Protein 4WK0 (pdb70)

Sequence (879 aa):
FNLDAEAPAVLSGPPGSFFGFSSVEFYRPGTDGVSVLVGAPKANTSQPGVLQGGAVYLCPWGAQCTPIEFDSKGSRLLESSLSSSEGEEPVEYKSLQWFGATVRAHGSSILACAPLYSWRTEKEPLSDPVGTCYLSTDNFTRILEYAPCRSDFFSWAAGQGYCQGGFSAEFTKTGRVVLGGPGSYFWQGQILSATQEQIAESYYPEYLINLVQGQLQTRQASSIYDDSYLGYSVAVGEFSGDDTEDFVAGVPKGNLTYGYVTILNGSDIRSLYNFSGEQMASYFGYAVAATDVNGDGLDDLLVGAPLLMDRTPDGRPQEVGRVYVYLQHPAGIEPTPTLTLTGHDEFGRFGSSLTPLGDLDQDGYNDVAIGAPFGGETQQGVVFVFPGGPGGLGSKPSQVLQPLWAASHTPDFFGSALRGGRDLDGNGYPDLIVGSFGVDKAVVYRGRPVVNRCLKANAKSCGECIQAGPNCGWCTNSTFLTSARCDDLEALKKKGCPPDDIENPRGSKDIKKNKNVTNLKPEDITQIQPQQLVLRLRSGEPQTFTLKFKRAEDYPIDLYYLMDLSYSMKDDLENVKSLGTDLMNEMRRITSDFRIGFGSFVEKTVMPYISTTPAKLRNPCTSEQNCTTPFSYKNVLSLTNKGEVFNELVGKQRISGNLDSPEGGFDAIMQVAVCGSLIGWRNVTRLLVFSTDAGFHFAGDGKLGGIVLPNDGQCHLENNMYTMSHYYDYPSIAHLVQKLSENNIQTIFAVTEEFQPVYKELKNLIPKSAVGTLSANSSNVIQLIIDAYNSLSSEVILENGKLSEGVTISYKSYCKNGVNGTGENGRKCSNISIGDEVQFEISITSNKCPKKDSDSFKIRPLGFTEEVEVILQYICECRGD

Nearest PDB structures (foldseek):
  4wk0-assembly1_A  TM=1.002E+00  e=1.412E-100  Homo sapiens
  4wk2-assembly1_A  TM=1.001E+00  e=8.520E-95  Homo sapiens
  4wk4-assembly1_A  TM=9.990E-01  e=2.901E-92  Homo sapiens
  3vi4-assembly1_A  TM=9.979E-01  e=4.096E-90  Homo sapiens
  3vi3-assembly2_C  TM=9.973E-01  e=6.156E-87  Homo sapiens

Foldseek 3Di:
DQWPQVDFDKDFDDFPQLWQLAKEWACLPQQQTWIKTWRQQDDDQAPPAHRLTFIWTQGPDPGTDTDCLDNYHADWQPCCPPVNDDIDGQWHSHSQRWRNYWYDANLKIKIWRLQIAGQPNPHGDGFSQIKIWMAPPNNPDIFIDRQLQAPFDDLQASSNQSWPLEWYADNQRKIWTKGQRGRQRLTKIKIDHPCQRVVPGDVVDPHDDRPPMAMDDDDDCLSHNQRWRLYWEWADFPPDDQIWIWTWRQCGDVNQTKIWIADNVRRHTDDIATHDDHNLRWRLYKYWAFQAQPPHIKIKTKRQQDWDADPVGHIFRWIKMFIWHADPVGTDRHGPDMATGDFGQQSWRNYKEWAQQQQPPNGTKMKIKRCQDDPRRQIKIFIWHGHNSGTDRHGPDMHDDPDDDDPWHQSWQNYKYHDDASPPPPGIKMWIGRSRRRMIIIIHRDHDD/DFQLVQQDQDQLSLQLTDLQWWAFDPVPQVGSVRIDGPVVCVVSPGPPVGTHHDAKDKAQDAFDDADVDDQVRGDFKDDAEMEIEAGAPDKDKDKMKGWQAQAWEEEEEEEEEQAPLQVLLLVQCLQVLVVLLVVCVVVHVHYWYFYKYAFAQQFPPFFDDDPVCQQAVDDPVQRAGGHAGMFRQTAIDSDSVVVNVRSVVDGGGHGDDFAGQCLVVLLQCLAVDVSNDDDQTQYEYEYEDAGHHDEFPVLVNRPAHAADPSHHQDDPRGRDCSNHHGRHHLVRSLVRCQVSLYAYEYAYADVCCVVVVVSQVSRPNYYYDHADSNNNCVSVSVVVSCVQSSFKWFKDKDDDFPQKDKWKWKQEPPRDIDGDNGSRMYGRHDRRDMIMMIMMMHGNGQRDQDKDWMWMDTRNHPRIHIYIYHYDSDD

Organism: Homo sapiens (NCBI:txid9606)

CATH classification: 2.130.10.130

Radius of gyration: 30.71 Å; Cα contacts (8 Å, |Δi|>4): 2614; chains: 3; bounding box: 64×81×94 Å

InterPro domains:
  IPR000413 Integrin alpha chain [PR01185] (269-281)
  IPR000413 Integrin alpha chain [PR01185] (288-299)
  IPR000413 Integrin alpha chain [PR01185] (319-339)
  IPR000413 Integrin alpha chain [PR01185] (391-415)
  IPR000413 Integrin alpha chain [PR01185] (456-477)
  IPR000413 Integrin alpha chain [PR01185] (483-502)
  IPR000413 Integrin alpha chain [PR01185] (599-612)
  IPR000413 Integrin alpha chain [PR01185] (1009-1028)
  IPR013517 FG-GAP repeat [PF01839] (326-368)
  IPR013517 FG-GAP repeat [PF01839] (392-428)
  IPR013519 Integrin alpha beta-propellor [PS51470] (43-108)
  IPR013519 Integrin alpha beta-propellor [PS51470] (128-188)
  IPR013519 Integrin alpha beta-propellor [PS51470] (192-245)
  IPR013519 Integrin alpha beta-propellor [PS51470] (312-377)
  IPR013519 Integrin alpha beta-propellor [PS51470] (378-437)
  IPR013519 Integrin alpha beta-propellor [PS51470] (441-504)
  IPR013519 Integrin alpha beta-propellor [SM00191] (56-115)
  IPR013519 Integrin alpha beta-propellor [SM00191] (268-318)
  IPR013519 Integrin alpha beta-propellor [SM00191] (322-384)
  IPR013519 Integrin alpha beta-propellor [SM00191] (388-444)

Solvent-accessible surface area: 34361 Å² total; per-residue (Å²): 118,11,7,27,34,127,66,25,32,72,14,75,20,52,128,48,3,33,0,0,32,6,2,5,8,3,64,51,44,78,152,34,17,4,0,0,0,0,0,0,58,1,102,44,104,14,91,85,11,105,57,0,3,7,0,22,35,3,77,61,71,130,149,33,78,85,21,112,12,29,47,137,10,33,68,73,7,114,66,4,96,94,97,57,162,47,113,68,54,0,0,78,6,40,92,10,16,14,0,12,8,0,44,18,63,40,34,8,0,0,0,0,1,3,15,2,5,7,20,10,73,167,110,82,18,10,1,0,2,1,4,0,25,0,0,16,97,68,62,111,115,54,0,16,3,5,5,1,13,17,96,139,45,97,0,43,7,6,0,2,0,1,2,0,21,13,4,22,12,7,107,109,1,38,0,0,0,0,0,0,0,0,23,14,1,11,6,0,0,0,0,0,33,37,142,42,2,26,125,32,64,138,69,142,118,18,27,33,102,22,130,52,32,33,65,21,220,99,42,64,53,140,112,25,25,12,2,24,0,6,11,14,9,22,1,39,5,46,77,72,109,60,29,0,0,0,0,0,0,0,10,1,95,80,19,56,0,54,0,7,0,8,29,2,63,54,21,174,77,65,62,82,1,68,10,90,27,4,2,0,0,0,0,36,10,13,5,14,12,16,0,23,45,76,64,48,35,0,0,0,0,0,0,1,8,2,19,40,122,17,142,12,12,58,38,34,2,0,0,44,0,6,1,2,34,15,60,133,97,10,11,93,82,96,50,81,42,61,8,35,6,167,49,78,58,1,28,7,0,14,10,19,5,42,0,19,20,3,21,92,76,56,59,44,2,0,0,0,0,2,5,21,0,14,171,80,100,18,1,4,0,33,1,7,42,6,11,108,71,8,13,24,76,166,54,37,25,72,1,83,17,128,54,84,49,62,181,40,40,2,12,0,0,32,10,15,47,9,30,134,34,3,63,64,56,45,31,13,0,0,0,0,0,0,5,17,31,13,53,0,2,1,4,98,2,132,93,38,199,79,207,0,54,164,42,90,0,170,50,20,19,74,0,0,70,30,22,45,74,1,0,19,1,63,54,82,90,34,208,138,22,44,59,0,0,32,43,109,20,0,118,159,103,55,5,65,103,153,23,19,75,48,29,88,15,37,96,68,73,126,117,84,153,115,15,48,172,158,138,34,127,87,16,19,6,1,15,9,35,36,0,18,0,93,1,0,9,25,37,71,25,50,3,62,0,62,5,28,31,18,146,60,27,13,0,0,0,0,0,0,0,0,1,1,59,55,0,98,67,2,15,103,54,1,93,52,6,0,35,59,0,25,69,64,4,155,181,48,8,100,53,19,42,0,0,0,0,0,0,0,1,0,57,31,37,1,0,2,19,43,17,96,56,75,70,161,33,18,14,67,103,144,50,120,3,31,68,11,22,5,0,70,5,21,18,43,12,27,87,108,0,95,51,0,32,99,51,1,38,133,24,121,16,0,1,15,13,1,22,10,3,2,1,0,1,0,0,0,2,0,1,32,6,34,101,81,0,18,25,62,87,6,11,27,2,0,0,2,0,1,26,7,10,8,1,0,0,5,0,0,46,0,14,12,6,25,27,30,10,50,2,98,46,40,22,108,142,81,61,12,50,49,4,95,95,27,6,0,0,3,7,7,20,0,2,63,29,2,20,102,33,20,4,9,0,0,0,0,0,21,117,129,40,6,66,17,1,109,54,0,84,103,38,4,27,17,10,8,37,15,60,3,34,83,57,3,79,59,4,39,105,13,1,21,77,7,24,76,65,9,26,27,65,3,38,2,58,5,30,139,11,31,134,25,11,73,20,60,6,63,1,77,20,72,128,61,93,92,10,91,56,105,84,0,24,77,1,63,94,2,48,101,36,33,85,5,71,0,60,0,18,0,19,2,84,106,41,10,111,139,96,64,23,60,12,82,0,25,1,9,3,33,74,36,58,0,46,0,35,2,60,23,11,4,106,77,132,12,56

Secondary structure (DSSP, 8-state):
--B-TTSPEEEE--TTTTTTSEEEEE-SSSTT-EEEEEETT---SSTT-SS--EEEEEES----EE--S------B-GGGSSSSSS--BSEE-TT--TTSEEEEETTEEEEEETT-EE--SSS---B---EEEEEETTTTEEEEE-TTSSSS-TTTTTTT--TTSEEEE-TT--EEEEETTHHHHTBEEEEE-HHHHHHT--TTS-S---TT-EEPPP--GGG-S--BTSSEEEE--SSSSS-EEEEEETTTTTTT-EEEEE-TTT--EEEEEE-SSTTS-TTSEEEEE-SSSSS--EEEEEETT-EEE-TTS-EEE--EEEEE-EETTEE-SS-SEEEE--STT--TTSEEEEEE-SS-SSS-EEEEEETT-STTSS-EEEEE---TTSS-SS-SEEE--SSPP-SS---TTSEEEEEE-SSSSSS-EEEEEEGGGTEEEEE-BPP--/-TTTTTT-SSHHHHHHS-TTEEE--SS----GGGEEEHHHHHTTT--TTT-B----EEEEEE-PPPP---GGG---EE--EEEEEEETT--EEEEEEEE--SS--EEEEEEEE-SGGGHHHHHHGGGHHHHHHHHHTTT-S-EEEEEEEE---SSTTTS--SHHHHH-SS-SSS-PPPP-SEEEEEEEES-HHHHHHHHTTPPP---SSSSB-HHHHHHHHHH-GGGTT--SSEEEEEEEESS-B--TTGGGGGT--BPP--S--EETTEE--TTTBPPPPHHHHHHHHHHTTEEEEEEE-GGGHHHHHHHHHHSSSEEEEE--TTSTTHHHHHHHHHHHHHT-EEEEE-PPPTTEEEEEEEE-GGG-EE-GGGGGEE----TT-EEEEEEEEEE-S---SS-EEEEEEETT-S--EEEEEEEE---/---

B-factor: mean 50.27, std 30.85, range [15.95, 206.19]

Structure (mmCIF, N/CA/C/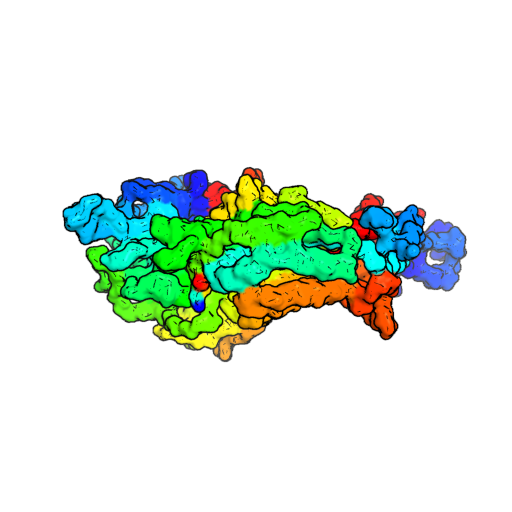O backbone):
data_4WK0
#
_entry.id   4WK0
#
_cell.length_a   61.060
_cell.length_b   117.070
_cell.length_c   167.090
_cell.angle_alpha   90.000
_cell.angle_beta   90.000
_cell.angle_gamma   90.000
#
_symmetry.space_group_name_H-M   'P 21 21 21'
#
loop_
_entity.id
_entity.type
_entity.pdbx_description
1 polymer 'Integrin alpha-5'
2 polymer 'Integrin beta-1'
3 polymer ARG-GLY-ASP
4 branched alpha-D-mannopyranose-(1-3)-alpha-D-mannopyranose-(1-6)-[alpha-D-mannopyranose-(1-3)]beta-D-mannopyranose-(1-4)-2-acetamido-2-deoxy-beta-D-glucopyranose-(1-4)-2-acetamido-2-deoxy-beta-D-glucopyranose
5 branched 2-acetamido-2-deoxy-beta-D-glucopyranose-(1-4)-2-acetamido-2-deoxy-beta-D-glucopyranose
6 non-polymer 'CALCIUM ION'
7 non-polymer 2-acetamido-2-deoxy-beta-D-glucopyranose
8 non-polymer 'MAGNESIUM ION'
9 water water
#
loop_
_atom_site.group_PDB
_atom_site.id
_atom_site.type_symbol
_atom_site.label_atom_id
_atom_site.label_alt_id
_atom_site.label_comp_id
_atom_site.label_asym_id
_atom_site.label_entity_id
_atom_site.label_seq_id
_atom_site.pdbx_PDB_ins_code
_atom_site.Cartn_x
_atom_site.Cartn_y
_atom_site.Cartn_z
_atom_site.occupancy
_atom_site.B_iso_or_equiv
_atom_site.auth_seq_id
_atom_site.auth_comp_id
_atom_site.auth_asym_id
_atom_site.auth_atom_id
_atom_site.pdbx_PDB_model_num
ATOM 1 N N . PHE A 1 1 ? 2.770 -30.275 -36.714 1.00 40.17 1 PHE A N 1
ATOM 2 C CA . PHE A 1 1 ? 1.946 -30.656 -37.894 1.00 34.20 1 PHE A CA 1
ATOM 3 C C . PHE A 1 1 ? 0.539 -31.091 -37.497 1.00 40.21 1 PHE A C 1
ATOM 4 O O . PHE A 1 1 ? -0.368 -31.104 -38.336 1.00 36.92 1 PHE A O 1
ATOM 23 N N . ASN A 1 2 ? 0.359 -31.441 -36.224 1.00 35.60 2 ASN A N 1
ATOM 24 C CA . ASN A 1 2 ? -0.919 -31.963 -35.755 1.00 31.77 2 ASN A CA 1
ATOM 25 C C . ASN A 1 2 ? -1.820 -30.938 -35.061 1.00 30.52 2 ASN A C 1
ATOM 26 O O . ASN A 1 2 ? -2.846 -31.310 -34.502 1.00 36.71 2 ASN A O 1
ATOM 37 N N . LEU A 1 3 ? -1.466 -29.657 -35.084 1.00 30.87 3 LEU A N 1
ATOM 38 C CA . LEU A 1 3 ? -2.415 -28.640 -34.601 1.00 27.53 3 LEU A CA 1
ATOM 39 C C . LEU A 1 3 ? -3.592 -28.590 -35.565 1.00 28.98 3 LEU A C 1
ATOM 40 O O . LEU A 1 3 ? -3.433 -28.800 -36.771 1.00 34.06 3 LEU A O 1
ATOM 56 N N . ASP A 1 4 ? -4.781 -28.336 -35.034 1.00 30.54 4 ASP A N 1
ATOM 57 C CA . ASP A 1 4 ? -5.984 -28.329 -35.857 1.00 40.85 4 ASP A CA 1
ATOM 58 C C . ASP A 1 4 ? -6.164 -26.940 -36.478 1.00 40.05 4 ASP A C 1
ATOM 59 O O . ASP A 1 4 ? -6.876 -26.089 -35.950 1.00 46.11 4 ASP A O 1
ATOM 68 N N . ALA A 1 5 ? -5.498 -26.731 -37.609 1.00 34.75 5 ALA A N 1
ATOM 69 C CA . ALA A 1 5 ? -5.501 -25.439 -38.297 1.00 40.52 5 ALA A CA 1
ATOM 70 C C . ALA A 1 5 ? -6.757 -25.213 -39.148 1.00 37.73 5 ALA A C 1
ATOM 71 O O . ALA A 1 5 ? -7.099 -24.078 -39.476 1.00 47.74 5 ALA A O 1
ATOM 78 N N . GLU A 1 6 ? -7.443 -26.288 -39.504 1.00 42.23 6 GLU A N 1
ATOM 79 C CA . GLU A 1 6 ? -8.680 -26.179 -40.283 1.00 54.99 6 GLU A CA 1
ATOM 80 C C . GLU A 1 6 ? -9.835 -25.494 -39.525 1.00 47.13 6 GLU A C 1
ATOM 81 O O . GLU A 1 6 ? -10.734 -24.928 -40.150 1.00 48.82 6 GLU A O 1
ATOM 93 N N . ALA A 1 7 ? -9.829 -25.549 -38.192 1.00 42.75 7 ALA A N 1
ATOM 94 C CA . ALA A 1 7 ? -10.926 -24.963 -37.414 1.00 40.92 7 ALA A CA 1
ATOM 95 C C . ALA A 1 7 ? -10.511 -24.539 -36.004 1.00 42.94 7 ALA A C 1
ATOM 96 O O . ALA A 1 7 ? -11.026 -25.049 -35.010 1.00 46.56 7 ALA A O 1
ATOM 103 N N . PRO A 1 8 ? -9.590 -23.584 -35.907 1.00 36.73 8 PRO A N 1
ATOM 104 C CA . PRO A 1 8 ? -9.215 -23.130 -34.567 1.00 30.90 8 PRO A CA 1
ATOM 105 C C . PRO A 1 8 ? -10.334 -22.335 -33.915 1.00 35.11 8 PRO A C 1
ATOM 106 O O . PRO A 1 8 ? -11.277 -21.938 -34.589 1.00 34.27 8 PRO A O 1
ATOM 117 N N . ALA A 1 9 ? -10.220 -22.093 -32.618 1.00 35.25 9 ALA A N 1
ATOM 118 C CA . ALA A 1 9 ? -11.205 -21.290 -31.906 1.00 39.20 9 ALA A CA 1
ATOM 119 C C . ALA A 1 9 ? -10.757 -19.833 -31.893 1.00 37.91 9 ALA A C 1
ATOM 120 O O . ALA A 1 9 ? -9.660 -19.525 -31.441 1.00 34.95 9 ALA A O 1
ATOM 127 N N . VAL A 1 10 ? -11.606 -18.944 -32.398 1.00 28.63 10 VAL A N 1
ATOM 128 C CA . VAL A 1 10 ? -11.284 -17.522 -32.435 1.00 38.57 10 VAL A CA 1
ATOM 129 C C . VAL A 1 10 ? -11.997 -16.751 -31.336 1.00 30.60 10 VAL A C 1
ATOM 130 O O . VAL A 1 10 ? -13.220 -16.717 -31.286 1.00 43.56 10 VAL A O 1
ATOM 143 N N . LEU A 1 11 ? -11.206 -16.134 -30.466 1.00 33.09 11 LEU A N 1
ATOM 144 C CA . LEU A 1 11 ? -11.711 -15.203 -29.463 1.00 33.67 11 LEU A CA 1
ATOM 145 C C . LEU A 1 11 ? -11.581 -13.775 -29.952 1.00 27.40 11 LEU A C 1
ATOM 146 O O . LEU A 1 11 ? -10.559 -13.407 -30.522 1.00 32.68 11 LEU A O 1
ATOM 162 N N . SER A 1 12 ? -12.593 -12.962 -29.689 1.00 30.42 12 SER A N 1
ATOM 163 C CA . SER A 1 12 ? -12.577 -11.563 -30.093 1.00 44.90 12 SER A CA 1
ATOM 164 C C . SER A 1 12 ? -12.862 -10.665 -28.901 1.00 44.62 12 SER A C 1
ATOM 165 O O . SER A 1 12 ? -13.629 -11.021 -28.011 1.00 43.05 12 SER A O 1
ATOM 173 N N . GLY A 1 13 ? -12.224 -9.503 -28.891 1.00 36.44 13 GLY A N 1
ATOM 174 C CA . GLY A 1 13 ? -12.393 -8.544 -27.818 1.00 33.73 13 GLY A CA 1
ATOM 175 C C . GLY A 1 13 ? -12.860 -7.227 -28.382 1.00 32.61 13 GLY A C 1
ATOM 176 O O . GLY A 1 13 ? -13.167 -7.138 -29.576 1.00 29.79 13 GLY A O 1
ATOM 180 N N . PRO A 1 14 ? -12.922 -6.197 -27.528 1.00 41.66 14 PRO A N 1
ATOM 181 C CA . PRO A 1 14 ? -13.448 -4.919 -28.017 1.00 40.33 14 PRO A CA 1
ATOM 182 C C . PRO A 1 14 ? -12.526 -4.284 -29.058 1.00 31.25 14 PRO A C 1
ATOM 183 O O . PRO A 1 14 ? -11.309 -4.370 -28.939 1.00 39.28 14 PRO A O 1
ATOM 194 N N . PRO A 1 15 ? -13.112 -3.657 -30.083 1.00 33.65 15 PRO A N 1
ATOM 195 C CA . PRO A 1 15 ? -12.337 -3.108 -31.199 1.00 39.06 15 PRO A CA 1
ATOM 196 C C . PRO A 1 15 ? -11.404 -1.989 -30.754 1.00 32.43 15 PRO A C 1
ATOM 197 O O . PRO A 1 15 ? -11.812 -1.099 -30.012 1.00 33.50 15 PRO A O 1
ATOM 208 N N . GLY A 1 16 ? -10.154 -2.055 -31.190 1.00 31.27 16 GLY A N 1
ATOM 209 C CA . GLY A 1 16 ? -9.180 -1.045 -30.841 1.00 34.54 16 GLY A CA 1
ATOM 210 C C . GLY A 1 16 ? -8.619 -1.223 -29.449 1.00 32.35 16 GLY A C 1
ATOM 211 O O . GLY A 1 16 ? -7.805 -0.416 -29.009 1.00 40.47 16 GLY A O 1
ATOM 215 N N . SER A 1 17 ? -9.043 -2.277 -28.756 1.00 33.67 17 SER A N 1
ATOM 216 C CA . SER A 1 17 ? -8.546 -2.557 -27.410 1.00 32.92 17 SER A CA 1
ATOM 217 C C . SER A 1 17 ? -7.172 -3.233 -27.427 1.00 30.10 17 SER A C 1
ATOM 218 O O . SER A 1 17 ? -6.535 -3.388 -26.385 1.00 30.21 17 SER A O 1
ATOM 226 N N . PHE A 1 18 ? -6.722 -3.627 -28.613 1.00 30.80 18 PHE A N 1
ATOM 227 C CA . PHE A 1 18 ? -5.534 -4.480 -28.775 1.00 24.08 18 PHE A CA 1
ATOM 228 C C . PHE A 1 18 ? -5.675 -5.815 -28.043 1.00 22.30 18 PHE A C 1
ATOM 229 O O . PHE A 1 18 ? -4.686 -6.397 -27.612 1.00 24.69 18 PHE A O 1
ATOM 246 N N . PHE A 1 19 ? -6.905 -6.306 -27.949 1.00 30.48 19 PHE A N 1
ATOM 247 C CA . PHE A 1 19 ? -7.198 -7.641 -27.421 1.00 27.34 19 PHE A CA 1
ATOM 248 C C . PHE A 1 19 ? -6.352 -8.673 -28.168 1.00 33.65 19 PHE A C 1
ATOM 249 O O . PHE A 1 19 ? -6.456 -8.795 -29.386 1.00 27.61 19 PHE A O 1
ATOM 266 N N . GLY A 1 20 ? -5.490 -9.384 -27.437 1.00 27.14 20 GLY A N 1
ATOM 267 C CA . GLY A 1 20 ? -4.583 -10.350 -28.029 1.00 25.24 20 GLY A CA 1
ATOM 268 C C . GLY A 1 20 ? -3.122 -9.967 -27.954 1.00 28.37 20 GLY A C 1
ATOM 269 O O . GLY A 1 20 ? -2.260 -10.746 -28.344 1.00 24.42 20 GLY A O 1
ATOM 273 N N . PHE A 1 21 ? -2.832 -8.774 -27.448 1.00 22.45 21 PHE A N 1
ATOM 274 C CA . PHE A 1 21 ? -1.449 -8.322 -27.324 1.00 20.96 21 PHE A CA 1
ATOM 275 C C . PHE A 1 21 ? -0.604 -9.269 -26.466 1.00 23.96 21 PHE A C 1
ATOM 276 O O . PHE A 1 21 ? 0.595 -9.395 -26.669 1.00 23.64 21 PHE A O 1
ATOM 293 N N . SER A 1 22 ? -1.250 -9.909 -25.499 1.00 22.68 22 SER A N 1
ATOM 294 C CA A SER A 1 22 ? -0.622 -10.915 -24.641 0.49 23.04 22 SER A CA 1
ATOM 295 C CA B SER A 1 22 ? -0.606 -10.942 -24.700 0.51 22.64 22 SER A CA 1
ATOM 296 C C . SER A 1 22 ? -1.626 -12.036 -24.423 1.00 21.61 22 SER A C 1
ATOM 297 O O . SER A 1 22 ? -2.823 -11.777 -24.328 1.00 26.12 22 SER A O 1
ATOM 312 N N . VAL A 1 23 ? -1.146 -13.269 -24.319 1.00 22.69 23 VAL A N 1
ATOM 313 C CA . VAL A 1 23 ? -2.032 -14.409 -24.149 1.00 19.62 23 VAL A CA 1
ATOM 314 C C . VAL A 1 23 ? -1.403 -15.413 -23.198 1.00 25.69 23 VAL A C 1
ATOM 315 O O . VAL A 1 23 ? -0.187 -15.551 -23.163 1.00 23.26 23 VAL A O 1
ATOM 328 N N . GLU A 1 24 ? -2.231 -16.125 -22.444 1.00 27.33 24 GLU A N 1
ATOM 329 C CA . GLU A 1 24 ? -1.722 -17.029 -21.426 1.00 30.81 24 GLU A CA 1
ATOM 330 C C . GLU A 1 24 ? -2.739 -18.119 -21.089 1.00 26.25 24 GLU A C 1
ATOM 331 O O . GLU A 1 24 ? -3.933 -17.971 -21.353 1.00 32.27 24 GLU A O 1
ATOM 343 N N . PHE A 1 25 ? -2.248 -19.226 -20.533 1.00 24.32 25 PHE A N 1
ATOM 344 C CA . PHE A 1 25 ? -3.104 -20.258 -19.954 1.00 23.98 25 PHE A CA 1
ATOM 345 C C . PHE A 1 25 ? -3.291 -20.044 -18.467 1.00 25.68 25 PHE A C 1
ATOM 346 O O . PHE A 1 25 ? -2.348 -19.700 -17.766 1.00 33.85 25 PHE A O 1
ATOM 363 N N . TYR A 1 26 ? -4.495 -20.323 -17.978 1.00 30.73 26 TYR A N 1
ATOM 364 C CA . TYR A 1 26 ? -4.794 -20.213 -16.560 1.00 29.38 26 TYR A CA 1
ATOM 365 C C . TYR A 1 26 ? -5.453 -21.494 -16.071 1.00 31.90 26 TYR A C 1
ATOM 366 O O . TYR A 1 26 ? -6.463 -21.919 -16.621 1.00 35.93 26 TYR A O 1
ATOM 384 N N . ARG A 1 27 ? -4.874 -22.115 -15.048 1.00 33.81 27 ARG A N 1
ATOM 385 C CA . ARG A 1 27 ? -5.491 -23.288 -14.431 1.00 38.58 27 ARG A CA 1
ATOM 386 C C . ARG A 1 27 ? -5.264 -23.309 -12.918 1.00 58.32 27 ARG A C 1
ATOM 387 O O . ARG A 1 27 ? -4.270 -23.872 -12.455 1.00 71.06 27 ARG A O 1
ATOM 397 N N . PRO A 1 28 ? -6.181 -22.695 -12.141 1.00 73.61 28 PRO A N 1
ATOM 398 C CA . PRO A 1 28 ? -6.083 -22.776 -10.674 1.00 79.50 28 PRO A CA 1
ATOM 399 C C . PRO A 1 28 ? -6.220 -24.217 -10.199 1.00 78.61 28 PRO A C 1
ATOM 400 O O . PRO A 1 28 ? -5.703 -24.582 -9.142 1.00 73.64 28 PRO A O 1
ATOM 411 N N . GLY A 1 29 ? -6.936 -25.012 -10.991 1.00 102.65 29 GLY A N 1
ATOM 412 C CA . GLY A 1 29 ? -6.936 -26.461 -10.882 1.00 120.47 29 GLY A CA 1
ATOM 413 C C . GLY A 1 29 ? -6.915 -27.058 -12.283 1.00 132.49 29 GLY A C 1
ATOM 414 O O . GLY A 1 29 ? -5.869 -27.109 -12.934 1.00 146.56 29 GLY A O 1
ATOM 418 N N . THR A 1 30 ? -8.079 -27.507 -12.746 1.00 125.14 30 THR A N 1
ATOM 419 C CA . THR A 1 30 ? -8.270 -27.915 -14.140 1.00 97.29 30 THR A CA 1
ATOM 420 C C . THR A 1 30 ? -9.685 -27.569 -14.601 1.00 76.84 30 THR A C 1
ATOM 421 O O . THR A 1 30 ? -9.894 -27.151 -15.739 1.00 67.10 30 THR A O 1
ATOM 432 N N . ASP A 1 31 ? -10.648 -27.740 -13.700 1.00 75.11 31 ASP A N 1
ATOM 433 C CA . ASP A 1 31 ? -12.053 -27.447 -13.980 1.00 85.80 31 ASP A CA 1
ATOM 434 C C . ASP A 1 31 ? -12.275 -25.981 -14.334 1.00 91.48 31 ASP A C 1
ATOM 435 O O . ASP A 1 31 ? -13.288 -25.626 -14.939 1.00 90.96 31 ASP A O 1
ATOM 444 N N . GLY A 1 32 ? -11.331 -25.135 -13.930 1.00 97.32 32 GLY A N 1
ATOM 445 C CA . GLY A 1 32 ? -11.355 -23.722 -14.263 1.00 90.86 32 GLY A CA 1
ATOM 446 C C . GLY A 1 32 ? -10.283 -23.362 -15.275 1.00 70.96 32 GLY A C 1
ATOM 447 O O . GLY A 1 32 ? -9.820 -22.214 -15.318 1.00 53.23 32 GLY A O 1
ATOM 451 N N . VAL A 1 33 ? -9.881 -24.338 -16.089 1.00 54.22 33 VAL A N 1
ATOM 452 C CA . VAL A 1 33 ? -8.912 -24.068 -17.154 1.00 60.90 33 VAL A CA 1
ATOM 453 C C . VAL A 1 33 ? -9.433 -22.977 -18.091 1.00 60.03 33 VAL A C 1
ATOM 454 O O . VAL A 1 33 ? -10.582 -23.013 -18.535 1.00 68.36 33 VAL A O 1
ATOM 467 N N . SER A 1 34 ? -8.579 -22.001 -18.382 1.00 44.77 34 SER A N 1
ATOM 468 C CA . SER A 1 34 ? -9.013 -20.824 -19.115 1.00 35.60 34 SER A CA 1
ATOM 469 C C . SER A 1 34 ? -7.892 -20.205 -19.908 1.00 33.47 34 SER A C 1
ATOM 470 O O . SER A 1 34 ? -6.713 -20.415 -19.624 1.00 34.38 34 SER A O 1
ATOM 478 N N . VAL A 1 35 ? -8.284 -19.436 -20.915 1.00 30.82 35 VAL A N 1
ATOM 479 C CA . VAL A 1 35 ? -7.377 -18.588 -21.648 1.00 28.34 35 VAL A CA 1
ATOM 480 C C . VAL A 1 35 ? -7.425 -17.171 -21.059 1.00 25.16 35 VAL A C 1
ATOM 481 O O . VAL A 1 35 ? -8.499 -16.661 -20.759 1.00 37.73 35 VAL A O 1
ATOM 494 N N . LEU A 1 36 ? -6.254 -16.562 -20.887 1.00 25.95 36 LEU A N 1
ATOM 495 C CA . LEU A 1 36 ? -6.145 -15.165 -20.472 1.00 25.78 36 LEU A CA 1
ATOM 496 C C . LEU A 1 36 ? -5.701 -14.338 -21.660 1.00 25.37 36 LEU A C 1
ATOM 497 O O . LEU A 1 36 ? -4.756 -14.714 -22.354 1.00 31.17 36 LEU A O 1
ATOM 513 N N . VAL A 1 37 ? -6.386 -13.225 -21.901 1.00 30.74 37 VAL A N 1
ATOM 514 C CA . VAL A 1 37 ? -6.035 -12.349 -23.009 1.00 27.56 37 VAL A CA 1
ATOM 515 C C . VAL A 1 37 ? -5.882 -10.906 -22.548 1.00 26.84 37 VAL A C 1
ATOM 516 O O . VAL A 1 37 ? -6.799 -10.313 -21.979 1.00 26.66 37 VAL A O 1
ATOM 529 N N . GLY A 1 38 ? -4.718 -10.344 -22.833 1.00 24.60 38 GLY A N 1
ATOM 530 C CA . GLY A 1 38 ? -4.440 -8.957 -22.522 1.00 27.06 38 GLY A CA 1
ATOM 531 C C . GLY A 1 38 ? -4.964 -8.035 -23.614 1.00 27.92 38 GLY A C 1
ATOM 532 O O . GLY A 1 38 ? -4.841 -8.320 -24.803 1.00 23.72 38 GLY A O 1
ATOM 536 N N . ALA A 1 39 ? -5.583 -6.941 -23.193 1.00 24.29 39 ALA A N 1
ATOM 537 C CA . ALA A 1 39 ? -6.116 -5.937 -24.097 1.00 25.40 39 ALA A CA 1
ATOM 538 C C . ALA A 1 39 ? -5.711 -4.571 -23.557 1.00 25.93 39 ALA A C 1
ATOM 539 O O . ALA A 1 39 ? -6.499 -3.892 -22.899 1.00 29.97 39 ALA A O 1
ATOM 546 N N . PRO A 1 40 ? -4.464 -4.173 -23.828 1.00 25.14 40 PRO A N 1
ATOM 547 C CA . PRO A 1 40 ? -3.848 -3.024 -23.156 1.00 28.28 40 PRO A CA 1
ATOM 548 C C . PRO A 1 40 ? -4.451 -1.674 -23.490 1.00 32.79 40 PRO A C 1
ATOM 549 O O . PRO A 1 40 ? -4.126 -0.720 -22.798 1.00 36.12 40 PRO A O 1
ATOM 560 N N . LYS A 1 41 ? -5.313 -1.586 -24.495 1.00 29.02 41 LYS A N 1
ATOM 561 C CA . LYS A 1 41 ? -5.947 -0.316 -24.825 1.00 31.17 41 LYS A CA 1
ATOM 562 C C . LYS A 1 41 ? -7.424 -0.341 -24.505 1.00 34.83 41 LYS A C 1
ATOM 563 O O . LYS A 1 41 ? -8.159 0.561 -24.895 1.00 39.19 41 LYS A O 1
ATOM 582 N N . ALA A 1 42 ? -7.856 -1.366 -23.777 1.00 30.10 42 ALA A N 1
ATOM 583 C CA . ALA A 1 42 ? -9.262 -1.515 -23.464 1.00 29.09 42 ALA A CA 1
ATOM 584 C C . ALA A 1 42 ? -9.699 -0.434 -22.496 1.00 33.07 42 ALA A C 1
ATOM 585 O O . ALA A 1 42 ? -8.950 -0.056 -21.601 1.00 31.35 42 ALA A O 1
ATOM 592 N N . ASN A 1 43 ? -10.907 0.068 -22.698 1.00 31.05 43 ASN A N 1
ATOM 593 C CA . ASN A 1 43 ? -11.562 0.907 -21.704 1.00 34.12 43 ASN A CA 1
ATOM 594 C C . ASN A 1 43 ? -12.087 0.082 -20.546 1.00 43.37 43 ASN A C 1
ATOM 595 O O . ASN A 1 43 ? -12.451 -1.081 -20.707 1.00 47.64 43 ASN A O 1
ATOM 605 N N . THR A 1 44 ? -12.135 0.713 -19.382 1.00 41.36 44 THR A N 1
ATOM 606 C CA . THR A 1 44 ? -12.537 0.056 -18.150 1.00 42.92 44 THR A CA 1
ATOM 607 C C . THR A 1 44 ? -13.508 0.946 -17.404 1.00 40.74 44 THR A C 1
ATOM 608 O O . THR A 1 44 ? -13.663 2.123 -17.728 1.00 48.90 44 THR A O 1
ATOM 619 N N . SER A 1 45 ? -14.148 0.385 -16.390 1.00 44.75 45 SER A N 1
ATOM 620 C CA . SER A 1 45 ? -15.086 1.145 -15.573 1.00 49.52 45 SER A CA 1
ATOM 621 C C . SER A 1 45 ? -14.376 1.952 -14.475 1.00 49.78 45 SER A C 1
ATOM 622 O O . SER A 1 45 ? -15.022 2.498 -13.574 1.00 46.42 45 SER A O 1
ATOM 630 N N . GLN A 1 46 ? -13.051 2.026 -14.544 1.00 46.35 46 GLN A N 1
ATOM 631 C CA . GLN A 1 46 ? -12.295 2.859 -13.615 1.00 41.92 46 GLN A CA 1
ATOM 632 C C . GLN A 1 46 ? -12.613 4.334 -13.850 1.00 47.57 46 GLN A C 1
ATOM 633 O O . GLN A 1 46 ? -12.475 4.829 -14.966 1.00 50.41 46 GLN A O 1
ATOM 647 N N . PRO A 1 47 ? -13.022 5.049 -12.795 1.00 42.92 47 PRO A N 1
ATOM 648 C CA . PRO A 1 47 ? -13.406 6.450 -12.981 1.00 45.58 47 PRO A CA 1
ATOM 649 C C . PRO A 1 47 ? -12.235 7.335 -13.394 1.00 45.67 47 PRO A C 1
ATOM 650 O O . PRO A 1 47 ? -11.182 7.317 -12.756 1.00 43.13 47 PRO A O 1
ATOM 661 N N . GLY A 1 48 ? -12.420 8.085 -14.476 1.00 49.29 48 GLY A N 1
ATOM 662 C CA . GLY A 1 48 ? -11.434 9.051 -14.921 1.00 41.76 48 GLY A CA 1
ATOM 663 C C . GLY A 1 48 ? -10.289 8.440 -15.702 1.00 42.22 48 GLY A C 1
ATOM 664 O O . GLY A 1 48 ? -9.389 9.155 -16.143 1.00 41.41 48 GLY A O 1
ATOM 668 N N . VAL A 1 49 ? -10.323 7.121 -15.875 1.00 39.67 49 VAL A N 1
ATOM 669 C CA . VAL A 1 49 ? -9.262 6.414 -16.581 1.00 39.74 49 VAL A CA 1
ATOM 670 C C . VAL A 1 49 ? -9.663 6.078 -18.005 1.00 40.75 49 VAL A C 1
ATOM 671 O O . VAL A 1 49 ? -10.566 5.280 -18.248 1.00 46.23 49 VAL A O 1
ATOM 684 N N . LEU A 1 50 ? -8.956 6.692 -18.941 1.00 36.60 50 LEU A N 1
ATOM 685 C CA . LEU A 1 50 ? -9.161 6.461 -20.355 1.00 41.98 50 LEU A CA 1
ATOM 686 C C . LEU A 1 50 ? -8.219 5.359 -20.846 1.00 36.89 50 LEU A C 1
ATOM 687 O O . LEU A 1 50 ? -6.998 5.491 -20.746 1.00 34.48 50 LEU A O 1
ATOM 703 N N . GLN A 1 51 ? -8.792 4.273 -21.361 1.00 35.66 51 GLN A N 1
ATOM 704 C CA . GLN A 1 51 ? -8.010 3.148 -21.886 1.00 29.74 51 GLN A CA 1
ATOM 705 C C . GLN A 1 51 ? -6.945 2.668 -20.902 1.00 28.43 51 GLN A C 1
ATOM 706 O O . GLN A 1 51 ? -5.753 2.660 -21.208 1.00 30.30 51 GLN A O 1
ATOM 720 N N . GLY A 1 52 ? -7.382 2.279 -19.709 1.00 28.85 52 GLY A N 1
ATOM 721 C CA . GLY A 1 52 ? -6.474 1.764 -18.696 1.00 31.18 52 GLY A CA 1
ATOM 722 C C . GLY A 1 52 ? -5.855 0.438 -19.099 1.00 27.56 52 GLY A C 1
ATOM 723 O O . GLY A 1 52 ? -4.738 0.107 -18.687 1.00 30.73 52 GLY A O 1
ATOM 727 N N . GLY A 1 53 ? -6.582 -0.310 -19.927 1.00 26.24 53 GLY A N 1
ATOM 728 C CA . GLY A 1 53 ? -6.168 -1.621 -20.371 1.00 25.94 53 GLY A CA 1
ATOM 729 C C . GLY A 1 53 ? -6.847 -2.658 -19.505 1.00 31.54 53 GLY A C 1
ATOM 730 O O . GLY A 1 53 ? -7.234 -2.370 -18.370 1.00 29.62 53 GLY A O 1
ATOM 734 N N . ALA A 1 54 ? -6.986 -3.870 -20.029 1.00 30.39 54 ALA A N 1
ATOM 735 C CA . ALA A 1 54 ? -7.642 -4.930 -19.287 1.00 31.94 54 ALA A CA 1
ATOM 736 C C . ALA A 1 54 ? -7.091 -6.298 -19.634 1.00 33.54 54 ALA A C 1
ATOM 737 O O . ALA A 1 54 ? -6.374 -6.473 -20.629 1.00 30.82 54 ALA A O 1
ATOM 744 N N . VAL A 1 55 ? -7.431 -7.257 -18.782 1.00 33.84 55 VAL A N 1
ATOM 745 C CA . VAL A 1 55 ? -7.118 -8.664 -19.006 1.00 26.09 55 VAL A CA 1
ATOM 746 C C . VAL A 1 55 ? -8.410 -9.452 -18.959 1.00 29.37 55 VAL A C 1
ATOM 747 O O . VAL A 1 55 ? -9.209 -9.307 -18.036 1.00 32.14 55 VAL A O 1
ATOM 760 N N . TYR A 1 56 ? -8.606 -10.282 -19.969 1.00 38.14 56 TYR A N 1
ATOM 761 C CA . TYR A 1 56 ? -9.835 -11.032 -20.104 1.00 32.60 56 TYR A CA 1
ATOM 762 C C . TYR A 1 56 ? -9.625 -12.473 -19.690 1.00 29.23 56 TYR A C 1
ATOM 763 O O . TYR A 1 56 ? -8.594 -13.076 -19.993 1.00 28.90 56 TYR A O 1
ATOM 781 N N . LEU A 1 57 ? -10.606 -13.002 -18.968 1.00 35.37 57 LEU A N 1
ATOM 782 C CA . LEU A 1 57 ? -10.618 -14.396 -18.563 1.00 32.75 57 LEU A CA 1
ATOM 783 C C . LEU A 1 57 ? -11.608 -15.141 -19.449 1.00 35.09 57 LEU A C 1
ATOM 784 O O . LEU A 1 57 ? -12.772 -14.765 -19.531 1.00 33.18 57 LEU A O 1
ATOM 800 N N . CYS A 1 58 ? -11.139 -16.194 -20.108 1.00 38.01 58 CYS A N 1
ATOM 801 C CA . CYS A 1 58 ? -11.944 -16.899 -21.101 1.00 37.29 58 CYS A CA 1
ATOM 802 C C . CYS A 1 58 ? -12.025 -18.388 -20.759 1.00 39.55 58 CYS A C 1
ATOM 803 O O . CYS A 1 58 ? -11.157 -19.158 -21.159 1.00 38.61 58 CYS A O 1
ATOM 810 N N . PRO A 1 59 ? -13.062 -18.798 -20.004 1.00 42.87 59 PRO A N 1
ATOM 811 C CA . PRO A 1 59 ? -13.152 -20.210 -19.617 1.00 47.04 59 PRO A CA 1
ATOM 812 C C . PRO A 1 59 ? -13.290 -21.146 -20.808 1.00 46.96 59 PRO A C 1
ATOM 813 O O . PRO A 1 59 ? -14.122 -20.926 -21.691 1.00 40.72 59 PRO A O 1
ATOM 824 N N . TRP A 1 60 ? -12.476 -22.193 -20.813 1.00 51.49 60 TRP A N 1
ATOM 825 C CA . TRP A 1 60 ? -12.491 -23.164 -21.889 1.00 53.44 60 TRP A CA 1
ATOM 826 C C . TRP A 1 60 ? -13.471 -24.296 -21.605 1.00 60.16 60 TRP A C 1
ATOM 827 O O . TRP A 1 60 ? -13.273 -25.065 -20.664 1.00 61.15 60 TRP A O 1
ATOM 848 N N . GLY A 1 61 ? -14.517 -24.408 -22.423 1.00 57.91 61 GLY A N 1
ATOM 849 C CA . GLY A 1 61 ? -15.564 -25.379 -22.163 1.00 64.20 61 GLY A CA 1
ATOM 850 C C . GLY A 1 61 ? -16.747 -25.356 -23.116 1.00 86.39 61 GLY A C 1
ATOM 851 O O . GLY A 1 61 ? -17.034 -26.366 -23.758 1.00 96.02 61 GLY A O 1
ATOM 855 N N . ALA A 1 62 ? -17.450 -24.226 -23.199 1.00 95.53 62 ALA A N 1
ATOM 856 C CA . ALA A 1 62 ? -18.628 -24.118 -24.066 1.00 91.79 62 ALA A CA 1
ATOM 857 C C . ALA A 1 62 ? -19.136 -22.678 -24.166 1.00 78.07 62 ALA A C 1
ATOM 858 O O . ALA A 1 62 ? -20.260 -22.432 -24.619 1.00 67.38 62 ALA A O 1
ATOM 865 N N . GLN A 1 66 ? -18.218 -15.746 -23.291 1.00 58.34 66 GLN A N 1
ATOM 866 C CA . GLN A 1 66 ? -16.954 -16.459 -23.439 1.00 59.45 66 GLN A CA 1
ATOM 867 C C . GLN A 1 66 ? -15.836 -15.750 -22.672 1.00 53.08 66 GLN A C 1
ATOM 868 O O . GLN A 1 66 ? -15.238 -16.355 -21.797 1.00 58.61 66 GLN A O 1
ATOM 882 N N . CYS A 1 67 ? -15.568 -14.479 -22.984 1.00 45.97 67 CYS A N 1
ATOM 883 C CA . CYS A 1 67 ? -14.495 -13.717 -22.322 1.00 45.91 67 CYS A CA 1
ATOM 884 C C . CYS A 1 67 ? -15.013 -12.561 -21.466 1.00 49.94 67 CYS A C 1
ATOM 885 O O . CYS A 1 67 ? -15.814 -11.751 -21.929 1.00 58.60 67 CYS A O 1
ATOM 892 N N . THR A 1 68 ? -14.529 -12.484 -20.227 1.00 42.27 68 THR A N 1
ATOM 893 C CA . THR A 1 68 ? -14.925 -11.433 -19.290 1.00 37.45 68 THR A CA 1
ATOM 894 C C . THR A 1 68 ? -13.700 -10.781 -18.639 1.00 32.06 68 THR A C 1
ATOM 895 O O . THR A 1 68 ? -12.735 -11.468 -18.290 1.00 39.05 68 THR A O 1
ATOM 906 N N . PRO A 1 69 ? -13.728 -9.448 -18.471 1.00 37.68 69 PRO A N 1
ATOM 907 C CA . PRO A 1 69 ? -12.554 -8.789 -17.893 1.00 35.71 69 PRO A CA 1
ATOM 908 C C . PRO A 1 69 ? -12.360 -9.143 -16.427 1.00 33.24 69 PRO A C 1
ATOM 909 O O . PRO A 1 69 ? -13.330 -9.350 -15.712 1.00 42.24 69 PRO A O 1
ATOM 920 N N . ILE A 1 70 ? -11.108 -9.233 -15.999 1.00 42.71 70 ILE A N 1
ATOM 921 C CA . ILE A 1 70 ? -10.794 -9.467 -14.598 1.00 35.98 70 ILE A CA 1
ATOM 922 C C . ILE A 1 70 ? -10.654 -8.126 -13.917 1.00 37.70 70 ILE A C 1
ATOM 923 O O . ILE A 1 70 ? -10.028 -7.225 -14.457 1.00 37.52 70 ILE A O 1
ATOM 939 N N . GLU A 1 71 ? -11.217 -7.985 -12.731 1.00 34.11 71 GLU A N 1
ATOM 940 C CA . GLU A 1 71 ? -11.102 -6.711 -12.042 1.00 37.05 71 GLU A CA 1
ATOM 941 C C . GLU A 1 71 ? -9.904 -6.746 -11.117 1.00 39.01 71 GLU A C 1
ATOM 942 O O . GLU A 1 71 ? -10.028 -7.064 -9.940 1.00 42.30 71 GLU A O 1
ATOM 954 N N . PHE A 1 72 ? -8.735 -6.428 -11.668 1.00 34.87 72 PHE A N 1
ATOM 955 C CA . PHE A 1 72 ? -7.525 -6.324 -10.872 1.00 31.76 72 PHE A CA 1
ATOM 956 C C . PHE A 1 72 ? -7.589 -5.054 -10.031 1.00 39.22 72 PHE A C 1
ATOM 957 O O . PHE A 1 72 ? -7.305 -5.071 -8.837 1.00 42.02 72 PHE A O 1
ATOM 974 N N . ASP A 1 73 ? -7.967 -3.959 -10.684 1.00 43.50 73 ASP A N 1
ATOM 975 C CA . ASP A 1 73 ? -8.010 -2.637 -10.071 1.00 37.53 73 ASP A CA 1
ATOM 976 C C . ASP A 1 73 ? -9.253 -1.889 -10.546 1.00 35.37 73 ASP A C 1
ATOM 977 O O . ASP A 1 73 ? -9.365 -1.518 -11.712 1.00 39.15 73 ASP A O 1
ATOM 986 N N . SER A 1 74 ? -10.179 -1.658 -9.630 1.00 38.30 74 SER A N 1
ATOM 987 C CA . SER A 1 74 ? -11.422 -0.980 -9.966 1.00 49.66 74 SER A CA 1
ATOM 988 C C . SER A 1 74 ? -11.315 0.532 -9.797 1.00 51.90 74 SER A C 1
ATOM 989 O O . SER A 1 74 ? -12.266 1.257 -10.093 1.00 52.09 74 SER A O 1
ATOM 997 N N . LYS A 1 75 ? -10.165 1.006 -9.324 1.00 43.30 75 LYS A N 1
ATOM 998 C CA . LYS A 1 75 ? -10.039 2.404 -8.918 1.00 45.89 75 LYS A CA 1
ATOM 999 C C . LYS A 1 75 ? -9.408 3.269 -10.002 1.00 43.23 75 LYS A C 1
ATOM 1000 O O . LYS A 1 75 ? -8.592 2.805 -10.803 1.00 36.52 75 LYS A O 1
ATOM 1019 N N . GLY A 1 76 ? -9.794 4.539 -10.006 1.00 39.98 76 GLY A N 1
ATOM 1020 C CA . GLY A 1 76 ? -9.156 5.536 -10.840 1.00 43.75 76 GLY A CA 1
ATOM 1021 C C . GLY A 1 76 ? -7.809 5.949 -10.279 1.00 44.62 76 GLY A C 1
ATOM 1022 O O . GLY A 1 76 ? -7.310 5.363 -9.318 1.00 39.50 76 GLY A O 1
ATOM 1026 N N . SER A 1 77 ? -7.211 6.966 -10.887 1.00 46.29 77 SER A N 1
ATOM 1027 C CA . SER A 1 77 ? -5.891 7.411 -10.476 1.00 44.41 77 SER A CA 1
ATOM 1028 C C . SER A 1 77 ? -5.975 8.072 -9.112 1.00 46.27 77 SER A C 1
ATOM 1029 O O . SER A 1 77 ? -6.818 8.943 -8.888 1.00 46.00 77 SER A O 1
ATOM 1037 N N . ARG A 1 78 ? -5.109 7.637 -8.202 1.00 39.71 78 ARG A N 1
ATOM 1038 C CA . ARG A 1 78 ? -5.061 8.188 -6.851 1.00 42.41 78 ARG A CA 1
ATOM 1039 C C . ARG A 1 78 ? -4.622 9.641 -6.857 1.00 42.03 78 ARG A C 1
ATOM 1040 O O . ARG A 1 78 ? -4.004 10.118 -7.806 1.00 47.29 78 ARG A O 1
ATOM 1061 N N . LEU A 1 79 ? -4.921 10.323 -5.765 1.00 44.36 79 LEU A N 1
ATOM 1062 C CA . LEU A 1 79 ? -4.677 11.750 -5.644 1.00 46.29 79 LEU A CA 1
ATOM 1063 C C . LEU A 1 79 ? -3.482 12.044 -4.754 1.00 51.31 79 LEU A C 1
ATOM 1064 O O . LEU A 1 79 ? -3.157 11.275 -3.850 1.00 49.55 79 LEU A O 1
ATOM 1080 N N . LEU A 1 80 ? -2.819 13.157 -5.037 1.00 47.21 80 LEU A N 1
ATOM 1081 C CA . LEU A 1 80 ? -1.704 13.606 -4.228 1.00 48.10 80 LEU A CA 1
ATOM 1082 C C . LEU A 1 80 ? -2.247 14.129 -2.909 1.00 50.95 80 LEU A C 1
ATOM 1083 O O . LEU A 1 80 ? -2.971 15.121 -2.899 1.00 52.92 80 LEU A O 1
ATOM 1099 N N . GLU A 1 81 ? -1.913 13.459 -1.809 1.00 65.21 81 GLU A N 1
ATOM 1100 C CA . GLU A 1 81 ? -2.523 13.771 -0.514 1.00 77.06 81 GLU A CA 1
ATOM 1101 C C . GLU A 1 81 ? -2.285 15.224 -0.101 1.00 70.46 81 GLU A C 1
ATOM 1102 O O . GLU A 1 81 ? -3.153 15.855 0.501 1.00 76.90 81 GLU A O 1
ATOM 1114 N N . SER A 1 82 ? -1.122 15.767 -0.440 1.00 66.18 82 SER A N 1
ATOM 1115 C CA . SER A 1 82 ? -0.805 17.141 -0.065 1.00 66.55 82 SER A CA 1
ATOM 1116 C C . SER A 1 82 ? -1.706 18.156 -0.777 1.00 65.93 82 SER A C 1
ATOM 1117 O O . SER A 1 82 ? -1.775 19.308 -0.364 1.00 62.50 82 SER A O 1
ATOM 1125 N N . SER A 1 83 ? -2.398 17.730 -1.833 1.00 64.11 83 SER A N 1
ATOM 1126 C CA . SER A 1 83 ? -3.232 18.639 -2.624 1.00 64.29 83 SER A CA 1
ATOM 1127 C C . SER A 1 83 ? -4.706 18.593 -2.236 1.00 69.38 83 SER A C 1
ATOM 1128 O O . SER A 1 83 ? -5.501 19.389 -2.733 1.00 67.15 83 SER A O 1
ATOM 1136 N N . LEU A 1 84 ? -5.066 17.659 -1.360 1.00 74.86 84 LEU A N 1
ATOM 1137 C CA . LEU A 1 84 ? -6.469 17.386 -1.050 1.00 86.33 84 LEU A CA 1
ATOM 1138 C C . LEU A 1 84 ? -7.209 18.621 -0.542 1.00 101.69 84 LEU A C 1
ATOM 1139 O O . LEU A 1 84 ? -8.411 18.772 -0.765 1.00 104.69 84 LEU A O 1
ATOM 1155 N N . SER A 1 85 ? -6.483 19.499 0.141 1.00 110.96 85 SER A N 1
ATOM 1156 C CA . SER A 1 85 ? -7.071 20.725 0.664 1.00 124.29 85 SER A CA 1
ATOM 1157 C C . SER A 1 85 ? -6.013 21.777 0.999 1.00 138.65 85 SER A C 1
ATOM 1158 O O . SER A 1 85 ? -6.329 22.967 1.061 1.00 149.30 85 SER A O 1
ATOM 1166 N N . SER A 1 86 ? -4.770 21.348 1.221 1.00 142.23 86 SER A N 1
ATOM 1167 C CA . SER A 1 86 ? -3.673 22.288 1.454 1.00 137.98 86 SER A CA 1
ATOM 1168 C C . SER A 1 86 ? -3.624 23.269 0.295 1.00 139.20 86 SER A C 1
ATOM 1169 O O . SER A 1 86 ? -3.511 24.482 0.484 1.00 138.08 86 SER A O 1
ATOM 1177 N N . SER A 1 87 ? -3.717 22.714 -0.909 1.00 136.58 87 SER A N 1
ATOM 1178 C CA . SER A 1 87 ? -3.757 23.499 -2.130 1.00 129.68 87 SER A CA 1
ATOM 1179 C C . SER A 1 87 ? -5.194 23.754 -2.548 1.00 126.28 87 SER A C 1
ATOM 1180 O O . SER A 1 87 ? -6.133 23.247 -1.930 1.00 113.67 87 SER A O 1
ATOM 1188 N N . GLU A 1 88 ? -5.351 24.554 -3.597 1.00 135.16 88 GLU A N 1
ATOM 1189 C CA . GLU A 1 88 ? -6.651 24.761 -4.214 1.00 126.73 88 GLU A CA 1
ATOM 1190 C C . GLU A 1 88 ? -6.734 23.927 -5.481 1.00 109.70 88 GLU A C 1
ATOM 1191 O O . GLU A 1 88 ? -6.417 24.387 -6.582 1.00 105.68 88 GLU A O 1
ATOM 1203 N N . GLY A 1 89 ? -7.138 22.678 -5.289 1.00 75.08 89 GLY A N 1
ATOM 1204 C CA . GLY A 1 89 ? -7.373 21.759 -6.373 1.00 70.33 89 GLY A CA 1
ATOM 1205 C C . GLY A 1 89 ? -6.660 20.451 -6.114 1.00 74.17 89 GLY A C 1
ATOM 1206 O O . GLY A 1 89 ? -5.430 20.415 -6.033 1.00 63.14 89 GLY A O 1
ATOM 1210 N N . GLU A 1 90 ? -7.437 19.383 -5.959 1.00 78.74 90 GLU A N 1
ATOM 1211 C CA . GLU A 1 90 ? -6.880 18.041 -5.945 1.00 78.39 90 GLU A CA 1
ATOM 1212 C C . GLU A 1 90 ? -6.089 17.864 -7.218 1.00 67.87 90 GLU A C 1
ATOM 1213 O O . GLU A 1 90 ? -6.416 18.467 -8.239 1.00 71.29 90 GLU A O 1
ATOM 1225 N N . GLU A 1 91 ? -5.042 17.055 -7.164 1.00 58.18 91 GLU A N 1
ATOM 1226 C CA . GLU A 1 91 ? -4.405 16.619 -8.389 1.00 59.00 91 GLU A CA 1
ATOM 1227 C C . GLU A 1 91 ? -3.941 15.181 -8.238 1.00 51.89 91 GLU A C 1
ATOM 1228 O O . GLU A 1 91 ? -3.660 14.722 -7.128 1.00 48.26 91 GLU A O 1
ATOM 1240 N N . PRO A 1 92 ? -3.891 14.454 -9.356 1.00 45.15 92 PRO A N 1
ATOM 1241 C CA . PRO A 1 92 ? -3.467 13.053 -9.299 1.00 42.92 92 PRO A CA 1
ATOM 1242 C C . PRO A 1 92 ? -1.994 12.911 -8.968 1.00 42.30 92 PRO A C 1
ATOM 1243 O O . PRO A 1 92 ? -1.185 13.771 -9.331 1.00 42.60 92 PRO A O 1
ATOM 1254 N N . VAL A 1 93 ? -1.664 11.827 -8.278 1.00 42.81 93 VAL A N 1
ATOM 1255 C CA . VAL A 1 93 ? -0.281 11.467 -7.997 1.00 40.09 93 VAL A CA 1
ATOM 1256 C C . VAL A 1 93 ? 0.201 10.441 -9.025 1.00 37.57 93 VAL A C 1
ATOM 1257 O O . VAL A 1 93 ? 1.395 10.177 -9.125 1.00 44.93 93 VAL A O 1
ATOM 1270 N N . GLU A 1 94 ? -0.735 9.861 -9.774 1.00 36.66 94 GLU A N 1
ATOM 1271 C CA . GLU A 1 94 ? -0.403 8.853 -10.788 1.00 34.46 94 GLU A CA 1
ATOM 1272 C C . GLU A 1 94 ? -1.294 8.971 -12.011 1.00 35.49 94 GLU A C 1
ATOM 1273 O O . GLU A 1 94 ? -2.300 9.685 -11.987 1.00 40.17 94 GLU A O 1
ATOM 1285 N N . TYR A 1 95 ? -0.929 8.244 -13.068 1.00 32.46 95 TYR A N 1
ATOM 1286 C CA . TYR A 1 95 ? -1.549 8.410 -14.384 1.00 33.91 95 TYR A CA 1
ATOM 1287 C C . TYR A 1 95 ? -1.864 7.048 -15.003 1.00 30.47 95 TYR A C 1
ATOM 1288 O O . TYR A 1 95 ? -1.076 6.489 -15.758 1.00 32.12 95 TYR A O 1
ATOM 1306 N N . LYS A 1 96 ? -3.030 6.515 -14.655 1.00 33.66 96 LYS A N 1
ATOM 1307 C CA . LYS A 1 96 ? -3.456 5.209 -15.140 1.00 32.30 96 LYS A CA 1
ATOM 1308 C C . LYS A 1 96 ? -3.975 5.248 -16.580 1.00 34.21 96 LYS A C 1
ATOM 1309 O O . LYS A 1 96 ? -3.972 4.226 -17.258 1.00 35.75 96 LYS A O 1
ATOM 1328 N N . SER A 1 97 ? -4.436 6.405 -17.046 1.00 35.88 97 SER A N 1
ATOM 1329 C CA . SER A 1 97 ? -4.855 6.526 -18.443 1.00 30.98 97 SER A CA 1
ATOM 1330 C C . SER A 1 97 ? -3.722 6.144 -19.404 1.00 33.91 97 SER A C 1
ATOM 1331 O O . SER A 1 97 ? -2.571 6.544 -19.228 1.00 31.13 97 SER A O 1
ATOM 1339 N N . LEU A 1 98 ? -4.056 5.339 -20.406 1.00 35.90 98 LEU A N 1
ATOM 1340 C CA . LEU A 1 98 ? -3.107 4.985 -21.459 1.00 27.25 98 LEU A CA 1
ATOM 1341 C C . LEU A 1 98 ? -1.919 4.196 -20.919 1.00 28.77 98 LEU A C 1
ATOM 1342 O O . LEU A 1 98 ? -0.841 4.198 -21.515 1.00 27.97 98 LEU A O 1
ATOM 1358 N N . GLN A 1 99 ? -2.119 3.506 -19.803 1.00 26.85 99 GLN A N 1
ATOM 1359 C CA . GLN A 1 99 ? -1.024 2.813 -19.128 1.00 24.58 99 GLN A CA 1
ATOM 1360 C C . GLN A 1 99 ? -0.686 1.426 -19.713 1.00 25.88 99 GLN A C 1
ATOM 1361 O O . GLN A 1 99 ? 0.280 0.788 -19.285 1.00 29.05 99 GLN A O 1
ATOM 1375 N N . TRP A 1 100 ? -1.507 0.942 -20.643 1.00 28.11 100 TRP A N 1
ATOM 1376 C CA . TRP A 1 100 ? -1.312 -0.381 -21.247 1.00 24.68 100 TRP A CA 1
ATOM 1377 C C . TRP A 1 100 ? -1.327 -1.550 -20.230 1.00 23.20 100 TRP A C 1
ATOM 1378 O O . TRP A 1 100 ? -0.523 -2.479 -20.314 1.00 26.45 100 TRP A O 1
ATOM 1399 N N . PHE A 1 101 ? -2.255 -1.515 -19.282 1.00 27.90 101 PHE A N 1
ATOM 1400 C CA . PHE A 1 101 ? -2.458 -2.661 -18.406 1.00 24.59 101 PHE A CA 1
ATOM 1401 C C . PHE A 1 101 ? -2.858 -3.877 -19.236 1.00 29.98 101 PHE A C 1
ATOM 1402 O O . PHE A 1 101 ? -3.820 -3.826 -20.003 1.00 27.86 101 PHE A O 1
ATOM 1419 N N . GLY A 1 102 ? -2.112 -4.965 -19.074 1.00 30.38 102 GLY A N 1
ATOM 1420 C CA . GLY A 1 102 ? -2.385 -6.194 -19.787 1.00 27.14 102 GLY A CA 1
ATOM 1421 C C . GLY A 1 102 ? -1.497 -6.328 -21.003 1.00 26.73 102 GLY A C 1
ATOM 1422 O O . GLY A 1 102 ? -1.709 -7.206 -21.842 1.00 28.48 102 GLY A O 1
ATOM 1426 N N . ALA A 1 103 ? -0.499 -5.458 -21.105 1.00 25.82 103 ALA A N 1
ATOM 1427 C CA . ALA A 1 103 ? 0.518 -5.591 -22.140 1.00 25.67 103 ALA A CA 1
ATOM 1428 C C . ALA A 1 103 ? 1.262 -6.902 -21.945 1.00 26.86 103 ALA A C 1
ATOM 1429 O O . ALA A 1 103 ? 1.811 -7.452 -22.894 1.00 24.85 103 ALA A O 1
ATOM 1436 N N . THR A 1 104 ? 1.287 -7.365 -20.697 1.00 24.09 104 THR A N 1
ATOM 1437 C CA . THR A 1 104 ? 1.896 -8.635 -20.304 1.00 26.66 104 THR A CA 1
ATOM 1438 C C . THR A 1 104 ? 0.942 -9.316 -19.353 1.00 22.11 104 THR A C 1
ATOM 1439 O O . THR A 1 104 ? 0.445 -8.688 -18.417 1.00 27.81 104 THR A O 1
ATOM 1450 N N . VAL A 1 105 ? 0.679 -10.589 -19.606 1.00 23.58 105 VAL A N 1
ATOM 1451 C CA . VAL A 1 105 ? -0.165 -11.407 -18.747 1.00 22.38 105 VAL A CA 1
ATOM 1452 C C . VAL A 1 105 ? 0.525 -12.743 -18.580 1.00 30.17 105 VAL A C 1
ATOM 1453 O O . VAL A 1 105 ? 0.834 -13.405 -19.565 1.00 28.21 105 VAL A O 1
ATOM 1466 N N . ARG A 1 106 ? 0.793 -13.125 -17.337 1.00 29.97 106 ARG A N 1
ATOM 1467 C CA . ARG A 1 106 ? 1.447 -14.396 -17.050 1.00 23.58 106 ARG A CA 1
ATOM 1468 C C . ARG A 1 106 ? 0.747 -15.025 -15.877 1.00 28.94 106 ARG A C 1
ATOM 1469 O O . ARG A 1 106 ? 0.174 -14.320 -15.049 1.00 25.34 106 ARG A O 1
ATOM 1490 N N . ALA A 1 107 ? 0.786 -16.348 -15.802 1.00 25.30 107 ALA A N 1
ATOM 1491 C CA . ALA A 1 107 ? 0.089 -17.055 -14.728 1.00 26.95 107 ALA A CA 1
ATOM 1492 C C . ALA A 1 107 ? 0.883 -18.240 -14.267 1.00 27.46 107 ALA A C 1
ATOM 1493 O O . ALA A 1 107 ? 1.615 -18.847 -15.030 1.00 27.01 107 ALA A O 1
ATOM 1500 N N . HIS A 1 108 ? 0.720 -18.558 -12.997 1.00 28.43 108 HIS A N 1
ATOM 1501 C CA . HIS A 1 108 ? 1.358 -19.708 -12.399 1.00 30.66 108 HIS A CA 1
ATOM 1502 C C . HIS A 1 108 ? 0.446 -20.200 -11.302 1.00 36.83 108 HIS A C 1
ATOM 1503 O O . HIS A 1 108 ? 0.159 -19.460 -10.367 1.00 30.33 108 HIS A O 1
ATOM 1517 N N . GLY A 1 109 ? -0.020 -21.439 -11.421 1.00 35.94 109 GLY A N 1
ATOM 1518 C CA . GLY A 1 109 ? -1.027 -21.962 -10.515 1.00 34.53 109 GLY A CA 1
ATOM 1519 C C . GLY A 1 109 ? -2.254 -21.071 -10.478 1.00 34.45 109 GLY A C 1
ATOM 1520 O O . GLY A 1 109 ? -2.804 -20.710 -11.518 1.00 34.46 109 GLY A O 1
ATOM 1524 N N . SER A 1 110 ? -2.658 -20.681 -9.276 1.00 34.84 110 SER A N 1
ATOM 1525 C CA . SER A 1 110 ? -3.817 -19.810 -9.101 1.00 32.64 110 SER A CA 1
ATOM 1526 C C . SER A 1 110 ? -3.402 -18.335 -8.955 1.00 29.78 110 SER A C 1
ATOM 1527 O O . SER A 1 110 ? -4.153 -17.512 -8.422 1.00 39.17 110 SER A O 1
ATOM 1535 N N . SER A 1 111 ? -2.209 -18.013 -9.444 1.00 29.25 111 SER A N 1
ATOM 1536 C CA . SER A 1 111 ? -1.742 -16.630 -9.515 1.00 27.30 111 SER A CA 1
ATOM 1537 C C . SER A 1 111 ? -1.670 -16.096 -10.938 1.00 32.41 111 SER A C 1
ATOM 1538 O O . SER A 1 111 ? -1.301 -16.815 -11.861 1.00 28.31 111 SER A O 1
ATOM 1546 N N . ILE A 1 112 ? -2.032 -14.827 -11.099 1.00 28.46 112 ILE A N 1
ATOM 1547 C CA . ILE A 1 112 ? -1.943 -14.141 -12.383 1.00 30.12 112 ILE A CA 1
ATOM 1548 C C . ILE A 1 112 ? -1.201 -12.843 -12.177 1.00 32.60 112 ILE A C 1
ATOM 1549 O O . ILE A 1 112 ? -1.568 -12.049 -11.313 1.00 30.13 112 ILE A O 1
ATOM 1565 N N . LEU A 1 113 ? -0.154 -12.648 -12.966 1.00 26.62 113 LEU A N 1
ATOM 1566 C CA . LEU A 1 113 ? 0.548 -11.382 -13.054 1.00 25.58 113 LEU A CA 1
ATOM 1567 C C . LEU A 1 113 ? 0.122 -10.640 -14.320 1.00 26.09 113 LEU A C 1
ATOM 1568 O O . LEU A 1 113 ? 0.152 -11.207 -15.412 1.00 25.55 113 LEU A O 1
ATOM 1584 N N . ALA A 1 114 ? -0.294 -9.386 -14.172 1.00 26.81 114 ALA A N 1
ATOM 1585 C CA . ALA A 1 114 ? -0.588 -8.532 -15.331 1.00 26.39 114 ALA A CA 1
ATOM 1586 C C . ALA A 1 114 ? 0.082 -7.168 -15.158 1.00 30.71 114 ALA A C 1
ATOM 1587 O O . ALA A 1 114 ? -0.005 -6.563 -14.090 1.00 27.33 114 ALA A O 1
ATOM 1594 N N . CYS A 1 115 ? 0.746 -6.683 -16.201 1.00 25.96 115 CYS A N 1
ATOM 1595 C CA . CYS A 1 115 ? 1.539 -5.459 -16.079 1.00 24.11 115 CYS A CA 1
ATOM 1596 C C . CYS A 1 115 ? 1.045 -4.318 -16.959 1.00 32.17 115 CYS A C 1
ATOM 1597 O O . CYS A 1 115 ? 0.426 -4.531 -18.007 1.00 26.22 115 CYS A O 1
ATOM 1604 N N . ALA A 1 116 ? 1.317 -3.107 -16.484 1.00 27.96 116 ALA A N 1
ATOM 1605 C CA . ALA A 1 116 ? 1.036 -1.867 -17.195 1.00 27.28 116 ALA A CA 1
ATOM 1606 C C . ALA A 1 116 ? 2.341 -1.085 -17.398 1.00 30.11 116 ALA A C 1
ATOM 1607 O O . ALA A 1 116 ? 2.700 -0.226 -16.598 1.00 27.75 116 ALA A O 1
ATOM 1614 N N . PRO A 1 117 ? 3.058 -1.376 -18.482 1.00 24.65 117 PRO A N 1
ATOM 1615 C CA . PRO A 1 117 ? 4.380 -0.778 -18.681 1.00 26.74 117 PRO A CA 1
ATOM 1616 C C . PRO A 1 117 ? 4.364 0.712 -19.030 1.00 22.27 117 PRO A C 1
ATOM 1617 O O . PRO A 1 117 ? 5.430 1.314 -19.012 1.00 30.26 117 PRO A O 1
ATOM 1628 N N . LEU A 1 118 ? 3.209 1.284 -19.354 1.00 24.94 118 LEU A N 1
ATOM 1629 C CA . LEU A 1 118 ? 3.124 2.721 -19.614 1.00 23.42 118 LEU A CA 1
ATOM 1630 C C . LEU A 1 118 ? 2.420 3.462 -18.479 1.00 29.19 118 LEU A C 1
ATOM 1631 O O . LEU A 1 118 ? 2.153 4.656 -18.575 1.00 27.10 118 LEU A O 1
ATOM 1647 N N . TYR A 1 119 ? 2.132 2.759 -17.386 1.00 24.49 119 TYR A N 1
ATOM 1648 C CA . TYR A 1 119 ? 1.772 3.440 -16.154 1.00 24.85 119 TYR A CA 1
ATOM 1649 C C . TYR A 1 119 ? 2.887 4.411 -15.748 1.00 27.21 119 TYR A C 1
ATOM 1650 O O . TYR A 1 119 ? 4.068 4.073 -15.795 1.00 26.08 119 TYR A O 1
ATOM 1668 N N . SER A 1 120 ? 2.503 5.622 -15.365 1.00 26.14 120 SER A N 1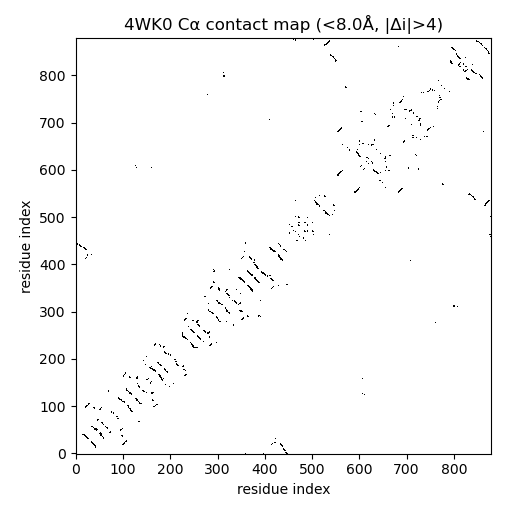
ATOM 1669 C CA . SER A 1 120 ? 3.456 6.615 -14.879 1.00 28.29 120 SER A CA 1
ATOM 1670 C C . SER A 1 120 ? 2.903 7.281 -13.636 1.00 30.41 120 SER A C 1
ATOM 1671 O O . SER A 1 120 ? 1.722 7.175 -13.346 1.00 32.37 120 SER A O 1
ATOM 1679 N N . TRP A 1 121 ? 3.763 7.977 -12.909 1.00 32.91 121 TRP A N 1
ATOM 1680 C CA . TRP A 1 121 ? 3.310 8.694 -11.743 1.00 35.58 121 TRP A CA 1
ATOM 1681 C C . TRP A 1 121 ? 4.119 9.956 -11.544 1.00 34.90 121 TRP A C 1
ATOM 1682 O O . TRP A 1 121 ? 5.127 10.187 -12.213 1.00 34.58 121 TRP A O 1
ATOM 1703 N N . ARG A 1 122 ? 3.641 10.771 -10.619 1.00 33.00 122 ARG A N 1
ATOM 1704 C CA . ARG A 1 122 ? 4.135 12.123 -10.425 1.00 35.50 122 ARG A CA 1
ATOM 1705 C C . ARG A 1 122 ? 5.296 12.182 -9.435 1.00 40.08 122 ARG A C 1
ATOM 1706 O O . ARG A 1 122 ? 6.112 13.106 -9.472 1.00 42.21 122 ARG A O 1
ATOM 1727 N N . THR A 1 123 ? 5.358 11.174 -8.569 1.00 35.81 123 THR A N 1
ATOM 1728 C CA . THR A 1 123 ? 6.031 11.250 -7.271 1.00 35.72 123 THR A CA 1
ATOM 1729 C C . THR A 1 123 ? 5.316 12.264 -6.398 1.00 37.97 123 THR A C 1
ATOM 1730 O O . THR A 1 123 ? 4.504 13.052 -6.881 1.00 38.82 123 THR A O 1
ATOM 1741 N N . GLU A 1 124 ? 5.618 12.225 -5.102 1.00 41.97 124 GLU A N 1
ATOM 1742 C CA . GLU A 1 124 ? 5.014 13.132 -4.140 1.00 42.98 124 GLU A CA 1
ATOM 1743 C C . GLU A 1 124 ? 5.946 14.281 -3.780 1.00 55.71 124 GLU A C 1
ATOM 1744 O O . GLU A 1 124 ? 5.690 15.015 -2.831 1.00 59.42 124 GLU A O 1
ATOM 1756 N N . LYS A 1 125 ? 7.016 14.439 -4.557 1.00 47.57 125 LYS A N 1
ATOM 1757 C CA . LYS A 1 125 ? 7.978 15.517 -4.351 1.00 52.36 125 LYS A CA 1
ATOM 1758 C C . LYS A 1 125 ? 7.877 16.499 -5.522 1.00 50.88 125 LYS A C 1
ATOM 1759 O O . LYS A 1 125 ? 6.825 17.100 -5.716 1.00 51.23 125 LYS A O 1
ATOM 1778 N N . GLU A 1 126 ? 8.934 16.673 -6.308 1.00 51.33 126 GLU A N 1
ATOM 1779 C CA . GLU A 1 126 ? 8.816 17.516 -7.499 1.00 58.93 126 GLU A CA 1
ATOM 1780 C C . GLU A 1 126 ? 7.893 16.800 -8.490 1.00 48.78 126 GLU A C 1
ATOM 1781 O O . GLU A 1 126 ? 7.916 15.581 -8.561 1.00 45.28 126 GLU A O 1
ATOM 1793 N N . PRO A 1 127 ? 7.059 17.545 -9.234 1.00 44.67 127 PRO A N 1
ATOM 1794 C CA . PRO A 1 127 ? 6.147 16.919 -10.201 1.00 38.77 127 PRO A CA 1
ATOM 1795 C C . PRO A 1 127 ? 6.865 16.320 -11.394 1.00 41.08 127 PRO A C 1
ATOM 1796 O O . PRO A 1 127 ? 7.466 17.051 -12.173 1.00 40.57 127 PRO A O 1
ATOM 1807 N N . LEU A 1 128 ? 6.795 15.003 -11.539 1.00 37.18 128 LEU A N 1
ATOM 1808 C CA . LEU A 1 128 ? 7.419 14.336 -12.669 1.00 33.27 128 LEU A CA 1
ATOM 1809 C C . LEU A 1 128 ? 6.362 13.661 -13.510 1.00 35.01 128 LEU A C 1
ATOM 1810 O O . LEU A 1 128 ? 5.175 13.741 -13.200 1.00 35.18 128 LEU A O 1
ATOM 1826 N N . SER 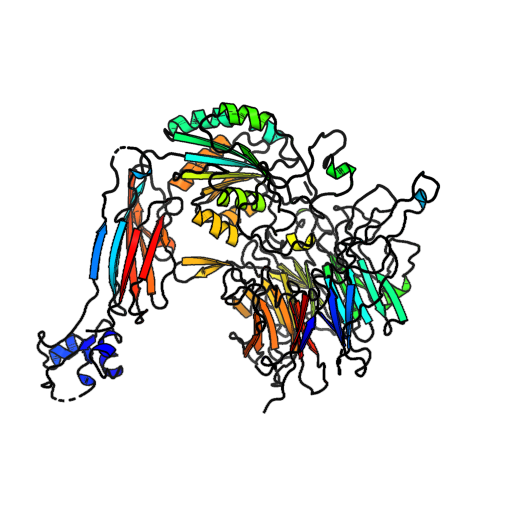A 1 129 ? 6.795 13.054 -14.611 1.00 35.40 129 SER A N 1
ATOM 1827 C CA . SER A 1 129 ? 5.934 12.200 -15.410 1.00 30.90 129 SER A CA 1
ATOM 1828 C C . SER A 1 129 ? 6.670 10.882 -15.619 1.00 37.16 129 SER A C 1
ATOM 1829 O O . SER A 1 129 ? 6.998 10.518 -16.746 1.00 38.05 129 SER A O 1
ATOM 1837 N N . ASP A 1 130 ? 6.907 10.172 -14.515 1.00 28.88 130 ASP A N 1
ATOM 1838 C CA . ASP A 1 130 ? 7.810 9.016 -14.480 1.00 29.73 130 ASP A CA 1
ATOM 1839 C C . ASP A 1 130 ? 7.123 7.704 -14.852 1.00 30.03 130 ASP A C 1
ATOM 1840 O O . ASP A 1 130 ? 6.374 7.154 -14.043 1.00 27.73 130 ASP A O 1
ATOM 1849 N N . PRO A 1 131 ? 7.397 7.170 -16.057 1.00 25.55 131 PRO A N 1
ATOM 1850 C CA . PRO A 1 131 ? 6.766 5.894 -16.400 1.00 25.43 131 PRO A CA 1
ATOM 1851 C C . PRO A 1 131 ? 7.481 4.702 -15.755 1.00 24.23 131 PRO A C 1
ATOM 1852 O O . PRO A 1 131 ? 8.207 3.952 -16.407 1.00 26.14 131 PRO A O 1
ATOM 1863 N N . VAL A 1 132 ? 7.248 4.535 -14.452 1.00 24.69 132 VAL A N 1
ATOM 1864 C CA . VAL A 1 132 ? 7.884 3.467 -13.684 1.00 30.03 132 VAL A CA 1
ATOM 1865 C C . VAL A 1 132 ? 7.312 2.092 -14.023 1.00 26.69 132 VAL A C 1
ATOM 1866 O O . VAL A 1 132 ? 7.952 1.066 -13.793 1.00 23.54 132 VAL A O 1
ATOM 1879 N N . GLY A 1 133 ? 6.102 2.077 -14.566 1.00 28.07 133 GLY A N 1
ATOM 1880 C CA . GLY A 1 133 ? 5.391 0.838 -14.805 1.00 25.93 133 GLY A CA 1
ATOM 1881 C C . GLY A 1 133 ? 4.863 0.265 -13.501 1.00 28.11 133 GLY A C 1
ATOM 1882 O O . GLY A 1 133 ? 5.391 0.555 -12.424 1.00 28.45 133 GLY A O 1
ATOM 1886 N N . THR A 1 134 ? 3.808 -0.533 -13.591 1.00 26.40 134 THR A N 1
ATOM 1887 C CA . THR A 1 134 ? 3.355 -1.314 -12.440 1.00 31.62 134 THR A CA 1
ATOM 1888 C C . THR A 1 134 ? 2.690 -2.613 -12.879 1.00 31.71 134 THR A C 1
ATOM 1889 O O . THR A 1 134 ? 2.286 -2.755 -14.037 1.00 27.68 134 THR A O 1
ATOM 1900 N N . CYS A 1 135 ? 2.593 -3.553 -11.941 1.00 29.18 135 CYS A N 1
ATOM 1901 C CA . CYS A 1 135 ? 1.925 -4.835 -12.153 1.00 33.88 135 CYS A CA 1
ATOM 1902 C C . CYS A 1 135 ? 0.890 -5.069 -11.077 1.00 35.15 135 CYS A C 1
ATOM 1903 O O . CYS A 1 135 ? 1.004 -4.544 -9.963 1.00 30.93 135 CYS A O 1
ATOM 1910 N N . TYR A 1 136 ? -0.120 -5.859 -11.415 1.00 27.84 136 TYR A N 1
ATOM 1911 C CA . TYR A 1 136 ? -1.045 -6.372 -10.419 1.00 27.13 136 TYR A CA 1
ATOM 1912 C C . TYR A 1 136 ? -0.923 -7.888 -10.378 1.00 31.32 136 TYR A C 1
ATOM 1913 O O . TYR A 1 136 ? -0.749 -8.556 -11.406 1.00 25.97 136 TYR A O 1
ATOM 1931 N N . LEU A 1 137 ? -0.967 -8.422 -9.168 1.00 34.21 137 LEU A N 1
ATOM 1932 C CA . LEU A 1 137 ? -0.799 -9.846 -8.957 1.00 30.68 137 LEU A CA 1
ATOM 1933 C C . LEU A 1 137 ? -2.020 -10.379 -8.255 1.00 35.18 137 LEU A C 1
ATOM 1934 O O . LEU A 1 137 ? -2.298 -10.032 -7.109 1.00 34.68 137 LEU A O 1
ATOM 1950 N N . SER A 1 138 ? -2.773 -11.206 -8.963 1.00 31.73 138 SER A N 1
ATOM 1951 C CA . SER A 1 138 ? -3.877 -11.931 -8.356 1.00 31.18 138 SER A CA 1
ATOM 1952 C C . SER A 1 138 ? -3.308 -13.176 -7.716 1.00 32.95 138 SER A C 1
ATOM 1953 O O . SER A 1 138 ? -2.485 -13.848 -8.328 1.00 36.23 138 SER A O 1
ATOM 1961 N N . THR A 1 139 ? -3.713 -13.478 -6.486 1.00 36.11 139 THR A N 1
ATOM 1962 C CA . THR A 1 139 ? -3.290 -14.728 -5.861 1.00 33.46 139 THR A CA 1
ATOM 1963 C C . THR A 1 139 ? -4.466 -15.487 -5.266 1.00 35.34 139 THR A C 1
ATOM 1964 O O . THR A 1 139 ? -5.498 -14.907 -4.939 1.00 39.55 139 THR A O 1
ATOM 1975 N N . ASP A 1 140 ? -4.284 -16.800 -5.156 1.00 36.91 140 ASP A N 1
ATOM 1976 C CA . ASP A 1 140 ? -5.298 -17.707 -4.637 1.00 45.99 140 ASP A CA 1
ATOM 1977 C C . ASP A 1 140 ? -6.627 -17.555 -5.376 1.00 46.30 140 ASP A C 1
ATOM 1978 O O . ASP A 1 140 ? -7.684 -17.457 -4.769 1.00 43.55 140 ASP A O 1
ATOM 1987 N N . ASN A 1 141 ? -6.543 -17.549 -6.704 1.00 50.84 141 ASN A N 1
ATOM 1988 C CA . ASN A 1 141 ? -7.714 -17.483 -7.570 1.00 42.13 141 ASN A CA 1
ATOM 1989 C C . ASN A 1 141 ? -8.594 -16.283 -7.260 1.00 38.15 141 ASN A C 1
ATOM 1990 O O . ASN A 1 141 ? -9.776 -16.435 -6.962 1.00 40.75 141 ASN A O 1
ATOM 2000 N N . PHE A 1 142 ? -7.992 -15.096 -7.321 1.00 41.00 142 PHE A N 1
ATOM 2001 C CA . PHE A 1 142 ? -8.704 -13.822 -7.209 1.00 43.20 142 PHE A CA 1
ATOM 2002 C C . PHE A 1 142 ? -9.204 -13.474 -5.811 1.00 48.11 142 PHE A C 1
ATOM 2003 O O . PHE A 1 142 ? -10.085 -12.628 -5.673 1.00 58.94 142 PHE A O 1
ATOM 2020 N N . THR A 1 143 ? -8.652 -14.092 -4.774 1.00 46.51 143 THR A N 1
ATOM 2021 C CA . THR A 1 143 ? -9.103 -13.769 -3.424 1.00 46.21 143 THR A CA 1
ATOM 2022 C C . THR A 1 143 ? -8.247 -12.678 -2.801 1.00 44.32 143 THR A C 1
ATOM 2023 O O . THR A 1 143 ? -8.657 -12.061 -1.827 1.00 56.10 143 THR A O 1
ATOM 2034 N N . ARG A 1 144 ? -7.068 -12.437 -3.362 1.00 50.91 144 ARG A N 1
ATOM 2035 C CA . ARG A 1 144 ? -6.242 -11.314 -2.936 1.00 40.54 144 ARG A CA 1
ATOM 2036 C C . ARG A 1 144 ? -5.535 -10.714 -4.138 1.00 37.05 144 ARG A C 1
ATOM 2037 O O . ARG A 1 144 ? -4.956 -11.434 -4.948 1.00 40.76 144 ARG A O 1
ATOM 2058 N N . ILE A 1 145 ? -5.583 -9.394 -4.247 1.00 39.25 145 ILE A N 1
ATOM 2059 C CA . ILE A 1 145 ? -4.903 -8.699 -5.330 1.00 40.79 145 ILE A CA 1
ATOM 2060 C C . ILE A 1 145 ? -3.900 -7.681 -4.785 1.00 41.51 145 ILE A C 1
ATOM 2061 O O . ILE A 1 145 ? -4.229 -6.816 -3.972 1.00 45.00 145 ILE A O 1
ATOM 2077 N N . LEU A 1 146 ? -2.667 -7.830 -5.250 1.00 42.91 146 LEU A N 1
ATOM 2078 C CA . LEU A 1 146 ? -1.550 -6.976 -4.884 1.00 37.26 146 LEU A CA 1
ATOM 2079 C C . LEU A 1 146 ? -1.110 -6.115 -6.056 1.00 31.27 146 LEU A C 1
ATOM 2080 O O . LEU A 1 146 ? -1.114 -6.577 -7.201 1.00 30.57 146 LEU A O 1
ATOM 2096 N N . GLU A 1 147 ? -0.716 -4.874 -5.769 1.00 37.39 147 GLU A N 1
ATOM 2097 C CA . GLU A 1 147 ? 0.074 -4.094 -6.714 1.00 32.81 147 GLU A CA 1
ATOM 2098 C C . GLU A 1 147 ? 1.551 -4.350 -6.407 1.00 32.03 147 GLU A C 1
ATOM 2099 O O . GLU A 1 147 ? 1.952 -4.446 -5.245 1.00 40.22 147 GLU A O 1
ATOM 2111 N N . TYR A 1 148 ? 2.340 -4.517 -7.457 1.00 29.92 148 TYR A N 1
ATOM 2112 C CA . TYR A 1 148 ? 3.783 -4.637 -7.334 1.00 32.61 148 TYR A CA 1
ATOM 2113 C C . TYR A 1 148 ? 4.422 -3.762 -8.396 1.00 38.91 148 TYR A C 1
ATOM 2114 O O . TYR A 1 148 ? 4.305 -4.038 -9.591 1.00 38.81 148 TYR A O 1
ATOM 2132 N N . ALA A 1 149 ? 5.085 -2.703 -7.941 1.00 30.78 149 ALA A N 1
ATOM 2133 C CA . ALA A 1 149 ? 5.735 -1.732 -8.812 1.00 32.42 149 ALA A CA 1
ATOM 2134 C C . ALA A 1 149 ? 7.143 -1.486 -8.285 1.00 32.16 149 ALA A C 1
ATOM 2135 O O . ALA A 1 149 ? 7.394 -0.479 -7.624 1.00 30.15 149 ALA A O 1
ATOM 2142 N N . PRO A 1 150 ? 8.064 -2.420 -8.546 1.00 28.02 150 PRO A N 1
ATOM 2143 C CA . PRO A 1 150 ? 9.371 -2.298 -7.896 1.00 32.04 150 PRO A CA 1
ATOM 2144 C C . PRO A 1 150 ? 10.189 -1.104 -8.399 1.00 32.99 150 PRO A C 1
ATOM 2145 O O . PRO A 1 150 ? 11.142 -0.696 -7.736 1.00 33.91 150 PRO A O 1
ATOM 2156 N N . CYS A 1 151 ? 9.814 -0.535 -9.538 1.00 30.00 151 CYS A N 1
ATOM 2157 C CA . CYS A 1 151 ? 10.502 0.658 -10.026 1.00 29.07 151 CYS A CA 1
ATOM 2158 C C . CYS A 1 151 ? 9.855 1.955 -9.542 1.00 35.52 151 CYS A C 1
ATOM 2159 O O . CYS A 1 151 ? 10.349 3.042 -9.835 1.00 35.44 151 CYS A O 1
ATOM 2166 N N . ARG A 1 152 ? 8.752 1.841 -8.809 1.00 28.69 152 ARG A N 1
ATOM 2167 C CA . ARG A 1 152 ? 8.178 3.004 -8.154 1.00 31.81 152 ARG A CA 1
ATOM 2168 C C . ARG A 1 152 ? 8.918 3.127 -6.834 1.00 31.64 152 ARG A C 1
ATOM 2169 O O . ARG A 1 152 ? 8.454 2.667 -5.791 1.00 34.11 152 ARG A O 1
ATOM 2190 N N . SER A 1 153 ? 10.093 3.745 -6.914 1.00 32.51 153 SER A N 1
ATOM 2191 C CA . SER A 1 153 ? 11.067 3.749 -5.830 1.00 38.86 153 SER A CA 1
ATOM 2192 C C . SER A 1 153 ? 11.444 5.155 -5.391 1.00 38.40 153 SER A C 1
ATOM 2193 O O . SER A 1 153 ? 10.928 6.152 -5.910 1.00 36.24 153 SER A O 1
ATOM 2201 N N . ASP A 1 154 ? 12.390 5.212 -4.461 1.00 33.38 154 ASP A N 1
ATOM 2202 C CA . ASP A 1 154 ? 12.984 6.462 -4.008 1.00 34.89 154 ASP A CA 1
ATOM 2203 C C . ASP A 1 154 ? 13.827 7.162 -5.071 1.00 36.44 154 ASP A C 1
ATOM 2204 O O . ASP A 1 154 ? 14.091 8.352 -4.956 1.00 38.86 154 ASP A O 1
ATOM 2213 N N . PHE A 1 155 ? 14.258 6.419 -6.089 1.00 35.97 155 PHE A N 1
ATOM 2214 C CA A PHE A 1 155 ? 15.170 6.954 -7.092 0.49 39.32 155 PHE A CA 1
ATOM 2215 C CA B PHE A 1 155 ? 15.185 6.934 -7.100 0.51 39.76 155 PHE A CA 1
ATOM 2216 C C . PHE A 1 155 ? 14.391 7.297 -8.350 1.00 40.95 155 PHE A C 1
ATOM 2217 O O . PHE A 1 155 ? 14.057 6.434 -9.156 1.00 36.80 155 PHE A O 1
ATOM 2250 N N . SER A 1 156 ? 14.092 8.577 -8.497 1.00 37.31 156 SER A N 1
ATOM 2251 C CA . SER A 1 156 ? 13.157 9.033 -9.512 1.00 30.61 156 SER A CA 1
ATOM 2252 C C . SER A 1 156 ? 13.832 9.447 -10.816 1.00 33.30 156 SER A C 1
ATOM 2253 O O . SER A 1 156 ? 15.060 9.493 -10.916 1.00 34.44 156 SER A O 1
ATOM 2261 N N . TRP A 1 157 ? 13.004 9.706 -11.823 1.00 32.92 157 TRP A N 1
ATOM 2262 C CA . TRP A 1 157 ? 13.453 10.281 -13.086 1.00 29.73 157 TRP A CA 1
ATOM 2263 C C . TRP A 1 157 ? 14.318 9.299 -13.907 1.00 30.17 157 TRP A C 1
ATOM 2264 O O . TRP A 1 157 ? 14.605 8.195 -13.458 1.00 29.81 157 TRP A O 1
ATOM 2285 N N . ALA A 1 158 ? 14.707 9.701 -15.119 1.00 31.27 158 ALA A N 1
ATOM 2286 C CA . ALA A 1 158 ? 15.447 8.816 -16.028 1.00 29.66 158 ALA A CA 1
ATOM 2287 C C . ALA A 1 158 ? 16.761 8.321 -15.415 1.00 28.05 158 ALA A C 1
ATOM 2288 O O . ALA A 1 158 ? 17.175 7.187 -15.641 1.00 32.40 158 ALA A O 1
ATOM 2295 N N . ALA A 1 159 ? 17.398 9.173 -14.619 1.00 34.15 159 ALA A N 1
ATOM 2296 C CA . ALA A 1 159 ? 18.664 8.836 -13.979 1.00 32.78 159 ALA A CA 1
ATOM 2297 C C . ALA A 1 159 ? 18.504 7.686 -12.993 1.00 33.14 159 ALA A C 1
ATOM 2298 O O . ALA A 1 159 ? 19.447 6.936 -12.738 1.00 35.54 159 ALA A O 1
ATOM 2305 N N . GLY A 1 160 ? 17.309 7.580 -12.424 1.00 37.77 160 GLY A N 1
ATOM 2306 C CA . GLY A 1 160 ? 17.001 6.550 -11.458 1.00 33.12 160 GLY A CA 1
ATOM 2307 C C . GLY A 1 160 ? 16.172 5.488 -12.127 1.00 33.39 160 GLY A C 1
ATOM 2308 O O . GLY A 1 160 ? 16.523 5.004 -13.212 1.00 31.71 160 GLY A O 1
ATOM 2312 N N . GLN A 1 161 ? 15.059 5.138 -11.490 1.00 28.40 161 GLN A N 1
ATOM 2313 C CA . GLN A 1 161 ? 14.145 4.138 -12.032 1.00 27.19 161 GLN A CA 1
ATOM 2314 C C . GLN A 1 161 ? 12.841 4.766 -12.526 1.00 29.21 161 GLN A C 1
ATOM 2315 O O . GLN A 1 161 ? 11.852 4.071 -12.754 1.00 28.76 161 GLN A O 1
ATOM 2329 N N . GLY A 1 162 ? 12.844 6.081 -12.699 1.00 29.69 162 GLY A N 1
ATOM 2330 C CA . GLY A 1 162 ? 11.633 6.786 -13.073 1.00 29.88 162 GLY A CA 1
ATOM 2331 C C . GLY A 1 162 ? 11.055 6.335 -14.407 1.00 24.53 162 GLY A C 1
ATOM 2332 O O . GLY A 1 162 ? 9.839 6.367 -14.596 1.00 30.25 162 GLY A O 1
ATOM 2336 N N . TYR A 1 163 ? 11.924 5.918 -15.328 1.00 24.03 163 TYR A N 1
ATOM 2337 C CA . TYR A 1 163 ? 11.503 5.544 -16.674 1.00 25.75 163 TYR A CA 1
ATOM 2338 C C . TYR A 1 163 ? 11.664 4.045 -16.909 1.00 28.07 163 TYR A C 1
ATOM 2339 O O . TYR A 1 163 ? 11.668 3.568 -18.038 1.00 23.89 163 TYR A O 1
ATOM 2357 N N . CYS A 1 164 ? 11.739 3.307 -15.813 1.00 23.65 164 CYS A N 1
ATOM 2358 C CA . CYS A 1 164 ? 11.957 1.861 -15.838 1.00 26.32 164 CYS A CA 1
ATOM 2359 C C . CYS A 1 164 ? 10.960 1.069 -16.697 1.00 21.13 164 CYS A C 1
ATOM 2360 O O . CYS A 1 164 ? 11.352 0.141 -17.407 1.00 24.69 164 CYS A O 1
ATOM 2367 N N . GLN A 1 165 ? 9.685 1.440 -16.643 1.00 33.09 165 GLN A N 1
ATOM 2368 C CA . GLN A 1 165 ? 8.628 0.703 -17.335 1.00 20.48 165 GLN A CA 1
ATOM 2369 C C . GLN A 1 165 ? 8.652 -0.771 -16.926 1.00 31.40 165 GLN A C 1
ATOM 2370 O O . GLN A 1 165 ? 8.605 -1.681 -17.764 1.00 25.47 165 GLN A O 1
ATOM 2384 N N . GLY A 1 166 ? 8.726 -0.986 -15.618 1.00 24.11 166 GLY A N 1
ATOM 2385 C CA . GLY A 1 166 ? 8.768 -2.320 -15.046 1.00 27.30 166 GLY A CA 1
ATOM 2386 C C . GLY A 1 166 ? 7.540 -3.105 -15.445 1.00 26.26 166 GLY A C 1
ATOM 2387 O O . GLY A 1 166 ? 6.412 -2.621 -15.329 1.00 28.73 166 GLY A O 1
ATOM 2391 N N . GLY A 1 167 ? 7.763 -4.315 -15.944 1.00 30.26 167 GLY A N 1
ATOM 2392 C CA . GLY A 1 167 ? 6.680 -5.143 -16.446 1.00 26.12 167 GLY A CA 1
ATOM 2393 C C . GLY A 1 167 ? 6.517 -5.054 -17.962 1.00 28.72 167 GLY A C 1
ATOM 2394 O O . GLY A 1 167 ? 5.617 -5.687 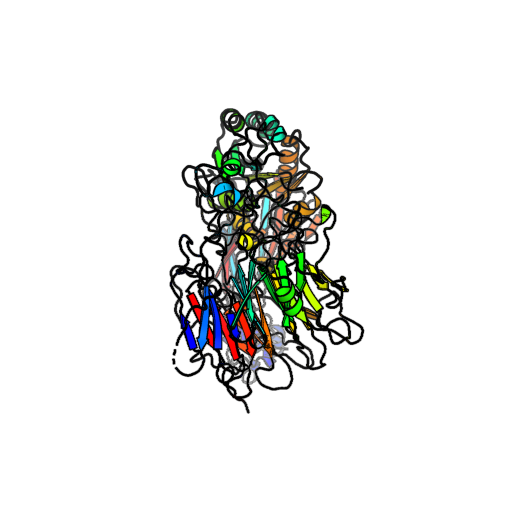-18.531 1.00 27.76 167 GLY A O 1
ATOM 2398 N N . PHE A 1 168 ? 7.376 -4.266 -18.610 1.00 24.37 168 PHE A N 1
ATOM 2399 C CA . PHE A 1 168 ? 7.477 -4.255 -20.076 1.00 18.16 168 PHE A CA 1
ATOM 2400 C C . PHE A 1 168 ? 7.573 -5.694 -20.592 1.00 17.86 168 PHE A C 1
ATOM 2401 O O . PHE A 1 168 ? 6.986 -6.050 -21.622 1.00 21.94 168 PHE A O 1
ATOM 2418 N N . SER A 1 169 ? 8.322 -6.508 -19.857 1.00 24.57 169 SER A N 1
ATOM 2419 C CA . SER A 1 169 ? 8.344 -7.941 -20.047 1.00 28.55 169 SER A CA 1
ATOM 2420 C C . SER A 1 169 ? 8.256 -8.563 -18.660 1.00 22.58 169 SER A C 1
ATOM 2421 O O . SER A 1 169 ? 8.564 -7.917 -17.668 1.00 23.27 169 SER A O 1
ATOM 2429 N N . ALA A 1 170 ? 7.790 -9.802 -18.586 1.00 23.11 170 ALA A N 1
ATOM 2430 C CA . ALA A 1 170 ? 7.633 -10.452 -17.295 1.00 25.11 170 ALA A CA 1
ATOM 2431 C C . ALA A 1 170 ? 7.466 -11.938 -17.491 1.00 19.50 170 ALA A C 1
ATOM 2432 O O . ALA A 1 170 ? 7.111 -12.399 -18.578 1.00 22.35 170 ALA A O 1
ATOM 2439 N N . GLU A 1 171 ? 7.723 -12.675 -16.426 1.00 23.51 171 GLU A N 1
ATOM 2440 C CA . GLU A 1 171 ? 7.646 -14.128 -16.447 1.00 24.41 171 GLU A CA 1
ATOM 2441 C C . GLU A 1 171 ? 7.602 -14.658 -15.009 1.00 23.47 171 GLU A C 1
ATOM 2442 O O . GLU A 1 171 ? 8.128 -14.014 -14.090 1.00 25.77 171 GLU A O 1
ATOM 2454 N N . PHE A 1 172 ? 6.937 -15.795 -14.824 1.00 28.39 172 PHE A N 1
ATOM 2455 C CA . PHE A 1 172 ? 7.029 -16.573 -13.586 1.00 29.99 172 PHE A CA 1
ATOM 2456 C C . PHE A 1 172 ? 8.109 -17.640 -13.693 1.00 26.73 172 PHE A C 1
ATOM 2457 O O . PHE A 1 172 ? 8.285 -18.233 -14.755 1.00 30.60 172 PHE A O 1
ATOM 2474 N N . THR A 1 173 ? 8.803 -17.921 -12.597 1.00 26.11 173 THR A N 1
ATOM 2475 C CA . THR A 1 173 ? 9.593 -19.143 -12.528 1.00 32.14 173 THR A CA 1
ATOM 2476 C C . THR A 1 173 ? 8.659 -20.282 -12.167 1.00 32.49 173 THR A C 1
ATOM 2477 O O . THR A 1 173 ? 7.484 -20.064 -11.871 1.00 33.44 173 THR A O 1
ATOM 2488 N N . LYS A 1 174 ? 9.194 -21.496 -12.164 1.00 29.90 174 LYS A N 1
ATOM 2489 C CA . LYS A 1 174 ? 8.392 -22.672 -11.882 1.00 41.26 174 LYS A CA 1
ATOM 2490 C C . LYS A 1 174 ? 7.907 -22.704 -10.430 1.00 37.21 174 LYS A C 1
ATOM 2491 O O . LYS A 1 174 ? 6.970 -23.437 -10.106 1.00 35.32 174 LYS A O 1
ATOM 2510 N N . THR A 1 175 ? 8.522 -21.904 -9.557 1.00 32.53 175 THR A N 1
ATOM 2511 C CA . THR A 1 175 ? 8.052 -21.806 -8.168 1.00 34.42 175 THR A CA 1
ATOM 2512 C C . THR A 1 175 ? 7.160 -20.582 -7.948 1.00 35.14 175 THR A C 1
ATOM 2513 O O . THR A 1 175 ? 6.796 -20.276 -6.820 1.00 41.36 175 THR A O 1
ATOM 2524 N N . GLY A 1 176 ? 6.815 -19.881 -9.025 1.00 33.66 176 GLY A N 1
ATOM 2525 C CA . GLY A 1 176 ? 5.915 -18.749 -8.936 1.00 34.35 176 GLY A CA 1
ATOM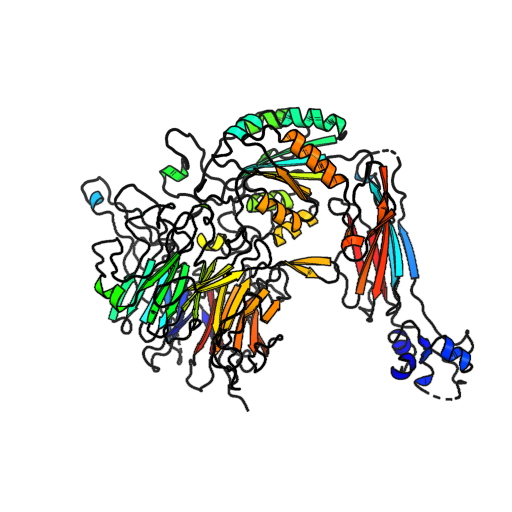 2526 C C . GLY A 1 176 ? 6.618 -17.442 -8.604 1.00 41.45 176 GLY A C 1
ATOM 2527 O O . GLY A 1 176 ? 5.968 -16.437 -8.339 1.00 34.71 176 GLY A O 1
ATOM 2531 N N . ARG A 1 177 ? 7.946 -17.448 -8.613 1.00 33.80 177 ARG A N 1
ATOM 2532 C CA . ARG A 1 177 ? 8.699 -16.217 -8.447 1.00 27.99 177 ARG A CA 1
ATOM 2533 C C . ARG A 1 177 ? 8.464 -15.289 -9.643 1.00 27.95 177 ARG A C 1
ATOM 2534 O O . ARG A 1 177 ? 8.449 -15.730 -10.791 1.00 28.30 177 ARG A O 1
ATOM 2555 N N . VAL A 1 178 ? 8.253 -14.011 -9.340 1.00 27.19 178 VAL A N 1
ATOM 2556 C CA . VAL A 1 178 ? 8.008 -12.975 -10.327 1.00 24.60 178 VAL A CA 1
ATOM 2557 C C . VAL A 1 178 ? 9.332 -12.441 -10.853 1.00 28.86 178 VAL A C 1
ATOM 2558 O O . VAL A 1 178 ? 10.224 -12.108 -10.075 1.00 25.89 178 VAL A O 1
ATOM 2571 N N . VAL A 1 179 ? 9.458 -12.388 -12.178 1.00 29.03 179 VAL A N 1
ATOM 2572 C CA . VAL A 1 179 ? 10.618 -11.791 -12.830 1.00 28.90 179 VAL A CA 1
ATOM 2573 C C . VAL A 1 179 ? 10.123 -10.709 -13.785 1.00 37.30 179 VAL A C 1
ATOM 2574 O O . VAL A 1 179 ? 9.274 -10.969 -14.637 1.00 25.86 179 VAL A O 1
ATOM 2587 N N . LEU A 1 180 ? 10.649 -9.499 -13.627 1.00 27.52 180 LEU A N 1
ATOM 2588 C CA . LEU A 1 180 ? 10.213 -8.357 -14.427 1.00 32.72 180 LEU A CA 1
ATOM 2589 C C . LEU A 1 180 ? 11.382 -7.743 -15.166 1.00 22.79 180 LEU A C 1
ATOM 2590 O O . LEU A 1 180 ? 12.486 -7.654 -14.637 1.00 26.22 180 LEU A O 1
ATOM 2606 N N . GLY A 1 181 ? 11.117 -7.346 -16.407 1.00 25.64 181 GLY A N 1
ATOM 2607 C CA . GLY A 1 181 ? 12.038 -6.539 -17.170 1.00 18.72 181 GLY A CA 1
ATOM 2608 C C . GLY A 1 181 ? 11.564 -5.100 -17.207 1.00 24.30 181 GLY A C 1
ATOM 2609 O O . GLY A 1 181 ? 10.378 -4.818 -17.411 1.00 24.17 181 GLY A O 1
ATOM 2613 N N . GLY A 1 182 ? 12.501 -4.190 -16.982 1.00 26.83 182 GLY A N 1
ATOM 2614 C CA . GLY A 1 182 ? 12.236 -2.773 -17.084 1.00 27.53 182 GLY A CA 1
ATOM 2615 C C . GLY A 1 182 ? 13.331 -2.142 -17.916 1.00 22.82 182 GLY A C 1
ATOM 2616 O O . GLY A 1 182 ? 14.429 -1.892 -17.422 1.00 21.99 182 GLY A O 1
ATOM 2620 N N . PRO A 1 183 ? 13.051 -1.897 -19.195 1.00 18.50 183 PRO A N 1
ATOM 2621 C CA . PRO A 1 183 ? 14.128 -1.436 -20.067 1.00 20.47 183 PRO A CA 1
ATOM 2622 C C . PRO A 1 183 ? 14.613 0.002 -19.868 1.00 25.43 183 PRO A C 1
ATOM 2623 O O . PRO A 1 183 ? 15.650 0.326 -20.437 1.00 26.42 183 PRO A O 1
ATOM 2634 N N . GLY A 1 184 ? 13.936 0.825 -19.070 1.00 24.32 184 GLY A N 1
ATOM 2635 C CA . GLY A 1 184 ? 14.298 2.227 -18.985 1.00 25.67 184 GLY A CA 1
ATOM 2636 C C . GLY A 1 184 ? 15.138 2.679 -17.809 1.00 23.19 184 GLY A C 1
ATOM 2637 O O . GLY A 1 184 ? 15.507 3.852 -17.741 1.00 26.26 184 GLY A O 1
ATOM 2641 N N . SER A 1 185 ? 15.466 1.772 -16.894 1.00 27.67 185 SER A N 1
ATOM 2642 C CA . SER A 1 185 ? 16.200 2.163 -15.695 1.00 25.08 185 SER A CA 1
ATOM 2643 C C . SER A 1 185 ? 17.593 2.679 -16.032 1.00 27.94 185 SER A C 1
ATOM 2644 O O . SER A 1 185 ? 18.276 2.134 -16.903 1.00 25.88 185 SER A O 1
ATOM 2652 N N . TYR A 1 186 ? 17.988 3.732 -15.321 1.00 23.91 186 TYR A N 1
ATOM 2653 C CA . TYR A 1 186 ? 19.328 4.322 -15.389 1.00 25.00 186 TYR A CA 1
ATOM 2654 C C . TYR A 1 186 ? 19.679 4.753 -16.810 1.00 30.13 186 TYR A C 1
ATOM 2655 O O . TYR A 1 186 ? 20.627 4.244 -17.423 1.00 28.02 186 TYR A O 1
ATOM 2673 N N . PHE A 1 187 ? 18.913 5.718 -17.310 1.00 26.78 187 PHE A N 1
ATOM 2674 C CA . PHE A 1 187 ? 19.038 6.179 -18.694 1.00 26.90 187 PHE A CA 1
ATOM 2675 C C . PHE A 1 187 ? 19.051 4.998 -19.661 1.00 29.27 187 PHE A C 1
ATOM 2676 O O . PHE A 1 187 ? 19.966 4.829 -20.474 1.00 26.99 187 PHE A O 1
ATOM 2693 N N . TRP A 1 188 ? 18.001 4.194 -19.535 1.00 23.74 188 TRP A N 1
ATOM 2694 C CA . TRP A 1 188 ? 17.703 3.067 -20.423 1.00 24.31 188 TRP A CA 1
ATOM 2695 C C . TRP A 1 188 ? 18.809 2.019 -20.511 1.00 29.02 188 TRP A C 1
ATOM 2696 O O . TRP A 1 188 ? 18.906 1.290 -21.500 1.00 28.59 188 TRP A O 1
ATOM 2717 N N . GLN A 1 189 ? 19.619 1.921 -19.459 1.00 23.80 189 GLN A N 1
ATOM 2718 C CA . GLN A 1 189 ? 20.434 0.734 -19.252 1.00 21.59 189 GLN A CA 1
ATOM 2719 C C . GLN A 1 189 ? 19.526 -0.480 -19.191 1.00 30.71 189 GLN A C 1
ATOM 2720 O O . GLN A 1 189 ? 19.851 -1.539 -19.726 1.00 30.45 189 GLN A O 1
ATOM 2734 N N . GLY A 1 190 ? 18.377 -0.306 -18.546 1.00 22.50 190 GLY A N 1
ATOM 2735 C CA . GLY A 1 190 ? 17.425 -1.382 -18.356 1.00 25.56 190 GLY A CA 1
ATOM 2736 C C . GLY A 1 190 ? 17.736 -2.198 -17.115 1.00 30.41 190 GLY A C 1
ATOM 2737 O O . GLY A 1 190 ? 18.844 -2.131 -16.597 1.00 24.26 190 GLY A O 1
ATOM 2741 N N . GLN A 1 191 ? 16.767 -2.988 -16.659 1.00 25.44 191 GLN A N 1
ATOM 2742 C CA . GLN A 1 191 ? 16.866 -3.660 -15.364 1.00 31.76 191 GLN A CA 1
ATOM 2743 C C . GLN A 1 191 ? 16.054 -4.947 -15.329 1.00 24.92 191 GLN A C 1
ATOM 2744 O O . GLN A 1 191 ? 15.032 -5.066 -15.998 1.00 24.70 191 GLN A O 1
ATOM 2758 N N . ILE A 1 192 ? 16.519 -5.902 -14.536 1.00 23.35 192 ILE A N 1
ATOM 2759 C CA . ILE A 1 192 ? 15.732 -7.069 -14.191 1.00 24.32 192 ILE A CA 1
ATOM 2760 C C . ILE A 1 192 ? 15.489 -7.024 -12.686 1.00 23.74 192 ILE A C 1
ATOM 2761 O O . ILE A 1 192 ? 16.426 -6.823 -11.934 1.00 24.68 192 ILE A O 1
ATOM 2777 N N . LEU A 1 193 ? 14.236 -7.192 -12.280 1.00 25.89 193 LEU A N 1
ATOM 2778 C CA . LEU A 1 193 ? 13.850 -7.175 -10.874 1.00 26.59 193 LEU A CA 1
ATOM 2779 C C . LEU A 1 193 ? 13.019 -8.407 -10.606 1.00 33.87 193 LEU A C 1
ATOM 2780 O O . LEU A 1 193 ? 12.246 -8.859 -11.464 1.00 30.18 193 LEU A O 1
ATOM 2796 N N . SER A 1 194 ? 13.175 -8.960 -9.415 1.00 29.15 194 SER A N 1
ATOM 2797 C CA . SER A 1 194 ? 12.505 -10.200 -9.107 1.00 22.03 194 SER A CA 1
ATOM 2798 C C . SER A 1 194 ? 12.234 -10.347 -7.612 1.00 24.82 194 SER A C 1
ATOM 2799 O O . SER A 1 194 ? 13.062 -9.998 -6.779 1.00 28.40 194 SER A O 1
ATOM 2807 N N . ALA A 1 195 ? 11.056 -10.872 -7.303 1.00 28.44 195 ALA A N 1
ATOM 2808 C CA . ALA A 1 195 ? 10.686 -11.177 -5.940 1.00 24.49 195 ALA A CA 1
ATOM 2809 C C . ALA A 1 195 ? 9.723 -12.336 -5.944 1.00 32.24 195 ALA A C 1
ATOM 2810 O O . ALA A 1 195 ? 8.993 -12.543 -6.917 1.00 30.81 195 ALA A O 1
ATOM 2817 N N . THR A 1 196 ? 9.732 -13.099 -4.857 1.00 30.45 196 THR A N 1
ATOM 2818 C CA . THR A 1 196 ? 8.728 -14.125 -4.649 1.00 26.49 196 THR A CA 1
ATOM 2819 C C . THR A 1 196 ? 7.407 -13.466 -4.308 1.00 35.07 196 THR A C 1
ATOM 2820 O O . THR A 1 196 ? 7.365 -12.306 -3.885 1.00 31.74 196 THR A O 1
ATOM 2831 N N . GLN A 1 197 ? 6.326 -14.214 -4.491 1.00 27.50 197 GLN A N 1
ATOM 2832 C CA . GLN A 1 197 ? 4.992 -13.717 -4.180 1.00 33.30 197 GLN A CA 1
ATOM 2833 C C . GLN A 1 197 ? 4.838 -13.449 -2.687 1.00 35.27 197 GLN A C 1
ATOM 2834 O O . GLN A 1 197 ? 4.175 -12.498 -2.272 1.00 35.74 197 GLN A O 1
ATOM 2848 N N . GLU A 1 198 ? 5.454 -14.297 -1.880 1.00 35.47 198 GLU A N 1
ATOM 2849 C CA . GLU A 1 198 ? 5.435 -14.108 -0.437 1.00 36.38 198 GLU A CA 1
ATOM 2850 C C . GLU A 1 198 ? 6.096 -12.778 -0.071 1.00 38.03 198 GLU A C 1
ATOM 2851 O O . GLU A 1 198 ? 5.550 -11.996 0.707 1.00 33.25 198 GLU A O 1
ATOM 2863 N N . GLN A 1 199 ? 7.269 -12.529 -0.649 1.00 33.55 199 GLN A N 1
ATOM 2864 C CA . GLN A 1 199 ? 7.992 -11.282 -0.441 1.00 35.09 199 GLN A CA 1
ATOM 2865 C C . GLN A 1 199 ? 7.175 -10.066 -0.857 1.00 41.58 199 GLN A C 1
ATOM 2866 O O . GLN A 1 199 ? 7.207 -9.033 -0.200 1.00 34.98 199 GLN A O 1
ATOM 2880 N N . ILE A 1 200 ? 6.450 -10.184 -1.960 1.00 35.50 200 ILE A N 1
ATOM 2881 C CA . ILE A 1 200 ? 5.596 -9.092 -2.420 1.00 29.68 200 ILE A CA 1
ATOM 2882 C C . ILE A 1 200 ? 4.439 -8.855 -1.453 1.00 31.41 200 ILE A C 1
ATOM 2883 O O . ILE A 1 200 ? 4.179 -7.719 -1.055 1.00 36.33 200 ILE A O 1
ATOM 2899 N N . ALA A 1 201 ? 3.752 -9.927 -1.065 1.00 32.10 201 ALA A N 1
ATOM 2900 C CA . ALA A 1 201 ? 2.600 -9.813 -0.175 1.00 34.29 201 ALA A CA 1
ATOM 2901 C C . ALA A 1 201 ? 3.013 -9.343 1.227 1.00 35.41 201 ALA A C 1
ATOM 2902 O O . ALA A 1 201 ? 2.221 -8.754 1.962 1.00 36.99 201 ALA A O 1
ATOM 2909 N N . GLU A 1 202 ? 4.257 -9.627 1.585 1.00 35.10 202 GLU A N 1
ATOM 2910 C CA . GLU A 1 202 ? 4.747 -9.386 2.934 1.00 40.91 202 GLU A CA 1
ATOM 2911 C C . GLU A 1 202 ? 4.885 -7.891 3.221 1.00 38.04 202 GLU A C 1
ATOM 2912 O O . GLU A 1 202 ? 4.692 -7.461 4.353 1.00 39.15 202 GLU A O 1
ATOM 2924 N N . SER A 1 203 ? 5.177 -7.095 2.195 1.00 35.99 203 SER A N 1
ATOM 2925 C CA . SER A 1 203 ? 5.309 -5.647 2.374 1.00 47.15 203 SER A CA 1
ATOM 2926 C C . SER A 1 203 ? 4.291 -4.852 1.562 1.00 51.25 203 SER A C 1
ATOM 2927 O O . SER A 1 203 ? 4.457 -3.649 1.355 1.00 50.68 203 SER A O 1
ATOM 2935 N N . TYR A 1 204 ? 3.239 -5.512 1.097 1.00 44.23 204 TYR A N 1
ATOM 2936 C CA . TYR A 1 204 ? 2.207 -4.803 0.360 1.00 38.15 204 TYR A CA 1
ATOM 2937 C C . TYR A 1 204 ? 1.410 -3.913 1.304 1.00 38.56 204 TYR A C 1
ATOM 2938 O O . TYR A 1 204 ? 0.748 -4.388 2.226 1.00 43.58 204 TYR A O 1
ATOM 2956 N N . TYR A 1 205 ? 1.504 -2.609 1.074 1.00 50.03 205 TYR A N 1
ATOM 2957 C CA . TYR A 1 205 ? 0.835 -1.626 1.916 1.00 42.27 205 TYR A CA 1
ATOM 2958 C C . TYR A 1 205 ? 0.515 -0.418 1.050 1.00 45.91 205 TYR A C 1
ATOM 2959 O O . TYR A 1 205 ? 1.339 0.483 0.909 1.00 47.26 205 TYR A O 1
ATOM 2977 N N . PRO A 1 206 ? -0.678 -0.409 0.438 1.00 49.29 206 PRO A N 1
ATOM 2978 C CA . PRO A 1 206 ? -1.004 0.582 -0.595 1.00 53.16 206 PRO A CA 1
ATOM 2979 C C . PRO A 1 206 ? -0.953 2.032 -0.115 1.00 55.97 206 PRO A C 1
ATOM 2980 O O . PRO A 1 206 ? -0.789 2.924 -0.944 1.00 60.25 206 PRO A O 1
ATOM 2991 N N . GLU A 1 207 ? -1.082 2.265 1.186 1.00 47.69 207 GLU A N 1
ATOM 2992 C CA . GLU A 1 207 ? -1.020 3.626 1.714 1.00 49.57 207 GLU A CA 1
ATOM 2993 C C . GLU A 1 207 ? 0.311 4.288 1.385 1.00 47.57 207 GLU A C 1
ATOM 2994 O O . GLU A 1 207 ? 0.385 5.510 1.263 1.00 56.40 207 GLU A O 1
ATOM 3006 N N . TYR A 1 208 ? 1.358 3.482 1.241 1.00 47.41 208 TYR A N 1
ATOM 3007 C CA . TYR A 1 208 ? 2.666 4.000 0.865 1.00 44.23 208 TYR A CA 1
ATOM 3008 C C . TYR A 1 208 ? 2.972 3.584 -0.572 1.00 47.16 208 TYR A C 1
ATOM 3009 O O . TYR A 1 208 ? 3.030 2.395 -0.902 1.00 43.16 208 TYR A O 1
ATOM 3027 N N . LEU A 1 209 ? 3.151 4.577 -1.432 1.00 42.19 209 LEU A N 1
ATOM 3028 C CA . LEU A 1 209 ? 3.290 4.319 -2.861 1.00 38.56 209 LEU A CA 1
ATOM 3029 C C . LEU A 1 209 ? 4.629 3.703 -3.242 1.00 36.54 209 LEU A C 1
ATOM 3030 O O . LEU A 1 209 ? 4.725 2.983 -4.231 1.00 34.70 209 LEU A O 1
ATOM 3046 N N . ILE A 1 210 ? 5.663 3.952 -2.452 1.00 39.62 210 ILE A N 1
ATOM 3047 C CA . ILE A 1 210 ? 6.994 3.491 -2.822 1.00 36.65 210 ILE A CA 1
ATOM 3048 C C . ILE A 1 210 ? 7.203 2.012 -2.453 1.00 38.83 210 ILE A C 1
ATOM 3049 O O . ILE A 1 210 ? 6.806 1.552 -1.384 1.00 40.18 210 ILE A O 1
ATOM 3065 N N . ASN A 1 211 ? 7.826 1.278 -3.366 1.00 35.96 211 ASN A N 1
ATOM 3066 C CA . ASN A 1 211 ? 8.105 -0.136 -3.173 1.00 37.53 211 ASN A CA 1
ATOM 3067 C C . ASN A 1 211 ? 9.028 -0.396 -1.999 1.00 39.78 211 ASN A C 1
ATOM 3068 O O . ASN A 1 211 ? 10.119 0.178 -1.935 1.00 36.02 211 ASN A O 1
ATOM 3079 N N . LEU A 1 212 ? 8.608 -1.285 -1.101 1.00 39.37 212 LEU A N 1
ATOM 3080 C CA . LEU A 1 212 ? 9.391 -1.611 0.088 1.00 34.27 212 LEU A CA 1
ATOM 3081 C C . LEU A 1 212 ? 9.623 -3.116 0.250 1.00 33.59 212 LEU A C 1
ATOM 3082 O O . LEU A 1 212 ? 9.902 -3.592 1.357 1.00 37.57 212 LEU A O 1
ATOM 3098 N N . VAL A 1 213 ? 9.506 -3.864 -0.842 1.00 40.66 213 VAL A N 1
ATOM 3099 C CA . VAL A 1 213 ? 9.698 -5.312 -0.793 1.00 34.11 213 VAL A CA 1
ATOM 3100 C C . VAL A 1 213 ? 11.100 -5.664 -0.317 1.00 31.62 213 VAL A C 1
ATOM 3101 O O . VAL A 1 213 ? 12.092 -5.175 -0.852 1.00 43.36 213 VAL A O 1
ATOM 3114 N N . GLN A 1 214 ? 11.170 -6.516 0.700 1.00 35.53 214 GLN A N 1
ATOM 3115 C CA . GLN A 1 214 ? 12.444 -6.965 1.234 1.00 33.38 214 GLN A CA 1
ATOM 3116 C C . GLN A 1 214 ? 12.852 -8.301 0.609 1.00 43.76 214 GLN A C 1
ATOM 3117 O O . GLN A 1 214 ? 12.023 -9.188 0.418 1.00 44.35 214 GLN A O 1
ATOM 3131 N N . GLY A 1 215 ? 14.132 -8.430 0.282 1.00 33.69 215 GLY A N 1
ATOM 3132 C CA . GLY A 1 215 ? 14.657 -9.655 -0.298 1.00 33.79 215 GLY A CA 1
ATOM 3133 C C . GLY A 1 215 ? 14.632 -9.654 -1.819 1.00 32.50 215 GLY A C 1
ATOM 3134 O O . GLY A 1 215 ? 14.997 -10.635 -2.459 1.00 36.31 215 GLY A O 1
ATOM 3138 N N . GLN A 1 216 ? 14.195 -8.540 -2.392 1.00 30.56 216 GLN A N 1
ATOM 3139 C CA . GLN A 1 216 ? 14.094 -8.384 -3.832 1.00 28.88 216 GLN A CA 1
ATOM 3140 C C . GLN A 1 216 ? 15.450 -8.474 -4.542 1.00 31.15 216 GLN A C 1
ATOM 3141 O O . GLN A 1 216 ? 16.452 -7.932 -4.076 1.00 31.15 216 GLN A O 1
ATOM 3155 N N . LEU A 1 217 ? 15.462 -9.175 -5.670 1.00 31.33 217 LEU A N 1
ATOM 3156 C CA . LEU A 1 217 ? 16.636 -9.253 -6.534 1.00 26.39 217 LEU A CA 1
ATOM 3157 C C . LEU A 1 217 ? 16.520 -8.249 -7.658 1.00 26.86 217 LEU A C 1
ATOM 3158 O O . LEU A 1 217 ? 15.474 -8.136 -8.290 1.00 30.62 217 LEU A O 1
ATOM 3174 N N . GLN A 1 218 ? 17.593 -7.526 -7.917 1.00 28.28 218 GLN A N 1
ATOM 3175 C CA . GLN A 1 218 ? 17.603 -6.639 -9.060 1.00 32.47 218 GLN A CA 1
ATOM 3176 C C . GLN A 1 218 ? 19.006 -6.419 -9.561 1.00 33.40 218 GLN A C 1
ATOM 3177 O O . GLN A 1 218 ? 19.957 -6.469 -8.797 1.00 28.76 218 GLN A O 1
ATOM 3191 N N . THR A 1 219 ? 19.125 -6.183 -10.862 1.00 27.13 219 THR A N 1
ATOM 3192 C CA . THR A 1 219 ? 20.410 -5.855 -11.449 1.00 27.46 219 THR A CA 1
ATOM 3193 C C . THR A 1 219 ? 20.810 -4.437 -11.027 1.00 31.82 219 THR A C 1
ATOM 3194 O O . THR A 1 219 ? 19.957 -3.616 -10.706 1.00 31.74 219 THR A O 1
ATOM 3205 N N . ARG A 1 220 ? 22.113 -4.176 -11.024 1.00 33.92 220 ARG A N 1
ATOM 3206 C CA . ARG A 1 220 ? 22.657 -2.910 -10.551 1.00 35.10 220 ARG A CA 1
ATOM 3207 C C . ARG A 1 220 ? 22.894 -1.884 -11.655 1.00 34.65 220 ARG A C 1
ATOM 3208 O O . ARG A 1 220 ? 23.117 -2.230 -12.813 1.00 34.81 220 ARG A O 1
ATOM 3229 N N . GLN A 1 221 ? 22.868 -0.616 -11.264 1.00 34.01 221 GLN A N 1
ATOM 3230 C CA . GLN A 1 221 ? 23.251 0.480 -12.136 1.00 33.57 221 GLN A CA 1
ATOM 3231 C C . GLN A 1 221 ? 24.703 0.306 -12.553 1.00 37.30 221 GLN A C 1
ATOM 3232 O O . GLN A 1 221 ? 25.551 -0.058 -11.742 1.00 31.08 221 GLN A O 1
ATOM 3246 N N . ALA A 1 222 ? 24.976 0.560 -13.828 1.00 34.12 222 ALA A N 1
ATOM 3247 C CA . ALA A 1 222 ? 26.316 0.455 -14.381 1.00 29.77 222 ALA A CA 1
ATOM 3248 C C . ALA A 1 222 ? 26.754 1.840 -14.831 1.00 31.90 222 ALA A C 1
ATOM 3249 O O . ALA A 1 222 ? 25.998 2.791 -14.714 1.00 31.92 222 ALA A O 1
ATOM 3256 N N . SER A 1 223 ? 27.966 1.960 -15.349 1.00 37.40 223 SER A N 1
ATOM 3257 C CA . SER A 1 223 ? 28.425 3.251 -15.833 1.00 37.92 223 SER A CA 1
ATOM 3258 C C . SER A 1 223 ? 27.660 3.668 -17.091 1.00 34.78 223 SER A C 1
ATOM 3259 O O . SER A 1 223 ? 26.979 2.861 -17.731 1.00 30.53 223 SER A O 1
ATOM 3267 N N . SER A 1 224 ? 27.781 4.942 -17.431 1.00 34.00 224 SER A N 1
ATOM 3268 C CA . SER A 1 224 ? 26.964 5.540 -18.470 1.00 32.87 224 SER A CA 1
ATOM 3269 C C . SER A 1 224 ? 27.286 4.986 -19.869 1.00 35.11 224 SER A C 1
ATOM 3270 O O . SER A 1 224 ? 26.511 5.160 -20.806 1.00 35.66 224 SER A O 1
ATOM 3278 N N . ILE A 1 225 ? 28.415 4.299 -20.009 1.00 34.99 225 ILE A N 1
ATOM 3279 C CA . ILE A 1 225 ? 28.723 3.653 -21.277 1.00 38.07 225 ILE A CA 1
ATOM 3280 C C . ILE A 1 225 ? 27.693 2.572 -21.604 1.00 31.47 225 ILE A C 1
ATOM 3281 O O . ILE A 1 225 ? 27.605 2.131 -22.745 1.00 33.97 225 ILE A O 1
ATOM 3297 N N . TYR A 1 226 ? 26.920 2.143 -20.606 1.00 32.69 226 TYR A N 1
ATOM 3298 C CA . TYR A 1 226 ? 25.922 1.096 -20.805 1.00 23.42 226 TYR A CA 1
ATOM 3299 C C . TYR A 1 226 ? 24.510 1.636 -21.025 1.00 25.70 226 TYR A C 1
ATOM 3300 O O . TYR A 1 226 ? 23.570 0.857 -21.222 1.00 26.11 226 TYR A O 1
ATOM 3318 N N . ASP A 1 227 ? 24.372 2.959 -21.016 1.00 28.05 227 ASP A N 1
ATOM 3319 C CA . ASP A 1 227 ? 23.099 3.614 -21.275 1.00 30.81 227 ASP A CA 1
ATOM 3320 C C . ASP A 1 227 ? 22.492 3.149 -22.597 1.00 31.67 227 ASP A C 1
ATOM 3321 O O . ASP A 1 227 ? 23.217 2.735 -23.500 1.00 31.82 227 ASP A O 1
ATOM 3330 N N . ASP A 1 228 ? 21.165 3.226 -22.689 1.00 29.07 228 ASP A N 1
ATOM 3331 C CA . ASP A 1 228 ? 20.405 2.929 -23.914 1.00 28.99 228 ASP A CA 1
ATOM 3332 C C . ASP A 1 228 ? 20.633 1.517 -24.452 1.00 31.10 228 ASP A C 1
ATOM 3333 O O . ASP A 1 228 ? 20.749 1.325 -25.663 1.00 29.52 228 ASP A O 1
ATOM 3342 N N . SER A 1 229 ? 20.676 0.540 -23.546 1.00 26.16 229 SER A N 1
ATOM 3343 C CA . SER A 1 229 ? 20.819 -0.875 -23.896 1.00 21.48 229 SER A CA 1
ATOM 3344 C C . SER A 1 229 ? 19.501 -1.651 -23.899 1.00 23.52 229 SER A C 1
ATOM 3345 O O . SER A 1 229 ? 19.366 -2.629 -24.623 1.00 23.76 229 SER A O 1
ATOM 3353 N N . TYR A 1 230 ? 18.552 -1.203 -23.081 1.00 25.05 230 TYR A N 1
ATOM 3354 C CA . TYR A 1 230 ? 17.230 -1.821 -22.928 1.00 24.33 230 TYR A CA 1
ATOM 3355 C C . TYR A 1 230 ? 17.276 -3.250 -22.362 1.00 22.29 230 TYR A C 1
ATOM 3356 O O . TYR A 1 230 ? 16.504 -4.117 -22.782 1.00 20.39 230 TYR A O 1
ATOM 3374 N N . LEU A 1 231 ? 18.159 -3.509 -21.407 1.00 24.88 231 LEU A N 1
ATOM 3375 C CA . LEU A 1 231 ? 18.085 -4.788 -20.701 1.00 26.69 231 LEU A CA 1
ATOM 3376 C C . LEU A 1 231 ? 16.675 -4.945 -20.163 1.00 21.86 231 LEU A C 1
ATOM 3377 O O . LEU A 1 231 ? 16.134 -4.012 -19.562 1.00 25.49 231 LEU A O 1
ATOM 3393 N N . GLY A 1 232 ? 16.086 -6.120 -20.379 1.00 26.27 232 GLY A N 1
ATOM 3394 C CA . GLY A 1 232 ? 14.731 -6.400 -19.933 1.00 22.52 232 GLY A CA 1
ATOM 3395 C C . GLY A 1 232 ? 13.665 -6.108 -20.972 1.00 16.99 232 GLY A C 1
ATOM 3396 O O . GLY A 1 232 ? 12.465 -6.123 -20.667 1.00 26.51 232 GLY A O 1
ATOM 3400 N N . TYR A 1 233 ? 14.091 -5.828 -22.200 1.00 17.29 233 TYR A N 1
ATOM 3401 C CA . TYR A 1 233 ? 13.157 -5.664 -23.303 1.00 23.41 233 TYR A CA 1
ATOM 3402 C C . TYR A 1 233 ? 12.326 -6.928 -23.413 1.00 23.97 233 TYR A C 1
ATOM 3403 O O . TYR A 1 233 ? 11.136 -6.885 -23.685 1.00 19.62 233 TYR A O 1
ATOM 3421 N N . SER A 1 234 ? 12.982 -8.062 -23.199 1.00 27.21 234 SER A N 1
ATOM 3422 C CA . SER A 1 234 ? 12.300 -9.349 -23.143 1.00 18.53 234 SER A CA 1
ATOM 3423 C C . SER A 1 234 ? 12.914 -10.146 -22.025 1.00 26.47 234 SER A C 1
ATOM 3424 O O . SER A 1 234 ? 14.070 -9.916 -21.647 1.00 23.67 234 SER A O 1
ATOM 3432 N N . VAL A 1 235 ? 12.149 -11.104 -21.523 1.00 21.38 235 VAL A N 1
ATOM 3433 C CA . VAL A 1 235 ? 12.639 -11.975 -20.476 1.00 19.74 235 VAL A CA 1
ATOM 3434 C C . VAL A 1 235 ? 12.044 -13.382 -20.621 1.00 19.08 235 VAL A C 1
ATOM 3435 O O . VAL A 1 235 ? 10.920 -13.541 -21.088 1.00 23.84 235 VAL A O 1
ATOM 3448 N N . ALA A 1 236 ? 12.815 -14.396 -20.236 1.00 24.09 236 ALA A N 1
ATOM 3449 C CA . ALA A 1 236 ? 12.304 -15.755 -20.115 1.00 27.39 236 ALA A CA 1
ATOM 3450 C C . ALA A 1 236 ? 13.053 -16.407 -18.977 1.00 21.96 236 ALA A C 1
ATOM 3451 O O . ALA A 1 236 ? 13.977 -15.808 -18.429 1.00 27.18 236 ALA A O 1
ATOM 3458 N N . VAL A 1 237 ? 12.668 -17.629 -18.628 1.00 25.20 237 VAL A N 1
ATOM 3459 C CA . VAL A 1 237 ? 13.370 -18.358 -17.586 1.00 23.93 237 VAL A CA 1
ATOM 3460 C C . VAL A 1 237 ? 13.687 -19.777 -18.047 1.00 28.97 237 VAL A C 1
ATOM 3461 O O . VAL A 1 237 ? 12.956 -20.358 -18.846 1.00 28.27 237 VAL A O 1
ATOM 3474 N N . GLY A 1 238 ? 14.784 -20.318 -17.532 1.00 29.34 238 GLY A N 1
ATOM 3475 C CA . GLY A 1 238 ? 15.158 -21.698 -17.769 1.00 26.74 238 GLY A CA 1
ATOM 3476 C C . GLY A 1 238 ? 16.337 -22.054 -16.890 1.00 36.37 238 GLY A C 1
ATOM 3477 O O . GLY A 1 238 ? 16.953 -21.168 -16.305 1.00 30.14 238 GLY A O 1
ATOM 3481 N N . GLU A 1 239 ? 16.658 -23.341 -16.797 1.00 23.97 239 GLU A N 1
ATOM 3482 C CA . GLU A 1 239 ? 17.793 -23.771 -15.986 1.00 29.89 239 GLU A CA 1
ATOM 3483 C C . GLU A 1 239 ? 19.059 -23.873 -16.815 1.00 25.57 239 GLU A C 1
ATOM 3484 O O . GLU A 1 239 ? 19.158 -24.704 -17.728 1.00 27.05 239 GLU A O 1
ATOM 3496 N N . PHE A 1 240 ? 20.019 -23.015 -16.479 1.00 31.59 240 PHE A N 1
ATOM 3497 C CA . PHE A 1 240 ? 21.288 -22.916 -17.189 1.00 26.95 240 PHE A CA 1
ATOM 3498 C C . PHE A 1 240 ? 22.495 -22.935 -16.258 1.00 35.32 240 PHE A C 1
ATOM 3499 O O . PHE A 1 240 ? 23.619 -22.725 -16.715 1.00 33.28 240 PHE A O 1
ATOM 3516 N N . SER A 1 241 ? 22.280 -23.172 -14.963 1.00 35.18 241 SER A N 1
ATOM 3517 C CA . SER A 1 241 ? 23.375 -23.046 -13.993 1.00 38.39 241 SER A CA 1
ATOM 3518 C C . SER A 1 241 ? 23.690 -24.335 -13.231 1.00 42.33 241 SER A C 1
ATOM 3519 O O . SER A 1 241 ? 24.611 -24.366 -12.414 1.00 40.11 241 SER A O 1
ATOM 3526 N N . GLY A 1 242 ? 22.946 -25.400 -13.505 1.00 39.09 242 GLY A N 1
ATOM 3527 C CA . GLY A 1 242 ? 23.274 -26.698 -12.945 1.00 41.56 242 GLY A CA 1
ATOM 3528 C C . GLY A 1 242 ? 22.604 -27.026 -11.622 1.00 48.41 242 GLY A C 1
ATOM 3529 O O . GLY A 1 242 ? 22.974 -28.010 -10.979 1.00 47.93 242 GLY A O 1
ATOM 3533 N N . ASP A 1 243 ? 21.627 -26.219 -11.211 1.00 42.48 243 ASP A N 1
ATOM 3534 C CA . ASP A 1 243 ? 20.882 -26.491 -9.979 1.00 45.30 243 ASP A CA 1
ATOM 3535 C C . ASP A 1 243 ? 19.385 -26.559 -10.286 1.00 39.24 243 ASP A C 1
ATOM 3536 O O . ASP A 1 243 ? 19.008 -26.802 -11.432 1.00 43.47 243 ASP A O 1
ATOM 3545 N N . ASP A 1 244 ? 18.544 -26.331 -9.278 1.00 38.21 244 ASP A N 1
ATOM 3546 C CA . ASP A 1 244 ? 17.095 -26.451 -9.433 1.00 47.89 244 ASP A CA 1
ATOM 3547 C C . ASP A 1 244 ? 16.386 -25.103 -9.284 1.00 36.21 244 ASP A C 1
ATOM 3548 O O . ASP A 1 244 ? 15.179 -25.052 -9.047 1.00 42.37 244 ASP A O 1
ATOM 3557 N N . THR A 1 245 ? 17.132 -24.016 -9.454 1.00 42.77 245 THR A N 1
ATOM 3558 C CA . THR A 1 245 ? 16.567 -22.674 -9.366 1.00 35.17 245 THR A CA 1
ATOM 3559 C C . THR A 1 245 ? 16.670 -21.984 -10.725 1.00 30.58 245 THR A C 1
ATOM 3560 O O . THR A 1 245 ? 17.761 -21.650 -11.174 1.00 31.37 245 THR A O 1
ATOM 3571 N N . GLU A 1 246 ? 15.531 -21.779 -11.379 1.00 26.22 246 GLU A N 1
ATOM 3572 C CA . GLU A 1 246 ? 15.535 -21.317 -12.763 1.00 32.52 246 GLU A CA 1
ATOM 3573 C C . GLU A 1 246 ? 16.196 -19.959 -12.871 1.00 33.98 246 GLU A C 1
ATOM 3574 O O . GLU A 1 246 ? 16.083 -19.116 -11.987 1.00 32.52 246 GLU A O 1
ATOM 3586 N N . ASP A 1 247 ? 16.873 -19.769 -13.987 1.00 26.47 247 ASP A N 1
ATOM 3587 C CA . ASP A 1 247 ? 17.687 -18.605 -14.214 1.00 29.76 247 ASP A CA 1
ATOM 3588 C C . ASP A 1 247 ? 16.953 -17.662 -15.132 1.00 29.38 247 ASP A C 1
ATOM 3589 O O . ASP A 1 247 ? 15.944 -18.041 -15.724 1.00 26.59 247 ASP A O 1
ATOM 3598 N N . PHE A 1 248 ? 17.445 -16.430 -15.216 1.00 32.33 248 PHE A N 1
ATOM 3599 C CA . PHE A 1 248 ? 16.738 -15.364 -15.905 1.00 28.00 248 PHE A CA 1
ATOM 3600 C C . PHE A 1 248 ? 17.410 -15.110 -17.258 1.00 23.63 248 PHE A C 1
ATOM 3601 O O . PHE A 1 248 ? 18.610 -14.866 -17.329 1.00 30.13 248 PHE A O 1
ATOM 3618 N N . VAL A 1 249 ? 16.637 -15.196 -18.328 1.00 30.58 249 VAL A N 1
ATOM 3619 C CA . VAL A 1 249 ? 17.149 -14.891 -19.653 1.00 22.25 249 VAL A CA 1
ATOM 3620 C C . VAL A 1 249 ? 16.597 -13.529 -20.000 1.00 25.61 249 VAL A C 1
ATOM 3621 O O . VAL A 1 249 ? 15.391 -13.334 -19.944 1.00 27.44 249 VAL A O 1
ATOM 3634 N N . ALA A 1 250 ? 17.471 -12.569 -20.295 1.00 24.51 250 ALA A N 1
ATOM 3635 C CA . ALA A 1 250 ? 17.004 -11.229 -20.623 1.00 23.36 250 ALA A CA 1
ATOM 3636 C C . ALA A 1 250 ? 17.588 -10.747 -21.935 1.00 19.99 250 ALA A C 1
ATOM 3637 O O . ALA A 1 250 ? 18.782 -10.870 -22.178 1.00 24.18 250 ALA A O 1
ATOM 3644 N N . GLY A 1 251 ? 16.725 -10.173 -22.761 1.00 24.04 251 GLY A N 1
ATOM 3645 C CA . GLY A 1 251 ? 17.157 -9.487 -23.963 1.00 23.89 251 GLY A CA 1
ATOM 3646 C C . GLY A 1 251 ? 17.751 -8.139 -23.607 1.00 20.94 251 GLY A C 1
ATOM 3647 O O . GLY A 1 251 ? 17.235 -7.441 -22.738 1.00 21.97 251 GLY A O 1
ATOM 3651 N N . VAL A 1 252 ? 18.859 -7.805 -24.259 1.00 20.56 252 VAL A N 1
ATOM 3652 C CA . VAL A 1 252 ? 19.484 -6.493 -24.156 1.00 21.30 252 VAL A CA 1
ATOM 3653 C C . VAL A 1 252 ? 19.689 -5.981 -25.581 1.00 21.28 252 VAL A C 1
ATOM 3654 O O . VAL A 1 252 ? 20.807 -5.842 -26.034 1.00 20.97 252 VAL A O 1
ATOM 3667 N N . PRO A 1 253 ? 18.597 -5.694 -26.284 1.00 24.06 253 PRO A N 1
ATOM 3668 C CA . PRO A 1 253 ? 18.692 -5.559 -27.744 1.00 24.81 253 PRO A CA 1
ATOM 3669 C C . PRO A 1 253 ? 19.475 -4.365 -28.283 1.00 28.35 253 PRO A C 1
ATOM 3670 O O . PRO A 1 253 ? 19.833 -4.414 -29.454 1.00 23.62 253 PRO A O 1
ATOM 3681 N N . LYS A 1 254 ? 19.730 -3.325 -27.491 1.00 23.37 254 LYS A N 1
ATOM 3682 C CA . LYS A 1 254 ? 20.480 -2.180 -28.003 1.00 24.12 254 LYS A CA 1
ATOM 3683 C C . LYS A 1 254 ? 21.881 -2.166 -27.419 1.00 23.69 254 LYS A C 1
ATOM 3684 O O . LYS A 1 254 ? 22.699 -1.303 -27.748 1.00 24.37 254 LYS A O 1
ATOM 3703 N N . GLY A 1 255 ? 22.204 -3.178 -26.636 1.00 23.17 255 GLY A N 1
ATOM 3704 C CA . GLY A 1 255 ? 23.507 -3.259 -26.018 1.00 27.92 255 GLY A CA 1
ATOM 3705 C C . GLY A 1 255 ? 24.612 -3.472 -27.034 1.00 30.13 255 GLY A C 1
ATOM 3706 O O . GLY A 1 255 ? 24.362 -3.897 -28.155 1.00 30.79 255 GLY A O 1
ATOM 3710 N N . ASN A 1 256 ? 25.836 -3.139 -26.639 1.00 33.90 256 ASN A N 1
ATOM 3711 C CA . ASN A 1 256 ? 27.013 -3.363 -27.472 1.00 31.59 256 ASN A CA 1
ATOM 3712 C C . ASN A 1 256 ? 26.966 -2.739 -28.868 1.00 34.44 256 ASN A C 1
ATOM 3713 O O . ASN A 1 256 ? 27.110 -3.430 -29.868 1.00 31.15 256 ASN A O 1
ATOM 3723 N N . LEU A 1 257 ? 26.725 -1.434 -28.924 1.00 34.33 257 LEU A N 1
ATOM 3724 C CA . LEU A 1 257 ? 26.734 -0.703 -30.188 1.00 42.34 257 LEU A CA 1
ATOM 3725 C C . LEU A 1 257 ? 25.516 -1.030 -31.033 1.00 45.54 257 LEU A C 1
ATOM 3726 O O . LEU A 1 257 ? 25.532 -0.867 -32.248 1.00 39.96 257 LEU A O 1
ATOM 3742 N N . THR A 1 258 ? 24.477 -1.516 -30.372 1.00 32.28 258 THR A N 1
ATOM 3743 C CA . THR A 1 258 ? 23.212 -1.827 -31.014 1.00 26.18 258 THR A CA 1
ATOM 3744 C C . THR A 1 258 ? 23.288 -3.147 -31.767 1.00 24.87 258 THR A C 1
ATOM 3745 O O . THR A 1 258 ? 22.380 -3.499 -32.497 1.00 27.43 258 THR A O 1
ATOM 3756 N N . TYR A 1 259 ? 24.378 -3.879 -31.577 1.00 25.47 259 TYR A N 1
ATOM 3757 C CA . TYR A 1 259 ? 24.447 -5.259 -32.032 1.00 26.65 259 TYR A CA 1
ATOM 3758 C C . TYR A 1 259 ? 23.497 -6.109 -31.208 1.00 26.81 259 TYR A C 1
ATOM 3759 O O . TYR A 1 259 ? 22.989 -7.118 -31.666 1.00 26.34 259 TYR A O 1
ATOM 3777 N N . GLY A 1 260 ? 23.312 -5.702 -29.963 1.00 25.65 260 GLY A N 1
ATOM 3778 C CA . GLY A 1 260 ? 22.410 -6.388 -29.061 1.00 22.47 260 GLY A CA 1
ATOM 3779 C C . GLY A 1 260 ? 23.093 -7.575 -28.413 1.00 21.14 260 GLY A C 1
ATOM 3780 O O . GLY A 1 260 ? 24.034 -8.151 -28.968 1.00 25.49 260 GLY A O 1
ATOM 3784 N N . TYR A 1 261 ? 22.634 -7.937 -27.224 1.00 29.27 261 TYR A N 1
ATOM 3785 C CA . TYR A 1 261 ? 23.013 -9.219 -26.665 1.00 21.94 261 TYR A CA 1
ATOM 3786 C C . TYR A 1 261 ? 21.925 -9.748 -25.763 1.00 24.04 261 TYR A C 1
ATOM 3787 O O . TYR A 1 261 ? 20.933 -9.068 -25.480 1.00 22.08 261 TYR A O 1
ATOM 3805 N N . VAL A 1 262 ? 22.083 -11.009 -25.384 1.00 21.73 262 VAL A N 1
ATOM 3806 C CA . VAL A 1 262 ? 21.149 -11.660 -24.476 1.00 19.52 262 VAL A CA 1
ATOM 3807 C C . VAL A 1 262 ? 21.997 -12.172 -23.331 1.00 29.37 262 VAL A C 1
ATOM 3808 O O . VAL A 1 262 ? 23.087 -12.698 -23.550 1.00 22.98 262 VAL A O 1
ATOM 3821 N N . THR A 1 263 ? 21.504 -11.997 -22.113 1.00 25.69 263 THR A N 1
ATOM 3822 C CA . THR A 1 263 ? 22.253 -12.404 -20.939 1.00 23.13 263 THR A CA 1
ATOM 3823 C C . THR A 1 263 ? 21.435 -13.413 -20.149 1.00 23.40 263 THR A C 1
ATOM 3824 O O . THR A 1 263 ? 20.207 -13.370 -20.156 1.00 22.50 263 THR A O 1
ATOM 3835 N N . ILE A 1 264 ? 22.125 -14.326 -19.480 1.00 27.66 264 ILE A N 1
ATOM 3836 C CA . ILE A 1 264 ? 21.469 -15.261 -18.581 1.00 24.61 264 ILE A CA 1
ATOM 3837 C C . ILE A 1 264 ? 21.995 -14.980 -17.192 1.00 22.72 264 ILE A C 1
ATOM 3838 O O . ILE A 1 264 ? 23.207 -14.971 -16.980 1.00 24.28 264 ILE A O 1
ATOM 3854 N N . LEU A 1 265 ? 21.068 -14.735 -16.267 1.00 28.24 265 LEU A N 1
ATOM 3855 C CA . LEU A 1 265 ? 21.394 -14.371 -14.896 1.00 30.90 265 LEU A CA 1
ATOM 3856 C C . LEU A 1 265 ? 21.082 -15.496 -13.931 1.00 27.39 265 LEU A C 1
ATOM 3857 O O . LEU A 1 265 ? 20.038 -16.135 -14.013 1.00 25.83 265 LEU A O 1
ATOM 3873 N N . ASN A 1 266 ? 21.999 -15.718 -13.003 1.00 27.45 266 ASN A N 1
ATOM 3874 C CA . ASN A 1 266 ? 21.818 -16.735 -11.980 1.00 32.03 266 ASN A CA 1
ATOM 3875 C C . ASN A 1 266 ? 20.536 -16.452 -11.196 1.00 34.35 266 ASN A C 1
ATOM 3876 O O . ASN A 1 266 ? 20.393 -15.401 -10.576 1.00 31.20 266 ASN A O 1
ATOM 3886 N N . GLY A 1 267 ? 19.592 -17.384 -11.249 1.00 29.77 267 GLY A N 1
ATOM 3887 C CA . GLY A 1 267 ? 18.307 -17.200 -10.604 1.00 27.70 267 GLY A CA 1
ATOM 3888 C C . GLY A 1 267 ? 18.361 -17.109 -9.084 1.00 33.39 267 GLY A C 1
ATOM 3889 O O . GLY A 1 267 ? 17.372 -16.741 -8.447 1.00 34.71 267 GLY A O 1
ATOM 3893 N N . SER A 1 268 ? 19.500 -17.456 -8.498 1.00 32.02 268 SER A N 1
ATOM 3894 C CA . SER A 1 268 ? 19.664 -17.352 -7.049 1.00 36.59 268 SER A CA 1
ATOM 3895 C C . SER A 1 268 ? 20.086 -15.955 -6.594 1.00 42.80 268 SER A C 1
ATOM 3896 O O . SER A 1 268 ? 19.593 -15.469 -5.581 1.00 44.12 268 SER A O 1
ATOM 3904 N N . ASP A 1 269 ? 20.996 -15.314 -7.328 1.00 41.47 269 ASP A N 1
ATOM 3905 C CA . ASP A 1 269 ? 21.580 -14.043 -6.879 1.00 39.73 269 ASP A CA 1
ATOM 3906 C C . ASP A 1 269 ? 21.679 -13.012 -8.002 1.00 42.93 269 ASP A C 1
ATOM 3907 O O . ASP A 1 269 ? 22.340 -11.988 -7.851 1.00 40.25 269 ASP A O 1
ATOM 3916 N N . ILE A 1 270 ? 21.038 -13.326 -9.124 1.00 35.78 270 ILE A N 1
ATOM 3917 C CA . ILE A 1 270 ? 20.932 -12.465 -10.312 1.00 39.92 270 ILE A CA 1
ATOM 3918 C C . ILE A 1 270 ? 22.295 -12.060 -10.902 1.00 39.25 270 ILE A C 1
ATOM 3919 O O . ILE A 1 270 ? 22.372 -11.169 -11.747 1.00 37.35 270 ILE A O 1
ATOM 3935 N N . ARG A 1 271 ? 23.352 -12.776 -10.522 1.00 37.38 271 ARG A N 1
ATOM 3936 C CA . ARG A 1 271 ? 24.674 -12.556 -11.110 1.00 35.23 271 ARG A CA 1
ATOM 3937 C C . ARG A 1 271 ? 24.738 -13.063 -12.554 1.00 33.00 271 ARG A C 1
ATOM 3938 O O . ARG A 1 271 ? 24.133 -14.079 -12.896 1.00 30.41 271 ARG A O 1
ATOM 3959 N N . SER A 1 272 ? 25.480 -12.351 -13.393 1.00 32.74 272 SER A N 1
ATOM 3960 C CA . SER A 1 272 ? 25.574 -12.671 -14.817 1.00 31.24 272 SER A CA 1
ATOM 3961 C C . SER A 1 272 ? 26.336 -13.978 -15.059 1.00 30.43 272 SER A C 1
ATOM 3962 O O . SER A 1 272 ? 27.444 -14.161 -14.554 1.00 36.13 272 SER A O 1
ATOM 3970 N N . LEU A 1 273 ? 25.738 -14.882 -15.834 1.00 29.64 273 LEU A N 1
ATOM 3971 C CA . LEU A 1 273 ? 26.337 -16.189 -16.108 1.00 29.82 273 LEU A CA 1
ATOM 3972 C C . LEU A 1 273 ? 26.823 -16.328 -17.558 1.00 30.88 273 LEU A C 1
ATOM 3973 O O . LEU A 1 273 ? 27.941 -16.788 -17.815 1.00 30.06 273 LEU A O 1
ATOM 3989 N N . TYR A 1 274 ? 25.972 -15.938 -18.498 1.00 25.73 274 TYR A N 1
ATOM 3990 C CA . TYR A 1 274 ? 26.283 -16.062 -19.917 1.00 25.01 274 TYR A CA 1
ATOM 3991 C C . TYR A 1 274 ? 25.819 -14.832 -20.679 1.00 21.89 274 TYR A C 1
ATOM 3992 O O . TYR A 1 274 ? 24.830 -14.209 -20.315 1.00 33.13 274 TYR A O 1
ATOM 4010 N N . ASN A 1 275 ? 26.569 -14.474 -21.713 1.00 22.59 275 ASN A N 1
ATOM 4011 C CA . ASN A 1 275 ? 26.112 -13.528 -22.724 1.00 20.62 275 ASN A CA 1
ATOM 4012 C C . ASN A 1 275 ? 26.181 -14.132 -24.111 1.00 24.62 275 ASN A C 1
ATOM 4013 O O . ASN A 1 275 ? 27.062 -14.938 -24.391 1.00 27.35 275 ASN A O 1
ATOM 4023 N N . PHE A 1 276 ? 25.261 -13.703 -24.973 1.00 24.40 276 PHE A N 1
ATOM 4024 C CA . PHE A 1 276 ? 25.204 -14.125 -26.375 1.00 25.91 276 PHE A CA 1
ATOM 4025 C C . PHE A 1 276 ? 25.005 -12.877 -27.230 1.00 19.72 276 PHE A C 1
ATOM 4026 O O . PHE A 1 276 ? 24.075 -12.114 -26.992 1.00 28.64 276 PHE A O 1
ATOM 4043 N N . SER A 1 277 ? 25.859 -12.687 -28.226 1.00 22.91 277 SER A N 1
ATOM 4044 C CA . SER A 1 277 ? 25.872 -11.446 -29.002 1.00 34.01 277 SER A CA 1
ATOM 4045 C C . SER A 1 277 ? 25.124 -11.537 -30.315 1.00 32.76 277 SER A C 1
ATOM 4046 O O . SER A 1 277 ? 25.195 -12.547 -31.011 1.00 26.45 277 SER A O 1
ATOM 4054 N N . GLY A 1 278 ? 24.444 -10.453 -30.673 1.00 25.92 278 GLY A N 1
ATOM 4055 C CA . GLY A 1 278 ? 23.788 -10.364 -31.961 1.00 22.83 278 GLY A CA 1
ATOM 4056 C C . GLY A 1 278 ? 24.823 -10.243 -33.069 1.00 25.13 278 GLY A C 1
ATOM 4057 O O . GLY A 1 278 ? 26.009 -10.021 -32.805 1.00 28.21 278 GLY A O 1
ATOM 4061 N N . GLU A 1 279 ? 24.388 -10.383 -34.312 1.00 23.32 279 GLU A N 1
ATOM 4062 C CA . GLU A 1 279 ? 25.349 -10.464 -35.411 1.00 25.46 279 GLU A CA 1
ATOM 4063 C C . GLU A 1 279 ? 25.302 -9.250 -36.331 1.00 26.35 279 GLU A C 1
ATOM 4064 O O . GLU A 1 279 ? 26.216 -9.035 -37.121 1.00 27.73 279 GLU A O 1
ATOM 4076 N N . GLN A 1 280 ? 24.257 -8.444 -36.216 1.00 27.55 280 GLN A N 1
ATOM 4077 C CA . GLN A 1 280 ? 24.113 -7.286 -37.093 1.00 23.05 280 GLN A CA 1
ATOM 4078 C C . GLN A 1 280 ? 23.585 -6.088 -36.332 1.00 20.57 280 GLN A C 1
ATOM 4079 O O . GLN A 1 280 ? 22.641 -6.215 -35.581 1.00 24.92 280 GLN A O 1
ATOM 4093 N N . MET A 1 281 ? 24.176 -4.919 -36.568 1.00 23.28 281 MET A N 1
ATOM 4094 C CA . MET A 1 281 ? 23.718 -3.700 -35.922 1.00 21.00 281 MET A CA 1
ATOM 4095 C C . MET A 1 281 ? 22.233 -3.456 -36.185 1.00 25.22 281 MET A C 1
ATOM 4096 O O . MET A 1 281 ? 21.734 -3.589 -37.309 1.00 21.28 281 MET A O 1
ATOM 4110 N N . ALA A 1 282 ? 21.538 -3.144 -35.099 1.00 17.66 282 ALA A N 1
ATOM 4111 C CA . ALA A 1 282 ? 20.140 -2.753 -35.100 1.00 24.94 282 ALA A CA 1
ATOM 4112 C C . ALA A 1 282 ? 19.214 -3.865 -35.613 1.00 24.35 282 ALA A C 1
ATOM 4113 O O . ALA A 1 282 ? 18.108 -3.595 -36.083 1.00 24.34 282 ALA A O 1
ATOM 4120 N N . SER A 1 283 ? 19.642 -5.117 -35.482 1.00 23.86 283 SER A N 1
ATOM 4121 C CA . SER A 1 283 ? 18.786 -6.231 -35.883 1.00 27.53 283 SER A CA 1
ATOM 4122 C C . SER A 1 283 ? 17.753 -6.581 -34.796 1.00 23.43 283 SER A C 1
ATOM 4123 O O . SER A 1 283 ? 16.876 -7.409 -35.002 1.00 20.69 283 SER A O 1
ATOM 4131 N N . TYR A 1 284 ? 17.862 -5.899 -33.660 1.00 22.67 284 TYR A N 1
ATOM 4132 C CA . TYR A 1 284 ? 17.065 -6.156 -32.447 1.00 15.95 284 TYR A CA 1
ATOM 4133 C C . TYR A 1 284 ? 17.159 -7.613 -31.925 1.00 16.06 284 TYR A C 1
ATOM 4134 O O . TYR A 1 284 ? 16.166 -8.217 -31.515 1.00 23.44 284 TYR A O 1
ATOM 4152 N N . PHE A 1 285 ? 18.386 -8.124 -31.902 1.00 19.32 285 PHE A N 1
ATOM 4153 C CA . PHE A 1 285 ? 18.726 -9.386 -31.233 1.00 20.31 285 PHE A CA 1
ATOM 4154 C C . PHE A 1 285 ? 18.399 -9.257 -29.751 1.00 22.51 285 PHE A C 1
ATOM 4155 O O . PHE A 1 285 ? 19.025 -8.477 -29.049 1.00 24.67 285 PHE A O 1
ATOM 4172 N N . GLY A 1 286 ? 17.418 -10.015 -29.288 1.00 27.52 286 GLY A N 1
ATOM 4173 C CA . GLY A 1 286 ? 16.960 -9.939 -27.911 1.00 28.65 286 GLY A CA 1
ATOM 4174 C C . GLY A 1 286 ? 15.561 -9.370 -27.837 1.00 20.50 286 GLY A C 1
ATOM 4175 O O . GLY A 1 286 ? 15.030 -9.165 -26.744 1.00 23.14 286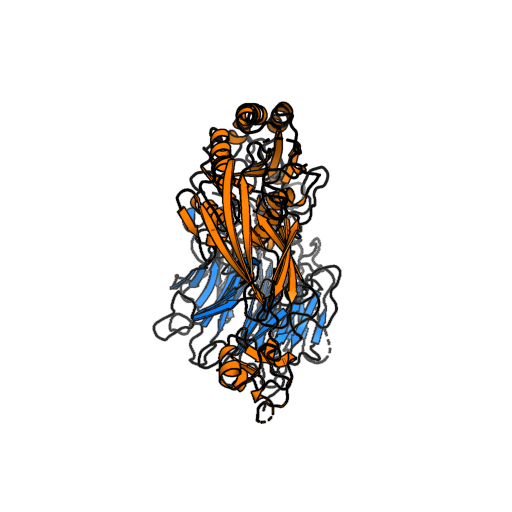 GLY A O 1
ATOM 4179 N N . TYR A 1 287 ? 14.972 -9.087 -29.001 1.00 17.48 287 TYR A N 1
ATOM 4180 C CA . TYR A 1 287 ? 13.577 -8.651 -29.078 1.00 19.52 287 TYR A CA 1
ATOM 4181 C C . TYR A 1 287 ? 12.672 -9.664 -28.395 1.00 19.48 287 TYR A C 1
ATOM 4182 O O . TYR A 1 287 ? 11.708 -9.301 -27.735 1.00 23.30 287 TYR A O 1
ATOM 4200 N N . ALA A 1 288 ? 12.984 -10.938 -28.594 1.00 27.01 288 ALA A N 1
ATOM 4201 C CA . ALA A 1 288 ? 12.236 -12.038 -28.002 1.00 21.32 288 ALA A CA 1
ATOM 4202 C C . ALA A 1 288 ? 13.238 -13.069 -27.546 1.00 24.29 288 ALA A C 1
ATOM 4203 O O . ALA A 1 288 ? 14.269 -13.252 -28.184 1.00 21.97 288 ALA A O 1
ATOM 4210 N N . VAL A 1 289 ? 12.947 -13.718 -26.425 1.00 21.37 289 VAL A N 1
ATOM 4211 C CA . VAL A 1 289 ? 13.777 -14.811 -25.940 1.00 18.62 289 VAL A CA 1
ATOM 4212 C C . VAL A 1 289 ? 12.900 -15.944 -25.415 1.00 16.02 289 VAL A C 1
ATOM 4213 O O . VAL A 1 289 ? 11.796 -15.717 -24.964 1.00 22.71 289 VAL A O 1
ATOM 4226 N N . ALA A 1 290 ? 13.436 -17.161 -25.464 1.00 22.54 290 ALA A N 1
ATOM 4227 C CA . ALA A 1 290 ? 12.762 -18.333 -24.922 1.00 23.56 290 ALA A CA 1
ATOM 4228 C C . ALA A 1 290 ? 13.783 -19.391 -24.477 1.00 24.49 290 ALA A C 1
ATOM 4229 O O . ALA A 1 290 ? 14.934 -19.392 -24.899 1.00 27.18 290 ALA A O 1
ATOM 4236 N N . ALA A 1 291 ? 13.338 -20.295 -23.620 1.00 23.29 291 ALA A N 1
ATOM 4237 C CA . ALA A 1 291 ? 14.180 -21.375 -23.158 1.00 23.49 291 ALA A CA 1
ATOM 4238 C C . ALA A 1 291 ? 13.351 -22.641 -23.057 1.00 21.03 291 ALA A C 1
ATOM 4239 O O . ALA A 1 291 ? 12.282 -22.639 -22.468 1.00 29.44 291 ALA A O 1
ATOM 4246 N N . THR A 1 292 ? 13.846 -23.710 -23.663 1.00 26.61 292 THR A N 1
ATOM 4247 C CA . THR A 1 292 ? 13.177 -25.001 -23.636 1.00 22.43 292 THR A CA 1
ATOM 4248 C C . THR A 1 292 ? 14.141 -26.035 -24.208 1.00 25.33 292 THR A C 1
ATOM 4249 O O . THR A 1 292 ? 14.988 -25.694 -25.028 1.00 24.57 292 THR A O 1
ATOM 4260 N N . ASP A 1 293 ? 14.013 -27.284 -23.769 1.00 30.90 293 ASP A N 1
ATOM 4261 C CA . ASP A 1 293 ? 14.840 -28.381 -24.260 1.00 27.62 293 ASP A CA 1
ATOM 4262 C C . ASP A 1 293 ? 14.331 -28.895 -25.608 1.00 27.93 293 ASP A C 1
ATOM 4263 O O . ASP A 1 293 ? 13.297 -29.555 -25.671 1.00 31.90 293 ASP A O 1
ATOM 4272 N N . VAL A 1 294 ? 15.073 -28.619 -26.672 1.00 31.04 294 VAL A N 1
ATOM 4273 C CA . VAL A 1 294 ? 14.623 -28.951 -28.019 1.00 37.25 294 VAL A CA 1
ATOM 4274 C C . VAL A 1 294 ? 15.224 -30.243 -28.566 1.00 33.03 294 VAL A C 1
ATOM 4275 O O . VAL A 1 294 ? 14.886 -30.632 -29.683 1.00 32.46 294 VAL A O 1
ATOM 4288 N N . ASN A 1 295 ? 16.080 -30.921 -27.798 1.00 26.63 295 ASN A N 1
ATOM 4289 C CA . ASN A 1 295 ? 16.687 -32.176 -28.268 1.00 27.62 295 ASN A CA 1
ATOM 4290 C C . ASN A 1 295 ? 16.655 -33.311 -27.250 1.00 33.28 295 ASN A C 1
ATOM 4291 O O . ASN A 1 295 ? 17.454 -34.244 -27.321 1.00 32.85 295 ASN A O 1
ATOM 4302 N N . GLY A 1 296 ? 15.699 -33.240 -26.331 1.00 31.20 296 GLY A N 1
ATOM 4303 C CA . GLY A 1 296 ? 15.441 -34.317 -25.403 1.00 30.59 296 GLY A CA 1
ATOM 4304 C C . GLY A 1 296 ? 16.575 -34.767 -24.502 1.00 33.63 296 GLY A C 1
ATOM 4305 O O . GLY A 1 296 ? 16.562 -35.905 -24.074 1.00 32.82 296 GLY A O 1
ATOM 4309 N N . ASP A 1 297 ? 17.548 -33.916 -24.194 1.00 36.05 297 ASP A N 1
ATOM 4310 C CA . ASP A 1 297 ? 18.616 -34.337 -23.273 1.00 35.39 297 ASP A CA 1
ATOM 4311 C C . ASP A 1 297 ? 18.440 -33.744 -21.876 1.00 36.07 297 ASP A C 1
ATOM 4312 O O . ASP A 1 297 ? 19.288 -33.932 -21.015 1.00 32.61 297 ASP A O 1
ATOM 4321 N N . GLY A 1 298 ? 17.344 -33.027 -21.660 1.00 34.63 298 GLY A N 1
ATOM 4322 C CA . GLY A 1 298 ? 17.035 -32.476 -20.350 1.00 33.06 298 GLY A CA 1
ATOM 4323 C C . GLY A 1 298 ? 17.743 -31.181 -19.996 1.00 38.56 298 GLY A C 1
ATOM 4324 O O . GLY A 1 298 ? 17.604 -30.685 -18.881 1.00 37.81 298 GLY A O 1
ATOM 4328 N N . LEU A 1 299 ? 18.503 -30.629 -20.935 1.00 25.53 299 LEU A N 1
ATOM 4329 C CA . LEU A 1 299 ? 19.159 -29.350 -20.735 1.00 28.34 299 LEU A CA 1
ATOM 4330 C C . LEU A 1 299 ? 18.448 -28.313 -21.566 1.00 26.95 299 LEU A C 1
ATOM 4331 O O . LEU A 1 299 ? 18.395 -28.431 -22.791 1.00 25.28 299 LEU A O 1
ATOM 4347 N N . ASP A 1 300 ? 17.887 -27.313 -20.891 1.00 27.80 300 ASP A N 1
ATOM 4348 C CA . ASP A 1 300 ? 17.201 -26.211 -21.561 1.00 24.33 300 ASP A CA 1
ATOM 4349 C C . ASP A 1 300 ? 18.099 -25.544 -22.572 1.00 26.13 300 ASP A C 1
ATOM 4350 O O . ASP A 1 300 ? 19.277 -25.332 -22.313 1.00 23.79 300 ASP A O 1
ATOM 4359 N N . ASP A 1 301 ? 17.531 -25.209 -23.723 1.00 24.99 301 ASP A N 1
ATOM 4360 C CA . ASP A 1 301 ? 18.290 -24.555 -24.774 1.00 24.78 301 ASP A CA 1
ATOM 4361 C C . ASP A 1 301 ? 17.752 -23.146 -24.968 1.00 21.78 301 ASP A C 1
ATOM 4362 O O . ASP A 1 301 ? 16.606 -22.868 -24.627 1.00 30.78 301 ASP A O 1
ATOM 4371 N N . LEU A 1 302 ? 18.601 -22.263 -25.482 1.00 22.59 302 LEU A N 1
ATOM 4372 C CA . LEU A 1 302 ? 18.263 -20.858 -25.660 1.00 22.89 302 LEU A CA 1
ATOM 4373 C C . LEU A 1 302 ? 17.834 -20.578 -27.091 1.00 21.45 302 LEU A C 1
ATOM 4374 O O . LEU A 1 302 ? 18.476 -21.017 -28.040 1.00 26.30 302 LEU A O 1
ATOM 4390 N N . LEU A 1 303 ? 16.746 -19.841 -27.225 1.00 23.25 303 LEU A N 1
ATOM 4391 C CA . LEU A 1 303 ? 16.329 -19.296 -28.504 1.00 25.35 303 LEU A CA 1
ATOM 4392 C C . LEU A 1 303 ? 16.240 -17.768 -28.394 1.00 23.56 303 LEU A C 1
ATOM 4393 O O . LEU A 1 303 ? 15.699 -17.245 -27.421 1.00 23.41 303 LEU A O 1
ATOM 4409 N N . VAL A 1 304 ? 16.782 -17.070 -29.390 1.00 20.72 304 VAL A N 1
ATOM 4410 C CA . VAL A 1 304 ? 16.756 -15.613 -29.436 1.00 19.33 304 VAL A CA 1
ATOM 4411 C C . VAL A 1 304 ? 16.226 -15.127 -30.784 1.00 22.10 304 VAL A C 1
ATOM 4412 O O . VAL A 1 304 ? 16.622 -15.644 -31.823 1.00 20.55 304 VAL A O 1
ATOM 4425 N N . GLY A 1 305 ? 15.323 -14.144 -30.745 1.00 18.53 305 GLY A N 1
ATOM 4426 C CA . GLY A 1 305 ? 14.814 -13.497 -31.945 1.00 20.37 305 GLY A CA 1
ATOM 4427 C C . GLY A 1 305 ? 15.516 -12.182 -32.261 1.00 27.30 305 GLY A C 1
ATOM 4428 O O . GLY A 1 305 ? 15.792 -11.385 -31.360 1.00 22.22 305 GLY A O 1
ATOM 4432 N N . ALA A 1 306 ? 15.791 -11.969 -33.552 1.00 21.20 306 ALA A N 1
ATOM 4433 C CA . ALA A 1 306 ? 16.298 -10.709 -34.090 1.00 16.54 306 ALA A CA 1
ATOM 4434 C C . ALA A 1 306 ? 15.475 -10.369 -35.342 1.00 18.38 306 ALA A C 1
ATOM 4435 O O . ALA A 1 306 ? 15.884 -10.670 -36.467 1.00 23.20 306 ALA A O 1
ATOM 4442 N N . PRO A 1 307 ? 14.285 -9.785 -35.145 1.00 22.62 307 PRO A N 1
ATOM 4443 C CA . PRO A 1 307 ? 13.332 -9.668 -36.256 1.00 20.67 307 PRO A CA 1
ATOM 4444 C C . PRO A 1 307 ? 13.680 -8.632 -37.321 1.00 22.17 307 PRO A C 1
ATOM 4445 O O . PRO A 1 307 ? 13.006 -8.619 -38.347 1.00 22.62 307 PRO A O 1
ATOM 4456 N N . LEU A 1 308 ? 14.701 -7.809 -37.110 1.00 20.12 308 LEU A N 1
ATOM 4457 C CA . LEU A 1 308 ? 15.057 -6.786 -38.106 1.00 22.29 308 LEU A CA 1
ATOM 4458 C C . LEU A 1 308 ? 16.297 -7.188 -38.908 1.00 22.81 308 LEU A C 1
ATOM 4459 O O . LEU A 1 308 ? 16.776 -6.425 -39.749 1.00 22.52 308 LEU A O 1
ATOM 4475 N N . LEU A 1 309 ? 16.808 -8.386 -38.633 1.00 19.19 309 LEU A N 1
ATOM 4476 C CA . LEU A 1 309 ? 17.953 -8.942 -39.354 1.00 27.37 309 LEU A CA 1
ATOM 4477 C C . LEU A 1 309 ? 17.764 -8.810 -40.848 1.00 29.96 309 LEU A C 1
ATOM 4478 O O . LEU A 1 309 ? 16.806 -9.319 -41.420 1.00 24.20 309 LEU A O 1
ATOM 4494 N N . MET A 1 310 ? 18.706 -8.110 -41.461 1.00 22.89 310 MET A N 1
ATOM 4495 C CA . MET A 1 310 ? 18.720 -7.873 -42.898 1.00 24.89 310 MET A CA 1
ATOM 4496 C C . MET A 1 310 ? 19.705 -8.822 -43.569 1.00 28.07 310 MET A C 1
ATOM 4497 O O . MET A 1 310 ? 20.885 -8.796 -43.241 1.00 32.39 310 MET A O 1
ATOM 4511 N N . ASP A 1 311 ? 19.256 -9.661 -44.501 1.00 27.85 311 ASP A N 1
ATOM 4512 C CA . ASP A 1 311 ? 20.226 -10.430 -45.293 1.00 29.21 311 ASP A CA 1
ATOM 4513 C C . ASP A 1 311 ? 20.052 -10.113 -46.772 1.00 32.09 311 ASP A C 1
ATOM 4514 O O . ASP A 1 311 ? 19.288 -9.213 -47.140 1.00 36.96 311 ASP A O 1
ATOM 4523 N N . ARG A 1 312 ? 20.803 -10.816 -47.607 1.00 31.33 312 ARG A N 1
ATOM 4524 C CA . ARG A 1 312 ? 20.845 -10.496 -49.033 1.00 38.21 312 ARG A CA 1
ATOM 4525 C C . ARG A 1 312 ? 20.412 -11.684 -49.855 1.00 36.29 312 ARG A C 1
ATOM 4526 O O . ARG A 1 312 ? 20.793 -12.806 -49.570 1.00 39.08 312 ARG A O 1
ATOM 4547 N N . THR A 1 313 ? 19.598 -11.420 -50.871 1.00 36.91 313 THR A N 1
ATOM 4548 C CA . THR A 1 313 ? 19.169 -12.456 -51.798 1.00 28.29 313 THR A CA 1
ATOM 4549 C C . THR A 1 313 ? 20.344 -12.828 -52.678 1.00 30.73 313 THR A C 1
ATOM 4550 O O . THR A 1 313 ? 21.279 -12.043 -52.811 1.00 37.35 313 THR A O 1
ATOM 4561 N N . PRO A 1 314 ? 20.306 -14.025 -53.289 1.00 45.52 314 PRO A N 1
ATOM 4562 C CA . PRO A 1 314 ? 21.401 -14.425 -54.174 1.00 43.33 314 PRO A CA 1
ATOM 4563 C C . PRO A 1 314 ? 21.608 -13.455 -55.332 1.00 37.92 314 PRO A C 1
ATOM 4564 O O . PRO A 1 314 ? 22.736 -13.344 -55.797 1.00 40.99 314 PRO A O 1
ATOM 4575 N N . ASP A 1 315 ? 20.561 -12.765 -55.777 1.00 37.66 315 ASP A N 1
ATOM 4576 C CA . ASP A 1 315 ? 20.725 -11.764 -56.838 1.00 37.33 315 ASP A CA 1
ATOM 4577 C C . ASP A 1 315 ? 21.010 -10.368 -56.270 1.00 36.68 315 ASP A C 1
ATOM 4578 O O . ASP A 1 315 ? 20.898 -9.373 -56.983 1.00 40.65 315 ASP A O 1
ATOM 4587 N N . GLY A 1 316 ? 21.369 -10.300 -54.989 1.00 36.51 316 GLY A N 1
ATOM 4588 C CA . GLY A 1 316 ? 22.054 -9.137 -54.457 1.00 35.96 316 GLY A CA 1
ATOM 4589 C C . GLY A 1 316 ? 21.202 -8.099 -53.757 1.00 37.13 316 GLY A C 1
ATOM 4590 O O . GLY A 1 316 ? 21.682 -7.020 -53.440 1.00 45.32 316 GLY A O 1
ATOM 4594 N N . ARG A 1 317 ? 19.942 -8.415 -53.503 1.00 37.22 317 ARG A N 1
ATOM 4595 C CA . ARG A 1 317 ? 19.020 -7.431 -52.956 1.00 30.35 317 ARG A CA 1
ATOM 4596 C C . ARG A 1 317 ? 18.955 -7.554 -51.422 1.00 29.78 317 ARG A C 1
ATOM 4597 O O . ARG A 1 317 ? 18.720 -8.641 -50.897 1.00 28.99 317 ARG A O 1
ATOM 4618 N N . PRO A 1 318 ? 19.163 -6.445 -50.698 1.00 33.30 318 PRO A N 1
ATOM 4619 C CA . PRO A 1 318 ? 18.978 -6.553 -49.246 1.00 24.07 318 PRO A CA 1
ATOM 4620 C C . PRO A 1 318 ? 17.508 -6.691 -48.891 1.00 29.27 318 PRO A C 1
ATOM 4621 O O . PRO A 1 318 ? 16.659 -6.161 -49.609 1.00 30.03 318 PRO A O 1
ATOM 4632 N N . GLN A 1 319 ? 17.209 -7.403 -47.812 1.00 24.33 319 GLN A N 1
ATOM 4633 C CA . GLN A 1 319 ? 15.845 -7.513 -47.349 1.00 33.49 319 GLN A CA 1
ATOM 4634 C C . GLN A 1 319 ? 15.794 -7.772 -45.858 1.00 25.92 319 GLN A C 1
ATOM 4635 O O . GLN A 1 319 ? 16.513 -8.621 -45.323 1.00 25.83 319 GLN A O 1
ATOM 4649 N N . GLU A 1 320 ? 14.930 -7.018 -45.201 1.00 24.72 320 GLU A N 1
ATOM 4650 C CA . GLU A 1 320 ? 14.592 -7.257 -43.813 1.00 21.97 320 GLU A CA 1
ATOM 4651 C C . GLU A 1 320 ? 13.790 -8.545 -43.739 1.00 21.15 320 GLU A C 1
ATOM 4652 O O . GLU A 1 320 ? 12.763 -8.661 -44.405 1.00 27.04 320 GLU A O 1
ATOM 4664 N N . VAL A 1 321 ? 14.246 -9.515 -42.956 1.00 20.74 321 VAL A N 1
ATOM 4665 C CA . VAL A 1 321 ? 13.512 -10.778 -42.846 1.00 20.25 321 VAL A CA 1
ATOM 4666 C C . VAL A 1 321 ? 13.427 -11.314 -41.424 1.00 25.83 321 VAL A C 1
ATOM 4667 O O . VAL A 1 321 ? 12.455 -11.975 -41.089 1.00 25.65 321 VAL A O 1
ATOM 4680 N N . GLY A 1 322 ? 14.410 -11.002 -40.584 1.00 20.00 322 GLY A N 1
ATOM 4681 C CA . GLY A 1 322 ? 14.418 -11.501 -39.213 1.00 24.50 322 GLY A CA 1
ATOM 4682 C C . GLY A 1 322 ? 15.108 -12.858 -39.149 1.00 27.54 322 GLY A C 1
ATOM 4683 O O . GLY A 1 322 ? 15.138 -13.592 -40.134 1.00 24.26 322 GLY A O 1
ATOM 4687 N N . ARG A 1 323 ? 15.660 -13.183 -37.983 1.00 19.92 323 ARG A N 1
ATOM 4688 C CA . ARG A 1 323 ? 16.418 -14.412 -37.779 1.00 17.32 323 ARG A CA 1
ATOM 4689 C C . ARG A 1 323 ? 16.232 -14.855 -36.338 1.00 27.40 323 ARG A C 1
ATOM 4690 O O . ARG A 1 323 ? 16.132 -14.016 -35.440 1.00 21.20 323 ARG A O 1
ATOM 4711 N N . VAL A 1 324 ? 16.169 -16.169 -36.137 1.00 23.99 324 VAL A N 1
ATOM 4712 C CA . VAL A 1 324 ? 16.165 -16.759 -34.805 1.00 23.83 324 VAL A CA 1
ATOM 4713 C C . VAL A 1 324 ? 17.442 -17.579 -34.633 1.00 22.97 324 VAL A C 1
ATOM 4714 O O . VAL A 1 324 ? 17.921 -18.227 -35.571 1.00 25.88 324 VAL A O 1
ATOM 4727 N N . TYR A 1 325 ? 17.994 -17.514 -33.429 1.00 20.66 325 TYR A N 1
ATOM 4728 C CA . TYR A 1 325 ? 19.232 -18.181 -33.100 1.00 19.75 325 TYR A CA 1
ATOM 4729 C C . TYR A 1 325 ? 18.977 -19.201 -31.999 1.00 25.13 325 TYR A C 1
ATOM 4730 O O . TYR A 1 325 ? 18.307 -18.897 -31.032 1.00 23.10 325 TYR A O 1
ATOM 4748 N N . VAL A 1 326 ? 19.520 -20.400 -32.160 1.00 23.58 326 VAL A N 1
ATOM 4749 C CA . VAL A 1 326 ? 19.342 -21.465 -31.182 1.00 25.21 326 VAL A CA 1
ATOM 4750 C C . VAL A 1 326 ? 20.687 -21.921 -30.621 1.00 23.32 326 VAL A C 1
ATOM 4751 O O . VAL A 1 326 ? 21.600 -22.277 -31.372 1.00 24.00 326 VAL A O 1
ATOM 4764 N N . TYR A 1 327 ? 20.782 -21.948 -29.296 1.00 28.16 327 TYR A N 1
ATOM 4765 C CA . TYR A 1 327 ? 22.003 -22.344 -28.611 1.00 27.24 327 TYR A CA 1
ATOM 4766 C C . TYR A 1 327 ? 21.695 -23.567 -27.756 1.00 31.38 327 TYR A C 1
ATOM 4767 O O . TYR A 1 327 ? 20.878 -23.487 -26.848 1.00 26.53 327 TYR A O 1
ATOM 4785 N N . LEU A 1 328 ? 22.323 -24.698 -28.066 1.00 24.91 328 LEU A N 1
ATOM 4786 C CA . LEU A 1 328 ? 22.086 -25.926 -27.315 1.00 25.14 328 LEU A CA 1
ATOM 4787 C C . LEU A 1 328 ? 22.961 -25.984 -26.078 1.00 22.96 328 LEU A C 1
ATOM 4788 O O . LEU A 1 328 ? 24.171 -25.877 -26.179 1.00 23.63 328 LEU A O 1
ATOM 4804 N N . GLN A 1 329 ? 22.345 -26.182 -24.916 1.00 29.18 329 GLN A N 1
ATOM 4805 C CA . GLN A 1 329 ? 23.099 -26.361 -23.681 1.00 24.67 329 GLN A CA 1
ATOM 4806 C C . GLN A 1 329 ? 23.786 -27.717 -23.687 1.00 23.64 329 GLN A C 1
ATOM 4807 O O . GLN A 1 329 ? 23.318 -28.658 -24.319 1.00 30.13 329 GLN A O 1
ATOM 4821 N N . HIS A 1 330 ? 24.919 -27.803 -23.011 1.00 23.34 330 HIS A N 1
ATOM 4822 C CA . HIS A 1 330 ? 25.585 -29.080 -22.821 1.00 28.80 330 HIS A CA 1
ATOM 4823 C C . HIS A 1 330 ? 25.992 -29.195 -21.355 1.00 28.95 330 HIS A C 1
ATOM 4824 O O . HIS A 1 330 ? 25.853 -28.231 -20.606 1.00 29.88 330 HIS A O 1
ATOM 4838 N N . PRO A 1 331 ? 26.441 -30.382 -20.922 1.00 31.77 331 PRO A N 1
ATOM 4839 C CA . PRO A 1 331 ? 26.676 -30.535 -19.481 1.00 28.98 331 PRO A CA 1
ATOM 4840 C C . PRO A 1 331 ? 27.731 -29.589 -18.889 1.00 40.98 331 PRO A C 1
ATOM 4841 O O . PRO A 1 331 ? 27.645 -29.321 -17.697 1.00 43.05 331 PRO A O 1
ATOM 4852 N N . ALA A 1 332 ? 28.670 -29.081 -19.682 1.00 34.06 332 ALA A N 1
ATOM 4853 C CA . ALA A 1 332 ? 29.678 -28.150 -19.167 1.00 35.64 332 ALA A CA 1
ATOM 4854 C C . ALA A 1 332 ? 29.345 -26.677 -19.424 1.00 35.02 332 ALA A C 1
ATOM 4855 O O . ALA A 1 332 ? 30.164 -25.805 -19.149 1.00 39.77 332 ALA A O 1
ATOM 4862 N N . GLY A 1 333 ? 28.162 -26.391 -19.956 1.00 36.66 333 GLY A N 1
ATOM 4863 C CA . GLY A 1 333 ? 27.751 -25.011 -20.153 1.00 31.79 333 GLY A CA 1
ATOM 4864 C C . GLY A 1 333 ? 27.003 -24.790 -21.448 1.00 30.06 333 GLY A C 1
ATOM 4865 O O . GLY A 1 333 ? 26.157 -25.592 -21.850 1.00 29.28 333 GLY A O 1
ATOM 4869 N N . ILE A 1 334 ? 27.292 -23.674 -22.091 1.00 23.56 334 ILE A N 1
ATOM 4870 C CA . ILE A 1 334 ? 26.613 -23.339 -23.329 1.00 22.37 334 ILE A CA 1
ATOM 4871 C C . ILE A 1 334 ? 27.450 -22.346 -24.113 1.00 39.76 334 ILE A C 1
ATOM 4872 O O . ILE A 1 334 ? 27.992 -21.387 -23.559 1.00 38.21 334 ILE A O 1
ATOM 4888 N N . GLU A 1 335 ? 27.582 -22.615 -25.409 1.00 37.09 335 GLU A N 1
ATOM 4889 C CA . GLU A 1 335 ? 28.508 -21.881 -26.265 1.00 37.51 335 GLU A CA 1
ATOM 4890 C C . GLU A 1 335 ? 27.910 -20.567 -26.756 1.00 29.59 335 GLU A C 1
ATOM 4891 O O . GLU A 1 335 ? 26.698 -20.457 -26.916 1.00 33.57 335 GLU A O 1
ATOM 4903 N N . PRO A 1 336 ? 28.762 -19.557 -26.978 1.00 36.44 336 PRO A N 1
ATOM 4904 C CA . PRO A 1 336 ? 28.311 -18.211 -27.366 1.00 39.30 336 PRO A CA 1
ATOM 4905 C C . PRO A 1 336 ? 27.852 -18.085 -28.817 1.00 42.02 336 PRO A C 1
ATOM 4906 O O . PRO A 1 336 ? 27.186 -17.105 -29.161 1.00 39.49 336 PRO A O 1
ATOM 4917 N N . THR A 1 337 ? 28.208 -19.055 -29.650 1.00 37.99 337 THR A N 1
ATOM 4918 C CA . THR A 1 337 ? 27.845 -19.008 -31.058 1.00 37.12 337 THR A CA 1
ATOM 4919 C C . THR A 1 337 ? 26.686 -19.976 -31.282 1.00 34.08 337 THR A C 1
ATOM 4920 O O . THR A 1 337 ? 26.632 -21.038 -30.672 1.00 32.96 337 THR A O 1
ATOM 4931 N N . PRO A 1 338 ? 25.733 -19.598 -32.135 1.00 29.03 338 PRO A N 1
ATOM 4932 C CA . PRO A 1 338 ? 24.527 -20.423 -32.222 1.00 28.38 338 PRO A CA 1
ATOM 4933 C C . PRO A 1 338 ? 24.799 -21.784 -32.814 1.00 25.37 338 PRO A C 1
ATOM 4934 O O . PRO A 1 338 ? 25.679 -21.918 -33.667 1.00 30.30 338 PRO A O 1
ATOM 4945 N N . THR A 1 339 ? 24.046 -22.774 -32.350 1.00 30.69 339 THR A N 1
ATOM 4946 C CA . THR A 1 339 ? 24.053 -24.111 -32.923 1.00 29.75 339 THR A CA 1
ATOM 4947 C C . THR A 1 339 ? 23.354 -24.078 -34.269 1.00 28.75 339 THR A C 1
ATOM 4948 O O . THR A 1 339 ? 23.746 -24.751 -35.219 1.00 36.07 339 THR A O 1
ATOM 4959 N N . LEU A 1 340 ? 22.308 -23.270 -34.332 1.00 31.33 340 LEU A N 1
ATOM 4960 C CA . LEU A 1 340 ? 21.442 -23.205 -35.491 1.00 32.17 340 LEU A CA 1
ATOM 4961 C C . LEU A 1 340 ? 20.853 -21.807 -35.619 1.00 31.61 340 LEU A C 1
ATOM 4962 O O . LEU A 1 340 ? 20.562 -21.134 -34.625 1.00 27.64 340 LEU A O 1
ATOM 4978 N N . THR A 1 341 ? 20.679 -21.373 -36.855 1.00 22.66 341 THR A N 1
ATOM 4979 C CA . THR A 1 341 ? 19.933 -20.166 -37.118 1.00 20.72 341 THR A CA 1
ATOM 4980 C C . THR A 1 341 ? 18.782 -20.518 -38.045 1.00 27.78 341 THR A C 1
ATOM 4981 O O . THR A 1 341 ? 18.880 -21.441 -38.857 1.00 33.67 341 THR A O 1
ATOM 4992 N N . LEU A 1 342 ? 17.695 -19.779 -37.895 1.00 21.47 342 LEU A N 1
ATOM 4993 C CA . LEU A 1 342 ? 16.521 -19.887 -38.746 1.00 24.86 342 LEU A CA 1
ATOM 4994 C C . LEU A 1 342 ? 16.248 -18.490 -39.259 1.00 26.55 342 LEU A C 1
ATOM 4995 O O . LEU A 1 342 ? 16.235 -17.546 -38.478 1.00 23.33 342 LEU A O 1
ATOM 5011 N N . THR A 1 343 ? 16.041 -18.361 -40.564 1.00 27.50 343 THR A N 1
ATOM 5012 C CA . THR A 1 343 ? 15.891 -17.055 -41.186 1.00 24.75 343 THR A CA 1
ATOM 5013 C C . THR A 1 343 ? 14.523 -16.953 -41.866 1.00 30.79 343 THR A C 1
ATOM 5014 O O . THR A 1 343 ? 14.060 -17.884 -42.516 1.00 28.07 343 THR A O 1
ATOM 5025 N N . GLY A 1 344 ? 13.873 -15.815 -41.701 1.00 23.68 344 GLY A N 1
ATOM 5026 C CA . GLY A 1 344 ? 12.589 -15.591 -42.328 1.00 20.10 344 GLY A CA 1
ATOM 5027 C C . GLY A 1 344 ? 12.750 -15.448 -43.834 1.00 26.94 344 GLY A C 1
ATOM 5028 O O . GLY A 1 344 ? 13.831 -15.114 -44.313 1.00 25.79 344 GLY A O 1
ATOM 5032 N N . HIS A 1 345 ? 11.665 -15.687 -44.567 1.00 29.01 345 HIS A N 1
ATOM 5033 C CA . HIS A 1 345 ? 11.651 -15.558 -46.023 1.00 35.13 345 HIS A CA 1
ATOM 5034 C C . HIS A 1 345 ? 10.776 -14.426 -46.546 1.00 39.30 345 HIS A C 1
ATOM 5035 O O . HIS A 1 345 ? 10.782 -14.165 -47.742 1.00 39.25 345 HIS A O 1
ATOM 5049 N N . ASP A 1 346 ? 10.016 -13.769 -45.669 1.00 26.59 346 ASP A N 1
ATOM 5050 C CA . ASP A 1 346 ? 9.089 -12.707 -46.088 1.00 27.21 346 ASP A CA 1
ATOM 5051 C C . ASP A 1 346 ? 9.719 -11.359 -45.813 1.00 30.88 346 ASP A C 1
ATOM 5052 O O . ASP A 1 346 ? 10.090 -11.068 -44.678 1.00 27.30 346 ASP A O 1
ATOM 5061 N N . GLU A 1 347 ? 9.832 -10.519 -46.831 1.00 25.70 347 GLU A N 1
ATOM 5062 C CA . GLU A 1 347 ? 10.449 -9.219 -46.613 1.00 28.28 347 GLU A CA 1
ATOM 5063 C C . GLU A 1 347 ? 9.593 -8.432 -45.621 1.00 27.09 347 GLU A C 1
ATOM 5064 O O . GLU A 1 347 ? 8.380 -8.419 -45.739 1.00 23.89 347 GLU A O 1
ATOM 5076 N N . PHE A 1 348 ? 10.242 -7.808 -44.639 1.00 23.74 348 PHE A N 1
ATOM 5077 C CA . PHE A 1 348 ? 9.574 -7.062 -43.563 1.00 21.27 348 PHE A CA 1
ATOM 5078 C C . PHE A 1 348 ? 8.648 -7.928 -42.685 1.00 27.33 348 PHE A C 1
ATOM 5079 O O . PHE A 1 348 ? 7.801 -7.404 -41.949 1.00 24.48 348 PHE A O 1
ATOM 5096 N N . GLY A 1 349 ? 8.836 -9.242 -42.734 1.00 24.64 349 GLY A N 1
ATOM 5097 C CA . GLY A 1 349 ? 7.957 -10.153 -42.023 1.00 20.54 349 GLY A CA 1
ATOM 5098 C C . GLY A 1 349 ? 8.138 -10.181 -40.512 1.00 18.74 349 GLY A C 1
ATOM 5099 O O . GLY A 1 349 ? 7.235 -10.603 -39.784 1.00 22.61 349 GLY A O 1
ATOM 5103 N N . ARG A 1 350 ? 9.314 -9.768 -40.053 1.00 22.16 350 ARG A N 1
ATOM 5104 C CA . ARG A 1 350 ? 9.655 -9.704 -38.618 1.00 28.66 350 ARG A CA 1
ATOM 5105 C C . ARG A 1 350 ? 9.614 -11.085 -37.941 1.00 29.29 350 ARG A C 1
ATOM 5106 O O . ARG A 1 350 ? 9.187 -11.241 -36.780 1.00 22.63 350 ARG A O 1
ATOM 5127 N N . PHE A 1 351 ? 10.085 -12.076 -38.690 1.00 23.34 351 PHE A N 1
ATOM 5128 C CA . PHE A 1 351 ? 10.375 -13.410 -38.182 1.00 23.63 351 PHE A CA 1
ATOM 5129 C C . PHE A 1 351 ? 11.218 -13.342 -36.910 1.00 21.03 351 PHE A C 1
ATOM 5130 O O . PHE A 1 351 ? 12.278 -12.708 -36.892 1.00 24.31 351 PHE A O 1
ATOM 5147 N N . GLY A 1 352 ? 10.755 -14.003 -35.851 1.00 22.61 352 GLY A N 1
ATOM 5148 C CA . GLY A 1 352 ? 11.460 -13.982 -34.582 1.00 25.06 352 GLY A CA 1
ATOM 5149 C C . GLY A 1 352 ? 10.967 -12.912 -33.620 1.00 31.81 352 GLY A C 1
ATOM 5150 O O . GLY A 1 352 ? 11.594 -12.653 -32.591 1.00 27.26 352 GLY A O 1
ATOM 5154 N N . SER A 1 353 ? 9.841 -12.294 -33.952 1.00 23.13 353 SER A N 1
ATOM 5155 C CA . SER A 1 353 ? 9.250 -11.264 -33.104 1.00 27.00 353 SER A CA 1
ATOM 5156 C C . SER A 1 353 ? 8.688 -11.874 -31.822 1.00 22.49 353 SER A C 1
ATOM 5157 O O . SER A 1 353 ? 8.580 -11.218 -30.796 1.00 24.51 353 SER A O 1
ATOM 5165 N N . SER A 1 354 ? 8.335 -13.142 -31.909 1.00 24.16 354 SER A N 1
ATOM 5166 C CA . SER A 1 354 ? 7.759 -13.856 -30.784 1.00 31.60 354 SER A CA 1
ATOM 5167 C C . SER A 1 354 ? 8.198 -15.306 -30.858 1.00 27.88 354 SER A C 1
ATOM 5168 O O . SER A 1 354 ? 8.368 -15.864 -31.945 1.00 24.77 354 SER A O 1
ATOM 5176 N N . LEU A 1 355 ? 8.397 -15.891 -29.685 1.00 22.96 355 LEU A N 1
ATOM 5177 C CA . LEU A 1 355 ? 8.885 -17.256 -29.542 1.00 27.09 355 LEU A CA 1
ATOM 5178 C C . LEU A 1 355 ? 8.114 -17.896 -28.431 1.00 32.36 355 LEU A C 1
ATOM 5179 O O . LEU A 1 355 ? 7.873 -17.238 -27.424 1.00 26.04 355 LEU A O 1
ATOM 5195 N N . THR A 1 356 ? 7.730 -19.158 -28.584 1.00 28.21 356 THR A N 1
ATOM 5196 C CA . THR A 1 356 ? 7.216 -19.892 -27.433 1.00 25.49 356 THR A CA 1
ATOM 5197 C C . THR A 1 356 ? 7.561 -21.380 -27.513 1.00 21.61 356 THR A C 1
ATOM 5198 O O . THR A 1 356 ? 7.524 -21.980 -28.582 1.00 23.57 356 THR A O 1
ATOM 5209 N N . PRO A 1 357 ? 7.918 -21.975 -26.368 1.00 26.31 357 PRO A N 1
ATOM 5210 C CA . PRO A 1 357 ? 7.944 -23.435 -26.278 1.00 29.54 357 PRO A CA 1
ATOM 5211 C C . PRO A 1 357 ? 6.551 -23.987 -26.498 1.00 25.40 357 PRO A C 1
ATOM 5212 O O . PRO A 1 357 ? 5.607 -23.379 -26.007 1.00 28.79 357 PRO A O 1
ATOM 5223 N N . LEU A 1 358 ? 6.433 -25.102 -27.210 1.00 27.75 358 LEU A N 1
ATOM 5224 C CA . LEU A 1 358 ? 5.142 -25.729 -27.465 1.00 21.59 358 LEU A CA 1
ATOM 5225 C C . LEU A 1 358 ? 4.948 -26.958 -26.582 1.00 27.10 358 LEU A C 1
ATOM 5226 O O . LEU A 1 358 ? 3.896 -27.593 -26.591 1.00 27.62 358 LEU A O 1
ATOM 5242 N N . GLY A 1 359 ? 5.964 -27.280 -25.799 1.00 26.22 359 GLY A N 1
ATOM 5243 C CA . GLY A 1 359 ? 6.035 -28.597 -25.204 1.00 27.31 359 GLY A CA 1
ATOM 5244 C C . GLY A 1 359 ? 6.220 -29.558 -26.366 1.00 25.65 359 GLY A C 1
ATOM 5245 O O . GLY A 1 359 ? 6.713 -29.169 -27.422 1.00 27.27 359 GLY A O 1
ATOM 5249 N N . ASP A 1 360 ? 5.799 -30.799 -26.186 1.00 31.15 360 ASP A N 1
ATOM 5250 C CA . ASP A 1 360 ? 5.944 -31.811 -27.228 1.00 33.06 360 ASP A CA 1
ATOM 5251 C C . ASP A 1 360 ? 4.595 -31.991 -27.950 1.00 24.31 360 ASP A C 1
ATOM 5252 O O . ASP A 1 360 ? 3.709 -32.730 -27.524 1.00 26.15 360 ASP A O 1
ATOM 5261 N N . LEU A 1 361 ? 4.465 -31.271 -29.053 1.00 28.14 361 LEU A N 1
ATOM 5262 C CA . LEU A 1 361 ? 3.220 -31.176 -29.798 1.00 26.24 361 LEU A CA 1
ATOM 5263 C C . LEU A 1 361 ? 2.747 -32.538 -30.320 1.00 30.21 361 LEU A C 1
ATOM 5264 O O . LEU A 1 361 ? 1.562 -32.877 -30.216 1.00 31.48 361 LEU A O 1
ATOM 5280 N N . ASP A 1 362 ? 3.676 -33.326 -30.860 1.00 26.87 362 ASP A N 1
ATOM 5281 C CA . ASP A 1 362 ? 3.335 -34.612 -31.470 1.00 29.33 362 ASP A CA 1
ATOM 5282 C C . ASP A 1 362 ? 3.718 -35.782 -30.578 1.00 30.74 362 ASP A C 1
ATOM 5283 O O . ASP A 1 362 ? 3.592 -36.942 -30.978 1.00 34.79 362 ASP A O 1
ATOM 5292 N N . GLN A 1 363 ? 4.185 -35.473 -29.372 1.00 32.79 363 GLN A N 1
ATOM 5293 C CA . GLN A 1 363 ? 4.495 -36.491 -28.377 1.00 37.20 363 GLN A CA 1
ATOM 5294 C C . GLN A 1 363 ? 5.480 -37.513 -28.918 1.00 37.05 363 GLN A C 1
ATOM 5295 O O . GLN A 1 363 ? 5.291 -38.711 -28.721 1.00 37.34 363 GLN A O 1
ATOM 5309 N N . ASP A 1 364 ? 6.530 -37.041 -29.588 1.00 37.45 364 ASP A N 1
ATOM 5310 C CA . ASP A 1 364 ? 7.537 -37.928 -30.158 1.00 37.95 364 ASP A CA 1
ATOM 5311 C C . ASP A 1 364 ? 8.805 -37.959 -29.299 1.00 41.86 364 ASP A C 1
ATOM 5312 O O . ASP A 1 364 ? 9.785 -38.599 -29.661 1.00 44.76 364 ASP A O 1
ATOM 5321 N N . GLY A 1 365 ? 8.779 -37.262 -28.166 1.00 36.16 365 GLY A N 1
ATOM 5322 C CA . GLY A 1 365 ? 9.889 -37.274 -27.229 1.00 35.88 365 GLY A CA 1
ATOM 5323 C C . GLY A 1 365 ? 10.758 -36.028 -27.290 1.00 32.19 365 GLY A C 1
ATOM 5324 O O . GLY A 1 365 ? 11.696 -35.886 -26.506 1.00 33.89 365 GLY A O 1
ATOM 5328 N N . TYR A 1 366 ? 10.462 -35.129 -28.221 1.00 26.42 366 TYR A N 1
ATOM 5329 C CA . TYR A 1 366 ? 11.229 -33.881 -28.353 1.00 27.45 366 TYR A CA 1
ATOM 5330 C C . TYR A 1 366 ? 10.336 -32.655 -28.367 1.00 26.67 366 TYR A C 1
ATOM 5331 O O . TYR A 1 366 ? 9.380 -32.587 -29.122 1.00 35.06 366 TYR A O 1
ATOM 5349 N N . ASN A 1 367 ? 10.662 -31.670 -27.537 1.00 30.94 367 ASN A N 1
ATOM 5350 C CA . ASN A 1 367 ? 9.850 -30.465 -27.486 1.00 29.20 367 ASN A CA 1
ATOM 5351 C C . ASN A 1 367 ? 10.025 -29.612 -28.732 1.00 23.13 367 ASN A C 1
ATOM 5352 O O . ASN A 1 367 ? 11.087 -29.582 -29.348 1.00 27.94 367 ASN A O 1
ATOM 5363 N N . ASP A 1 368 ? 8.962 -28.903 -29.070 1.00 24.13 368 ASP A N 1
ATOM 5364 C CA . ASP A 1 368 ? 8.902 -28.106 -30.282 1.00 19.15 368 ASP A CA 1
ATOM 5365 C C . ASP A 1 368 ? 8.708 -26.626 -29.933 1.00 24.41 368 ASP A C 1
ATOM 5366 O O . ASP A 1 368 ? 8.522 -26.267 -28.772 1.00 26.85 368 ASP A O 1
ATOM 5375 N N . VAL A 1 369 ? 8.749 -25.780 -30.957 1.00 25.18 369 VAL A N 1
ATOM 5376 C CA . VAL A 1 369 ? 8.807 -24.341 -30.761 1.00 28.08 369 VAL A CA 1
ATOM 5377 C C . VAL A 1 369 ? 7.955 -23.665 -31.826 1.00 22.52 369 VAL A C 1
ATOM 5378 O O . VAL A 1 369 ? 7.856 -24.147 -32.960 1.00 29.63 369 VAL A O 1
ATOM 5391 N N . ALA A 1 370 ? 7.316 -22.570 -31.441 1.00 24.52 370 ALA A N 1
ATOM 5392 C CA . ALA A 1 370 ? 6.635 -21.708 -32.403 1.00 23.92 370 ALA A CA 1
ATOM 5393 C C . ALA A 1 370 ? 7.378 -20.396 -32.496 1.00 30.84 370 ALA A C 1
ATOM 5394 O O . ALA A 1 370 ? 7.886 -19.868 -31.503 1.00 20.58 370 ALA A O 1
ATOM 5401 N N . ILE A 1 371 ? 7.445 -19.889 -33.715 1.00 27.62 371 ILE A N 1
ATOM 5402 C CA . ILE A 1 371 ? 8.071 -18.614 -33.999 1.00 25.02 371 ILE A CA 1
ATOM 5403 C C . ILE A 1 371 ? 7.101 -17.768 -34.802 1.00 22.35 371 ILE A C 1
ATOM 5404 O O . ILE A 1 371 ? 6.593 -18.217 -35.826 1.00 24.92 371 ILE A O 1
ATOM 5420 N N . GLY A 1 372 ? 6.837 -16.555 -34.329 1.00 25.00 372 GLY A N 1
ATOM 5421 C CA . GLY A 1 372 ? 5.948 -15.648 -35.025 1.00 25.82 372 GLY A CA 1
ATOM 5422 C C . GLY A 1 372 ? 6.680 -14.732 -35.989 1.00 28.78 372 GLY A C 1
ATOM 5423 O O . GLY A 1 372 ? 7.806 -14.298 -35.731 1.00 24.50 372 GLY A O 1
ATOM 5427 N N . ALA A 1 373 ? 6.021 -14.460 -37.110 1.00 21.54 373 ALA A N 1
ATOM 5428 C CA . ALA A 1 373 ? 6.445 -13.446 -38.076 1.00 18.86 373 ALA A CA 1
ATOM 5429 C C . ALA A 1 373 ? 5.203 -12.594 -38.359 1.00 25.17 373 ALA A C 1
ATOM 5430 O O . ALA A 1 373 ? 4.480 -12.864 -39.303 1.00 22.76 373 ALA A O 1
ATOM 5437 N N . PRO A 1 374 ? 4.936 -11.592 -37.505 1.00 21.27 374 PRO A N 1
ATOM 5438 C CA . PRO A 1 374 ? 3.683 -10.826 -37.462 1.00 24.61 374 PRO A CA 1
ATOM 5439 C C . PRO A 1 374 ? 3.313 -10.097 -38.746 1.00 22.85 374 PRO A C 1
ATOM 5440 O O . PRO A 1 374 ? 2.162 -9.680 -38.879 1.00 24.12 374 PRO A O 1
ATOM 5451 N N . PHE A 1 375 ? 4.259 -9.922 -39.663 1.00 22.71 375 PHE A N 1
ATOM 5452 C CA . PHE A 1 375 ? 3.937 -9.283 -40.938 1.00 22.16 375 PHE A CA 1
ATOM 5453 C C . PHE A 1 375 ? 4.257 -10.181 -42.108 1.00 24.48 375 PHE A C 1
ATOM 5454 O O . PHE A 1 375 ? 4.325 -9.720 -43.239 1.00 23.43 375 PHE A O 1
ATOM 5471 N N . GLY A 1 376 ? 4.433 -11.472 -41.836 1.00 20.63 376 GLY A N 1
ATOM 5472 C CA . GLY A 1 376 ? 4.669 -12.432 -42.898 1.00 25.16 376 GLY A CA 1
ATOM 5473 C C . GLY A 1 376 ? 3.379 -12.804 -43.609 1.00 22.40 376 GLY A C 1
ATOM 5474 O O . GLY A 1 376 ? 2.295 -12.335 -43.257 1.00 24.29 376 GLY A O 1
ATOM 5478 N N . GLY A 1 377 ? 3.494 -13.666 -44.615 1.00 28.42 377 GLY A N 1
ATOM 5479 C CA . GLY A 1 377 ? 2.331 -14.117 -45.359 1.00 30.33 377 GLY A CA 1
ATOM 5480 C C . GLY A 1 377 ? 2.130 -13.245 -46.576 1.00 36.70 377 GLY A C 1
ATOM 5481 O O . GLY A 1 377 ? 2.726 -12.176 -46.677 1.00 33.20 377 GLY A O 1
ATOM 5485 N N . GLU A 1 378 ? 1.281 -13.695 -47.496 1.00 33.20 378 GLU A N 1
ATOM 5486 C CA . GLU A 1 378 ? 1.152 -13.052 -48.802 1.00 33.77 378 GLU A CA 1
ATOM 5487 C C . GLU A 1 378 ? 0.419 -11.720 -48.742 1.00 31.90 378 GLU A C 1
ATOM 5488 O O . GLU A 1 378 ? 0.558 -10.883 -49.634 1.00 35.46 378 GLU A O 1
ATOM 5500 N N . THR A 1 379 ? -0.361 -11.532 -47.689 1.00 35.07 379 THR A N 1
ATOM 5501 C CA . THR A 1 379 ? -1.080 -10.285 -47.468 1.00 33.88 379 THR A CA 1
ATOM 5502 C C . THR A 1 379 ? -0.590 -9.577 -46.190 1.00 33.16 379 THR A C 1
ATOM 5503 O O . THR A 1 379 ? -1.278 -8.709 -45.646 1.00 32.87 379 THR A O 1
ATOM 5514 N N . GLN A 1 380 ? 0.598 -9.963 -45.732 1.00 30.00 380 GLN A N 1
ATOM 5515 C CA . GLN A 1 380 ? 1.251 -9.362 -44.563 1.00 30.53 380 GLN A CA 1
ATOM 5516 C C . GLN A 1 380 ? 0.406 -9.375 -43.297 1.00 32.00 380 GLN A C 1
ATOM 5517 O O . GLN A 1 380 ? 0.548 -8.487 -42.458 1.00 31.16 380 GLN A O 1
ATOM 5531 N N . GLN A 1 381 ? -0.456 -10.379 -43.143 1.00 31.80 381 GLN A N 1
ATOM 5532 C CA . GLN A 1 381 ? -1.290 -10.484 -41.943 1.00 30.93 381 GLN A CA 1
ATOM 5533 C C . GLN A 1 381 ? -0.569 -11.133 -40.772 1.00 30.73 381 GLN A C 1
ATOM 5534 O O . GLN A 1 381 ? -1.029 -11.037 -39.645 1.00 28.67 381 GLN A O 1
ATOM 5548 N N . GLY A 1 382 ? 0.537 -11.813 -41.045 1.00 26.54 382 GLY A N 1
ATOM 5549 C CA . GLY A 1 382 ? 1.278 -12.515 -40.013 1.00 23.20 382 GLY A CA 1
ATOM 5550 C C . GLY A 1 382 ? 1.193 -14.019 -40.195 1.00 25.51 382 GLY A C 1
ATOM 5551 O O . GLY A 1 382 ? 0.246 -14.535 -40.796 1.00 29.44 382 GLY A O 1
ATOM 5555 N N . VAL A 1 383 ? 2.204 -14.706 -39.674 1.00 27.62 383 VAL A N 1
ATOM 5556 C CA . VAL A 1 383 ? 2.361 -16.148 -39.824 1.00 28.43 383 VAL A CA 1
ATOM 5557 C C . VAL A 1 383 ? 3.015 -16.716 -38.570 1.00 31.16 383 VAL A C 1
ATOM 5558 O O . VAL A 1 383 ? 3.870 -16.066 -37.953 1.00 23.34 383 VAL A O 1
ATOM 5571 N N . VAL A 1 384 ? 2.615 -17.922 -38.186 1.00 26.38 384 VAL A N 1
ATOM 5572 C CA . VAL A 1 384 ? 3.306 -18.617 -37.112 1.00 26.32 384 VAL A CA 1
ATOM 5573 C C . VAL A 1 384 ? 3.876 -19.922 -37.627 1.00 21.19 384 VAL A C 1
ATOM 5574 O O . VAL A 1 384 ? 3.189 -20.699 -38.291 1.00 24.02 384 VAL A O 1
ATOM 5587 N N . PHE A 1 385 ? 5.152 -20.137 -37.338 1.00 27.31 385 PHE A N 1
ATOM 5588 C CA . PHE A 1 385 ? 5.854 -21.336 -37.771 1.00 17.50 385 PHE A CA 1
ATOM 5589 C C . PHE A 1 385 ? 6.074 -22.268 -36.609 1.00 28.14 385 PHE A C 1
ATOM 5590 O O . PHE A 1 385 ? 6.555 -21.835 -35.576 1.00 23.58 385 PHE A O 1
ATOM 5607 N N . VAL A 1 386 ? 5.708 -23.537 -36.779 1.00 26.24 386 VAL A N 1
ATOM 5608 C CA . VAL A 1 386 ? 6.062 -24.582 -35.817 1.00 24.04 386 VAL A CA 1
ATOM 5609 C C . VAL A 1 386 ? 7.315 -25.297 -36.282 1.00 22.79 386 VAL A C 1
ATOM 5610 O O . VAL A 1 386 ? 7.370 -25.788 -37.414 1.00 26.23 386 VAL A O 1
ATOM 5623 N N . PHE A 1 387 ? 8.314 -25.361 -35.411 1.00 21.93 387 PHE A N 1
ATOM 5624 C CA . PHE A 1 387 ? 9.549 -26.072 -35.721 1.00 22.65 387 PHE A CA 1
ATOM 5625 C C . PHE A 1 387 ? 9.703 -27.274 -34.792 1.00 23.45 387 PHE A C 1
ATOM 5626 O O . PHE A 1 387 ? 9.622 -27.126 -33.583 1.00 25.68 387 PHE A O 1
ATOM 5643 N N . PRO A 1 388 ? 9.940 -28.466 -35.361 1.00 24.04 388 PRO A N 1
ATOM 5644 C CA . PRO A 1 388 ? 10.025 -29.691 -34.557 1.00 22.56 388 PRO A CA 1
ATOM 5645 C C . PRO A 1 388 ? 11.361 -29.865 -33.842 1.00 34.03 388 PRO A C 1
ATOM 5646 O O . PRO A 1 388 ? 12.413 -29.688 -34.453 1.00 27.86 388 PRO A O 1
ATOM 5657 N N . GLY A 1 389 ? 11.318 -30.216 -32.562 1.00 27.20 389 GLY A N 1
ATOM 5658 C CA . GLY A 1 389 ? 12.522 -30.648 -31.883 1.00 28.92 389 GLY A CA 1
ATOM 5659 C C . GLY A 1 389 ? 12.937 -32.017 -32.378 1.00 32.74 389 GLY A C 1
ATOM 5660 O O . GLY A 1 389 ? 12.131 -32.747 -32.965 1.00 25.48 389 GLY A O 1
ATOM 5664 N N . GLY A 1 390 ? 14.196 -32.373 -32.143 1.00 31.17 390 GLY A N 1
ATOM 5665 C CA . GLY A 1 390 ? 14.695 -33.686 -32.504 1.00 32.51 390 GLY A CA 1
ATOM 5666 C C . GLY A 1 390 ? 16.040 -33.948 -31.855 1.00 36.69 390 GLY A C 1
ATOM 5667 O O . GLY A 1 390 ? 16.589 -33.080 -31.187 1.00 31.48 390 GLY A O 1
ATOM 5671 N N . PRO A 1 391 ? 16.592 -35.146 -32.066 1.00 36.79 391 PRO A N 1
ATOM 5672 C CA . PRO A 1 391 ? 17.821 -35.555 -31.381 1.00 47.00 391 PRO A CA 1
ATOM 5673 C C . PRO A 1 391 ? 19.009 -34.681 -31.761 1.00 41.09 391 PRO A C 1
ATOM 5674 O O . PRO A 1 391 ? 19.950 -34.547 -30.977 1.00 46.21 391 PRO A O 1
ATOM 5685 N N . GLY A 1 392 ? 18.945 -34.086 -32.948 1.00 36.44 392 GLY A N 1
ATOM 5686 C CA . GLY A 1 392 ? 19.993 -33.209 -33.435 1.00 37.53 392 GLY A CA 1
ATOM 5687 C C . GLY A 1 392 ? 19.690 -31.748 -33.179 1.00 38.45 392 GLY A C 1
ATOM 5688 O O . GLY A 1 392 ? 20.434 -30.862 -33.604 1.00 50.08 392 GLY A O 1
ATOM 5692 N N . GLY A 1 393 ? 18.590 -31.492 -32.485 1.00 34.77 393 GLY A N 1
ATOM 5693 C CA . GLY A 1 393 ? 18.173 -30.139 -32.203 1.00 31.64 393 GLY A CA 1
ATOM 5694 C C . GLY A 1 393 ? 16.900 -29.786 -32.927 1.00 40.54 393 GLY A C 1
ATOM 5695 O O . GLY A 1 393 ? 16.135 -30.650 -33.365 1.00 38.12 393 GLY A O 1
ATOM 5699 N N . LEU A 1 394 ? 16.667 -28.489 -33.032 1.00 32.72 394 LEU A N 1
ATOM 5700 C CA . LEU A 1 394 ? 15.502 -27.977 -33.712 1.00 37.21 394 LEU A CA 1
ATOM 5701 C C . LEU A 1 394 ? 15.654 -28.211 -35.207 1.00 36.10 394 LEU A C 1
ATOM 5702 O O . LEU A 1 394 ? 16.739 -28.036 -35.768 1.00 31.03 394 LEU A O 1
ATOM 5718 N N . GLY A 1 395 ? 14.566 -28.617 -35.846 1.00 34.31 395 GLY A N 1
ATOM 5719 C CA . GLY A 1 395 ? 14.577 -28.845 -37.280 1.00 30.16 395 GLY A CA 1
ATOM 5720 C C . GLY A 1 395 ? 14.627 -27.508 -37.996 1.00 28.55 395 GLY A C 1
ATOM 5721 O O . GLY A 1 395 ? 14.166 -26.495 -37.474 1.00 33.65 395 GLY A O 1
ATOM 5725 N N . SER A 1 396 ? 15.189 -27.512 -39.196 1.00 31.18 396 SER A N 1
ATOM 5726 C CA . SER A 1 396 ? 15.396 -26.287 -39.951 1.00 34.57 396 SER A CA 1
ATOM 5727 C C . SER A 1 396 ? 14.216 -25.948 -40.848 1.00 39.48 396 SER A C 1
ATOM 5728 O O . SER A 1 396 ? 14.196 -24.892 -41.471 1.00 38.25 396 SER A O 1
ATOM 5736 N N . LYS A 1 397 ? 13.254 -26.858 -40.938 1.00 38.91 397 LYS A N 1
ATOM 5737 C CA . LYS A 1 397 ? 12.049 -26.618 -41.721 1.00 32.04 397 LYS A CA 1
ATOM 5738 C C . LYS A 1 397 ? 10.831 -26.752 -40.827 1.00 25.20 397 LYS A C 1
ATOM 5739 O O . LYS A 1 397 ? 10.762 -27.664 -40.006 1.00 36.71 397 LYS A O 1
ATOM 5758 N N . PRO A 1 398 ? 9.859 -25.847 -40.980 1.00 29.06 398 PRO A N 1
ATOM 5759 C CA . PRO A 1 398 ? 8.701 -25.940 -40.092 1.00 26.86 398 PRO A CA 1
ATOM 5760 C C . PRO A 1 398 ? 7.896 -27.212 -40.352 1.00 30.70 398 PRO A C 1
ATOM 5761 O O . PRO A 1 398 ? 7.811 -27.635 -41.500 1.00 30.87 398 PRO A O 1
ATOM 5772 N N . SER A 1 399 ? 7.309 -27.790 -39.309 1.00 30.07 399 SER A N 1
ATOM 5773 C CA . SER A 1 399 ? 6.426 -28.934 -39.460 1.00 34.70 399 SER A CA 1
ATOM 5774 C C . SER A 1 399 ? 4.999 -28.465 -39.663 1.00 31.76 399 SER A C 1
ATOM 5775 O O . SER A 1 399 ? 4.133 -29.252 -40.010 1.00 32.44 399 SER A O 1
ATOM 5783 N N . GLN A 1 400 ? 4.763 -27.177 -39.429 1.00 26.15 400 GLN A N 1
ATOM 5784 C CA . GLN A 1 400 ? 3.454 -26.576 -39.628 1.00 33.26 400 GLN A CA 1
ATOM 5785 C C . GLN A 1 400 ? 3.572 -25.066 -39.757 1.00 29.70 400 GLN A C 1
ATOM 5786 O O . GLN A 1 400 ? 4.448 -24.430 -39.151 1.00 28.01 400 GLN A O 1
ATOM 5800 N N . VAL A 1 401 ? 2.653 -24.501 -40.526 1.00 26.23 401 VAL A N 1
ATOM 5801 C CA . VAL A 1 401 ? 2.615 -23.068 -40.774 1.00 25.15 401 VAL A CA 1
ATOM 5802 C C . VAL A 1 401 ? 1.195 -22.599 -40.547 1.00 29.78 401 VAL A C 1
ATOM 5803 O O . VAL A 1 401 ? 0.296 -23.027 -41.257 1.00 29.68 401 VAL A O 1
ATOM 5816 N N . LEU A 1 402 ? 0.994 -21.746 -39.545 1.00 28.77 402 LEU A N 1
ATOM 5817 C CA . LEU A 1 402 ? -0.340 -21.226 -39.226 1.00 22.84 402 LEU A CA 1
ATOM 5818 C C . LEU A 1 402 ? -0.523 -19.801 -39.730 1.00 23.53 402 LEU A C 1
ATOM 5819 O O . LEU A 1 402 ? 0.358 -18.946 -39.567 1.00 28.45 402 LEU A O 1
ATOM 5835 N N . GLN A 1 403 ? -1.682 -19.557 -40.332 1.00 32.06 403 GLN A N 1
ATOM 5836 C CA . GLN A 1 403 ? -2.034 -18.240 -40.830 1.00 30.69 403 GLN A CA 1
ATOM 5837 C C . GLN A 1 403 ? -3.466 -17.926 -40.471 1.00 24.71 403 GLN A C 1
ATOM 5838 O O . GLN A 1 403 ? -4.256 -18.833 -40.273 1.00 27.41 403 GLN A O 1
ATOM 5852 N N . PRO A 1 404 ? -3.814 -16.635 -40.391 1.00 32.05 404 PRO A N 1
ATOM 5853 C CA . PRO A 1 404 ? -5.223 -16.322 -40.129 1.00 36.31 404 PRO A CA 1
ATOM 5854 C C . PRO A 1 404 ? -6.129 -16.835 -41.237 1.00 32.86 404 PRO A C 1
ATOM 5855 O O . PRO A 1 404 ? -5.729 -16.848 -42.401 1.00 35.18 404 PRO A O 1
ATOM 5866 N N . LEU A 1 405 ? -7.338 -17.256 -40.882 1.00 30.96 405 LEU A N 1
ATOM 5867 C CA . LEU A 1 405 ? -8.279 -17.724 -41.881 1.00 38.97 405 LEU A CA 1
ATOM 5868 C C . LEU A 1 405 ? -9.196 -16.598 -42.341 1.00 47.42 405 LEU A C 1
ATOM 5869 O O . LEU A 1 405 ? -9.978 -16.778 -43.271 1.00 47.56 405 LEU A O 1
ATOM 5885 N N . TRP A 1 406 ? -9.100 -15.441 -41.691 1.00 30.77 406 TRP A N 1
ATOM 5886 C CA . TRP A 1 406 ? -9.921 -14.293 -42.066 1.00 39.98 406 TRP A CA 1
ATOM 5887 C C . TRP A 1 406 ? -9.124 -13.460 -43.052 1.00 32.18 406 TRP A C 1
ATOM 5888 O O . TRP A 1 406 ? -7.906 -13.582 -43.131 1.00 30.71 406 TRP A O 1
ATOM 5909 N N . ALA A 1 407 ? -9.806 -12.622 -43.814 1.00 30.89 407 ALA A N 1
ATOM 5910 C CA . ALA A 1 407 ? -9.130 -11.826 -44.828 1.00 33.76 407 ALA A CA 1
ATOM 5911 C C . ALA A 1 407 ? -8.389 -10.654 -44.213 1.00 39.47 407 ALA A C 1
ATOM 5912 O O . ALA A 1 407 ? -8.645 -10.274 -43.076 1.00 43.51 407 ALA A O 1
ATOM 5919 N N . ALA A 1 408 ? -7.466 -10.091 -44.981 1.00 39.16 408 ALA A N 1
ATOM 5920 C CA . ALA A 1 408 ? -6.759 -8.890 -44.578 1.00 42.24 408 ALA A CA 1
ATOM 5921 C C . ALA A 1 408 ? -7.750 -7.727 -44.557 1.00 46.16 408 ALA A C 1
ATOM 5922 O O . ALA A 1 408 ? -8.774 -7.777 -45.231 1.00 42.76 408 ALA A O 1
ATOM 5929 N N . SER A 1 409 ? -7.449 -6.692 -43.779 1.00 36.39 409 SER A N 1
ATOM 5930 C CA . SER A 1 409 ? -8.329 -5.534 -43.667 1.00 44.84 409 SER A CA 1
ATOM 5931 C C . SER A 1 409 ? -7.522 -4.242 -43.782 1.00 41.92 409 SER A C 1
ATOM 5932 O O . SER A 1 409 ? -6.366 -4.264 -44.189 1.00 38.23 409 SER A O 1
ATOM 5940 N N . HIS A 1 410 ? -8.145 -3.120 -43.442 1.00 52.16 410 HIS A N 1
ATOM 5941 C CA . HIS A 1 410 ? -7.529 -1.803 -43.606 1.00 56.27 410 HIS A CA 1
ATOM 5942 C C . HIS A 1 410 ? -6.241 -1.645 -42.803 1.00 53.98 410 HIS A C 1
ATOM 5943 O O . HIS A 1 410 ? -5.413 -0.791 -43.113 1.00 57.32 410 HIS A O 1
ATOM 5957 N N . THR A 1 411 ? -6.100 -2.451 -41.758 1.00 43.62 411 THR A N 1
ATOM 5958 C CA . THR A 1 411 ? -4.994 -2.311 -40.824 1.00 38.52 411 THR A CA 1
ATOM 5959 C C . THR A 1 411 ? -4.344 -3.660 -40.506 1.00 35.95 411 THR A C 1
ATOM 5960 O O . THR A 1 411 ? -4.983 -4.701 -40.602 1.00 42.61 411 THR A O 1
ATOM 5971 N N . PRO A 1 412 ? -3.009 -3.613 -40.124 1.00 32.36 412 PRO A N 1
ATOM 5972 C CA . PRO A 1 412 ? -2.376 -4.935 -39.937 1.00 32.70 412 PRO A CA 1
ATOM 5973 C C . PRO A 1 412 ? -2.938 -5.787 -38.799 1.00 29.71 412 PRO A C 1
ATOM 5974 O O . PRO A 1 412 ? -3.249 -5.282 -37.729 1.00 28.19 412 PRO A O 1
ATOM 5985 N N . ASP A 1 413 ? -3.067 -7.082 -39.066 1.00 28.58 413 ASP A N 1
ATOM 5986 C CA . ASP A 1 413 ? -3.528 -8.068 -38.092 1.00 31.15 413 ASP A CA 1
ATOM 5987 C C . ASP A 1 413 ? -2.568 -8.292 -36.921 1.00 27.32 413 ASP A C 1
ATOM 5988 O O . ASP A 1 413 ? -2.999 -8.520 -35.802 1.00 26.49 413 ASP A O 1
ATOM 5997 N N . PHE A 1 414 ? -1.272 -8.279 -37.208 1.00 29.94 414 PHE A N 1
ATOM 5998 C CA . PHE A 1 414 ? -0.247 -8.612 -36.227 1.00 23.91 414 PHE A CA 1
ATOM 5999 C C . PHE A 1 414 ? -0.401 -10.053 -35.747 1.00 23.14 414 PHE A C 1
ATOM 6000 O O . PHE A 1 414 ? -0.056 -10.372 -34.621 1.00 22.51 414 PHE A O 1
ATOM 6017 N N . PHE A 1 415 ? -0.896 -10.930 -36.610 1.00 23.87 415 PHE A N 1
ATOM 6018 C CA . PHE A 1 415 ? -1.081 -12.319 -36.217 1.00 26.56 415 PHE A CA 1
ATOM 6019 C C . PHE A 1 415 ? 0.287 -12.908 -35.904 1.00 24.33 415 PHE A C 1
ATOM 6020 O O . PHE A 1 415 ? 1.192 -12.865 -36.725 1.00 22.50 415 PHE A O 1
ATOM 6037 N N . GLY A 1 416 ? 0.420 -13.493 -34.722 1.00 20.83 416 GLY A N 1
ATOM 6038 C CA . GLY A 1 416 ? 1.648 -14.162 -34.347 1.00 22.53 416 GLY A CA 1
ATOM 6039 C C . GLY A 1 416 ? 2.547 -13.285 -33.505 1.00 26.47 416 GLY A C 1
ATOM 6040 O O . GLY A 1 416 ? 3.632 -13.701 -33.119 1.00 30.07 416 GLY A O 1
ATOM 6044 N N . SER A 1 417 ? 2.100 -12.069 -33.202 1.00 26.29 417 SER A N 1
ATOM 6045 C CA . SER A 1 417 ? 2.901 -11.176 -32.385 1.00 23.47 417 SER A CA 1
ATOM 6046 C C . SER A 1 417 ? 2.872 -11.582 -30.921 1.00 27.05 417 SER A C 1
ATOM 6047 O O . SER A 1 417 ? 3.684 -11.111 -30.133 1.00 27.26 417 SER A O 1
ATOM 6055 N N . ALA A 1 418 ? 1.919 -12.425 -30.545 1.00 26.45 418 ALA A N 1
ATOM 6056 C CA . ALA A 1 418 ? 1.914 -12.999 -29.202 1.00 24.44 418 ALA A CA 1
ATOM 6057 C C . ALA A 1 418 ? 1.631 -14.474 -29.292 1.00 31.80 418 ALA A C 1
ATOM 6058 O O . ALA A 1 418 ? 0.758 -14.887 -30.047 1.00 23.24 418 ALA A O 1
ATOM 6065 N N . LEU A 1 419 ? 2.383 -15.260 -28.521 1.00 22.19 419 LEU A N 1
ATOM 6066 C CA . LEU A 1 419 ? 2.283 -16.710 -28.550 1.00 28.84 419 LEU A CA 1
ATOM 6067 C C . LEU A 1 419 ? 2.347 -17.266 -27.151 1.00 24.58 419 LEU A C 1
ATOM 6068 O O . LEU A 1 419 ? 3.049 -16.738 -26.311 1.00 23.63 419 LEU A O 1
ATOM 6084 N N . ARG A 1 420 ? 1.630 -18.352 -26.915 1.00 23.31 420 ARG A N 1
ATOM 6085 C CA . ARG A 1 420 ? 1.786 -19.112 -25.685 1.00 25.30 420 ARG A CA 1
ATOM 6086 C C . ARG A 1 420 ? 1.399 -20.554 -25.930 1.00 20.49 420 ARG A C 1
ATOM 6087 O O . ARG A 1 420 ? 0.253 -20.857 -26.274 1.00 23.28 420 ARG A O 1
ATOM 6108 N N . GLY A 1 421 ? 2.362 -21.439 -25.745 1.00 24.45 421 GLY A N 1
ATOM 6109 C CA . GLY A 1 421 ? 2.129 -22.859 -25.925 1.00 25.61 421 GLY A CA 1
ATOM 6110 C C . GLY A 1 421 ? 2.584 -23.595 -24.693 1.00 25.49 421 GLY A C 1
ATOM 6111 O O . GLY A 1 421 ? 2.947 -22.972 -23.697 1.00 26.36 421 GLY A O 1
ATOM 6115 N N . GLY A 1 422 ? 2.536 -24.921 -24.751 1.00 26.98 422 GLY A N 1
ATOM 6116 C CA . GLY A 1 422 ? 3.185 -25.753 -23.754 1.00 32.65 422 GLY A CA 1
ATOM 6117 C C . GLY A 1 422 ? 2.249 -26.268 -22.683 1.00 32.17 422 GLY A C 1
ATOM 6118 O O . GLY A 1 422 ? 2.683 -26.939 -21.748 1.00 39.41 422 GLY A O 1
ATOM 6122 N N . ARG A 1 423 ? 0.969 -25.947 -22.817 1.00 28.20 423 ARG A N 1
ATOM 6123 C CA . ARG A 1 423 ? -0.034 -26.398 -21.873 1.00 30.78 423 ARG A CA 1
ATOM 6124 C C . ARG A 1 423 ? -1.178 -27.035 -22.614 1.00 32.40 423 ARG A C 1
ATOM 6125 O O . ARG A 1 423 ? -1.462 -26.688 -23.767 1.00 31.78 423 ARG A O 1
ATOM 6146 N N . ASP A 1 424 ? -1.846 -27.945 -21.915 1.00 30.14 424 ASP A N 1
ATOM 6147 C CA . ASP A 1 424 ? -2.935 -28.734 -22.453 1.00 34.95 424 ASP A CA 1
ATOM 6148 C C . ASP A 1 424 ? -4.257 -28.164 -21.952 1.00 36.23 424 ASP A C 1
ATOM 6149 O O . ASP A 1 424 ? -4.607 -28.291 -20.784 1.00 39.99 424 ASP A O 1
ATOM 6158 N N . LEU A 1 425 ? -4.988 -27.548 -22.869 1.00 39.58 425 LEU A N 1
ATOM 6159 C CA . LEU A 1 425 ? -6.201 -26.802 -22.559 1.00 36.32 425 LEU A CA 1
ATOM 6160 C C . LEU A 1 425 ? -7.427 -27.688 -22.356 1.00 42.08 425 LEU A C 1
ATOM 6161 O O . LEU A 1 425 ? -8.352 -27.334 -21.623 1.00 40.44 425 LEU A O 1
ATOM 6177 N N . ASP A 1 426 ? -7.431 -28.838 -23.020 1.00 38.58 426 ASP A N 1
ATOM 6178 C CA . ASP A 1 426 ? -8.620 -29.681 -23.096 1.00 40.90 426 ASP A CA 1
ATOM 6179 C C . ASP A 1 426 ? -8.379 -31.084 -22.533 1.00 34.39 426 ASP A C 1
ATOM 6180 O O . ASP A 1 426 ? -9.247 -31.949 -22.620 1.00 46.20 426 ASP A O 1
ATOM 6189 N N . GLY A 1 427 ? -7.197 -31.305 -21.961 1.00 41.15 427 GLY A N 1
ATOM 6190 C CA . GLY A 1 427 ? -6.907 -32.531 -21.238 1.00 37.90 427 GLY A CA 1
ATOM 6191 C C . GLY A 1 427 ? -6.770 -33.805 -22.062 1.00 44.91 427 GLY A C 1
ATOM 6192 O O . GLY A 1 427 ? -6.941 -34.900 -21.530 1.00 43.64 427 GLY A O 1
ATOM 6196 N N . ASN A 1 428 ? -6.453 -33.681 -23.346 1.00 38.08 428 ASN A N 1
ATOM 6197 C CA . ASN A 1 428 ? -6.273 -34.861 -24.188 1.00 38.48 428 ASN A CA 1
ATOM 6198 C C . ASN A 1 428 ? -4.814 -35.317 -24.225 1.00 41.30 428 ASN A C 1
ATOM 6199 O O . ASN A 1 428 ? -4.467 -36.237 -24.958 1.00 40.98 428 ASN A O 1
ATOM 6210 N N . GLY A 1 429 ? -3.960 -34.662 -23.443 1.00 38.61 429 GLY A N 1
ATOM 6211 C CA . GLY A 1 429 ? -2.569 -35.066 -23.346 1.00 32.78 429 GLY A CA 1
ATOM 6212 C C . GLY A 1 429 ? -1.662 -34.461 -24.403 1.00 36.51 429 GLY A C 1
ATOM 6213 O O . GLY A 1 429 ? -0.460 -34.714 -24.404 1.00 46.19 429 GLY A O 1
ATOM 6217 N N . TYR A 1 430 ? -2.230 -33.656 -25.294 1.00 30.62 430 TYR A N 1
ATOM 6218 C CA . TYR A 1 430 ? -1.461 -32.989 -26.330 1.00 28.63 430 TYR A CA 1
ATOM 6219 C C . TYR A 1 430 ? -1.500 -31.489 -26.065 1.00 31.23 430 TYR A C 1
ATOM 6220 O O . TYR A 1 430 ? -2.576 -30.930 -25.855 1.00 29.27 430 TYR A O 1
ATOM 6238 N N . PRO A 1 431 ? -0.326 -30.839 -26.045 1.00 30.28 431 PRO A N 1
ATOM 6239 C CA . PRO A 1 431 ? -0.298 -29.413 -25.695 1.00 28.46 431 PRO A CA 1
ATOM 6240 C C . PRO A 1 431 ? -0.859 -28.552 -26.799 1.00 29.28 431 PRO A C 1
ATOM 6241 O O . PRO A 1 431 ? -0.796 -28.916 -27.972 1.00 29.21 431 PRO A O 1
ATOM 6252 N N . ASP A 1 432 ? -1.374 -27.397 -26.409 1.00 23.54 432 ASP A N 1
ATOM 6253 C CA . ASP A 1 432 ? -2.121 -26.540 -27.305 1.00 25.03 432 ASP A CA 1
ATOM 6254 C C . ASP A 1 432 ? -1.434 -25.192 -27.434 1.00 26.63 432 ASP A C 1
ATOM 6255 O O . ASP A 1 432 ? -0.487 -24.909 -26.715 1.00 27.93 432 ASP A O 1
ATOM 6264 N N . LEU A 1 433 ? -1.893 -24.374 -28.369 1.00 25.54 433 LEU A N 1
ATOM 6265 C CA . LEU A 1 433 ? -1.210 -23.121 -28.679 1.00 24.23 433 LEU A CA 1
ATOM 6266 C C . LEU A 1 433 ? -2.186 -21.969 -28.768 1.00 23.81 433 LEU A C 1
ATOM 6267 O O . LEU A 1 433 ? -3.221 -22.079 -29.423 1.00 28.70 433 LEU A O 1
ATOM 6283 N N . ILE A 1 434 ? -1.851 -20.875 -28.097 1.00 24.61 434 ILE A N 1
ATOM 6284 C CA . ILE A 1 434 ? -2.591 -19.627 -28.226 1.00 21.35 434 ILE A CA 1
ATOM 6285 C C . ILE A 1 434 ? -1.799 -18.633 -29.066 1.00 19.41 434 ILE A C 1
ATOM 6286 O O . ILE A 1 434 ? -0.640 -18.362 -28.783 1.00 25.03 434 ILE A O 1
ATOM 6302 N N . VAL A 1 435 ? -2.449 -18.093 -30.089 1.00 23.52 435 VAL A N 1
ATOM 6303 C CA . VAL A 1 435 ? -1.869 -17.054 -30.931 1.00 20.95 435 VAL A CA 1
ATOM 6304 C C . VAL A 1 435 ? -2.695 -15.776 -30.855 1.00 24.38 435 VAL A C 1
ATOM 6305 O O . VAL A 1 435 ? -3.892 -15.788 -31.134 1.00 23.77 435 VAL A O 1
ATOM 6318 N N . GLY A 1 436 ? -2.049 -14.674 -30.507 1.00 22.69 436 GLY A N 1
ATOM 6319 C CA . GLY A 1 436 ? -2.722 -13.388 -30.508 1.00 26.07 436 GLY A CA 1
ATOM 6320 C C . GLY A 1 436 ? -2.629 -12.737 -31.876 1.00 28.64 436 GLY A C 1
ATOM 6321 O O . GLY A 1 436 ? -1.647 -12.921 -32.599 1.00 25.36 436 GLY A O 1
ATOM 6325 N N . SER A 1 437 ? -3.659 -11.977 -32.232 1.00 23.32 437 SER A N 1
ATOM 6326 C CA . SER A 1 437 ? -3.636 -11.154 -33.431 1.00 18.81 437 SER A CA 1
ATOM 6327 C C . SER A 1 437 ? -4.252 -9.800 -33.084 1.00 21.44 437 SER A C 1
ATOM 6328 O O . SER A 1 437 ? -5.366 -9.490 -33.503 1.00 27.70 437 SER A O 1
ATOM 6336 N N . PHE A 1 438 ? -3.517 -9.003 -32.302 1.00 25.69 438 PHE A N 1
ATOM 6337 C CA . PHE A 1 438 ? -4.104 -7.860 -31.606 1.00 23.43 438 PHE A CA 1
ATOM 6338 C C . PHE A 1 438 ? -4.530 -6.724 -32.533 1.00 22.18 438 PHE A C 1
ATOM 6339 O O . PHE A 1 438 ? -5.372 -5.912 -32.167 1.00 24.03 438 PHE A O 1
ATOM 6356 N N . GLY A 1 439 ? -3.954 -6.661 -33.724 1.00 24.62 439 GLY A N 1
ATOM 6357 C CA . GLY A 1 439 ? -4.315 -5.626 -34.666 1.00 28.35 439 GLY A CA 1
ATOM 6358 C C . GLY A 1 439 ? -5.762 -5.725 -35.095 1.00 30.83 439 GLY A C 1
ATOM 6359 O O . GLY A 1 439 ? -6.353 -4.740 -35.535 1.00 27.96 439 GLY A O 1
ATOM 6363 N N . VAL A 1 440 ? -6.336 -6.919 -34.984 1.00 25.86 440 VAL A N 1
ATOM 6364 C CA . VAL A 1 440 ? -7.763 -7.095 -35.248 1.00 30.92 440 VAL A CA 1
ATOM 6365 C C . VAL A 1 440 ? -8.511 -7.574 -34.007 1.00 36.32 440 VAL A C 1
ATOM 6366 O O . VAL A 1 440 ? -9.657 -8.021 -34.095 1.00 30.48 440 VAL A O 1
ATOM 6379 N N . ASP A 1 441 ? -7.866 -7.455 -32.849 1.00 34.66 441 ASP A N 1
ATOM 6380 C CA . ASP A 1 441 ? -8.515 -7.724 -31.567 1.00 30.41 441 ASP A CA 1
ATOM 6381 C C . ASP A 1 441 ? -9.042 -9.150 -31.472 1.00 30.60 441 ASP A C 1
ATOM 6382 O O . ASP A 1 441 ? -10.176 -9.383 -31.048 1.00 35.45 441 ASP A O 1
ATOM 6391 N N . LYS A 1 442 ? -8.204 -10.097 -31.875 1.00 29.04 442 LYS A N 1
ATOM 6392 C CA . LYS A 1 442 ? -8.558 -11.506 -31.799 1.00 38.31 442 LYS A CA 1
ATOM 6393 C C . LYS A 1 442 ? -7.452 -12.282 -31.145 1.00 26.44 442 LYS A C 1
ATOM 6394 O O . LYS A 1 442 ? -6.303 -11.855 -31.160 1.00 26.70 442 LYS A O 1
ATOM 6413 N N . ALA A 1 443 ? -7.808 -13.413 -30.550 1.00 29.72 443 ALA A N 1
ATOM 6414 C CA . ALA A 1 443 ? -6.822 -14.435 -30.205 1.00 28.28 443 ALA A CA 1
ATOM 6415 C C . ALA A 1 443 ? -7.360 -15.752 -30.723 1.00 30.28 443 ALA A C 1
ATOM 6416 O O . ALA A 1 443 ? -8.569 -15.956 -30.758 1.00 29.99 443 ALA A O 1
ATOM 6423 N N . VAL A 1 444 ? -6.456 -16.620 -31.149 1.00 24.52 444 VAL A N 1
ATOM 6424 C CA . VAL A 1 444 ? -6.812 -17.886 -31.769 1.00 24.79 444 VAL A CA 1
ATOM 6425 C C . VAL A 1 444 ? -6.224 -19.049 -30.964 1.00 24.09 444 VAL A C 1
ATOM 6426 O O . VAL A 1 444 ? -5.035 -19.072 -30.637 1.00 22.34 444 VAL A O 1
ATOM 6439 N N . VAL A 1 445 ? -7.068 -20.011 -30.635 1.00 23.92 445 VAL A N 1
ATOM 6440 C CA . VAL A 1 445 ? -6.612 -21.179 -29.903 1.00 28.69 445 VAL A CA 1
ATOM 6441 C C . VAL A 1 445 ? -6.555 -22.396 -30.821 1.00 21.21 445 VAL A C 1
ATOM 6442 O O . VAL A 1 445 ? -7.564 -22.806 -31.403 1.00 28.73 445 VAL A O 1
ATOM 6455 N N . TYR A 1 446 ? -5.358 -22.959 -30.923 1.00 27.28 446 TYR A N 1
ATOM 6456 C CA . TYR A 1 446 ? -5.119 -24.170 -31.691 1.00 32.63 446 TYR A CA 1
ATOM 6457 C C . TYR A 1 446 ? -4.955 -25.349 -30.754 1.00 26.90 446 TYR A C 1
ATOM 6458 O O . TYR A 1 446 ? -4.251 -25.261 -29.754 1.00 32.92 446 TYR A O 1
ATOM 6476 N N . ARG A 1 447 ? -5.612 -26.449 -31.087 1.00 30.03 447 ARG A N 1
ATOM 6477 C CA . ARG A 1 447 ? -5.554 -27.645 -30.267 1.00 24.40 447 ARG A CA 1
ATOM 6478 C C . ARG A 1 447 ? -4.808 -28.748 -31.003 1.00 29.62 447 ARG A C 1
ATOM 6479 O O . ARG A 1 447 ? -4.984 -28.952 -32.207 1.00 29.88 447 ARG A O 1
ATOM 6500 N N . GLY A 1 448 ? -3.957 -29.444 -30.267 1.00 30.29 448 GLY A N 1
ATOM 6501 C CA . GLY A 1 448 ? -3.234 -30.569 -30.811 1.00 31.89 448 GLY A CA 1
ATOM 6502 C C . GLY A 1 448 ? -4.162 -31.740 -31.018 1.00 28.95 448 GLY A C 1
ATOM 6503 O O . GLY A 1 448 ? -4.871 -32.131 -30.095 1.00 33.82 448 GLY A O 1
ATOM 6507 N N . ARG A 1 449 ? -4.168 -32.294 -32.226 1.00 33.22 449 ARG A N 1
ATOM 6508 C CA . ARG A 1 449 ? -4.898 -33.535 -32.482 1.00 29.32 449 ARG A CA 1
ATOM 6509 C C . ARG A 1 449 ? -4.015 -34.742 -32.159 1.00 32.72 449 ARG A C 1
ATOM 6510 O O . ARG A 1 449 ? -2.818 -34.727 -32.433 1.00 29.85 449 ARG A O 1
ATOM 6531 N N . PRO A 1 450 ? -4.596 -35.806 -31.630 1.00 32.76 450 PRO A N 1
ATOM 6532 C CA . PRO A 1 450 ? -3.793 -36.984 -31.297 1.00 30.24 450 PRO A CA 1
ATOM 6533 C C . PRO A 1 450 ? -3.212 -37.626 -32.552 1.00 32.34 450 PRO A C 1
ATOM 6534 O O . PRO A 1 450 ? -3.752 -37.456 -33.637 1.00 31.22 450 PRO A O 1
ATOM 6545 N N . VAL A 1 451 ? -2.091 -38.319 -32.396 1.00 33.08 451 VAL A N 1
ATOM 6546 C CA . VAL A 1 451 ? -1.377 -38.902 -33.522 1.00 37.14 451 VAL A CA 1
ATOM 6547 C C . VAL A 1 451 ? -1.097 -40.391 -33.347 1.00 43.50 451 VAL A C 1
ATOM 6548 O O . VAL A 1 451 ? -1.167 -40.924 -32.246 1.00 38.91 451 VAL A O 1
ATOM 6561 N N . VAL A 1 452 ? -0.820 -41.032 -34.480 1.00 43.45 452 VAL A N 1
ATOM 6562 C CA . VAL A 1 452 ? -0.494 -42.458 -34.611 1.00 42.32 452 VAL A CA 1
ATOM 6563 C C . VAL A 1 452 ? -1.669 -43.360 -34.274 1.00 60.57 452 VAL A C 1
ATOM 6564 O O . VAL A 1 452 ? -2.280 -43.924 -35.179 1.00 47.84 452 VAL A O 1
ATOM 6577 N N . ASN B 2 5 ? 27.576 -38.999 -69.484 1.00 143.35 5 ASN B N 1
ATOM 6578 C CA . ASN B 2 5 ? 27.071 -37.633 -69.464 1.00 136.39 5 ASN B CA 1
ATOM 6579 C C . ASN B 2 5 ? 25.595 -37.587 -69.091 1.00 128.27 5 ASN B C 1
ATOM 6580 O O . ASN B 2 5 ? 24.973 -38.622 -68.859 1.00 123.66 5 ASN B O 1
ATOM 6590 N N . ARG B 2 6 ? 25.040 -36.380 -69.057 1.00 123.58 6 ARG B N 1
ATOM 6591 C CA . ARG B 2 6 ? 23.684 -36.164 -68.569 1.00 118.91 6 ARG B CA 1
ATOM 6592 C C . ARG B 2 6 ? 22.699 -35.839 -69.698 1.00 112.00 6 ARG B C 1
ATOM 6593 O O . ARG B 2 6 ? 21.520 -35.578 -69.449 1.00 104.56 6 ARG B O 1
ATOM 6614 N N . CYS B 2 7 ? 23.184 -35.869 -70.936 1.00 105.38 7 CYS B N 1
ATOM 6615 C CA . CYS B 2 7 ? 22.320 -35.728 -72.106 1.00 93.40 7 CYS B CA 1
ATOM 6616 C C . CYS B 2 7 ? 21.540 -37.017 -72.327 1.00 97.78 7 CYS B C 1
ATOM 6617 O O . CYS B 2 7 ? 20.334 -36.998 -72.590 1.00 89.07 7 CYS B O 1
ATOM 6624 N N . LEU B 2 8 ? 22.250 -38.136 -72.226 1.00 107.01 8 LEU B N 1
ATOM 6625 C CA . LEU B 2 8 ? 21.648 -39.452 -72.367 1.00 109.30 8 LEU B CA 1
ATOM 6626 C C . LEU B 2 8 ? 20.923 -39.846 -71.085 1.00 106.23 8 LEU B C 1
ATOM 6627 O O . LEU B 2 8 ? 19.842 -40.431 -71.126 1.00 102.31 8 LEU B O 1
ATOM 6643 N N . LYS B 2 9 ? 21.520 -39.511 -69.946 1.00 114.35 9 LYS B N 1
ATOM 6644 C CA . LYS B 2 9 ? 20.949 -39.863 -68.651 1.00 126.27 9 LYS B CA 1
ATOM 6645 C C . LYS B 2 9 ? 19.714 -39.021 -68.323 1.00 124.50 9 LYS B C 1
ATOM 6646 O O . LYS B 2 9 ? 19.069 -39.229 -67.297 1.00 139.00 9 LYS B O 1
ATOM 6665 N N . ALA B 2 10 ? 19.389 -38.074 -69.198 1.00 100.91 10 ALA B N 1
ATOM 6666 C CA . ALA B 2 10 ? 18.153 -37.305 -69.074 1.00 90.71 10 ALA B CA 1
ATOM 6667 C C . ALA B 2 10 ? 16.946 -38.108 -69.569 1.00 99.26 10 ALA B C 1
ATOM 6668 O O . ALA B 2 10 ? 15.820 -37.906 -69.107 1.00 93.34 10 ALA B O 1
ATOM 6675 N N . ASN B 2 11 ? 17.194 -39.023 -70.504 1.00 115.02 11 ASN B N 1
ATOM 6676 C CA . ASN B 2 11 ? 16.129 -39.729 -71.210 1.00 119.03 11 ASN B CA 1
ATOM 6677 C C . ASN B 2 11 ? 15.175 -38.739 -71.857 1.00 117.26 11 ASN B C 1
ATOM 6678 O O . ASN B 2 11 ? 13.968 -38.769 -71.614 1.00 116.56 11 ASN B O 1
ATOM 6689 N N . ALA B 2 12 ? 15.731 -37.853 -72.676 1.00 108.62 12 ALA B N 1
ATOM 6690 C CA . ALA B 2 12 ? 14.933 -36.864 -73.382 1.00 106.47 12 ALA B CA 1
ATOM 6691 C C . ALA B 2 12 ? 13.991 -37.560 -74.357 1.00 117.30 12 ALA B C 1
ATOM 6692 O O . ALA B 2 12 ? 14.430 -38.261 -75.269 1.00 122.54 12 ALA B O 1
ATOM 6699 N N . LYS B 2 13 ? 12.693 -37.368 -74.146 1.00 125.48 13 LYS B N 1
ATOM 6700 C CA . LYS B 2 13 ? 11.672 -37.998 -74.973 1.00 127.85 13 LYS B CA 1
ATOM 6701 C C . LYS B 2 13 ? 11.345 -37.143 -76.195 1.00 125.34 13 LYS B C 1
ATOM 6702 O O . LYS B 2 13 ? 10.739 -37.622 -77.153 1.00 134.50 13 LYS B O 1
ATOM 6721 N N . SER B 2 14 ? 11.754 -35.877 -76.153 1.00 110.34 14 SER B N 1
ATOM 6722 C CA . SER B 2 14 ? 11.545 -34.951 -77.262 1.00 107.66 14 SER B CA 1
ATOM 6723 C C . SER B 2 14 ? 12.749 -34.035 -77.406 1.00 111.10 14 SER B C 1
ATOM 6724 O O . SER B 2 14 ? 13.628 -34.013 -76.543 1.00 111.42 14 SER B O 1
ATOM 6732 N N . CYS B 2 15 ? 12.790 -33.277 -78.496 1.00 110.46 15 CYS B N 1
ATOM 6733 C CA . CYS B 2 15 ? 13.815 -32.257 -78.658 1.00 107.35 15 CYS B CA 1
ATOM 6734 C C . CYS B 2 15 ? 13.698 -31.252 -77.523 1.00 105.44 15 CYS B C 1
ATOM 6735 O O . CYS B 2 15 ? 14.704 -30.792 -76.991 1.00 108.66 15 CYS B O 1
ATOM 6742 N N . GLY B 2 16 ? 12.462 -30.931 -77.151 1.00 92.81 16 GLY B N 1
ATOM 6743 C CA . GLY B 2 16 ? 12.199 -29.998 -76.070 1.00 83.54 16 GLY B CA 1
ATOM 6744 C C . GLY B 2 16 ? 12.974 -30.324 -74.805 1.00 81.65 16 GLY B C 1
ATOM 6745 O O . GLY B 2 16 ? 13.813 -29.535 -74.370 1.00 70.16 16 GLY B O 1
ATOM 6749 N N . GLU B 2 17 ? 12.701 -31.490 -74.223 1.00 96.40 17 GLU B N 1
ATOM 6750 C CA . GLU B 2 17 ? 13.372 -31.916 -72.997 1.00 87.09 17 GLU B CA 1
ATOM 6751 C C . GLU B 2 17 ? 14.888 -31.859 -73.149 1.00 78.21 17 GLU B C 1
ATOM 6752 O O . GLU B 2 17 ? 15.593 -31.462 -72.222 1.00 78.69 17 GLU B O 1
ATOM 6764 N N . CYS B 2 18 ? 15.376 -32.251 -74.325 1.00 74.88 18 CYS B N 1
ATOM 6765 C CA . CYS B 2 18 ? 16.809 -32.302 -74.609 1.00 75.26 18 CYS B CA 1
ATOM 6766 C C . CYS B 2 18 ? 17.482 -30.945 -74.429 1.00 77.89 18 CYS B C 1
ATOM 6767 O O . CYS B 2 18 ? 18.640 -30.871 -74.012 1.00 72.49 18 CYS B O 1
ATOM 6774 N N . ILE B 2 19 ? 16.753 -29.880 -74.752 1.00 99.49 19 ILE B N 1
ATOM 6775 C CA . ILE B 2 19 ? 17.257 -28.518 -74.598 1.00 103.44 19 ILE B CA 1
ATOM 6776 C C . ILE B 2 19 ? 17.415 -28.159 -73.132 1.00 101.47 19 ILE B C 1
ATOM 6777 O O . ILE B 2 19 ? 18.459 -27.663 -72.709 1.00 110.39 19 ILE B O 1
ATOM 6793 N N . GLN B 2 20 ? 16.362 -28.407 -72.362 1.00 90.11 20 GLN B N 1
ATOM 6794 C CA . GLN B 2 20 ? 16.328 -28.004 -70.965 1.00 91.17 20 GLN B CA 1
ATOM 6795 C C . GLN B 2 20 ? 17.317 -28.812 -70.136 1.00 91.91 20 GLN B C 1
ATOM 6796 O O . GLN B 2 20 ? 17.687 -28.408 -69.034 1.00 101.33 20 GLN B O 1
ATOM 6810 N N . ALA B 2 21 ? 17.752 -29.945 -70.677 1.00 84.91 21 ALA B N 1
ATOM 6811 C CA . ALA B 2 21 ? 18.701 -30.810 -69.989 1.00 90.88 21 ALA B CA 1
ATOM 6812 C C . ALA B 2 21 ? 20.090 -30.680 -70.596 1.00 86.85 21 ALA B C 1
ATOM 6813 O O . ALA B 2 21 ? 20.437 -31.417 -71.513 1.00 93.51 21 ALA B O 1
ATOM 6820 N N . GLY B 2 22 ? 20.870 -29.731 -70.088 1.00 81.49 22 GLY B N 1
ATOM 6821 C CA . GLY B 2 22 ? 22.262 -29.582 -70.478 1.00 89.80 22 GLY B CA 1
ATOM 6822 C C . GLY B 2 22 ? 22.489 -28.559 -71.584 1.00 97.60 22 GLY B C 1
ATOM 6823 O O . GLY B 2 22 ? 21.832 -28.626 -72.620 1.00 111.36 22 GLY B O 1
ATOM 6827 N N . PRO B 2 23 ? 23.422 -27.607 -71.379 1.00 83.20 23 PRO B N 1
ATOM 6828 C CA . PRO B 2 23 ? 23.765 -26.675 -72.460 1.00 72.75 23 PRO B CA 1
ATOM 6829 C C . PRO B 2 23 ? 24.633 -27.328 -73.526 1.00 79.74 23 PRO B C 1
ATOM 6830 O O . PRO B 2 23 ? 24.797 -26.778 -74.615 1.00 79.00 23 PRO B O 1
ATOM 6841 N N . ASN B 2 24 ? 25.187 -28.491 -73.194 1.00 86.76 24 ASN B N 1
ATOM 6842 C CA . ASN B 2 24 ? 26.118 -29.196 -74.067 1.00 94.59 24 ASN B CA 1
ATOM 6843 C C . ASN B 2 24 ? 25.425 -30.264 -74.911 1.00 94.17 24 ASN B C 1
ATOM 6844 O O . ASN B 2 24 ? 26.072 -30.991 -75.667 1.00 95.75 24 ASN B O 1
ATOM 6855 N N . CYS B 2 25 ? 24.105 -30.352 -74.774 1.00 88.31 25 CYS B N 1
ATOM 6856 C CA . CYS B 2 25 ? 23.323 -31.371 -75.459 1.00 82.68 25 CYS B CA 1
ATOM 6857 C C . CYS B 2 25 ? 22.846 -30.918 -76.832 1.00 86.10 25 CYS B C 1
ATOM 6858 O O . CYS B 2 25 ? 22.641 -29.729 -77.069 1.00 86.71 25 CYS B O 1
ATOM 6865 N N . GLY B 2 26 ? 22.683 -31.883 -77.732 1.00 84.37 26 GLY B N 1
ATOM 6866 C CA . GLY B 2 26 ? 22.092 -31.646 -79.037 1.00 89.74 26 GLY B CA 1
ATOM 6867 C C . GLY B 2 26 ? 21.088 -32.745 -79.337 1.00 91.75 26 GLY B C 1
ATOM 6868 O O . GLY B 2 26 ? 21.113 -33.795 -78.694 1.00 87.69 26 GLY B O 1
ATOM 6872 N N . TRP B 2 27 ? 20.201 -32.508 -80.301 1.00 95.73 27 TRP B N 1
ATOM 6873 C CA . TRP B 2 27 ? 19.146 -33.468 -80.617 1.00 102.09 27 TRP B CA 1
ATOM 6874 C C . TRP B 2 27 ? 19.143 -33.882 -82.088 1.00 106.17 27 TRP B C 1
ATOM 6875 O O . TRP B 2 27 ? 19.167 -33.042 -82.990 1.00 98.78 27 TRP B O 1
ATOM 6896 N N . CYS B 2 28 ? 19.110 -35.194 -82.305 1.00 115.21 28 CYS B N 1
ATOM 6897 C CA . CYS B 2 28 ? 18.993 -35.776 -83.636 1.00 116.82 28 CYS B CA 1
ATOM 6898 C C . CYS B 2 28 ? 17.521 -36.065 -83.934 1.00 119.70 28 CYS B C 1
ATOM 6899 O O . CYS B 2 28 ? 16.754 -36.387 -83.027 1.00 112.05 28 CYS B O 1
ATOM 6906 N N . THR B 2 29 ? 17.131 -35.945 -85.200 1.00 132.24 29 THR B N 1
ATOM 6907 C CA . THR B 2 29 ? 15.739 -36.146 -85.608 1.00 132.71 29 THR B CA 1
ATOM 6908 C C . THR B 2 29 ? 15.611 -37.059 -86.829 1.00 136.52 29 THR B C 1
ATOM 6909 O O . THR B 2 29 ? 14.501 -37.353 -87.275 1.00 137.87 29 THR B O 1
ATOM 6920 N N . ASN B 2 30 ? 16.743 -37.514 -87.357 1.00 150.92 30 ASN B N 1
ATOM 6921 C CA . ASN B 2 30 ? 16.773 -38.220 -88.639 1.00 168.79 30 ASN B CA 1
ATOM 6922 C C . ASN B 2 30 ? 16.065 -39.575 -88.637 1.00 180.48 30 ASN B C 1
ATOM 6923 O O . ASN B 2 30 ? 15.494 -39.975 -89.653 1.00 191.85 30 ASN B O 1
ATOM 6934 N N . SER B 2 31 ? 16.120 -40.278 -87.509 1.00 171.82 31 SER B N 1
ATOM 6935 C CA . SER B 2 31 ? 15.636 -41.659 -87.414 1.00 167.97 31 SER B CA 1
ATOM 6936 C C . SER B 2 31 ? 16.532 -42.613 -88.205 1.00 168.32 31 SER B C 1
ATOM 6937 O O . SER B 2 31 ? 16.141 -43.741 -88.507 1.00 171.18 31 SER B O 1
ATOM 6945 N N . THR B 2 32 ? 17.732 -42.144 -88.539 1.00 167.74 32 THR B N 1
ATOM 6946 C CA . THR B 2 32 ? 18.764 -42.980 -89.142 1.00 169.33 32 THR B CA 1
ATOM 6947 C C . THR B 2 32 ? 19.867 -43.219 -88.114 1.00 170.77 32 THR B C 1
ATOM 6948 O O . THR B 2 32 ? 21.008 -43.519 -88.465 1.00 181.22 32 THR B O 1
ATOM 6959 N N . PHE B 2 33 ? 19.503 -43.091 -86.841 1.00 141.58 33 PHE B N 1
ATOM 6960 C CA . PHE B 2 33 ? 20.452 -43.157 -85.737 1.00 133.26 33 PHE B CA 1
ATOM 6961 C C . PHE B 2 33 ? 20.449 -44.555 -85.112 1.00 137.01 33 PHE B C 1
ATOM 6962 O O . PHE B 2 33 ? 20.330 -44.703 -83.895 1.00 134.24 33 PHE B O 1
ATOM 6979 N N . LEU B 2 34 ? 20.585 -45.571 -85.969 1.00 143.99 34 LEU B N 1
ATOM 6980 C CA . LEU B 2 34 ? 20.550 -46.985 -85.574 1.00 149.23 34 LEU B CA 1
ATOM 6981 C C . LEU B 2 34 ? 19.232 -47.354 -84.906 1.00 148.62 34 LEU B C 1
ATOM 6982 O O . LEU B 2 34 ? 18.970 -48.529 -84.645 1.00 153.77 34 LEU B O 1
ATOM 6998 N N . THR B 2 40 ? 15.165 -43.632 -79.967 1.00 121.39 40 THR B N 1
ATOM 6999 C CA . THR B 2 40 ? 14.647 -43.471 -78.616 1.00 118.86 40 THR B CA 1
ATOM 7000 C C . THR B 2 40 ? 15.228 -42.208 -77.984 1.00 114.48 40 THR B C 1
ATOM 7001 O O . THR B 2 40 ? 15.391 -41.193 -78.664 1.00 109.21 40 THR B O 1
ATOM 7011 N N . SER B 2 41 ? 15.532 -42.263 -76.690 1.00 114.83 41 SER B N 1
ATOM 7012 C CA . SER B 2 41 ? 16.077 -41.114 -75.977 1.00 107.40 41 SER B CA 1
ATOM 7013 C C . SER B 2 41 ? 17.555 -40.890 -76.294 1.00 110.51 41 SER B C 1
ATOM 7014 O O . SER B 2 41 ? 18.149 -39.905 -75.854 1.00 99.74 41 SER B O 1
ATOM 7022 N N . ALA B 2 42 ? 18.141 -41.803 -77.064 1.00 123.15 42 ALA B N 1
ATOM 7023 C CA . ALA B 2 42 ? 19.561 -41.742 -77.395 1.00 125.00 42 ALA B CA 1
ATOM 7024 C C . ALA B 2 42 ? 19.868 -40.657 -78.424 1.00 118.18 42 ALA B C 1
ATOM 7025 O O . ALA B 2 42 ? 21.031 -40.414 -78.746 1.00 117.31 42 ALA B O 1
ATOM 7032 N N . ARG B 2 43 ? 18.827 -40.014 -78.944 1.00 104.37 43 ARG B N 1
ATOM 7033 C CA . ARG B 2 43 ? 19.009 -38.920 -79.891 1.00 102.38 43 ARG B CA 1
ATOM 7034 C C . ARG B 2 43 ? 19.508 -37.671 -79.166 1.00 98.44 43 ARG B C 1
ATOM 7035 O O . ARG B 2 43 ? 19.988 -36.724 -79.795 1.00 96.09 43 ARG B O 1
ATOM 7056 N N . CYS B 2 44 ? 19.384 -37.675 -77.841 1.00 99.57 44 CYS B N 1
ATOM 7057 C CA . CYS B 2 44 ? 19.893 -36.588 -77.016 1.00 96.89 44 CYS B CA 1
ATOM 7058 C C . CYS B 2 44 ? 21.269 -36.936 -76.454 1.00 102.68 44 CYS B C 1
ATOM 7059 O O . CYS B 2 44 ? 21.381 -37.662 -75.465 1.00 102.99 44 CYS B O 1
ATOM 7066 N N . ASP B 2 45 ? 22.309 -36.409 -77.093 1.00 104.24 45 ASP B N 1
ATOM 7067 C CA . ASP B 2 45 ? 23.684 -36.676 -76.689 1.00 107.81 45 ASP B CA 1
ATOM 7068 C C . ASP B 2 45 ? 24.510 -35.401 -76.824 1.00 101.19 45 ASP B C 1
ATOM 7069 O O . ASP B 2 45 ? 24.016 -34.390 -77.322 1.00 101.60 45 ASP B O 1
ATOM 7078 N N . ASP B 2 46 ? 25.763 -35.449 -76.379 1.00 105.20 46 ASP B N 1
ATOM 7079 C CA . ASP B 2 46 ? 26.670 -34.311 -76.515 1.00 111.86 46 ASP B CA 1
ATOM 7080 C C . ASP B 2 46 ? 26.841 -33.909 -77.975 1.00 114.90 46 ASP B C 1
ATOM 7081 O O . ASP B 2 46 ? 26.716 -34.736 -78.877 1.00 114.98 46 ASP B O 1
ATOM 7090 N N . LEU B 2 47 ? 27.139 -32.634 -78.199 1.00 129.49 47 LEU B N 1
ATOM 7091 C CA . LEU B 2 47 ? 27.335 -32.119 -79.550 1.00 141.09 47 LEU B CA 1
ATOM 7092 C C . LEU B 2 47 ? 28.461 -32.861 -80.268 1.00 152.02 47 LEU B C 1
ATOM 7093 O O . LEU B 2 47 ? 28.488 -32.922 -81.499 1.00 159.98 47 LEU B O 1
ATOM 7109 N N . GLU B 2 48 ? 29.385 -33.425 -79.495 1.00 143.76 48 GLU B N 1
ATOM 7110 C CA . GLU B 2 48 ? 30.465 -34.230 -80.054 1.00 142.72 48 GLU B CA 1
ATOM 7111 C C . GLU B 2 48 ? 30.073 -35.700 -80.091 1.00 142.37 48 GLU B C 1
ATOM 7112 O O . GLU B 2 48 ? 30.346 -36.398 -81.066 1.00 146.67 48 GLU B O 1
ATOM 7124 N N . ALA B 2 49 ? 29.427 -36.162 -79.024 1.00 140.18 49 ALA B N 1
ATOM 7125 C CA . ALA B 2 49 ? 29.018 -37.559 -78.923 1.00 138.96 49 ALA B CA 1
ATOM 7126 C C . ALA B 2 49 ? 27.992 -37.916 -79.993 1.00 137.67 49 ALA B C 1
ATOM 7127 O O . ALA B 2 49 ? 27.775 -39.091 -80.279 1.00 142.85 49 ALA B O 1
ATOM 7134 N N . LEU B 2 50 ? 27.360 -36.902 -80.579 1.00 122.10 50 LEU B N 1
ATOM 7135 C CA . LEU B 2 50 ? 26.419 -37.123 -81.672 1.00 119.48 50 LEU B CA 1
ATOM 7136 C C . LEU B 2 50 ? 27.146 -37.238 -83.007 1.00 124.84 50 LEU B C 1
ATOM 7137 O O . LEU B 2 50 ? 26.837 -38.116 -83.814 1.00 123.99 50 LEU B O 1
ATOM 7153 N N . LYS B 2 51 ? 28.109 -36.350 -83.236 1.00 129.11 51 LYS B N 1
ATOM 7154 C CA . LYS B 2 51 ? 28.900 -36.383 -84.461 1.00 133.36 51 LYS B CA 1
ATOM 7155 C C . LYS B 2 51 ? 29.744 -37.652 -84.524 1.00 139.95 51 LYS B C 1
ATOM 7156 O O . LYS B 2 51 ? 29.976 -38.203 -85.600 1.00 142.94 51 LYS B O 1
ATOM 7175 N N . LYS B 2 52 ? 30.197 -38.113 -83.362 1.00 141.30 52 LYS B N 1
ATOM 7176 C CA . LYS B 2 52 ? 30.976 -39.344 -83.278 1.00 147.56 52 LYS B CA 1
ATOM 7177 C C . LYS B 2 52 ? 30.094 -40.575 -83.492 1.00 154.97 52 LYS B C 1
ATOM 7178 O O . LYS B 2 52 ? 30.602 -41.679 -83.693 1.00 164.77 52 LYS B O 1
ATOM 7197 N N . LYS B 2 53 ? 28.778 -40.378 -83.453 1.00 148.29 53 LYS B N 1
ATOM 7198 C CA . LYS B 2 53 ? 27.821 -41.469 -83.629 1.00 145.32 53 LYS B CA 1
ATOM 7199 C C . LYS B 2 53 ? 27.038 -41.337 -84.943 1.00 151.17 53 LYS B C 1
ATOM 7200 O O . LYS B 2 53 ? 26.030 -42.016 -85.149 1.00 151.91 53 LYS B O 1
ATOM 7219 N N . GLY B 2 54 ? 27.512 -40.463 -85.829 1.00 138.48 54 GLY B N 1
ATOM 7220 C CA . GLY B 2 54 ? 26.982 -40.372 -87.180 1.00 139.11 54 GLY B CA 1
ATOM 7221 C C . GLY B 2 54 ? 25.697 -39.578 -87.323 1.00 136.59 54 GLY B C 1
ATOM 7222 O O . GLY B 2 54 ? 24.726 -40.071 -87.900 1.00 139.38 54 GLY B O 1
ATOM 7226 N N . CYS B 2 55 ? 25.694 -38.349 -86.814 1.00 125.13 55 CYS B N 1
ATOM 7227 C CA . CYS B 2 55 ? 24.531 -37.471 -86.910 1.00 120.79 55 CYS B CA 1
ATOM 7228 C C . CYS B 2 55 ? 24.893 -36.217 -87.708 1.00 121.67 55 CYS B C 1
ATOM 7229 O O . CYS B 2 55 ? 25.672 -35.389 -87.231 1.00 115.63 55 CYS B O 1
ATOM 7236 N N . PRO B 2 56 ? 24.342 -36.076 -88.931 1.00 124.91 56 PRO B N 1
ATOM 7237 C CA . PRO B 2 56 ? 24.664 -34.898 -89.749 1.00 122.65 56 PRO B CA 1
ATOM 7238 C C . PRO B 2 56 ? 24.422 -33.583 -89.005 1.00 129.83 56 PRO B C 1
ATOM 7239 O O . PRO B 2 56 ? 23.373 -33.442 -88.376 1.00 131.18 56 PRO B O 1
ATOM 7250 N N . PRO B 2 57 ? 25.379 -32.641 -89.060 1.00 138.66 57 PRO B N 1
ATOM 7251 C CA . PRO B 2 57 ? 25.176 -31.328 -88.434 1.00 137.73 57 PRO B CA 1
ATOM 7252 C C . PRO B 2 57 ? 23.899 -30.615 -88.899 1.00 141.13 57 PRO B C 1
ATOM 7253 O O . PRO B 2 57 ? 23.416 -29.727 -88.198 1.00 144.60 57 PRO B O 1
ATOM 7264 N N . ASP B 2 58 ? 23.363 -31.004 -90.055 1.00 132.89 58 ASP B N 1
ATOM 7265 C CA . ASP B 2 58 ? 22.089 -30.468 -90.537 1.00 125.10 58 ASP B CA 1
ATOM 7266 C C . ASP B 2 58 ? 20.899 -31.129 -89.839 1.00 118.62 58 ASP B C 1
ATOM 7267 O O . ASP B 2 58 ? 19.743 -30.813 -90.133 1.00 115.68 58 ASP B O 1
ATOM 7276 N N . ASP B 2 59 ? 21.189 -32.044 -88.919 1.00 120.35 59 ASP B N 1
ATOM 7277 C CA . ASP B 2 59 ? 20.156 -32.807 -88.228 1.00 131.02 59 ASP B CA 1
ATOM 7278 C C . ASP B 2 59 ? 20.263 -32.616 -86.720 1.00 131.32 59 ASP B C 1
ATOM 7279 O O . ASP B 2 59 ? 19.276 -32.758 -85.997 1.00 135.48 59 ASP B O 1
ATOM 7288 N N . ILE B 2 60 ? 21.467 -32.298 -86.251 1.00 123.09 60 ILE B N 1
ATOM 7289 C CA . ILE B 2 60 ? 21.691 -32.026 -84.836 1.00 119.35 60 ILE B CA 1
ATOM 7290 C C . ILE B 2 60 ? 21.085 -30.669 -84.480 1.00 108.40 60 ILE B C 1
ATOM 7291 O O . ILE B 2 60 ? 21.709 -29.632 -84.700 1.00 108.79 60 ILE B O 1
ATOM 7307 N N . GLU B 2 61 ? 19.868 -30.672 -83.944 1.00 99.66 61 GLU B N 1
ATOM 7308 C CA . GLU B 2 61 ? 19.219 -29.424 -83.550 1.00 100.30 61 GLU B CA 1
ATOM 7309 C C . GLU B 2 61 ? 19.782 -28.918 -82.223 1.00 98.64 61 GLU B C 1
ATOM 7310 O O . GLU B 2 61 ? 19.671 -29.588 -81.194 1.00 92.10 61 GLU B O 1
ATOM 7322 N N . ASN B 2 62 ? 20.380 -27.727 -82.268 1.00 98.04 62 ASN B N 1
ATOM 7323 C CA . ASN B 2 62 ? 21.065 -27.139 -81.120 1.00 92.45 62 ASN B CA 1
ATOM 7324 C C . ASN B 2 62 ? 20.820 -25.627 -81.025 1.00 88.14 62 ASN B C 1
ATOM 7325 O O . ASN B 2 62 ? 21.636 -24.831 -81.497 1.00 79.67 62 ASN B O 1
ATOM 7336 N N . PRO B 2 63 ? 19.685 -25.228 -80.420 1.00 80.31 63 PRO B N 1
ATOM 7337 C CA . PRO B 2 63 ? 19.377 -23.811 -80.193 1.00 71.16 63 PRO B CA 1
ATOM 7338 C C . PRO B 2 63 ? 20.362 -23.183 -79.223 1.00 72.32 63 PRO B C 1
ATOM 7339 O O . PRO B 2 63 ? 20.684 -23.788 -78.201 1.00 75.39 63 PRO B O 1
ATOM 7350 N N . ARG B 2 64 ? 20.825 -21.982 -79.533 1.00 77.31 64 ARG B N 1
ATOM 7351 C CA . ARG B 2 64 ? 21.795 -21.307 -78.687 1.00 76.20 64 ARG B CA 1
ATOM 7352 C C . ARG B 2 64 ? 21.296 -19.936 -78.264 1.00 64.96 64 ARG B C 1
ATOM 7353 O O . ARG B 2 64 ? 20.508 -19.308 -78.969 1.00 60.95 64 ARG B O 1
ATOM 7374 N N . GLY B 2 65 ? 21.741 -19.493 -77.092 1.00 61.01 65 GLY B N 1
ATOM 7375 C CA . GLY B 2 65 ? 21.368 -18.194 -76.572 1.00 59.42 65 GLY B CA 1
ATOM 7376 C C . GLY B 2 65 ? 22.023 -17.074 -77.356 1.00 58.46 65 GLY B C 1
ATOM 7377 O O . GLY B 2 65 ? 22.953 -17.308 -78.131 1.00 56.15 65 GLY B O 1
ATOM 7381 N N . SER B 2 66 ? 21.542 -15.851 -77.150 1.00 49.88 66 SER B N 1
ATOM 7382 C CA . SER B 2 66 ? 22.049 -14.710 -77.896 1.00 49.98 66 SER B CA 1
ATOM 7383 C C . SER B 2 66 ? 21.905 -13.409 -77.132 1.00 55.28 66 SER B C 1
ATOM 7384 O O . SER B 2 66 ? 21.227 -13.338 -76.105 1.00 52.15 66 SER B O 1
ATOM 7392 N N . LYS B 2 67 ? 22.569 -12.385 -77.657 1.00 50.46 67 LYS B N 1
ATOM 7393 C CA . LYS B 2 67 ? 22.559 -11.042 -77.098 1.00 42.95 67 LYS B CA 1
ATOM 7394 C C . LYS B 2 67 ? 22.282 -10.070 -78.244 1.00 52.75 67 LYS B C 1
ATOM 7395 O O . LYS B 2 67 ? 22.933 -10.129 -79.287 1.00 53.99 67 LYS B O 1
ATOM 7414 N N . ASP B 2 68 ? 21.291 -9.205 -78.067 1.00 47.95 68 ASP B N 1
ATOM 7415 C CA . ASP B 2 68 ? 21.006 -8.166 -79.047 1.00 48.47 68 ASP B CA 1
ATOM 7416 C C . ASP B 2 68 ? 20.867 -6.824 -78.349 1.00 46.15 68 ASP B C 1
ATOM 7417 O O . ASP B 2 68 ? 19.918 -6.594 -77.598 1.00 45.50 68 ASP B O 1
ATOM 7426 N N . ILE B 2 69 ? 21.834 -5.948 -78.587 1.00 43.42 69 ILE B N 1
ATOM 7427 C CA . ILE B 2 69 ? 21.790 -4.594 -78.039 1.00 40.28 69 ILE B CA 1
ATOM 7428 C C . ILE B 2 69 ? 20.700 -3.816 -78.767 1.00 41.89 69 ILE B C 1
ATOM 7429 O O . ILE B 2 69 ? 20.591 -3.902 -79.991 1.00 43.72 69 ILE B O 1
ATOM 7445 N N . LYS B 2 70 ? 19.904 -3.055 -78.021 1.00 45.55 70 LYS B N 1
ATOM 7446 C CA . LYS B 2 70 ? 18.721 -2.402 -78.579 1.00 46.36 70 LYS B CA 1
ATOM 7447 C C . LYS B 2 70 ? 18.781 -0.879 -78.463 1.00 45.50 70 LYS B C 1
ATOM 7448 O O . LYS B 2 70 ? 18.273 -0.171 -79.326 1.00 44.61 70 LYS B O 1
ATOM 7467 N N . LYS B 2 71 ? 19.380 -0.388 -77.384 1.00 45.02 71 LYS B N 1
ATOM 7468 C CA . LYS B 2 71 ? 19.639 1.043 -77.197 1.00 41.63 71 LYS B CA 1
ATOM 7469 C C . LYS B 2 71 ? 21.075 1.200 -76.735 1.00 46.32 71 LYS B C 1
ATOM 7470 O O . LYS B 2 71 ? 21.500 0.524 -75.792 1.00 36.84 71 LYS B O 1
ATOM 7489 N N . ASN B 2 72 ? 21.820 2.101 -77.364 1.00 38.90 72 ASN B N 1
ATOM 7490 C CA . ASN B 2 72 ? 23.250 2.173 -77.104 1.00 40.35 72 ASN B CA 1
ATOM 7491 C C . ASN B 2 72 ? 23.849 3.546 -77.375 1.00 41.27 72 ASN B C 1
ATOM 7492 O O . ASN B 2 72 ? 24.756 3.683 -78.200 1.00 40.77 72 ASN B O 1
ATOM 7503 N N . LYS B 2 73 ? 23.328 4.561 -76.686 1.00 40.42 73 LYS B N 1
ATOM 7504 C CA . LYS B 2 73 ? 23.926 5.895 -76.707 1.00 41.11 73 LYS B CA 1
ATOM 7505 C C . LYS B 2 73 ? 25.288 5.862 -76.036 1.00 38.52 73 LYS B C 1
ATOM 7506 O O . LYS B 2 73 ? 25.436 5.324 -74.936 1.00 36.15 73 LYS B O 1
ATOM 7525 N N . ASN B 2 74 ? 26.276 6.450 -76.697 1.00 41.25 74 ASN B N 1
ATOM 7526 C CA . ASN B 2 74 ? 27.626 6.510 -76.160 1.00 39.35 74 ASN B CA 1
ATOM 7527 C C . ASN B 2 74 ? 27.678 7.403 -74.929 1.00 45.16 74 ASN B C 1
ATOM 7528 O O . ASN B 2 74 ? 26.852 8.300 -74.767 1.00 38.07 74 ASN B O 1
ATOM 7539 N N . VAL B 2 75 ? 28.626 7.132 -74.043 1.00 48.66 75 VAL B N 1
ATOM 7540 C CA . VAL B 2 75 ? 28.827 7.985 -72.877 1.00 46.03 75 VAL B CA 1
ATOM 7541 C C . VAL B 2 75 ? 29.324 9.359 -73.341 1.00 38.26 75 VAL B C 1
ATOM 7542 O O . VAL B 2 75 ? 30.027 9.474 -74.333 1.00 39.74 75 VAL B O 1
ATOM 7555 N N . THR B 2 76 ? 28.930 10.397 -72.614 1.00 47.46 76 THR B N 1
ATOM 7556 C CA . THR B 2 76 ? 29.127 11.775 -73.048 1.00 44.01 76 THR B CA 1
ATOM 7557 C C . THR B 2 76 ? 30.586 12.209 -73.028 1.00 59.36 76 THR B C 1
ATOM 7558 O O . THR B 2 76 ? 31.361 11.756 -72.187 1.00 56.34 76 THR B O 1
ATOM 7569 N N . ASN B 2 77 ? 30.944 13.088 -73.966 1.00 80.41 77 ASN B N 1
ATOM 7570 C CA . ASN B 2 77 ? 32.164 13.894 -73.870 1.00 89.35 77 ASN B CA 1
ATOM 7571 C C . ASN B 2 77 ? 32.129 15.081 -74.831 1.00 92.77 77 ASN B C 1
ATOM 7572 O O . ASN B 2 77 ? 32.584 16.178 -74.498 1.00 96.60 77 ASN B O 1
ATOM 7583 N N . LEU B 2 86 ? 24.594 20.987 -71.190 1.00 75.30 86 LEU B N 1
ATOM 7584 C CA . LEU B 2 86 ? 23.726 19.812 -71.243 1.00 76.89 86 LEU B CA 1
ATOM 7585 C C . LEU B 2 86 ? 22.880 19.650 -69.983 1.00 73.27 86 LEU B C 1
ATOM 7586 O O . LEU B 2 86 ? 23.391 19.695 -68.865 1.00 63.77 86 LEU B O 1
ATOM 7601 N N . LYS B 2 87 ? 21.583 19.445 -70.179 1.00 70.31 87 LYS B N 1
ATOM 7602 C CA . LYS B 2 87 ? 20.689 19.098 -69.086 1.00 67.42 87 LYS B CA 1
ATOM 7603 C C . LYS B 2 87 ? 21.068 17.703 -68.586 1.00 63.20 87 LYS B C 1
ATOM 7604 O O . LYS B 2 87 ? 21.591 16.899 -69.358 1.00 55.68 87 LYS B O 1
ATOM 7623 N N . PRO B 2 88 ? 20.808 17.405 -67.302 1.00 63.06 88 PRO B N 1
ATOM 7624 C CA . PRO B 2 88 ? 21.216 16.099 -66.765 1.00 62.91 88 PRO B CA 1
ATOM 7625 C C . PRO B 2 88 ? 20.672 14.908 -67.557 1.00 53.49 88 PRO B C 1
ATOM 7626 O O . PRO B 2 88 ? 21.383 13.928 -67.764 1.00 50.35 88 PRO B O 1
ATOM 7637 N N . GLU B 2 89 ? 19.426 14.993 -68.002 1.00 60.46 89 GLU B N 1
ATOM 7638 C CA . GLU B 2 89 ? 18.807 13.877 -68.704 1.00 60.85 89 GLU B CA 1
ATOM 7639 C C . GLU B 2 89 ? 19.417 13.690 -70.102 1.00 61.89 89 GLU B C 1
ATOM 7640 O O . GLU B 2 89 ? 19.270 12.631 -70.713 1.00 57.64 89 GLU B O 1
ATOM 7652 N N . ASP B 2 90 ? 20.104 14.718 -70.594 1.00 59.06 90 ASP B N 1
ATOM 7653 C CA . ASP B 2 90 ? 20.799 14.647 -71.883 1.00 57.78 90 ASP B CA 1
ATOM 7654 C C . ASP B 2 90 ? 22.242 14.172 -71.716 1.00 53.93 90 ASP B C 1
ATOM 7655 O O . ASP B 2 90 ? 23.015 14.149 -72.677 1.00 51.92 90 ASP B O 1
ATOM 7664 N N . ILE B 2 91 ? 22.601 13.813 -70.488 1.00 46.31 91 ILE B N 1
ATOM 7665 C CA . ILE B 2 91 ? 23.932 13.311 -70.181 1.00 46.56 91 ILE B CA 1
ATOM 7666 C C . ILE B 2 91 ? 23.866 11.794 -70.030 1.00 42.38 91 ILE B C 1
ATOM 7667 O O . ILE B 2 91 ? 22.982 11.278 -69.353 1.00 51.68 91 ILE B O 1
ATOM 7683 N N . THR B 2 92 ? 24.793 11.086 -70.670 1.00 38.32 92 THR B N 1
ATOM 7684 C CA . THR B 2 92 ? 24.831 9.621 -70.605 1.00 33.19 92 THR B CA 1
ATOM 7685 C C . THR B 2 92 ? 26.080 9.139 -69.858 1.00 36.54 92 THR B C 1
ATOM 7686 O O . THR B 2 92 ? 27.201 9.444 -70.246 1.00 35.23 92 THR B O 1
ATOM 7697 N N . GLN B 2 93 ? 25.867 8.382 -68.784 1.00 31.32 93 GLN B N 1
ATOM 7698 C CA . GLN B 2 93 ? 26.962 7.855 -67.972 1.00 36.72 93 GLN B CA 1
ATOM 7699 C C . GLN B 2 93 ? 27.018 6.336 -67.985 1.00 35.86 93 GLN B C 1
ATOM 7700 O O . GLN B 2 93 ? 28.008 5.748 -67.564 1.00 38.94 93 GLN B O 1
ATOM 7714 N N . ILE B 2 94 ? 25.949 5.703 -68.455 1.00 30.23 94 ILE B N 1
ATOM 7715 C CA . ILE B 2 94 ? 25.951 4.261 -68.593 1.00 32.50 94 ILE B CA 1
ATOM 7716 C C . ILE B 2 94 ? 25.449 3.823 -69.973 1.00 29.50 94 ILE B C 1
ATOM 7717 O O . ILE B 2 94 ? 24.468 4.358 -70.501 1.00 34.13 94 ILE B O 1
ATOM 7733 N N . GLN B 2 95 ? 26.144 2.852 -70.553 1.00 29.25 95 GLN B N 1
ATOM 7734 C CA . GLN B 2 95 ? 25.711 2.250 -71.814 1.00 30.74 95 GLN B CA 1
ATOM 7735 C C . GLN B 2 95 ? 26.069 0.758 -71.842 1.00 39.63 95 GLN B C 1
ATOM 7736 O O . GLN B 2 95 ? 27.057 0.348 -71.220 1.00 35.88 95 GLN B O 1
ATOM 7750 N N . PRO B 2 96 ? 25.278 -0.057 -72.565 1.00 35.49 96 PRO B N 1
ATOM 7751 C CA . PRO B 2 96 ? 24.087 0.349 -73.316 1.00 38.85 96 PRO B CA 1
ATOM 7752 C C . PRO B 2 96 ? 22.936 0.641 -72.372 1.00 38.28 96 PRO B C 1
ATOM 7753 O O . PRO B 2 96 ? 23.133 0.548 -71.164 1.00 35.07 96 PRO B O 1
ATOM 7764 N N . GLN B 2 97 ? 21.765 0.974 -72.905 1.00 34.31 97 GLN B N 1
ATOM 7765 C CA . GLN B 2 97 ? 20.619 1.303 -72.068 1.00 33.04 97 GLN B CA 1
ATOM 7766 C C . GLN B 2 97 ? 19.513 0.263 -72.179 1.00 35.37 97 GLN B C 1
ATOM 7767 O O . GLN B 2 97 ? 18.626 0.188 -71.326 1.00 37.02 97 GLN B O 1
ATOM 7781 N N . GLN B 2 98 ? 19.575 -0.557 -73.219 1.00 36.17 98 GLN B N 1
ATOM 7782 C CA . GLN B 2 98 ? 18.608 -1.623 -73.381 1.00 35.46 98 GLN B CA 1
ATOM 7783 C C . GLN B 2 98 ? 19.176 -2.729 -74.252 1.00 42.67 98 GLN B C 1
ATOM 7784 O O . GLN B 2 98 ? 19.730 -2.466 -75.319 1.00 41.86 98 GLN B O 1
ATOM 7798 N N . LEU B 2 99 ? 19.042 -3.968 -73.792 1.00 35.28 99 LEU B N 1
ATOM 7799 C CA . LEU B 2 99 ? 19.427 -5.120 -74.597 1.00 36.63 99 LEU B CA 1
ATOM 7800 C C . LEU B 2 99 ? 18.532 -6.294 -74.309 1.00 42.32 99 LEU B C 1
ATOM 7801 O O . LEU B 2 99 ? 17.788 -6.290 -73.328 1.00 40.88 99 LEU B O 1
ATOM 7817 N N . VAL B 2 100 ? 18.626 -7.293 -75.183 1.00 43.81 100 VAL B N 1
ATOM 7818 C CA . VAL B 2 100 ? 17.851 -8.515 -75.086 1.00 42.93 100 VAL B CA 1
ATOM 7819 C C . VAL B 2 100 ? 18.794 -9.708 -75.005 1.00 45.35 100 VAL B C 1
ATOM 7820 O O . VAL B 2 100 ? 19.714 -9.837 -75.814 1.00 46.16 100 VAL B O 1
ATOM 7833 N N . LEU B 2 101 ? 18.568 -10.565 -74.017 1.00 40.67 101 LEU B N 1
ATOM 7834 C CA . LEU B 2 101 ? 19.318 -11.807 -73.886 1.00 41.64 101 LEU B CA 1
ATOM 7835 C C . LEU B 2 101 ? 18.387 -12.996 -74.051 1.00 45.34 101 LEU B C 1
ATOM 7836 O O . LEU B 2 101 ? 17.399 -13.123 -73.327 1.00 45.08 101 LEU B O 1
ATOM 7852 N N . ARG B 2 102 ? 18.700 -13.853 -75.018 1.00 45.33 102 ARG B N 1
ATOM 7853 C CA . ARG B 2 102 ? 18.007 -15.117 -75.193 1.00 48.07 102 ARG B CA 1
ATOM 7854 C C . ARG B 2 102 ? 18.851 -16.170 -74.501 1.00 49.88 102 ARG B C 1
ATOM 7855 O O . ARG B 2 102 ? 20.048 -16.281 -74.762 1.00 56.87 102 ARG B O 1
ATOM 7876 N N . LEU B 2 103 ? 18.230 -16.932 -73.614 1.00 53.79 103 LEU B N 1
ATOM 7877 C CA . LEU B 2 103 ? 18.975 -17.792 -72.706 1.00 56.78 103 LEU B CA 1
ATOM 7878 C C . LEU B 2 103 ? 18.691 -19.266 -72.938 1.00 56.04 103 LEU B C 1
ATOM 7879 O O . LEU B 2 103 ? 17.559 -19.734 -72.790 1.00 54.26 103 LEU B O 1
ATOM 7895 N N . ARG B 2 104 ? 19.737 -19.982 -73.329 1.00 53.85 104 ARG B N 1
ATOM 7896 C CA . ARG B 2 104 ? 19.727 -21.435 -73.336 1.00 57.07 104 ARG B CA 1
ATOM 7897 C C . ARG B 2 104 ? 19.984 -21.880 -71.908 1.00 56.50 104 ARG B C 1
ATOM 7898 O O . ARG B 2 104 ? 20.860 -21.330 -71.242 1.00 54.93 104 ARG B O 1
ATOM 7919 N N . SER B 2 105 ? 19.216 -22.858 -71.437 1.00 69.96 105 SER B N 1
ATOM 7920 C CA . SER B 2 105 ? 19.358 -23.358 -70.073 1.00 68.78 105 SER B CA 1
ATOM 7921 C C . SER B 2 105 ? 20.808 -23.699 -69.748 1.00 61.50 105 SER B C 1
ATOM 7922 O O . SER B 2 105 ? 21.429 -24.509 -70.430 1.00 70.86 105 SER B O 1
ATOM 7930 N N . GLY B 2 106 ? 21.343 -23.065 -68.712 1.00 58.72 106 GLY B N 1
ATOM 7931 C CA . GLY B 2 106 ? 22.685 -23.358 -68.245 1.00 62.54 106 GLY B CA 1
ATOM 7932 C C . GLY B 2 106 ? 23.808 -22.713 -69.040 1.00 63.57 106 GLY B C 1
ATOM 7933 O O . GLY B 2 106 ? 24.977 -22.899 -68.712 1.00 71.76 106 GLY B O 1
ATOM 7937 N N . GLU B 2 107 ? 23.466 -21.961 -70.081 1.00 56.40 107 GLU B N 1
ATOM 7938 C CA . GLU B 2 107 ? 24.468 -21.267 -70.889 1.00 58.05 107 GLU B CA 1
ATOM 7939 C C . GLU B 2 107 ? 24.407 -19.770 -70.602 1.00 60.28 107 GLU B C 1
ATOM 7940 O O . GLU B 2 107 ? 23.424 -19.120 -70.960 1.00 50.05 107 GLU B O 1
ATOM 7952 N N . PRO B 2 108 ? 25.453 -19.215 -69.958 1.00 56.51 108 PRO B N 1
ATOM 7953 C CA . PRO B 2 108 ? 25.413 -17.779 -69.668 1.00 48.39 108 PRO B CA 1
ATOM 7954 C C . PRO B 2 108 ? 25.458 -16.925 -70.918 1.00 52.46 108 PRO B C 1
ATOM 7955 O O . PRO B 2 108 ? 26.056 -17.326 -71.914 1.00 54.67 108 PRO B O 1
ATOM 7966 N N . GLN B 2 109 ? 24.809 -15.770 -70.864 1.00 46.13 109 GLN B N 1
ATOM 7967 C CA . GLN B 2 109 ? 25.035 -14.721 -71.845 1.00 47.10 109 GLN B CA 1
ATOM 7968 C C . GLN B 2 109 ? 25.644 -13.544 -71.103 1.00 46.87 109 GLN B C 1
ATOM 7969 O O . GLN B 2 109 ? 25.109 -13.100 -70.083 1.00 43.64 109 GLN B O 1
ATOM 7983 N N . THR B 2 110 ? 26.777 -13.065 -71.611 1.00 47.25 110 THR B N 1
ATOM 7984 C CA . THR B 2 110 ? 27.511 -11.975 -70.993 1.00 41.85 110 THR B CA 1
ATOM 7985 C C . THR B 2 110 ? 27.511 -10.726 -71.865 1.00 52.59 110 THR B C 1
ATOM 7986 O O . THR B 2 110 ? 27.612 -10.806 -73.092 1.00 43.12 110 THR B O 1
ATOM 7997 N N . PHE B 2 111 ? 27.393 -9.568 -71.225 1.00 39.74 111 PHE B N 1
ATOM 7998 C CA . PHE B 2 111 ? 27.482 -8.304 -71.932 1.00 44.97 111 PHE B CA 1
ATOM 7999 C C . PHE B 2 111 ? 28.268 -7.319 -71.099 1.00 43.60 111 PHE B C 1
ATOM 8000 O O . PHE B 2 111 ? 28.452 -7.514 -69.902 1.00 38.67 111 PHE B O 1
ATOM 8017 N N . THR B 2 112 ? 28.728 -6.262 -71.752 1.00 44.72 112 THR B N 1
ATOM 8018 C CA . THR B 2 112 ? 29.569 -5.275 -71.115 1.00 42.60 112 THR B CA 1
ATOM 8019 C C . THR B 2 112 ? 28.797 -3.996 -70.847 1.00 41.56 112 THR B C 1
ATOM 8020 O O . THR B 2 112 ? 28.125 -3.467 -71.733 1.00 35.71 112 THR B O 1
ATOM 8031 N N . LEU B 2 113 ? 28.895 -3.525 -69.608 1.00 36.71 113 LEU B N 1
ATOM 8032 C CA . LEU B 2 113 ? 28.414 -2.207 -69.210 1.00 32.06 113 LEU B CA 1
ATOM 8033 C C . LEU B 2 113 ? 29.580 -1.251 -69.062 1.00 41.09 113 LEU B C 1
ATOM 8034 O O . LEU B 2 113 ? 30.536 -1.538 -68.356 1.00 39.29 113 LEU B O 1
ATOM 8050 N N . LYS B 2 114 ? 29.490 -0.117 -69.738 1.00 33.99 114 LYS B N 1
ATOM 8051 C CA . LYS B 2 114 ? 30.459 0.952 -69.582 1.00 43.46 114 LYS B CA 1
ATOM 8052 C C . LYS B 2 114 ? 29.861 2.011 -68.668 1.00 37.28 114 LYS B C 1
ATOM 8053 O O . LYS B 2 114 ? 28.710 2.404 -68.848 1.00 38.33 114 LYS B O 1
ATOM 8072 N N . PHE B 2 115 ? 30.630 2.439 -67.672 1.00 37.14 115 PHE B N 1
ATOM 8073 C CA . PHE B 2 115 ? 30.246 3.579 -66.846 1.00 33.35 115 PHE B CA 1
ATOM 8074 C C . PHE B 2 115 ? 31.287 4.692 -66.949 1.00 40.28 115 PHE B C 1
ATOM 8075 O O . PHE B 2 115 ? 32.489 4.460 -66.793 1.00 38.06 115 PHE B O 1
ATOM 8092 N N . LYS B 2 116 ? 30.816 5.905 -67.205 1.00 34.08 116 LYS B N 1
ATOM 8093 C CA . LYS B 2 116 ? 31.713 7.048 -67.314 1.00 33.44 116 LYS B CA 1
ATOM 8094 C C . LYS B 2 116 ? 31.233 8.170 -66.426 1.00 39.13 116 LYS B C 1
ATOM 8095 O O . LYS B 2 116 ? 30.094 8.617 -66.544 1.00 34.17 116 LYS B O 1
ATOM 8114 N N . ARG B 2 117 ? 32.103 8.627 -65.532 1.00 35.54 117 ARG B N 1
ATOM 8115 C CA . ARG B 2 117 ? 31.725 9.659 -64.587 1.00 35.70 117 ARG B CA 1
ATOM 8116 C C . ARG B 2 117 ? 31.617 10.999 -65.308 1.00 30.54 117 ARG B C 1
ATOM 8117 O O . ARG B 2 117 ? 32.585 11.471 -65.908 1.00 38.82 117 ARG B O 1
ATOM 8138 N N . ALA B 2 118 ? 30.433 11.601 -65.237 1.00 31.05 118 ALA B N 1
ATOM 8139 C CA . ALA B 2 118 ? 30.171 12.881 -65.898 1.00 43.70 118 ALA B CA 1
ATOM 8140 C C . ALA B 2 118 ? 31.069 13.976 -65.350 1.00 45.29 118 ALA B C 1
ATOM 8141 O O . ALA B 2 118 ? 31.399 13.996 -64.170 1.00 44.60 118 ALA B O 1
ATOM 8148 N N . GLU B 2 119 ? 31.440 14.898 -66.224 1.00 42.32 119 GLU B N 1
ATOM 8149 C CA . GLU B 2 119 ? 32.360 15.967 -65.889 1.00 56.42 119 GLU B CA 1
ATOM 8150 C C . GLU B 2 119 ? 31.735 16.898 -64.868 1.00 61.51 119 GLU B C 1
ATOM 8151 O O . GLU B 2 119 ? 32.373 17.335 -63.906 1.00 66.93 119 GLU B O 1
ATOM 8163 N N . ASP B 2 120 ? 30.467 17.194 -65.099 1.00 47.61 120 ASP B N 1
ATOM 8164 C CA . ASP B 2 120 ? 29.774 18.222 -64.345 1.00 56.41 120 ASP B CA 1
ATOM 8165 C C . ASP B 2 120 ? 28.330 17.790 -64.259 1.00 54.13 120 ASP B C 1
ATOM 8166 O O . ASP B 2 120 ? 27.688 17.528 -65.277 1.00 61.58 120 ASP B O 1
ATOM 8175 N N . TYR B 2 121 ? 27.842 17.676 -63.034 1.00 37.89 121 TYR B N 1
ATOM 8176 C CA . TYR B 2 121 ? 26.526 17.124 -62.765 1.00 31.84 121 TYR B CA 1
ATOM 8177 C C . TYR B 2 121 ? 25.924 17.902 -61.604 1.00 34.03 121 TYR B C 1
ATOM 8178 O O . TYR B 2 121 ? 26.627 18.189 -60.638 1.00 28.85 121 TYR B O 1
ATOM 8196 N N . PRO B 2 122 ? 24.633 18.259 -61.693 1.00 31.21 122 PRO B N 1
ATOM 8197 C CA . PRO B 2 122 ? 24.074 19.083 -60.619 1.00 30.81 122 PRO B CA 1
ATOM 8198 C C . PRO B 2 122 ? 24.004 18.355 -59.281 1.00 29.70 122 PRO B C 1
ATOM 8199 O O . PRO B 2 122 ? 23.984 17.119 -59.232 1.00 27.15 122 PRO B O 1
ATOM 8210 N N . ILE B 2 123 ? 23.958 19.140 -58.209 1.00 28.49 123 ILE B N 1
ATOM 8211 C CA . ILE B 2 123 ? 23.872 18.613 -56.851 1.00 31.32 123 ILE B CA 1
ATOM 8212 C C . ILE B 2 123 ? 22.733 19.265 -56.075 1.00 31.29 123 ILE B C 1
ATOM 8213 O O . ILE B 2 123 ? 22.640 20.498 -56.001 1.00 31.09 123 ILE B O 1
ATOM 8229 N N . ASP B 2 124 ? 21.863 18.421 -55.528 1.00 28.22 124 ASP B N 1
ATOM 8230 C CA . ASP B 2 124 ? 20.883 18.820 -54.530 1.00 27.82 124 ASP B CA 1
ATOM 8231 C C . ASP B 2 124 ? 21.380 18.320 -53.194 1.00 29.91 124 ASP B C 1
ATOM 8232 O O . ASP B 2 124 ? 21.614 17.122 -53.044 1.00 27.26 124 ASP B O 1
ATOM 8241 N N . LEU B 2 125 ? 21.549 19.220 -52.230 1.00 29.10 125 LEU B N 1
ATOM 8242 C CA . LEU B 2 125 ? 22.019 18.822 -50.903 1.00 22.88 125 LEU B CA 1
ATOM 8243 C C . LEU B 2 125 ? 21.040 19.258 -49.833 1.00 29.09 125 LEU B C 1
ATOM 8244 O O . LEU B 2 125 ? 20.779 20.444 -49.655 1.00 25.51 125 LEU B O 1
ATOM 8260 N N . TYR B 2 126 ? 20.519 18.284 -49.102 1.00 24.38 126 TYR B N 1
ATOM 8261 C CA . TYR B 2 126 ? 19.582 18.566 -48.027 1.00 28.79 126 TYR B CA 1
ATOM 8262 C C . TYR B 2 126 ? 20.285 18.373 -46.701 1.00 26.07 126 TYR B C 1
ATOM 8263 O O . TYR B 2 126 ? 20.825 17.310 -46.425 1.00 23.70 126 TYR B O 1
ATOM 8281 N N . TYR B 2 127 ? 20.291 19.423 -45.890 1.00 26.14 127 TYR B N 1
ATOM 8282 C CA . TYR B 2 127 ? 21.022 19.415 -44.635 1.00 26.37 127 TYR B CA 1
ATOM 8283 C C . TYR B 2 127 ? 20.027 19.106 -43.533 1.00 25.15 127 TYR B C 1
ATOM 8284 O O . TYR B 2 127 ? 19.171 19.931 -43.226 1.00 25.11 127 TYR B O 1
ATOM 8302 N N . LEU B 2 128 ? 20.113 17.896 -42.976 1.00 23.71 128 LEU B N 1
ATOM 8303 C CA . LEU B 2 128 ? 19.149 17.431 -41.978 1.00 22.49 128 LEU B CA 1
ATOM 8304 C C . LEU B 2 128 ? 19.832 17.394 -40.623 1.00 20.92 128 LEU B C 1
ATOM 8305 O O . LEU B 2 128 ? 20.736 16.589 -40.388 1.00 23.80 128 LEU B O 1
ATOM 8321 N N . MET B 2 129 ? 19.401 18.299 -39.750 1.00 26.99 129 MET B N 1
ATOM 8322 C CA . MET B 2 129 ? 20.153 18.634 -38.549 1.00 26.64 129 MET B CA 1
ATOM 8323 C C . MET B 2 129 ? 19.411 18.312 -37.259 1.00 22.40 129 MET B C 1
ATOM 8324 O O . MET B 2 129 ? 18.238 18.627 -37.078 1.00 23.65 129 MET B O 1
ATOM 8338 N N . ASP B 2 130 ? 20.140 17.671 -36.366 1.00 23.49 130 ASP B N 1
ATOM 8339 C CA . ASP B 2 130 ? 19.706 17.419 -35.006 1.00 23.72 130 ASP B CA 1
ATOM 8340 C C . ASP B 2 130 ? 19.606 18.774 -34.296 1.00 35.05 130 ASP B C 1
ATOM 8341 O O . ASP B 2 130 ? 20.592 19.484 -34.251 1.00 24.94 130 ASP B O 1
ATOM 8350 N N . LEU B 2 131 ? 18.434 19.153 -33.788 1.00 27.68 131 LEU B N 1
ATOM 8351 C CA . LEU B 2 131 ? 18.310 20.415 -33.039 1.00 36.70 131 LEU B CA 1
ATOM 8352 C C . LEU B 2 131 ? 17.980 20.203 -31.558 1.00 31.90 131 LEU B C 1
ATOM 8353 O O . LEU B 2 131 ? 17.340 21.053 -30.928 1.00 35.11 131 LEU B O 1
ATOM 8369 N N . SER B 2 132 ? 18.416 19.077 -31.003 1.00 28.25 132 SER B N 1
ATOM 8370 C CA . SER B 2 132 ? 18.372 18.885 -29.554 1.00 30.25 132 SER B CA 1
ATOM 8371 C C . SER B 2 132 ? 19.429 19.782 -28.907 1.00 34.40 132 SER B C 1
ATOM 8372 O O . SER B 2 132 ? 20.238 20.387 -29.604 1.00 31.98 132 SER B O 1
ATOM 8379 N N . TYR B 2 133 ? 19.440 19.874 -27.582 1.00 33.59 133 TYR B N 1
ATOM 8380 C CA . TYR B 2 133 ? 20.112 21.006 -26.954 1.00 36.67 133 TYR B CA 1
ATOM 8381 C C . TYR B 2 133 ? 21.631 21.023 -27.127 1.00 35.28 133 TYR B C 1
ATOM 8382 O O . TYR B 2 133 ? 22.227 22.098 -27.227 1.00 43.94 133 TYR B O 1
ATOM 8400 N N . SER B 2 134 ? 22.270 19.861 -27.172 1.00 53.80 134 SER B N 1
ATOM 8401 C CA . SER B 2 134 ? 23.726 19.840 -27.346 1.00 46.30 134 SER B CA 1
ATOM 8402 C C . SER B 2 134 ? 24.148 20.400 -28.709 1.00 49.98 134 SER B C 1
ATOM 8403 O O . SER B 2 134 ? 25.329 20.681 -28.932 1.00 49.56 134 SER B O 1
ATOM 8411 N N . MET B 2 135 ? 23.187 20.568 -29.614 1.00 35.63 135 MET B N 1
ATOM 8412 C CA . MET B 2 135 ? 23.482 21.100 -30.940 1.00 38.26 135 MET B CA 1
ATOM 8413 C C . MET B 2 135 ? 23.294 22.624 -31.017 1.00 34.00 135 MET B C 1
ATOM 8414 O O . MET B 2 135 ? 23.326 23.206 -32.104 1.00 40.34 135 MET B O 1
ATOM 8428 N N . LYS B 2 136 ? 23.105 23.267 -29.866 1.00 43.89 136 LYS B N 1
ATOM 8429 C CA . LYS B 2 136 ? 22.860 24.711 -29.826 1.00 39.60 136 LYS B CA 1
ATOM 8430 C C . LYS B 2 136 ? 24.017 25.507 -30.435 1.00 45.21 136 LYS B C 1
ATOM 8431 O O . LYS B 2 136 ? 23.816 26.407 -31.262 1.00 42.99 136 LYS B O 1
ATOM 8450 N N . ASP B 2 137 ? 25.234 25.168 -30.035 1.00 39.80 137 ASP B N 1
ATOM 8451 C CA . ASP B 2 137 ? 26.413 25.853 -30.565 1.00 40.08 137 ASP B CA 1
ATOM 8452 C C . ASP B 2 137 ? 26.633 25.554 -32.047 1.00 39.92 137 ASP B C 1
ATOM 8453 O O . ASP B 2 137 ? 27.123 26.409 -32.787 1.00 43.50 137 ASP B O 1
ATOM 8462 N N . ASP B 2 138 ? 26.266 24.347 -32.479 1.00 34.55 138 ASP B N 1
ATOM 8463 C CA . ASP B 2 138 ? 26.338 23.994 -33.891 1.00 35.27 138 ASP B CA 1
ATOM 8464 C C . ASP B 2 138 ? 25.431 24.909 -34.689 1.00 38.64 138 ASP B C 1
ATOM 8465 O O . ASP B 2 138 ? 25.839 25.477 -35.704 1.00 37.25 138 ASP B O 1
ATOM 8474 N N . LEU B 2 139 ? 24.195 25.032 -34.215 1.00 33.69 139 LEU B N 1
ATOM 8475 C CA . LEU B 2 139 ? 23.178 25.851 -34.865 1.00 46.56 139 LEU B CA 1
ATOM 8476 C C . LEU B 2 139 ? 23.687 27.279 -35.078 1.00 50.94 139 LEU B C 1
ATOM 8477 O O . LEU B 2 139 ? 23.330 27.939 -36.054 1.00 47.34 139 LEU B O 1
ATOM 8493 N N . GLU B 2 140 ? 24.546 27.744 -34.179 1.00 53.49 140 GLU B N 1
ATOM 8494 C CA . GLU B 2 140 ? 25.140 29.071 -34.328 1.00 62.09 140 GLU B CA 1
ATOM 8495 C C . GLU B 2 140 ? 26.117 29.141 -35.509 1.00 58.44 140 GLU B C 1
ATOM 8496 O O . GLU B 2 140 ? 26.281 30.199 -36.117 1.00 60.17 140 GLU B O 1
ATOM 8508 N N . ASN B 2 141 ? 26.762 28.024 -35.835 1.00 54.09 141 ASN B N 1
ATOM 8509 C CA . ASN B 2 141 ? 27.733 27.987 -36.937 1.00 51.72 141 ASN B CA 1
ATOM 8510 C C . ASN B 2 141 ? 27.103 27.771 -38.304 1.00 53.02 141 ASN B C 1
ATOM 8511 O O . ASN B 2 141 ? 27.537 28.337 -39.310 1.00 69.39 141 ASN B O 1
ATOM 8522 N N . VAL B 2 142 ? 26.078 26.934 -38.331 1.00 47.78 142 VAL B N 1
ATOM 8523 C CA . VAL B 2 142 ? 25.397 26.570 -39.560 1.00 40.55 142 VAL B CA 1
ATOM 8524 C C . VAL B 2 142 ? 24.617 27.772 -40.125 1.00 45.03 142 VAL B C 1
ATOM 8525 O O . VAL B 2 142 ? 24.084 27.707 -41.228 1.00 49.47 142 VAL B O 1
ATOM 8538 N N . LYS B 2 143 ? 24.610 28.880 -39.385 1.00 59.74 143 LYS B N 1
ATOM 8539 C CA . LYS B 2 143 ? 23.904 30.104 -39.783 1.00 65.98 143 LYS B CA 1
ATOM 8540 C C . LYS B 2 143 ? 24.399 30.728 -41.092 1.00 57.03 143 LYS B C 1
ATOM 8541 O O . LYS B 2 143 ? 23.666 31.460 -41.761 1.00 52.47 143 LYS B O 1
ATOM 8560 N N . SER B 2 144 ? 25.649 30.466 -41.438 1.00 49.28 144 SER B N 1
ATOM 8561 C CA . SER B 2 144 ? 26.227 31.015 -42.656 1.00 47.59 144 SER B CA 1
ATOM 8562 C C . SER B 2 144 ? 26.548 29.905 -43.628 1.00 39.17 144 SER B C 1
ATOM 8563 O O . SER B 2 144 ? 27.181 30.132 -44.659 1.00 41.24 144 SER B O 1
ATOM 8571 N N . LEU B 2 145 ? 26.100 28.697 -43.302 1.00 36.11 145 LEU B N 1
ATOM 8572 C CA . LEU B 2 145 ? 26.479 27.532 -44.074 1.00 36.25 145 LEU B CA 1
ATOM 8573 C C . LEU B 2 145 ? 25.925 27.582 -45.485 1.00 34.98 145 LEU B C 1
ATOM 8574 O O . LEU B 2 145 ? 26.521 27.032 -46.405 1.00 34.81 145 LEU B O 1
ATOM 8590 N N . GLY B 2 146 ? 24.772 28.221 -45.644 1.00 40.91 146 GLY B N 1
ATOM 8591 C CA . GLY B 2 146 ? 24.092 28.265 -46.925 1.00 41.41 146 GLY B CA 1
ATOM 8592 C C . GLY B 2 146 ? 24.927 28.979 -47.968 1.00 43.62 146 GLY B C 1
ATOM 8593 O O . GLY B 2 146 ? 25.181 28.442 -49.046 1.00 42.19 146 GLY B O 1
ATOM 8597 N N . THR B 2 147 ? 25.373 30.186 -47.642 1.00 36.67 147 THR B N 1
ATOM 8598 C CA . THR B 2 147 ? 26.188 30.954 -48.566 1.00 32.63 147 THR B CA 1
ATOM 8599 C C . THR B 2 147 ? 27.611 30.428 -48.670 1.00 40.36 147 THR B C 1
ATOM 8600 O O . THR B 2 147 ? 28.200 30.462 -49.746 1.00 34.57 147 THR B O 1
ATOM 8611 N N . ASP B 2 148 ? 28.177 29.951 -47.569 1.00 39.75 148 ASP B N 1
ATOM 8612 C CA . ASP B 2 148 ? 29.555 29.478 -47.613 1.00 38.98 148 ASP B CA 1
ATOM 8613 C C . ASP B 2 148 ? 29.635 28.226 -48.468 1.00 34.44 148 ASP B C 1
ATOM 8614 O O . ASP B 2 148 ? 30.545 28.064 -49.283 1.00 33.84 148 ASP B O 1
ATOM 8623 N N . LEU B 2 149 ? 28.688 27.324 -48.265 1.00 30.67 149 LEU B N 1
ATOM 8624 C CA . LEU B 2 149 ? 28.652 26.088 -49.024 1.00 32.55 149 LEU B CA 1
ATOM 8625 C C . LEU B 2 149 ? 28.424 26.374 -50.501 1.00 28.98 149 LEU B C 1
ATOM 8626 O O . LEU B 2 149 ? 29.023 25.741 -51.356 1.00 31.03 149 LEU B O 1
ATOM 8642 N N . MET B 2 150 ? 27.563 27.339 -50.794 1.00 30.56 150 MET B N 1
ATOM 8643 C CA . MET B 2 150 ? 27.290 27.706 -52.173 1.00 39.85 150 MET B CA 1
ATOM 8644 C C . MET B 2 150 ? 28.562 28.203 -52.837 1.00 48.71 150 MET B C 1
ATOM 8645 O O . MET B 2 150 ? 28.850 27.858 -53.975 1.00 37.75 150 MET B O 1
ATOM 8659 N N . ASN B 2 151 ? 29.327 29.010 -52.117 1.00 38.46 151 ASN B N 1
ATOM 8660 C CA . ASN B 2 151 ? 30.568 29.537 -52.671 1.00 39.80 151 ASN B CA 1
ATOM 8661 C C . ASN B 2 151 ? 31.559 28.423 -52.982 1.00 36.77 151 ASN B C 1
ATOM 8662 O O . ASN B 2 151 ? 32.180 28.415 -54.036 1.00 36.34 151 ASN B O 1
ATOM 8673 N N . GLU B 2 152 ? 31.680 27.466 -52.072 1.00 30.52 152 GLU B N 1
ATOM 8674 C CA . GLU B 2 152 ? 32.544 26.311 -52.289 1.00 32.23 152 GLU B CA 1
ATOM 8675 C C . GLU B 2 152 ? 32.085 25.463 -53.472 1.00 28.45 152 GLU B C 1
ATOM 8676 O O . GLU B 2 152 ? 32.892 24.984 -54.266 1.00 35.70 152 GLU B O 1
ATOM 8688 N N . MET B 2 153 ? 30.778 25.280 -53.578 1.00 27.84 153 MET B N 1
ATOM 8689 C CA . MET B 2 153 ? 30.216 24.404 -54.586 1.00 30.20 153 MET B CA 1
ATOM 8690 C C . MET B 2 153 ? 30.371 24.952 -56.014 1.00 34.78 153 MET B C 1
ATOM 8691 O O . MET B 2 153 ? 30.232 24.209 -56.997 1.00 32.62 153 MET B O 1
ATOM 8705 N N . ARG B 2 154 ? 30.642 26.245 -56.140 1.00 29.06 154 ARG B N 1
ATOM 8706 C CA . ARG B 2 154 ? 30.845 26.822 -57.466 1.00 30.31 154 ARG B CA 1
ATOM 8707 C C . ARG B 2 154 ? 32.010 26.153 -58.167 1.00 30.94 154 ARG B C 1
ATOM 8708 O O . ARG B 2 154 ? 32.103 26.176 -59.393 1.00 40.61 154 ARG B O 1
ATOM 8729 N N . ARG B 2 155 ? 32.911 25.576 -57.384 1.00 36.83 155 ARG B N 1
ATOM 8730 C CA . ARG B 2 155 ? 34.107 24.966 -57.937 1.00 34.45 155 ARG B CA 1
ATOM 8731 C C . ARG B 2 155 ? 33.943 23.455 -58.011 1.00 35.71 155 ARG B C 1
ATOM 8732 O O . ARG B 2 155 ? 34.891 22.738 -58.315 1.00 43.71 155 ARG B O 1
ATOM 8753 N N . ILE B 2 156 ? 32.726 22.988 -57.745 1.00 29.29 156 ILE B N 1
ATOM 8754 C CA . ILE B 2 156 ? 32.402 21.569 -57.765 1.00 29.72 156 ILE B CA 1
ATOM 8755 C C . ILE B 2 156 ? 31.320 21.267 -58.790 1.00 36.59 156 ILE B C 1
ATOM 8756 O O . ILE B 2 156 ? 31.337 20.221 -59.436 1.00 39.91 156 ILE B O 1
ATOM 8772 N N . THR B 2 157 ? 30.369 22.180 -58.934 1.00 25.47 157 THR B N 1
ATOM 8773 C CA . THR B 2 157 ? 29.284 21.982 -59.882 1.00 33.53 157 THR B CA 1
ATOM 8774 C C . THR B 2 157 ? 28.735 23.324 -60.320 1.00 38.77 157 THR B C 1
ATOM 8775 O O . THR B 2 157 ? 28.817 24.303 -59.583 1.00 30.97 157 THR B O 1
ATOM 8786 N N . SER B 2 158 ? 28.159 23.355 -61.517 1.00 38.53 158 SER B N 1
ATOM 8787 C CA . SER B 2 158 ? 27.555 24.570 -62.045 1.00 39.88 158 SER B CA 1
ATOM 8788 C C . SER B 2 158 ? 26.111 24.739 -61.593 1.00 32.82 158 SER B C 1
ATOM 8789 O O . SER B 2 158 ? 25.487 25.762 -61.869 1.00 34.12 158 SER B O 1
ATOM 8797 N N . ASP B 2 159 ? 25.577 23.744 -60.891 1.00 29.64 159 ASP B N 1
ATOM 8798 C CA . ASP B 2 159 ? 24.169 23.762 -60.526 1.00 31.36 159 ASP B CA 1
ATOM 8799 C C . ASP B 2 159 ? 23.956 23.113 -59.162 1.00 34.93 159 ASP B C 1
ATOM 8800 O O . ASP B 2 159 ? 23.809 21.897 -59.064 1.00 33.53 159 ASP B O 1
ATOM 8809 N N . PHE B 2 160 ? 23.940 23.947 -58.124 1.00 32.83 160 PHE B N 1
ATOM 8810 C CA . PHE B 2 160 ? 23.838 23.495 -56.731 1.00 28.35 160 PHE B CA 1
ATOM 8811 C C . PHE B 2 160 ? 22.584 24.068 -56.066 1.00 25.25 160 PHE B C 1
ATOM 8812 O O . PHE B 2 160 ? 22.226 25.241 -56.259 1.00 28.80 160 PHE B O 1
ATOM 8829 N N . ARG B 2 161 ? 21.892 23.217 -55.322 1.00 24.27 161 ARG B N 1
ATOM 8830 C CA . ARG B 2 161 ? 20.753 23.641 -54.529 1.00 31.31 161 ARG B CA 1
ATOM 8831 C C . ARG B 2 161 ? 20.887 23.064 -53.142 1.00 33.19 161 ARG B C 1
ATOM 8832 O O . ARG B 2 161 ? 21.399 21.954 -52.971 1.00 26.52 161 ARG B O 1
ATOM 8853 N N . ILE B 2 162 ? 20.392 23.809 -52.163 1.00 25.04 162 ILE B N 1
ATOM 8854 C CA . ILE B 2 162 ? 20.493 23.399 -50.773 1.00 23.22 162 ILE B CA 1
ATOM 8855 C C . ILE B 2 162 ? 19.130 23.483 -50.095 1.00 27.75 162 ILE B C 1
ATOM 8856 O O . ILE B 2 162 ? 18.284 24.280 -50.480 1.00 27.21 162 ILE B O 1
ATOM 8872 N N . GLY B 2 163 ? 18.898 22.604 -49.130 1.00 28.13 163 GLY B N 1
ATOM 8873 C CA . GLY B 2 163 ? 17.689 22.655 -48.327 1.00 33.70 163 GLY B CA 1
ATOM 8874 C C . GLY B 2 163 ? 18.024 22.362 -46.880 1.00 29.63 163 GLY B C 1
ATOM 8875 O O . GLY B 2 163 ? 19.138 21.970 -46.565 1.00 24.42 163 GLY B O 1
ATOM 8879 N N . PHE B 2 164 ? 17.063 22.566 -45.995 1.00 27.64 164 PHE B N 1
ATOM 8880 C CA . PHE B 2 164 ? 17.310 22.374 -44.573 1.00 23.61 164 PHE B CA 1
ATOM 8881 C C . PHE B 2 164 ? 16.120 21.758 -43.885 1.00 21.21 164 PHE B C 1
ATOM 8882 O O . PHE B 2 164 ? 14.971 22.163 -44.104 1.00 28.06 164 PHE B O 1
ATOM 8899 N N . GLY B 2 165 ? 16.416 20.796 -43.029 1.00 23.36 165 GLY B N 1
ATOM 8900 C CA . GLY B 2 165 ? 15.423 20.225 -42.152 1.00 24.20 165 GLY B CA 1
ATOM 8901 C C . GLY B 2 165 ? 16.014 20.011 -40.777 1.00 25.45 165 GLY B C 1
ATOM 8902 O O . GLY B 2 165 ? 17.236 19.874 -40.616 1.00 24.99 165 GLY B O 1
ATOM 8906 N N . SER B 2 166 ? 15.136 19.981 -39.783 1.00 29.05 166 SER B N 1
ATOM 8907 C CA . SER B 2 166 ? 15.541 19.793 -38.410 1.00 20.34 166 SER B CA 1
ATOM 8908 C C . SER B 2 166 ? 14.774 18.622 -37.802 1.00 20.54 166 SER B C 1
ATOM 8909 O O . SER B 2 166 ? 13.659 18.326 -38.217 1.00 28.52 166 SER B O 1
ATOM 8917 N N . PHE B 2 167 ? 15.393 17.957 -36.832 1.00 23.23 167 PHE B N 1
ATOM 8918 C CA . PHE B 2 167 ? 14.723 16.907 -36.084 1.00 30.08 167 PHE B CA 1
ATOM 8919 C C . PHE B 2 167 ? 15.148 16.891 -34.621 1.00 22.11 167 PHE B C 1
ATOM 8920 O O . PHE B 2 167 ? 16.222 17.369 -34.248 1.00 29.43 167 PHE B O 1
ATOM 8937 N N . VAL B 2 168 ? 14.291 16.309 -33.795 1.00 27.03 168 VAL B N 1
ATOM 8938 C CA . VAL B 2 168 ? 14.678 16.009 -32.432 1.00 24.69 168 VAL B CA 1
ATOM 8939 C C . VAL B 2 168 ? 14.269 14.590 -32.071 1.00 24.93 168 VAL B C 1
ATOM 8940 O O . VAL B 2 168 ? 15.101 13.696 -32.066 1.00 25.14 168 VAL B O 1
ATOM 8953 N N . GLU B 2 169 ? 12.988 14.397 -31.775 1.00 30.20 169 GLU B N 1
ATOM 8954 C CA . GLU B 2 169 ? 12.525 13.144 -31.200 1.00 24.52 169 GLU B CA 1
ATOM 8955 C C . GLU B 2 169 ? 11.032 12.931 -31.438 1.00 25.87 169 GLU B C 1
ATOM 8956 O O . GLU B 2 169 ? 10.299 13.877 -31.721 1.00 26.18 169 GLU B O 1
ATOM 8968 N N . LYS B 2 170 ? 10.590 11.680 -31.332 1.00 25.35 170 LYS B N 1
ATOM 8969 C CA . LYS B 2 170 ? 9.166 11.379 -31.220 1.00 20.44 170 LYS B CA 1
ATOM 8970 C C . LYS B 2 170 ? 8.558 12.175 -30.066 1.00 22.65 170 LYS B C 1
ATOM 8971 O O . LYS B 2 170 ? 9.118 12.194 -28.985 1.00 25.87 170 LYS B O 1
ATOM 8990 N N . THR B 2 171 ? 7.409 12.798 -30.278 1.00 23.64 171 THR B N 1
ATOM 8991 C CA . THR B 2 171 ? 6.838 13.685 -29.266 1.00 25.82 171 THR B CA 1
ATOM 8992 C C . THR B 2 171 ? 5.888 12.957 -28.309 1.00 28.74 171 THR B C 1
ATOM 8993 O O . THR B 2 171 ? 4.762 13.384 -28.086 1.00 28.26 171 THR B O 1
ATOM 9004 N N . VAL B 2 172 ? 6.372 11.871 -27.718 1.00 29.36 172 VAL B N 1
ATOM 9005 C CA . VAL B 2 172 ? 5.568 11.082 -26.790 1.00 29.28 172 VAL B CA 1
ATOM 9006 C C . VAL B 2 172 ? 6.420 10.506 -25.681 1.00 27.29 172 VAL B C 1
ATOM 9007 O O . VAL B 2 172 ? 7.633 10.372 -25.827 1.00 25.89 172 VAL B O 1
ATOM 9020 N N . MET B 2 173 ? 5.775 10.154 -24.574 1.00 25.27 173 MET B N 1
ATOM 9021 C CA . MET B 2 173 ? 6.418 9.377 -23.537 1.00 25.84 173 MET B CA 1
ATOM 9022 C C . MET B 2 173 ? 6.898 8.053 -24.139 1.00 35.02 173 MET B C 1
ATOM 9023 O O . MET B 2 173 ? 6.194 7.478 -24.967 1.00 30.94 173 MET B O 1
ATOM 9037 N N . PRO B 2 174 ? 8.071 7.547 -23.714 1.00 26.08 174 PRO B N 1
ATOM 9038 C CA . PRO B 2 174 ? 9.014 8.024 -22.694 1.00 28.49 174 PRO B CA 1
ATOM 9039 C C . PRO B 2 174 ? 10.207 8.833 -23.226 1.00 25.98 174 PRO B C 1
ATOM 9040 O O . PRO B 2 174 ? 11.100 9.173 -22.448 1.00 34.70 174 PRO B O 1
ATOM 9051 N N . TYR B 2 175 ? 10.213 9.142 -24.522 1.00 24.71 175 TYR B N 1
ATOM 9052 C CA . TYR B 2 175 ? 11.359 9.770 -25.157 1.00 24.26 175 TYR B CA 1
ATOM 9053 C C . TYR B 2 175 ? 11.470 11.232 -24.754 1.00 29.20 175 TYR B C 1
ATOM 9054 O O . TYR B 2 175 ? 12.562 11.788 -24.712 1.00 31.97 175 TYR B O 1
ATOM 9072 N N . ILE B 2 176 ? 10.327 11.844 -24.481 1.00 29.26 176 ILE B N 1
ATOM 9073 C CA . ILE B 2 176 ? 10.280 13.212 -23.970 1.00 26.31 176 ILE B CA 1
ATOM 9074 C C . ILE B 2 176 ? 9.597 13.231 -22.616 1.00 33.45 176 ILE B C 1
ATOM 9075 O O . ILE B 2 176 ? 8.759 12.375 -22.314 1.00 34.66 176 ILE B O 1
ATOM 9091 N N . SER B 2 177 ? 9.948 14.217 -21.806 1.00 29.10 177 SER B N 1
ATOM 9092 C CA . SER B 2 177 ? 9.192 14.479 -20.594 1.00 31.14 177 SER B CA 1
ATOM 9093 C C . SER B 2 177 ? 7.854 15.073 -20.991 1.00 36.77 177 SER B C 1
ATOM 9094 O O . SER B 2 177 ? 7.789 15.918 -21.888 1.00 38.18 177 SER B O 1
ATOM 9102 N N . THR B 2 178 ? 6.795 14.640 -20.318 1.00 39.67 178 THR B N 1
ATOM 9103 C CA . THR B 2 178 ? 5.442 15.078 -20.644 1.00 37.86 178 THR B CA 1
ATOM 9104 C C . THR B 2 178 ? 4.724 15.844 -19.530 1.00 42.83 178 THR B C 1
ATOM 9105 O O . THR B 2 178 ? 3.497 15.929 -19.531 1.00 48.64 178 THR B O 1
ATOM 9116 N N . THR B 2 179 ? 5.469 16.409 -18.586 1.00 39.04 179 THR B N 1
ATOM 9117 C CA . THR B 2 179 ? 4.879 17.400 -17.685 1.00 41.32 179 THR B CA 1
ATOM 9118 C C . THR B 2 179 ? 4.523 18.646 -18.508 1.00 50.49 179 THR B C 1
ATOM 9119 O O . THR B 2 179 ? 5.225 18.975 -19.459 1.00 40.45 179 THR B O 1
ATOM 9130 N N . PRO B 2 180 ? 3.438 19.347 -18.151 1.00 52.40 180 PRO B N 1
ATOM 9131 C CA . PRO B 2 180 ? 3.055 20.530 -18.935 1.00 44.54 180 PRO B CA 1
ATOM 9132 C C . PRO B 2 180 ? 4.216 21.491 -19.159 1.00 44.03 180 PRO B C 1
ATOM 9133 O O . PRO B 2 180 ? 4.374 22.032 -20.250 1.00 44.97 180 PRO B O 1
ATOM 9144 N N . ALA B 2 181 ? 5.030 21.668 -18.124 1.00 57.01 181 ALA B N 1
ATOM 9145 C CA . ALA B 2 181 ? 6.160 22.586 -18.161 1.00 48.62 181 ALA B CA 1
ATOM 9146 C C . ALA B 2 181 ? 7.219 22.146 -19.164 1.00 41.49 181 ALA B C 1
ATOM 9147 O O . ALA B 2 181 ? 7.722 22.950 -19.946 1.00 49.33 181 ALA B O 1
ATOM 9154 N N . LYS B 2 182 ? 7.553 20.863 -19.143 1.00 40.50 182 LYS B N 1
ATOM 9155 C CA . LYS B 2 182 ? 8.604 20.337 -20.006 1.00 38.72 182 LYS B CA 1
ATOM 9156 C C . LYS B 2 182 ? 8.172 20.236 -21.465 1.00 43.09 182 LYS B C 1
ATOM 9157 O O . LYS B 2 182 ? 9.008 20.245 -22.375 1.00 37.18 182 LYS B O 1
ATOM 9176 N N . LEU B 2 183 ? 6.869 20.135 -21.687 1.00 42.98 183 LEU B N 1
ATOM 9177 C CA . LEU B 2 183 ? 6.341 20.167 -23.042 1.00 38.27 183 LEU B CA 1
ATOM 9178 C C . LEU B 2 183 ? 6.502 21.557 -23.637 1.00 43.05 183 LEU B C 1
ATOM 9179 O O . LEU B 2 183 ? 6.722 21.693 -24.834 1.00 47.95 183 LEU B O 1
ATOM 9195 N N . ARG B 2 184 ? 6.396 22.579 -22.793 1.00 44.71 184 ARG B N 1
ATOM 9196 C CA . ARG B 2 184 ? 6.587 23.961 -23.218 1.00 43.51 184 ARG B CA 1
ATOM 9197 C C . ARG B 2 184 ? 8.061 24.254 -23.417 1.00 51.71 184 ARG B C 1
ATOM 9198 O O . ARG B 2 184 ? 8.460 24.880 -24.403 1.00 51.63 184 ARG B O 1
ATOM 9219 N N . ASN B 2 185 ? 8.857 23.804 -22.454 1.00 52.96 185 ASN B N 1
ATOM 9220 C CA . ASN B 2 185 ? 10.299 23.994 -22.473 1.00 42.35 185 ASN B CA 1
ATOM 9221 C C . ASN B 2 185 ? 10.999 22.738 -21.963 1.00 41.93 185 ASN B C 1
ATOM 9222 O O . ASN B 2 185 ? 11.100 22.544 -20.750 1.00 45.03 185 ASN B O 1
ATOM 9233 N N . PRO B 2 186 ? 11.489 21.887 -22.881 1.00 35.62 186 PRO B N 1
ATOM 9234 C CA . PRO B 2 186 ? 12.091 20.609 -22.488 1.00 37.77 186 PRO B CA 1
ATOM 9235 C C . PRO B 2 186 ? 13.444 20.758 -21.796 1.00 43.00 186 PRO B C 1
ATOM 9236 O O . PRO B 2 186 ? 13.994 19.777 -21.305 1.00 47.82 186 PRO B O 1
ATOM 9247 N N . CYS B 2 187 ? 13.971 21.975 -21.761 1.00 45.52 187 CYS B N 1
ATOM 9248 C CA . CYS B 2 187 ? 15.299 22.225 -21.215 1.00 48.26 187 CYS B CA 1
ATOM 9249 C C . CYS B 2 187 ? 15.164 22.902 -19.851 1.00 56.05 187 CYS B C 1
ATOM 9250 O O . CYS B 2 187 ? 14.078 22.891 -19.266 1.00 51.28 187 CYS B O 1
ATOM 9257 N N . THR B 2 188 ? 16.247 23.480 -19.334 1.00 72.36 188 THR B N 1
ATOM 9258 C CA . THR B 2 188 ? 16.183 24.150 -18.030 1.00 78.63 188 THR B CA 1
ATOM 9259 C C . THR B 2 188 ? 15.419 25.460 -18.153 1.00 83.32 188 THR B C 1
ATOM 9260 O O . THR B 2 188 ? 15.104 25.900 -19.255 1.00 74.54 188 THR B O 1
ATOM 9271 N N . SER B 2 189 ? 15.123 26.082 -17.017 1.00 95.49 189 SER B N 1
ATOM 9272 C CA . SER B 2 189 ? 14.343 27.315 -17.006 1.00 91.58 189 SER B CA 1
ATOM 9273 C C . SER B 2 189 ? 15.030 28.411 -17.823 1.00 90.44 189 SER B C 1
ATOM 9274 O O . SER B 2 189 ? 14.417 29.008 -18.715 1.00 78.75 189 SER B O 1
ATOM 9282 N N . GLU B 2 190 ? 16.304 28.655 -17.531 1.00 98.76 190 GLU B N 1
ATOM 9283 C CA . GLU B 2 190 ? 17.073 29.676 -18.246 1.00 98.75 190 GLU B CA 1
ATOM 9284 C C . GLU B 2 190 ? 17.156 29.386 -19.746 1.00 87.67 190 GLU B C 1
ATOM 9285 O O . GLU B 2 190 ? 16.967 30.283 -20.566 1.00 85.72 190 GLU B O 1
ATOM 9297 N N . GLN B 2 191 ? 17.438 28.140 -20.107 1.00 71.10 191 GLN B N 1
ATOM 9298 C CA . GLN B 2 191 ? 17.440 27.756 -21.512 1.00 64.89 191 GLN B CA 1
ATOM 9299 C C . GLN B 2 191 ? 16.014 27.916 -22.046 1.00 71.36 191 GLN B C 1
ATOM 9300 O O . GLN B 2 191 ? 15.055 27.443 -21.440 1.00 81.76 191 GLN B O 1
ATOM 9314 N N . ASN B 2 192 ? 15.880 28.619 -23.163 1.00 75.59 192 ASN B N 1
ATOM 9315 C CA . ASN B 2 192 ? 14.572 28.987 -23.697 1.00 80.45 192 ASN B CA 1
ATOM 9316 C C . ASN B 2 192 ? 14.198 28.061 -24.849 1.00 70.54 192 ASN B C 1
ATOM 9317 O O . ASN B 2 192 ? 13.804 28.522 -25.920 1.00 69.51 192 ASN B O 1
ATOM 9327 N N . CYS B 2 193 ? 14.322 26.753 -24.628 1.00 51.18 193 CYS B N 1
ATOM 9328 C CA . CYS B 2 193 ? 14.119 25.791 -25.714 1.00 50.93 193 CYS B CA 1
ATOM 9329 C C . CYS B 2 193 ? 12.682 25.780 -26.173 1.00 37.69 193 CYS B C 1
ATOM 9330 O O . CYS B 2 193 ? 11.764 26.001 -25.389 1.00 39.05 193 CYS B O 1
ATOM 9337 N N . THR B 2 194 ? 12.501 25.505 -27.453 1.00 37.67 194 THR B N 1
ATOM 9338 C CA . THR B 2 194 ? 11.183 25.359 -28.026 1.00 43.27 194 THR B CA 1
ATOM 9339 C C . THR B 2 194 ? 10.708 23.932 -27.767 1.00 38.20 194 THR B C 1
ATOM 9340 O O . THR B 2 194 ? 11.505 23.053 -27.444 1.00 33.10 194 THR B O 1
ATOM 9351 N N . THR B 2 195 ? 9.414 23.700 -27.932 1.00 40.82 195 THR B N 1
ATOM 9352 C CA . THR B 2 195 ? 8.836 22.404 -27.623 1.00 33.95 195 THR B CA 1
ATOM 9353 C C . THR B 2 195 ? 9.433 21.314 -28.510 1.00 34.97 195 THR B C 1
ATOM 9354 O O . THR B 2 195 ? 9.792 21.568 -29.659 1.00 40.24 195 THR B O 1
ATOM 9365 N N . PRO B 2 196 ? 9.549 20.094 -27.979 1.00 35.15 196 PRO B N 1
ATOM 9366 C CA . PRO B 2 196 ? 10.088 19.001 -28.788 1.00 32.01 196 PRO B CA 1
ATOM 9367 C C . PRO B 2 196 ? 9.272 18.774 -30.056 1.00 35.68 196 PRO B C 1
ATOM 9368 O O . PRO B 2 196 ? 8.064 19.006 -30.073 1.00 32.94 196 PRO B O 1
ATOM 9379 N N . PHE B 2 197 ? 9.949 18.355 -31.117 1.00 32.97 197 PHE B N 1
ATOM 9380 C CA . PHE B 2 197 ? 9.298 18.078 -32.385 1.00 26.93 197 PHE B CA 1
ATOM 9381 C C . PHE B 2 197 ? 10.052 16.959 -33.083 1.00 24.42 197 PHE B C 1
ATOM 9382 O O . PHE B 2 197 ? 11.218 16.711 -32.795 1.00 27.54 197 PHE B O 1
ATOM 9399 N N . SER B 2 198 ? 9.375 16.287 -33.999 1.00 26.46 198 SER B N 1
ATOM 9400 C CA . SER B 2 198 ? 9.947 15.145 -34.673 1.00 26.39 198 SER B CA 1
ATOM 9401 C C . SER B 2 198 ? 10.817 15.608 -35.837 1.00 29.96 198 SER B C 1
ATOM 9402 O O . SER B 2 198 ? 12.028 15.378 -35.851 1.00 28.15 198 SER B O 1
ATOM 9410 N N . TYR B 2 199 ? 10.196 16.281 -36.796 1.00 28.36 199 TYR B N 1
ATOM 9411 C CA . TYR B 2 199 ? 10.885 16.683 -38.011 1.00 24.32 199 TYR B CA 1
ATOM 9412 C C . TYR B 2 199 ? 10.179 17.858 -38.647 1.00 24.15 199 TYR B C 1
ATOM 9413 O O . TYR B 2 199 ? 8.958 17.844 -38.830 1.00 28.75 199 TYR B O 1
ATOM 9431 N N . LYS B 2 200 ? 10.970 18.872 -38.975 1.00 26.24 200 LYS B N 1
ATOM 9432 C CA . LYS B 2 200 ? 10.479 20.038 -39.671 1.00 26.27 200 LYS B CA 1
ATOM 9433 C C . LYS B 2 200 ? 11.241 20.217 -40.980 1.00 30.30 200 LYS B C 1
ATOM 9434 O O . LYS B 2 200 ? 12.471 20.334 -40.994 1.00 25.99 200 LYS B O 1
ATOM 9453 N N . ASN B 2 201 ? 10.492 20.223 -42.076 1.00 30.52 201 ASN B N 1
ATOM 9454 C CA . ASN B 2 201 ? 11.040 20.518 -43.383 1.00 25.60 201 ASN B CA 1
ATOM 9455 C C . ASN B 2 201 ? 11.083 22.023 -43.534 1.00 27.77 201 ASN B C 1
ATOM 9456 O O . ASN B 2 201 ? 10.188 22.632 -44.127 1.00 34.23 201 ASN B O 1
ATOM 9467 N N . VAL B 2 202 ? 12.111 22.619 -42.943 1.00 30.27 202 VAL B N 1
ATOM 9468 C CA . VAL B 2 202 ? 12.236 24.060 -42.861 1.00 31.68 202 VAL B CA 1
ATOM 9469 C C . VAL B 2 202 ? 12.312 24.711 -44.236 1.00 32.49 202 VAL B C 1
ATOM 9470 O O . VAL B 2 202 ? 11.606 25.677 -44.511 1.00 30.55 202 VAL B O 1
ATOM 9483 N N . LEU B 2 203 ? 13.178 24.178 -45.089 1.00 28.09 203 LEU B N 1
ATOM 9484 C CA . LEU B 2 203 ? 13.475 24.799 -46.377 1.00 30.66 203 LEU B CA 1
ATOM 9485 C C . LEU B 2 203 ? 13.668 23.744 -47.456 1.00 26.19 203 LEU B C 1
ATOM 9486 O O . LEU B 2 203 ? 14.601 22.950 -47.397 1.00 25.48 203 LEU B O 1
ATOM 9502 N N . SER B 2 204 ? 12.762 23.717 -48.421 1.00 31.57 204 SER B N 1
ATOM 9503 C CA . SER B 2 204 ? 12.913 22.827 -49.558 1.00 31.22 204 SER B CA 1
ATOM 9504 C C . SER B 2 204 ? 14.096 23.284 -50.386 1.00 26.77 204 SER B C 1
ATOM 9505 O O . SER B 2 204 ? 14.509 24.442 -50.306 1.00 32.88 204 SER B O 1
ATOM 9513 N N . LEU B 2 205 ? 14.629 22.385 -51.198 1.00 28.87 205 LEU B N 1
ATOM 9514 C CA . LEU B 2 205 ? 15.782 22.704 -52.022 1.00 25.57 205 LEU B CA 1
ATOM 9515 C C . LEU B 2 205 ? 15.595 23.984 -52.850 1.00 27.96 205 LEU B C 1
ATOM 9516 O O . LEU B 2 205 ? 14.588 24.174 -53.532 1.00 33.45 205 LEU B O 1
ATOM 9532 N N . THR B 2 206 ? 16.591 24.852 -52.758 1.00 27.80 206 THR B N 1
ATOM 9533 C CA . THR B 2 206 ? 16.616 26.116 -53.470 1.00 27.60 206 THR B CA 1
ATOM 9534 C C . THR B 2 206 ? 18.052 26.453 -53.861 1.00 32.43 206 THR B C 1
ATOM 9535 O O . THR B 2 206 ? 19.002 26.020 -53.206 1.00 30.78 206 THR B O 1
ATOM 9546 N N . ASN B 2 207 ? 18.215 27.209 -54.943 1.00 32.85 207 ASN B N 1
ATOM 9547 C CA . ASN B 2 207 ? 19.534 27.715 -55.314 1.00 36.27 207 ASN B CA 1
ATOM 9548 C C . ASN B 2 207 ? 19.902 28.989 -54.537 1.00 32.02 207 ASN B C 1
ATOM 9549 O O . ASN B 2 207 ? 21.012 29.505 -54.680 1.00 38.10 207 ASN B O 1
ATOM 9560 N N . LYS B 2 208 ? 18.970 29.489 -53.724 1.00 31.29 208 LYS B N 1
ATOM 9561 C CA . LYS B 2 208 ? 19.191 30.706 -52.931 1.00 35.51 208 LYS B CA 1
ATOM 9562 C C . LYS B 2 208 ? 19.784 30.426 -51.542 1.00 39.90 208 LYS B C 1
ATOM 9563 O O . LYS B 2 208 ? 19.046 30.239 -50.571 1.00 34.24 208 LYS B O 1
ATOM 9582 N N . GLY B 2 209 ? 21.113 30.424 -51.449 1.00 34.94 209 GLY B N 1
ATOM 9583 C CA . GLY B 2 209 ? 21.806 30.167 -50.191 1.00 36.62 209 GLY B CA 1
ATOM 9584 C C . GLY B 2 209 ? 21.513 31.175 -49.096 1.00 35.79 209 GLY B C 1
ATOM 9585 O O . GLY B 2 209 ? 21.550 30.853 -47.908 1.00 33.54 209 GLY B O 1
ATOM 9589 N N . GLU B 2 210 ? 21.235 32.402 -49.511 1.00 32.89 210 GLU B N 1
ATOM 9590 C CA . GLU B 2 210 ? 20.905 33.494 -48.610 1.00 34.30 210 GLU B CA 1
ATOM 9591 C C . GLU B 2 210 ? 19.659 33.143 -47.813 1.00 43.51 210 GLU B C 1
ATOM 9592 O O . GLU B 2 210 ? 19.540 33.509 -46.649 1.00 41.22 210 GLU B O 1
ATOM 9604 N N . VAL B 2 211 ? 18.738 32.425 -48.450 1.00 41.29 211 VAL B N 1
ATOM 9605 C CA . VAL B 2 211 ? 17.471 32.048 -47.828 1.00 40.17 211 VAL B CA 1
ATOM 9606 C C . VAL B 2 211 ? 17.700 30.952 -46.792 1.00 34.78 211 VAL B C 1
ATOM 9607 O O . VAL B 2 211 ? 17.038 30.906 -45.760 1.00 34.40 211 VAL B O 1
ATOM 9620 N N . PHE B 2 212 ? 18.639 30.063 -47.085 1.00 36.13 212 PHE B N 1
ATOM 9621 C CA . PHE B 2 212 ? 19.091 29.071 -46.118 1.00 34.75 212 PHE B CA 1
ATOM 9622 C C . PHE B 2 212 ? 19.614 29.788 -44.866 1.00 31.57 212 PHE B C 1
ATOM 9623 O O . PHE B 2 212 ? 19.217 29.471 -43.747 1.00 32.93 212 PHE B O 1
ATOM 9640 N N . ASN B 2 213 ? 20.479 30.774 -45.055 1.00 35.80 213 ASN B N 1
ATOM 9641 C CA . ASN B 2 213 ? 20.990 31.549 -43.931 1.00 36.25 213 ASN B CA 1
ATOM 9642 C C . ASN B 2 213 ? 19.874 32.209 -43.131 1.00 40.76 213 ASN B C 1
ATOM 9643 O O . ASN B 2 213 ? 19.832 32.086 -41.911 1.00 39.51 213 ASN B O 1
ATOM 9654 N N . GLU B 2 214 ? 18.972 32.895 -43.830 1.00 35.88 214 GLU B N 1
ATOM 9655 C CA . GLU B 2 214 ? 17.867 33.616 -43.198 1.00 42.18 214 GLU B CA 1
ATOM 9656 C C . GLU B 2 214 ? 17.019 32.685 -42.318 1.00 42.05 214 GLU B C 1
ATOM 9657 O O . GLU B 2 214 ? 16.679 33.024 -41.183 1.00 44.96 214 GLU B O 1
ATOM 9669 N N . LEU B 2 215 ? 16.686 31.511 -42.838 1.00 33.28 215 LEU B N 1
ATOM 9670 C CA . LEU B 2 215 ? 15.759 30.619 -42.139 1.00 41.45 215 LEU B CA 1
ATOM 9671 C C . LEU B 2 215 ? 16.411 29.829 -41.019 1.00 37.79 215 LEU B C 1
ATOM 9672 O O . LEU B 2 215 ? 15.843 29.674 -39.941 1.00 36.14 215 LEU B O 1
ATOM 9688 N N . VAL B 2 216 ? 17.596 29.307 -41.287 1.00 31.42 216 VAL B N 1
ATOM 9689 C CA . VAL B 2 216 ? 18.320 28.561 -40.280 1.00 37.02 216 VAL B CA 1
ATOM 9690 C C . VAL B 2 216 ? 18.600 29.461 -39.091 1.00 42.17 216 VAL B C 1
ATOM 9691 O O . VAL B 2 216 ? 18.532 29.018 -37.948 1.00 37.57 216 VAL B O 1
ATOM 9704 N N . GLY B 2 217 ? 18.901 30.725 -39.370 1.00 36.58 217 GLY B N 1
ATOM 9705 C CA . GLY B 2 217 ? 19.152 31.698 -38.329 1.00 41.94 217 GLY B CA 1
ATOM 9706 C C . GLY B 2 217 ? 17.957 31.925 -37.429 1.00 44.03 217 GLY B C 1
ATOM 9707 O O . GLY B 2 217 ? 18.119 32.392 -36.308 1.00 49.64 217 GLY B O 1
ATOM 9711 N N . LYS B 2 218 ? 16.762 31.588 -37.910 1.00 38.29 218 LYS B N 1
ATOM 9712 C CA . LYS B 2 218 ? 15.530 31.802 -37.150 1.00 47.66 218 LYS B CA 1
ATOM 9713 C C . LYS B 2 218 ? 15.072 30.568 -36.375 1.00 38.11 218 LYS B C 1
ATOM 9714 O O . LYS B 2 218 ? 14.106 30.638 -35.617 1.00 42.31 218 LYS B O 1
ATOM 9733 N N . GLN B 2 219 ? 15.741 29.436 -36.566 1.00 33.93 219 GLN B N 1
ATOM 9734 C CA . GLN B 2 219 ? 15.299 28.202 -35.925 1.00 32.46 219 GLN B CA 1
ATOM 9735 C C . GLN B 2 219 ? 15.660 28.218 -34.452 1.00 39.25 219 GLN B C 1
ATOM 9736 O O . GLN B 2 219 ? 16.689 28.772 -34.068 1.00 38.03 219 GLN B O 1
ATOM 9750 N N . ARG B 2 220 ? 14.794 27.624 -33.633 1.00 41.48 220 ARG B N 1
ATOM 9751 C CA . ARG B 2 220 ? 15.004 27.559 -32.189 1.00 36.74 220 ARG B CA 1
ATOM 9752 C C . ARG B 2 220 ? 15.485 26.172 -31.817 1.00 37.66 220 ARG B C 1
ATOM 9753 O O . ARG B 2 220 ? 14.978 25.169 -32.332 1.00 38.88 220 ARG B O 1
ATOM 9774 N N . ILE B 2 221 ? 16.473 26.110 -30.930 1.00 36.99 221 ILE B N 1
ATOM 9775 C CA . ILE B 2 221 ? 16.957 24.827 -30.444 1.00 31.90 221 ILE B CA 1
ATOM 9776 C C . ILE B 2 221 ? 15.878 24.215 -29.545 1.00 31.77 221 ILE B C 1
ATOM 9777 O O . ILE B 2 221 ? 15.056 24.935 -28.968 1.00 36.85 221 ILE B O 1
ATOM 9793 N N . SER B 2 222 ? 15.857 22.889 -29.455 1.00 31.85 222 SER B N 1
ATOM 9794 C CA . SER B 2 222 ? 14.876 22.184 -28.629 1.00 34.27 222 SER B CA 1
ATOM 9795 C C . SER B 2 222 ? 15.581 21.264 -27.636 1.00 32.85 222 SER B C 1
ATOM 9796 O O . SER B 2 222 ? 16.737 21.493 -27.281 1.00 37.00 222 SER B O 1
ATOM 9804 N N . GLY B 2 223 ? 14.884 20.216 -27.209 1.00 36.37 223 GLY B N 1
ATOM 9805 C CA . GLY B 2 223 ? 15.429 19.268 -26.254 1.00 29.98 223 GLY B CA 1
ATOM 9806 C C . GLY B 2 223 ? 14.525 18.067 -26.088 1.00 33.68 223 GLY B C 1
ATOM 9807 O O . GLY B 2 223 ? 13.391 18.065 -26.571 1.00 34.96 223 GLY B O 1
ATOM 9811 N N . ASN B 2 224 ? 15.038 17.028 -25.434 1.00 31.54 224 ASN B N 1
ATOM 9812 C CA . ASN B 2 224 ? 14.232 15.868 -25.083 1.00 29.76 224 ASN B CA 1
ATOM 9813 C C . ASN B 2 224 ? 14.958 15.079 -24.019 1.00 36.61 224 ASN B C 1
ATOM 9814 O O . ASN B 2 224 ? 15.893 15.593 -23.411 1.00 36.32 224 ASN B O 1
ATOM 9825 N N . LEU B 2 225 ? 14.537 13.842 -23.780 1.00 31.66 225 LEU B N 1
ATOM 9826 C CA . LEU B 2 225 ? 15.002 13.128 -22.605 1.00 34.75 225 LEU B CA 1
ATOM 9827 C C . LEU B 2 225 ? 16.071 12.068 -22.901 1.00 29.71 225 LEU B C 1
ATOM 9828 O O . LEU B 2 225 ? 17.169 12.161 -22.360 1.00 28.30 225 LEU B O 1
ATOM 9844 N N . ASP B 2 226 ? 15.793 11.069 -23.737 1.00 28.04 226 ASP B N 1
ATOM 9845 C CA . ASP B 2 226 ? 16.790 10.016 -23.925 1.00 25.96 226 ASP B CA 1
ATOM 9846 C C . ASP B 2 226 ? 17.834 10.418 -24.973 1.00 28.05 226 ASP B C 1
ATOM 9847 O O . ASP B 2 226 ? 17.576 11.228 -25.860 1.00 27.29 226 ASP B O 1
ATOM 9856 N N . SER B 2 227 ? 19.035 9.869 -24.839 1.00 31.88 227 SER B N 1
ATOM 9857 C CA . SER B 2 227 ? 20.167 10.312 -25.642 1.00 29.65 227 SER B CA 1
ATOM 9858 C C . SER B 2 227 ? 20.026 10.014 -27.138 1.00 29.83 227 SER B C 1
ATOM 9859 O O . SER B 2 227 ? 20.265 10.901 -27.959 1.00 29.85 227 SER B O 1
ATOM 9867 N N . PRO B 2 228 ? 19.666 8.773 -27.506 1.00 24.88 228 PRO B N 1
ATOM 9868 C CA . PRO B 2 228 ? 19.520 8.523 -28.943 1.00 26.39 228 PRO B CA 1
ATOM 9869 C C . PRO B 2 228 ? 18.419 9.416 -29.482 1.00 23.07 228 PRO B C 1
ATOM 9870 O O . PRO B 2 228 ? 17.467 9.634 -28.750 1.00 25.65 228 PRO B O 1
ATOM 9881 N N . GLU B 2 229 ? 18.527 9.920 -30.708 1.00 21.96 229 GLU B N 1
ATOM 9882 C CA . GLU B 2 229 ? 17.485 10.792 -31.235 1.00 21.94 229 GLU B CA 1
ATOM 9883 C C . GLU B 2 229 ? 16.674 10.115 -32.356 1.00 25.62 229 GLU B C 1
ATOM 9884 O O . GLU B 2 229 ? 16.966 8.986 -32.773 1.00 23.19 229 GLU B O 1
ATOM 9896 N N . GLY B 2 230 ? 15.638 10.810 -32.811 1.00 26.50 230 GLY B N 1
ATOM 9897 C CA . GLY B 2 230 ? 14.637 10.222 -33.681 1.00 25.50 230 GLY B CA 1
ATOM 9898 C C . GLY B 2 230 ? 14.847 10.544 -35.144 1.00 26.50 230 GLY B C 1
ATOM 9899 O O . GLY B 2 230 ? 13.912 10.497 -35.937 1.00 27.15 230 GLY B O 1
ATOM 9903 N N . GLY B 2 231 ? 16.083 10.855 -35.500 1.00 22.25 231 GLY B N 1
ATOM 9904 C CA . GLY B 2 231 ? 16.414 11.242 -36.861 1.00 30.23 231 GLY B CA 1
ATOM 9905 C C . GLY B 2 231 ? 16.057 10.252 -37.964 1.00 29.32 231 GLY B C 1
ATOM 9906 O O . GLY B 2 231 ? 15.870 10.672 -39.114 1.00 23.77 231 GLY B O 1
ATOM 9910 N N . PHE B 2 232 ? 15.972 8.957 -37.647 1.00 24.23 232 PHE B N 1
ATOM 9911 C CA . PHE B 2 232 ? 15.557 7.974 -38.655 1.00 23.63 232 PHE B CA 1
ATOM 9912 C C . PHE B 2 232 ? 14.128 8.268 -39.143 1.00 23.43 232 PHE B C 1
ATOM 9913 O O . PHE B 2 232 ? 13.825 8.048 -40.308 1.00 25.14 232 PHE B O 1
ATOM 9930 N N . ASP B 2 233 ? 13.260 8.787 -38.273 1.00 22.35 233 ASP B N 1
ATOM 9931 C CA . ASP B 2 233 ? 11.932 9.226 -38.716 1.00 23.74 233 ASP B CA 1
ATOM 9932 C C . ASP B 2 233 ? 12.063 10.324 -39.784 1.00 22.56 233 ASP B C 1
ATOM 9933 O O . ASP B 2 233 ? 11.345 10.311 -40.782 1.00 27.57 233 ASP B O 1
ATOM 9942 N N . ALA B 2 234 ? 12.982 11.260 -39.548 1.00 24.81 234 ALA B N 1
ATOM 9943 C CA . ALA B 2 234 ? 13.205 12.381 -40.449 1.00 22.86 234 ALA B CA 1
ATOM 9944 C C . ALA B 2 234 ? 13.875 11.925 -41.751 1.00 21.55 234 ALA B C 1
ATOM 9945 O O . ALA B 2 234 ? 13.502 12.381 -42.833 1.00 25.52 234 ALA B O 1
ATOM 9952 N N . ILE B 2 235 ? 14.851 11.025 -41.649 1.00 23.34 235 ILE B N 1
ATOM 9953 C CA . ILE B 2 235 ? 15.531 10.533 -42.848 1.00 30.04 235 ILE B CA 1
ATOM 9954 C C . ILE B 2 235 ? 14.510 9.906 -43.775 1.00 23.27 235 ILE B C 1
ATOM 9955 O O . ILE B 2 235 ? 14.522 10.148 -44.986 1.00 24.23 235 ILE B O 1
ATOM 9971 N N . MET B 2 236 ? 13.615 9.111 -43.205 1.00 21.75 236 MET B N 1
ATOM 9972 C CA . MET B 2 236 ? 12.592 8.445 -44.001 1.00 20.17 236 MET B CA 1
ATOM 9973 C C . MET B 2 236 ? 11.755 9.475 -44.760 1.00 21.87 236 MET B C 1
ATOM 9974 O O . MET B 2 236 ? 11.493 9.309 -45.955 1.00 22.47 236 MET B O 1
ATOM 9988 N N . GLN B 2 237 ? 11.350 10.540 -44.073 1.00 21.67 237 GLN B N 1
ATOM 9989 C CA . GLN B 2 237 ? 10.536 11.569 -44.703 1.00 20.85 237 GLN B CA 1
ATOM 9990 C C . GLN B 2 237 ? 11.298 12.269 -45.811 1.00 20.94 237 GLN B C 1
ATOM 9991 O O . GLN B 2 237 ? 10.754 12.554 -46.871 1.00 23.87 237 GLN B O 1
ATOM 10005 N N . VAL B 2 238 ? 12.570 12.524 -45.574 1.00 25.39 238 VAL B N 1
ATOM 10006 C CA . VAL B 2 238 ? 13.360 13.245 -46.552 1.00 27.68 238 VAL B CA 1
ATOM 10007 C C . VAL B 2 238 ? 13.526 12.381 -47.797 1.00 29.81 238 VAL B C 1
ATOM 10008 O O . VAL B 2 238 ? 13.572 12.877 -48.916 1.00 23.31 238 VAL B O 1
ATOM 10021 N N . ALA B 2 239 ? 13.584 11.078 -47.593 1.00 23.20 239 ALA B N 1
ATOM 10022 C CA . ALA B 2 239 ? 13.752 10.145 -48.696 1.00 20.26 239 ALA B CA 1
ATOM 10023 C C . ALA B 2 239 ? 12.507 10.002 -49.561 1.00 26.12 239 ALA B C 1
ATOM 10024 O O . ALA B 2 239 ? 12.620 9.869 -50.776 1.00 31.61 239 ALA B O 1
ATOM 10031 N N . VAL B 2 240 ? 11.324 10.053 -48.956 1.00 22.59 240 VAL B N 1
ATOM 10032 C CA . VAL B 2 240 ? 10.112 9.681 -49.678 1.00 32.87 240 VAL B CA 1
ATOM 10033 C C . VAL B 2 240 ? 9.170 10.841 -49.946 1.00 26.46 240 VAL B C 1
ATOM 10034 O O . VAL B 2 240 ? 8.158 10.651 -50.605 1.00 29.93 240 VAL B O 1
ATOM 10047 N N . CYS B 2 241 ? 9.503 12.045 -49.486 1.00 28.04 241 CYS B N 1
ATOM 10048 C CA . CYS B 2 241 ? 8.574 13.173 -49.627 1.00 25.47 241 CYS B CA 1
ATOM 10049 C C . CYS B 2 241 ? 8.738 13.947 -50.932 1.00 23.40 241 CYS B C 1
ATOM 10050 O O . CYS B 2 241 ? 8.010 14.910 -51.175 1.00 26.79 241 CYS B O 1
ATOM 10057 N N . GLY B 2 242 ? 9.675 13.514 -51.770 1.00 25.60 242 GLY B N 1
ATOM 10058 C CA . GLY B 2 242 ? 9.688 13.921 -53.165 1.00 26.69 242 GLY B CA 1
ATOM 10059 C C . GLY B 2 242 ? 9.644 15.418 -53.382 1.00 30.30 242 GLY B C 1
ATOM 10060 O O . GLY B 2 242 ? 10.569 16.123 -52.998 1.00 25.51 242 GLY B O 1
ATOM 10064 N N . SER B 2 243 ? 8.566 15.908 -53.989 1.00 31.93 243 SER B N 1
ATOM 10065 C CA . SER B 2 243 ? 8.505 17.315 -54.376 1.00 32.11 243 SER B CA 1
ATOM 10066 C C . SER B 2 243 ? 8.433 18.232 -53.158 1.00 30.90 243 SER B C 1
ATOM 10067 O O . SER B 2 243 ? 8.784 19.396 -53.254 1.00 30.06 243 SER B O 1
ATOM 10075 N N . LEU B 2 244 ? 7.989 17.716 -52.015 1.00 25.45 244 LEU B N 1
ATOM 10076 C CA . LEU B 2 244 ? 7.928 18.549 -50.817 1.00 33.75 244 LEU B CA 1
ATOM 10077 C C . LEU B 2 244 ? 9.340 18.918 -50.397 1.00 28.63 244 LEU B C 1
ATOM 10078 O O . LEU B 2 244 ? 9.569 19.986 -49.832 1.00 34.38 244 LEU B O 1
ATOM 10094 N N . ILE B 2 245 ? 10.290 18.044 -50.709 1.00 24.89 245 ILE B N 1
ATOM 10095 C CA . ILE B 2 245 ? 11.696 18.320 -50.469 1.00 27.00 245 ILE B CA 1
ATOM 10096 C C . ILE B 2 245 ? 12.295 19.044 -51.678 1.00 31.18 245 ILE B C 1
ATOM 10097 O O . ILE B 2 245 ? 13.133 19.932 -51.529 1.00 27.98 245 ILE B O 1
ATOM 10113 N N . GLY B 2 246 ? 11.882 18.630 -52.871 1.00 26.86 246 GLY B N 1
ATOM 10114 C CA . GLY B 2 246 ? 12.297 19.279 -54.102 1.00 24.87 246 GLY B CA 1
ATOM 10115 C C . GLY B 2 246 ? 13.335 18.538 -54.938 1.00 31.22 246 GLY B C 1
ATOM 10116 O O . GLY B 2 246 ? 13.878 19.115 -55.870 1.00 28.88 246 GLY B O 1
ATOM 10120 N N . TRP B 2 247 ? 13.610 17.273 -54.626 1.00 23.74 247 TRP B N 1
ATOM 10121 C CA . TRP B 2 247 ? 14.687 16.545 -55.307 1.00 26.57 247 TRP B CA 1
ATOM 10122 C C . TRP B 2 247 ? 14.561 16.537 -56.825 1.00 25.35 247 TRP B C 1
ATOM 10123 O O . TRP B 2 247 ? 13.501 16.247 -57.374 1.00 31.32 247 TRP B O 1
ATOM 10144 N N . ARG B 2 248 ? 15.663 16.824 -57.495 1.00 31.44 248 ARG B N 1
ATOM 10145 C CA . ARG B 2 248 ? 15.752 16.626 -58.931 1.00 30.78 248 ARG B CA 1
ATOM 10146 C C . ARG B 2 248 ? 16.436 15.304 -59.223 1.00 29.95 248 ARG B C 1
ATOM 10147 O O . ARG B 2 248 ? 17.007 14.673 -58.333 1.00 26.31 248 ARG B O 1
ATOM 10168 N N . ASN B 2 249 ? 16.381 14.876 -60.476 1.00 26.46 249 ASN B N 1
ATOM 10169 C CA . ASN B 2 249 ? 17.100 13.683 -60.869 1.00 29.91 249 ASN B CA 1
ATOM 10170 C C . ASN B 2 249 ? 18.554 14.015 -61.129 1.00 36.43 249 ASN B C 1
ATOM 10171 O O . ASN B 2 249 ? 19.051 13.957 -62.249 1.00 38.03 249 ASN B O 1
ATOM 10181 N N . VAL B 2 250 ? 19.230 14.348 -60.043 1.00 32.89 250 VAL B N 1
ATOM 10182 C CA . VAL B 2 250 ? 20.624 14.723 -60.069 1.00 26.43 250 VAL B CA 1
ATOM 10183 C C . VAL B 2 250 ? 21.304 13.994 -58.917 1.00 24.49 250 VAL B C 1
ATOM 10184 O O . VAL B 2 250 ? 20.699 13.110 -58.295 1.00 28.20 250 VAL B O 1
ATOM 10197 N N . THR B 2 251 ? 22.551 14.346 -58.641 1.00 24.65 251 THR B N 1
ATOM 10198 C CA . THR B 2 251 ? 23.210 13.896 -57.420 1.00 28.24 251 THR B CA 1
ATOM 10199 C C . THR B 2 251 ? 22.452 14.399 -56.196 1.00 26.66 251 THR B C 1
ATOM 10200 O O . THR B 2 251 ? 22.322 15.607 -55.981 1.00 28.40 251 THR B O 1
ATOM 10211 N N . ARG B 2 252 ? 21.949 13.465 -55.397 1.00 24.58 252 ARG B N 1
ATOM 10212 C CA . ARG B 2 252 ? 21.160 13.809 -54.224 1.00 31.67 252 ARG B CA 1
ATOM 10213 C C . ARG B 2 252 ? 21.945 13.484 -52.992 1.00 30.84 252 ARG B C 1
ATOM 10214 O O . ARG B 2 252 ? 22.223 12.320 -52.733 1.00 22.06 252 ARG B O 1
ATOM 10235 N N . LEU B 2 253 ? 22.287 14.516 -52.234 1.00 22.48 253 LEU B N 1
ATOM 10236 C CA . LEU B 2 253 ? 23.049 14.358 -51.004 1.00 23.39 253 LEU B CA 1
ATOM 10237 C C . LEU B 2 253 ? 22.197 14.717 -49.801 1.00 25.97 253 LEU B C 1
ATOM 10238 O O . LEU B 2 253 ? 21.546 15.763 -49.759 1.00 26.55 253 LEU B O 1
ATOM 10254 N N . LEU B 2 254 ? 22.220 13.831 -48.817 1.00 21.63 254 LEU B N 1
ATOM 10255 C CA . LEU B 2 254 ? 21.559 14.062 -47.559 1.00 25.88 254 LEU B CA 1
ATOM 10256 C C . LEU B 2 254 ? 22.628 14.100 -46.502 1.00 23.98 254 LEU B C 1
ATOM 10257 O O . LEU B 2 254 ? 23.272 13.089 -46.250 1.00 27.10 254 LEU B O 1
ATOM 10273 N N . VAL B 2 255 ? 22.828 15.268 -45.901 1.00 21.94 255 VAL B N 1
ATOM 10274 C CA . VAL B 2 255 ? 23.766 15.391 -44.797 1.00 21.52 255 VAL B CA 1
ATOM 10275 C C . VAL B 2 255 ? 22.967 15.208 -43.520 1.00 21.95 255 VAL B C 1
ATOM 10276 O O . VAL B 2 255 ? 22.016 15.945 -43.258 1.00 30.31 255 VAL B O 1
ATOM 10289 N N . PHE B 2 256 ? 23.352 14.205 -42.744 1.00 23.62 256 PHE B N 1
ATOM 10290 C CA . PHE B 2 256 ? 22.706 13.886 -41.485 1.00 21.15 256 PHE B CA 1
ATOM 10291 C C . PHE B 2 256 ? 23.666 14.277 -40.375 1.00 21.75 256 PHE B C 1
ATOM 10292 O O . PHE B 2 256 ? 24.712 13.651 -40.204 1.00 24.31 256 PHE B O 1
ATOM 10309 N N . SER B 2 257 ? 23.314 15.320 -39.634 1.00 22.30 257 SER B N 1
ATOM 10310 C CA . SER B 2 257 ? 24.225 15.907 -38.666 1.00 28.07 257 SER B CA 1
ATOM 10311 C C . SER B 2 257 ? 23.702 15.740 -37.249 1.00 30.34 257 SER B C 1
ATOM 10312 O O . SER B 2 257 ? 22.591 16.161 -36.941 1.00 27.09 257 SER B O 1
ATOM 10320 N N . THR B 2 258 ? 24.513 15.129 -36.391 1.00 27.13 258 THR B N 1
ATOM 10321 C CA . THR B 2 258 ? 24.068 14.766 -35.049 1.00 23.75 258 THR B CA 1
ATOM 10322 C C . THR B 2 258 ? 25.254 14.501 -34.149 1.00 30.11 258 THR B C 1
ATOM 10323 O O . THR B 2 258 ? 26.344 14.178 -34.622 1.00 29.95 258 THR B O 1
ATOM 10334 N N . ASP B 2 259 ? 25.032 14.637 -32.846 1.00 29.42 259 ASP B N 1
ATOM 10335 C CA . ASP B 2 259 ? 26.051 14.308 -31.863 1.00 25.75 259 ASP B CA 1
ATOM 10336 C C . ASP B 2 259 ? 25.560 13.201 -30.933 1.00 26.90 259 ASP B C 1
ATOM 10337 O O . ASP B 2 259 ? 26.049 13.068 -29.818 1.00 28.27 259 ASP B O 1
ATOM 10346 N N . ALA B 2 260 ? 24.599 12.413 -31.405 1.00 29.16 260 ALA B N 1
ATOM 10347 C CA . ALA B 2 260 ? 24.056 11.297 -30.637 1.00 35.61 260 ALA B CA 1
ATOM 10348 C C . ALA B 2 260 ? 23.774 10.091 -31.518 1.00 30.28 260 ALA B C 1
ATOM 10349 O O . ALA B 2 260 ? 23.795 10.177 -32.747 1.00 25.87 260 ALA B O 1
ATOM 10356 N N . GLY B 2 261 ? 23.498 8.962 -30.876 1.00 24.34 261 GLY B N 1
ATOM 10357 C CA . GLY B 2 261 ? 23.072 7.782 -31.588 1.00 28.96 261 GLY B CA 1
ATOM 10358 C C . GLY B 2 261 ? 21.637 7.930 -32.047 1.00 23.07 261 GLY B C 1
ATOM 10359 O O . GLY B 2 261 ? 21.051 9.026 -31.993 1.00 25.30 261 GLY B O 1
ATOM 10363 N N . PHE B 2 262 ? 21.058 6.818 -32.479 1.00 24.80 262 PHE B N 1
ATOM 10364 C CA . PHE B 2 262 ? 19.766 6.857 -33.143 1.00 23.00 262 PHE B CA 1
ATOM 10365 C C . PHE B 2 262 ? 18.808 5.769 -32.657 1.00 26.45 262 PHE B C 1
ATOM 10366 O O . PHE B 2 262 ? 19.213 4.633 -32.411 1.00 25.24 262 PHE B O 1
ATOM 10383 N N . HIS B 2 263 ? 17.538 6.147 -32.512 1.00 22.81 263 HIS B N 1
ATOM 10384 C CA . HIS B 2 263 ? 16.455 5.198 -32.335 1.00 20.48 263 HIS B CA 1
ATOM 10385 C C . HIS B 2 263 ? 16.218 4.456 -33.646 1.00 26.33 263 HIS B C 1
ATOM 10386 O O . HIS B 2 263 ? 16.490 4.982 -34.722 1.00 21.80 263 HIS B O 1
ATOM 10400 N N . PHE B 2 264 ? 15.694 3.242 -33.544 1.00 22.70 264 PHE B N 1
ATOM 10401 C CA . PHE B 2 264 ? 15.253 2.490 -34.717 1.00 22.66 264 PHE B CA 1
ATOM 10402 C C . PHE B 2 264 ? 14.086 1.559 -34.363 1.00 26.24 264 PHE B C 1
ATOM 10403 O O . PHE B 2 264 ? 13.672 1.482 -33.198 1.00 24.70 264 PHE B O 1
ATOM 10420 N N . ALA B 2 265 ? 13.572 0.861 -35.376 1.00 21.70 265 ALA B N 1
ATOM 10421 C CA . ALA B 2 265 ? 12.377 0.037 -35.227 1.00 24.63 265 ALA B CA 1
ATOM 10422 C C . ALA B 2 265 ? 12.497 -0.878 -34.011 1.00 19.13 265 ALA B C 1
ATOM 10423 O O . ALA B 2 265 ? 13.556 -1.435 -33.742 1.00 20.34 265 ALA B O 1
ATOM 10430 N N . GLY B 2 266 ? 11.410 -0.979 -33.262 1.00 20.70 266 GLY B N 1
ATOM 10431 C CA . GLY B 2 266 ? 11.392 -1.732 -32.023 1.00 19.53 266 GLY B CA 1
ATOM 10432 C C . GLY B 2 266 ? 11.429 -0.823 -30.802 1.00 22.14 266 GLY B C 1
ATOM 10433 O O . GLY B 2 266 ? 10.838 -1.149 -29.763 1.00 21.99 266 GLY B O 1
ATOM 10437 N N . ASP B 2 267 ? 12.142 0.298 -30.908 1.00 24.93 267 ASP B N 1
ATOM 10438 C CA . ASP B 2 267 ? 12.191 1.262 -29.812 1.00 24.17 267 ASP B CA 1
ATOM 10439 C C . ASP B 2 267 ? 10.818 1.835 -29.563 1.00 28.65 267 ASP B C 1
ATOM 10440 O O . ASP B 2 267 ? 10.504 2.214 -28.449 1.00 22.30 267 ASP B O 1
ATOM 10449 N N . GLY B 2 268 ? 9.993 1.893 -30.600 1.00 24.69 268 GLY B N 1
ATOM 10450 C CA . GLY B 2 268 ? 8.665 2.475 -30.469 1.00 20.33 268 GLY B CA 1
ATOM 10451 C C . GLY B 2 268 ? 7.764 1.774 -29.463 1.00 20.66 268 GLY B C 1
ATOM 10452 O O . GLY B 2 268 ? 6.862 2.386 -28.885 1.00 23.92 268 GLY B O 1
ATOM 10456 N N . LYS B 2 269 ? 7.997 0.486 -29.249 1.00 20.56 269 LYS B N 1
ATOM 10457 C CA . LYS B 2 269 ? 7.121 -0.277 -28.376 1.00 21.25 269 LYS B CA 1
ATOM 10458 C C . LYS B 2 269 ? 7.113 0.287 -26.948 1.00 21.30 269 LYS B C 1
ATOM 10459 O O . LYS B 2 269 ? 6.099 0.193 -26.247 1.00 23.90 269 LYS B O 1
ATOM 10478 N N . LEU B 2 270 ? 8.219 0.884 -26.525 1.00 25.72 270 LEU B N 1
ATOM 10479 C CA . LEU B 2 270 ? 8.262 1.504 -25.189 1.00 25.36 270 LEU B CA 1
ATOM 10480 C C . LEU B 2 270 ? 7.207 2.595 -25.057 1.00 26.54 270 LEU B C 1
ATOM 10481 O O . LEU B 2 270 ? 6.642 2.785 -23.982 1.00 26.89 270 LEU B O 1
ATOM 10497 N N . GLY B 2 271 ? 6.944 3.311 -26.154 1.00 23.48 271 GLY B N 1
ATOM 10498 C CA . GLY B 2 271 ? 5.931 4.344 -26.170 1.00 24.83 271 GLY B CA 1
ATOM 10499 C C . GLY B 2 271 ? 4.587 3.846 -26.660 1.00 25.69 271 GLY B C 1
ATOM 10500 O O . GLY B 2 271 ? 3.706 4.644 -26.941 1.00 28.54 271 GLY B O 1
ATOM 10504 N N . GLY B 2 272 ? 4.432 2.529 -26.772 1.00 23.88 272 GLY B N 1
ATOM 10505 C CA . GLY B 2 272 ? 3.192 1.945 -27.258 1.00 28.20 272 GLY B CA 1
ATOM 10506 C C . GLY B 2 272 ? 2.994 2.101 -28.764 1.00 34.94 272 GLY B C 1
ATOM 10507 O O . GLY B 2 272 ? 1.870 2.039 -29.261 1.00 30.82 272 GLY B O 1
ATOM 10511 N N . ILE B 2 273 ? 4.090 2.291 -29.487 1.00 24.80 273 ILE B N 1
ATOM 10512 C CA . ILE B 2 273 ? 4.036 2.469 -30.936 1.00 21.62 273 ILE B CA 1
ATOM 10513 C C . ILE B 2 273 ? 4.459 1.156 -31.558 1.00 28.78 273 ILE B C 1
ATOM 10514 O O . ILE B 2 273 ? 5.624 0.765 -31.451 1.00 26.00 273 ILE B O 1
ATOM 10530 N N . VAL B 2 274 ? 3.510 0.474 -32.196 1.00 23.08 274 VAL B N 1
ATOM 10531 C CA . VAL B 2 274 ? 3.759 -0.870 -32.710 1.00 27.38 274 VAL B CA 1
ATOM 10532 C C . VAL B 2 274 ? 3.592 -1.004 -34.222 1.00 30.81 274 VAL B C 1
ATOM 10533 O O . VAL B 2 274 ? 4.071 -1.970 -34.802 1.00 27.55 274 VAL B O 1
ATOM 10546 N N . LEU B 2 275 ? 2.924 -0.051 -34.860 1.00 25.29 275 LEU B N 1
ATOM 10547 C CA . LEU B 2 275 ? 2.802 -0.068 -36.312 1.00 32.06 275 LEU B CA 1
ATOM 10548 C C . LEU B 2 275 ? 4.144 0.225 -36.949 1.00 26.76 275 LEU B C 1
ATOM 10549 O O . LEU B 2 275 ? 4.743 1.243 -36.652 1.00 26.86 275 LEU B O 1
ATOM 10565 N N . PRO B 2 276 ? 4.619 -0.655 -37.843 1.00 23.41 276 PRO B N 1
ATOM 10566 C CA . PRO B 2 276 ? 5.867 -0.326 -38.530 1.00 26.91 276 PRO B CA 1
ATOM 10567 C C . PRO B 2 276 ? 5.758 0.979 -39.338 1.00 25.96 276 PRO B C 1
ATOM 10568 O O . PRO B 2 276 ? 4.676 1.337 -39.820 1.00 25.71 276 PRO B O 1
ATOM 10579 N N . ASN B 2 277 ? 6.865 1.700 -39.439 1.00 25.57 277 ASN B N 1
ATOM 10580 C CA . ASN B 2 277 ? 6.957 2.828 -40.360 1.00 20.35 277 ASN B CA 1
ATOM 10581 C C . ASN B 2 277 ? 6.418 2.415 -41.727 1.00 24.48 277 ASN B C 1
ATOM 10582 O O . ASN B 2 277 ? 6.788 1.360 -42.225 1.00 28.10 277 ASN B O 1
ATOM 10593 N N . ASP B 2 278 ? 5.536 3.210 -42.328 1.00 28.54 278 ASP B N 1
ATOM 10594 C CA . ASP B 2 278 ? 4.933 2.807 -43.605 1.00 23.50 278 ASP B CA 1
ATOM 10595 C C . ASP B 2 278 ? 5.716 3.322 -44.807 1.00 27.22 278 ASP B C 1
ATOM 10596 O O . ASP B 2 278 ? 5.379 3.015 -45.953 1.00 32.19 278 ASP B O 1
ATOM 10605 N N . GLY B 2 279 ? 6.762 4.095 -44.544 1.00 25.87 279 GLY B N 1
ATOM 10606 C CA . GLY B 2 279 ? 7.617 4.602 -45.602 1.00 26.60 279 GLY B CA 1
ATOM 10607 C C . GLY B 2 279 ? 6.904 5.515 -46.575 1.00 26.96 279 GLY B C 1
ATOM 10608 O O . GLY B 2 279 ? 7.273 5.561 -47.747 1.00 26.34 279 GLY B O 1
ATOM 10612 N N . GLN B 2 280 ? 5.897 6.245 -46.093 1.00 23.30 280 GLN B N 1
ATOM 10613 C CA . GLN B 2 280 ? 5.148 7.193 -46.926 1.00 26.30 280 GLN B CA 1
ATOM 10614 C C . GLN B 2 280 ? 5.308 8.596 -46.342 1.00 28.79 280 GLN B C 1
ATOM 10615 O O . GLN B 2 280 ? 5.665 8.763 -45.162 1.00 22.84 280 GLN B O 1
ATOM 10629 N N . CYS B 2 281 ? 5.035 9.606 -47.161 1.00 27.22 281 CYS B N 1
ATOM 10630 C CA . CYS B 2 281 ? 5.177 10.977 -46.709 1.00 27.02 281 CYS B CA 1
ATOM 10631 C C . CYS B 2 281 ? 4.011 11.356 -45.809 1.00 34.21 281 CYS B C 1
ATOM 10632 O O . CYS B 2 281 ? 2.854 11.104 -46.130 1.00 28.78 281 CYS B O 1
ATOM 10639 N N . HIS B 2 282 ? 4.327 11.957 -44.670 1.00 35.01 282 HIS B N 1
ATOM 10640 C CA . HIS B 2 282 ? 3.295 12.395 -43.745 1.00 24.68 282 HIS B CA 1
ATOM 10641 C C . HIS B 2 282 ? 3.618 13.774 -43.200 1.00 26.27 282 HIS B C 1
ATOM 10642 O O . HIS B 2 282 ? 3.556 13.996 -41.991 1.00 26.95 282 HIS B O 1
ATOM 10656 N N . LEU B 2 283 ? 3.982 14.691 -44.092 1.00 32.17 283 LEU B N 1
ATOM 10657 C CA . LEU B 2 283 ? 4.193 16.082 -43.699 1.00 30.38 283 LEU B CA 1
ATOM 10658 C C . LEU B 2 283 ? 2.889 16.878 -43.810 1.00 32.25 283 LEU B C 1
ATOM 10659 O O . LEU B 2 283 ? 2.165 16.784 -44.797 1.00 33.81 283 LEU B O 1
ATOM 10675 N N . GLU B 2 284 ? 2.593 17.646 -42.774 1.00 27.47 284 GLU B N 1
ATOM 10676 C CA . GLU B 2 284 ? 1.519 18.618 -42.797 1.00 35.82 284 GLU B CA 1
ATOM 10677 C C . GLU B 2 284 ? 2.074 19.932 -42.306 1.00 35.52 284 GLU B C 1
ATOM 10678 O O . GLU B 2 284 ? 2.700 19.973 -41.255 1.00 28.29 284 GLU B O 1
ATOM 10690 N N . ASN B 2 285 ? 1.825 21.004 -43.044 1.00 37.15 285 ASN B N 1
ATOM 10691 C CA . ASN B 2 285 ? 2.417 22.291 -42.720 1.00 39.06 285 ASN B CA 1
ATOM 10692 C C . ASN B 2 285 ? 3.911 22.127 -42.461 1.00 29.74 285 ASN B C 1
ATOM 10693 O O . ASN B 2 285 ? 4.449 22.657 -41.498 1.00 31.44 285 ASN B O 1
ATOM 10704 N N . ASN B 2 286 ? 4.556 21.342 -43.316 1.00 28.09 286 ASN B N 1
ATOM 10705 C CA . ASN B 2 286 ? 6.008 21.157 -43.276 1.00 29.61 286 ASN B CA 1
ATOM 10706 C C . ASN B 2 286 ? 6.526 20.439 -42.020 1.00 26.53 286 ASN B C 1
ATOM 10707 O O . ASN B 2 286 ? 7.729 20.442 -41.768 1.00 32.81 286 ASN B O 1
ATOM 10718 N N . MET B 2 287 ? 5.625 19.812 -41.255 1.00 30.76 287 MET B N 1
ATOM 10719 C CA . MET B 2 287 ? 6.000 19.054 -40.061 1.00 31.69 287 MET B CA 1
ATOM 10720 C C . MET B 2 287 ? 5.586 17.587 -40.200 1.00 25.29 287 MET B C 1
ATOM 10721 O O . MET B 2 287 ? 4.532 17.285 -40.751 1.00 29.83 287 MET B O 1
ATOM 10735 N N . TYR B 2 288 ? 6.402 16.687 -39.668 1.00 25.05 288 TYR B N 1
ATOM 10736 C CA . TYR B 2 288 ? 6.024 15.278 -39.583 1.00 24.51 288 TYR B CA 1
ATOM 10737 C C . TYR B 2 288 ? 5.027 15.092 -38.450 1.00 31.76 288 TYR B C 1
ATOM 10738 O O . TYR B 2 288 ? 5.328 15.393 -37.296 1.00 29.55 288 TYR B O 1
ATOM 10756 N N . THR B 2 289 ? 3.851 14.581 -38.795 1.00 27.36 289 THR B N 1
ATOM 10757 C CA . THR B 2 289 ? 2.718 14.503 -37.874 1.00 35.64 289 THR B CA 1
ATOM 10758 C C . THR B 2 289 ? 2.405 13.109 -37.332 1.00 28.62 289 THR B C 1
ATOM 10759 O O . THR B 2 289 ? 1.461 12.944 -36.565 1.00 30.23 289 THR B O 1
ATOM 10770 N N . MET B 2 290 ? 3.169 12.107 -37.732 1.00 32.69 290 MET B N 1
ATOM 10771 C CA . MET B 2 290 ? 2.795 10.733 -37.410 1.00 25.10 290 MET B CA 1
ATOM 10772 C C . MET B 2 290 ? 3.814 10.013 -36.537 1.00 24.71 290 MET B C 1
ATOM 10773 O O . MET B 2 290 ? 3.788 8.787 -36.444 1.00 29.42 290 MET B O 1
ATOM 10787 N N . SER B 2 291 ? 4.686 10.766 -35.867 1.00 26.04 291 SER B N 1
ATOM 10788 C CA . SER B 2 291 ? 5.750 10.157 -35.071 1.00 23.08 291 SER B CA 1
ATOM 10789 C C . SER B 2 291 ? 5.193 9.397 -33.869 1.00 22.34 291 SER B C 1
ATOM 10790 O O . SER B 2 291 ? 5.831 8.488 -33.341 1.00 28.56 291 SER B O 1
ATOM 10798 N N . HIS B 2 292 ? 3.988 9.759 -33.456 1.00 25.96 292 HIS B N 1
ATOM 10799 C CA . HIS B 2 292 ? 3.307 9.072 -32.367 1.00 25.13 292 HIS B CA 1
ATOM 10800 C C . HIS B 2 292 ? 2.640 7.790 -32.837 1.00 28.12 292 HIS B C 1
ATOM 10801 O O . HIS B 2 292 ? 2.185 7.016 -32.017 1.00 24.90 292 HIS B O 1
ATOM 10815 N N . TYR B 2 293 ? 2.580 7.576 -34.151 1.00 29.51 293 TYR B N 1
ATOM 10816 C CA . TYR B 2 293 ? 1.726 6.542 -34.737 1.00 31.44 293 TYR B CA 1
ATOM 10817 C C . TYR B 2 293 ? 2.522 5.419 -35.405 1.00 26.83 293 TYR B C 1
ATOM 10818 O O . TYR B 2 293 ? 2.204 4.237 -35.246 1.00 26.31 293 TYR B O 1
ATOM 10836 N N . TYR B 2 294 ? 3.539 5.804 -36.165 1.00 26.69 294 TYR B N 1
ATOM 10837 C CA . TYR B 2 294 ? 4.457 4.861 -36.788 1.00 21.33 294 TYR B CA 1
ATOM 10838 C C . TYR B 2 294 ? 5.752 4.745 -36.020 1.00 26.25 294 TYR B C 1
ATOM 10839 O O . TYR B 2 294 ? 6.301 5.743 -35.543 1.00 26.19 294 TYR B O 1
ATOM 10857 N N . ASP B 2 295 ? 6.247 3.514 -35.933 1.00 26.08 295 ASP B N 1
ATOM 10858 C CA . ASP B 2 295 ? 7.520 3.217 -35.300 1.00 25.46 295 ASP B CA 1
ATOM 10859 C C . ASP B 2 295 ? 8.662 3.870 -36.076 1.00 23.63 295 ASP B C 1
ATOM 10860 O O . ASP B 2 295 ? 8.508 4.260 -37.245 1.00 25.42 295 ASP B O 1
ATOM 10869 N N . TYR B 2 296 ? 9.804 4.017 -35.418 1.00 26.58 296 TYR B N 1
ATOM 10870 C CA . TYR B 2 296 ? 10.996 4.413 -36.129 1.00 21.26 296 TYR B CA 1
ATOM 10871 C C . TYR B 2 296 ? 11.233 3.390 -37.228 1.00 21.06 296 TYR B C 1
ATOM 10872 O O . TYR B 2 296 ? 10.889 2.223 -37.054 1.00 24.59 296 TYR B O 1
ATOM 10890 N N . PRO B 2 297 ? 11.827 3.821 -38.352 1.00 19.86 297 PRO B N 1
ATOM 10891 C CA . PRO B 2 297 ? 12.234 2.876 -39.393 1.00 19.70 297 PRO B CA 1
ATOM 10892 C C . PRO B 2 297 ? 13.301 1.933 -38.891 1.00 20.89 297 PRO B C 1
ATOM 10893 O O . PRO B 2 297 ? 14.034 2.286 -37.977 1.00 23.41 297 PRO B O 1
ATOM 10904 N N . SER B 2 298 ? 13.388 0.762 -39.502 1.00 23.73 298 SER B N 1
ATOM 10905 C CA . SER B 2 298 ? 14.542 -0.102 -39.348 1.00 18.81 298 SER B CA 1
ATOM 10906 C C . SER B 2 298 ? 15.639 0.345 -40.310 1.00 21.64 298 SER B C 1
ATOM 10907 O O . SER B 2 298 ? 15.370 1.032 -41.305 1.00 24.25 298 SER B O 1
ATOM 10915 N N . ILE B 2 299 ? 16.866 -0.073 -40.048 1.00 22.11 299 ILE B N 1
ATOM 10916 C CA . ILE B 2 299 ? 17.951 0.220 -40.971 1.00 24.08 299 ILE B CA 1
ATOM 10917 C C . ILE B 2 299 ? 17.588 -0.327 -42.356 1.00 25.77 299 ILE B C 1
ATOM 10918 O O . ILE B 2 299 ? 17.793 0.329 -43.366 1.00 24.41 299 ILE B O 1
ATOM 10934 N N . ALA B 2 300 ? 17.027 -1.523 -42.400 1.00 22.00 300 ALA B N 1
ATOM 10935 C CA . ALA B 2 300 ? 16.748 -2.150 -43.682 1.00 22.28 300 ALA B CA 1
ATOM 10936 C C . ALA B 2 300 ? 15.716 -1.359 -44.467 1.00 24.04 300 ALA B C 1
ATOM 10937 O O . ALA B 2 300 ? 15.788 -1.278 -45.697 1.00 22.81 300 ALA B O 1
ATOM 10944 N N . HIS B 2 301 ? 14.747 -0.793 -43.759 1.00 24.56 301 HIS B N 1
ATOM 10945 C CA . HIS B 2 301 ? 13.740 0.034 -44.394 1.00 23.22 301 HIS B CA 1
ATOM 10946 C C . HIS B 2 301 ? 14.361 1.288 -44.985 1.00 20.94 301 HIS B C 1
ATOM 10947 O O . HIS B 2 301 ? 14.028 1.696 -46.106 1.00 20.03 301 HIS B O 1
ATOM 10961 N N . LEU B 2 302 ? 15.264 1.916 -44.242 1.00 22.45 302 LEU B N 1
ATOM 10962 C CA . LEU B 2 302 ? 15.984 3.051 -44.800 1.00 25.44 302 LEU B CA 1
ATOM 10963 C C . LEU B 2 302 ? 16.810 2.652 -46.008 1.00 31.23 302 LEU B C 1
ATOM 10964 O O . LEU B 2 302 ? 16.846 3.379 -46.997 1.00 26.36 302 LEU B O 1
ATOM 10980 N N . VAL B 2 303 ? 17.491 1.515 -45.918 1.00 26.51 303 VAL B N 1
ATOM 10981 C CA . VAL B 2 303 ? 18.248 1.005 -47.054 1.00 20.78 303 VAL B CA 1
ATOM 10982 C C . VAL B 2 303 ? 17.327 0.946 -48.270 1.00 20.86 303 VAL B C 1
ATOM 10983 O O . VAL B 2 303 ? 17.664 1.452 -49.348 1.00 24.04 303 VAL B O 1
ATOM 10996 N N . GLN B 2 304 ? 16.152 0.357 -48.095 1.00 24.84 304 GLN B N 1
ATOM 10997 C CA . GLN B 2 304 ? 15.212 0.259 -49.203 1.00 23.27 304 GLN B CA 1
ATOM 10998 C C . GLN B 2 304 ? 14.910 1.654 -49.774 1.00 30.45 304 GLN B C 1
ATOM 10999 O O . GLN B 2 304 ? 15.047 1.879 -50.978 1.00 23.82 304 GLN B O 1
ATOM 11013 N N . LYS B 2 305 ? 14.519 2.587 -48.906 1.00 21.58 305 LYS B N 1
ATOM 11014 C CA . LYS B 2 305 ? 13.963 3.856 -49.372 1.00 26.86 305 LYS B CA 1
ATOM 11015 C C . LYS B 2 305 ? 15.034 4.856 -49.807 1.00 19.94 305 LYS B C 1
ATOM 11016 O O . LYS B 2 305 ? 14.809 5.644 -50.734 1.00 26.19 305 LYS B O 1
ATOM 11035 N N . LEU B 2 306 ? 16.195 4.831 -49.162 1.00 27.61 306 LEU B N 1
ATOM 11036 C CA . LEU B 2 306 ? 17.302 5.669 -49.608 1.00 27.50 306 LEU B CA 1
ATOM 11037 C C . LEU B 2 306 ? 17.769 5.231 -50.999 1.00 29.50 306 LEU B C 1
ATOM 11038 O O . LEU B 2 306 ? 17.995 6.055 -51.877 1.00 24.72 306 LEU B O 1
ATOM 11054 N N . SER B 2 307 ? 17.902 3.925 -51.188 1.00 24.08 307 SER B N 1
ATOM 11055 C CA . SER B 2 307 ? 18.383 3.383 -52.452 1.00 24.16 307 SER B CA 1
ATOM 11056 C C . SER B 2 307 ? 17.416 3.710 -53.572 1.00 25.48 307 SER B C 1
ATOM 11057 O O . SE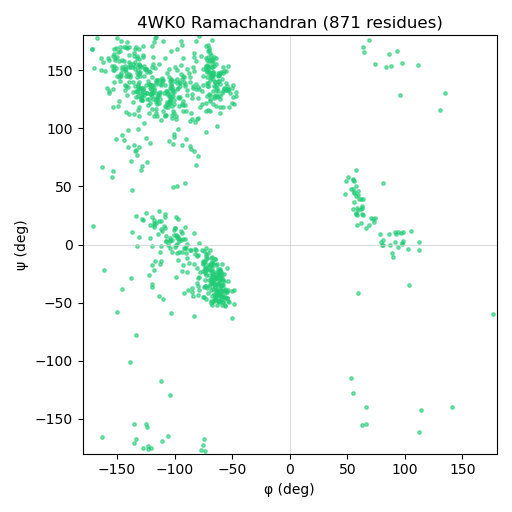R B 2 307 ? 17.818 4.144 -54.654 1.00 26.45 307 SER B O 1
ATOM 11065 N N . GLU B 2 308 ? 16.137 3.478 -53.300 1.00 27.77 308 GLU B N 1
ATOM 11066 C CA . GLU B 2 308 ? 15.092 3.642 -54.299 1.00 31.44 308 GLU B CA 1
ATOM 11067 C C . GLU B 2 308 ? 15.006 5.098 -54.740 1.00 33.09 308 GLU B C 1
ATOM 11068 O O . GLU B 2 308 ? 14.743 5.383 -55.903 1.00 28.59 308 GLU B O 1
ATOM 11080 N N . ASN B 2 309 ? 15.259 6.014 -53.810 1.00 23.59 309 ASN B N 1
ATOM 11081 C CA . ASN B 2 309 ? 15.166 7.441 -54.102 1.00 30.49 309 ASN B CA 1
ATOM 11082 C C . ASN B 2 309 ? 16.523 8.075 -54.372 1.00 27.59 309 ASN B C 1
ATOM 11083 O O . ASN B 2 309 ? 16.661 9.300 -54.373 1.00 30.06 309 ASN B O 1
ATOM 11094 N N . ASN B 2 310 ? 17.520 7.225 -54.593 1.00 21.12 310 ASN B N 1
ATOM 11095 C CA . ASN B 2 310 ? 18.841 7.656 -55.028 1.00 25.18 310 ASN B CA 1
ATOM 11096 C C . ASN B 2 310 ? 19.471 8.674 -54.101 1.00 24.21 310 ASN B C 1
ATOM 11097 O O . ASN B 2 310 ? 20.160 9.592 -54.549 1.00 24.71 310 ASN B O 1
ATOM 11108 N N . ILE B 2 311 ? 19.231 8.503 -52.807 1.00 29.37 311 ILE B N 1
ATOM 11109 C CA . ILE B 2 311 ? 19.823 9.378 -51.804 1.00 23.44 311 ILE B CA 1
ATOM 11110 C C . ILE B 2 311 ? 21.168 8.829 -51.362 1.00 24.09 311 ILE B C 1
ATOM 11111 O O . ILE B 2 311 ? 21.285 7.668 -50.959 1.00 27.90 311 ILE B O 1
ATOM 11127 N N . GLN B 2 312 ? 22.174 9.690 -51.410 1.00 23.86 312 GLN B N 1
ATOM 11128 C CA . GLN B 2 312 ? 23.486 9.364 -50.894 1.00 23.26 312 GLN B CA 1
ATOM 11129 C C . GLN B 2 312 ? 23.664 10.087 -49.573 1.00 29.44 312 GLN B C 1
ATOM 11130 O O . GLN B 2 312 ? 23.543 11.308 -49.499 1.00 24.73 312 GLN B O 1
ATOM 11144 N N . THR B 2 313 ? 23.941 9.327 -48.525 1.00 26.00 313 THR B N 1
ATOM 11145 C CA . THR B 2 313 ? 23.919 9.886 -47.186 1.00 23.40 313 THR B CA 1
ATOM 11146 C C . THR B 2 313 ? 25.303 10.181 -46.651 1.00 25.42 313 THR B C 1
ATOM 11147 O O . THR B 2 313 ? 26.221 9.374 -46.727 1.00 23.37 313 THR B O 1
ATOM 11158 N N . ILE B 2 314 ? 25.420 11.375 -46.096 1.00 25.02 314 ILE B N 1
ATOM 11159 C CA . ILE B 2 314 ? 26.619 11.818 -45.430 1.00 21.03 314 ILE B CA 1
ATOM 11160 C C . ILE B 2 314 ? 26.308 11.930 -43.945 1.00 23.48 314 ILE B C 1
ATOM 11161 O O . ILE B 2 314 ? 25.586 12.828 -43.508 1.00 25.81 314 ILE B O 1
ATOM 11177 N N . PHE B 2 315 ? 26.832 10.991 -43.177 1.00 24.87 315 PHE B N 1
ATOM 11178 C CA . PHE B 2 315 ? 26.725 11.053 -41.730 1.00 24.13 315 PHE B CA 1
ATOM 11179 C C . PHE B 2 315 ? 27.798 11.959 -41.154 1.00 24.09 315 PHE B C 1
ATOM 11180 O O . PHE B 2 315 ? 28.973 11.600 -41.098 1.00 27.21 315 PHE B O 1
ATOM 11197 N N . ALA B 2 316 ? 27.377 13.149 -40.741 1.00 22.44 316 ALA B N 1
ATOM 11198 C CA . ALA B 2 316 ? 28.272 14.117 -40.133 1.00 23.35 316 ALA B CA 1
ATOM 11199 C C . ALA B 2 316 ? 28.093 14.055 -38.624 1.00 31.11 316 ALA B C 1
ATOM 11200 O O . ALA B 2 316 ? 27.225 14.721 -38.072 1.00 28.20 316 ALA B O 1
ATOM 11207 N N . VAL B 2 317 ? 28.902 13.239 -37.959 1.00 26.80 317 VAL B N 1
ATOM 11208 C CA . VAL B 2 317 ? 28.658 12.946 -36.555 1.00 24.25 317 VAL B CA 1
ATOM 11209 C C . VAL B 2 317 ? 29.918 13.107 -35.745 1.00 25.31 317 VAL B C 1
ATOM 11210 O O . VAL B 2 317 ? 31.019 12.997 -36.272 1.00 27.16 317 VAL B O 1
ATOM 11223 N N . THR B 2 318 ? 29.754 13.400 -34.457 1.00 29.47 318 THR B N 1
ATOM 11224 C CA . THR B 2 318 ? 30.900 13.686 -33.601 1.00 31.28 318 THR B CA 1
ATOM 11225 C C . THR B 2 318 ? 31.739 12.449 -33.373 1.00 36.08 318 THR B C 1
ATOM 11226 O O . THR B 2 318 ? 31.287 11.325 -33.586 1.00 29.47 318 THR B O 1
ATOM 11237 N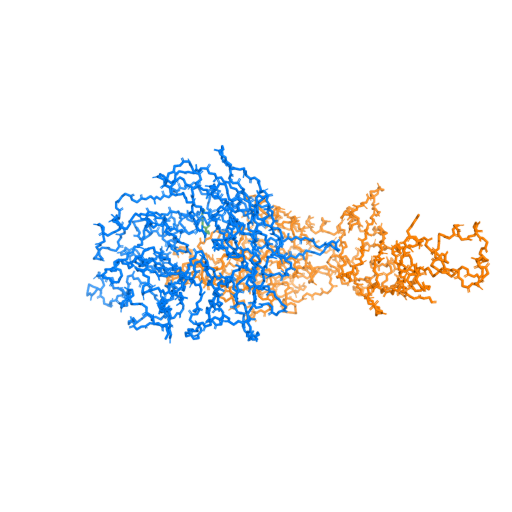 N . GLU B 2 319 ? 32.959 12.689 -32.915 1.00 33.88 319 GLU B N 1
ATOM 11238 C CA . GLU B 2 319 ? 33.931 11.644 -32.630 1.00 35.15 319 GLU B CA 1
ATOM 11239 C C . GLU B 2 319 ? 33.374 10.491 -31.790 1.00 33.77 319 GLU B C 1
ATOM 11240 O O . GLU B 2 319 ? 33.519 9.320 -32.150 1.00 36.23 319 GLU B O 1
ATOM 11252 N N . GLU B 2 320 ? 32.742 10.805 -30.666 1.00 34.42 320 GLU B N 1
ATOM 11253 C CA . GLU B 2 320 ? 32.335 9.743 -29.762 1.00 33.22 320 GLU B CA 1
ATOM 11254 C C . GLU B 2 320 ? 31.339 8.759 -30.396 1.00 32.02 320 GLU B C 1
ATOM 11255 O O . GLU B 2 320 ? 31.241 7.624 -29.942 1.00 38.87 320 GLU B O 1
ATOM 11267 N N . PHE B 2 321 ? 30.626 9.162 -31.449 1.00 36.23 321 PHE B N 1
ATOM 11268 C CA . PHE B 2 321 ? 29.677 8.250 -32.101 1.00 26.99 321 PHE B CA 1
ATOM 11269 C C . PHE B 2 321 ? 30.157 7.777 -33.467 1.00 30.06 321 PHE B C 1
ATOM 11270 O O . PHE B 2 321 ? 29.387 7.203 -34.232 1.00 30.44 321 PHE B O 1
ATOM 11287 N N . GLN B 2 322 ? 31.438 7.993 -33.749 1.00 29.83 322 GLN B N 1
ATOM 11288 C CA . GLN B 2 322 ? 32.054 7.471 -34.956 1.00 31.33 322 GLN B CA 1
ATOM 11289 C C . GLN B 2 322 ? 31.915 5.955 -35.068 1.00 32.24 322 GLN B C 1
ATOM 11290 O O . GLN B 2 322 ? 31.570 5.458 -36.137 1.00 31.10 322 GLN B O 1
ATOM 11304 N N . PRO B 2 323 ? 32.178 5.213 -33.972 1.00 36.03 323 PRO B N 1
ATOM 11305 C CA . PRO B 2 323 ? 32.057 3.752 -34.053 1.00 43.96 323 PRO B CA 1
ATOM 11306 C C . PRO B 2 323 ? 30.702 3.283 -34.581 1.00 36.34 323 PRO B C 1
ATOM 11307 O O . PRO B 2 323 ? 30.641 2.453 -35.485 1.00 43.34 323 PRO B O 1
ATOM 11318 N N . VAL B 2 324 ? 29.634 3.833 -34.015 1.00 31.36 324 VAL B N 1
ATOM 11319 C CA . VAL B 2 324 ? 28.258 3.493 -34.383 1.00 33.81 324 VAL B CA 1
ATOM 11320 C C . VAL B 2 324 ? 27.917 3.832 -35.835 1.00 35.18 324 VAL B C 1
ATOM 11321 O O . VAL B 2 324 ? 27.351 3.018 -36.579 1.00 26.80 324 VAL B O 1
ATOM 11334 N N . TYR B 2 325 ? 28.241 5.047 -36.244 1.00 24.16 325 TYR B N 1
ATOM 11335 C CA . TYR B 2 325 ? 27.835 5.479 -37.565 1.00 21.60 325 TYR B CA 1
ATOM 11336 C C . TYR B 2 325 ? 28.691 4.832 -38.636 1.00 25.58 325 TYR B C 1
ATOM 11337 O O . TYR B 2 325 ? 28.250 4.694 -39.771 1.00 27.12 325 TYR B O 1
ATOM 11355 N N . LYS B 2 326 ? 29.887 4.389 -38.270 1.00 29.39 326 LYS B N 1
ATOM 11356 C CA . LYS B 2 326 ? 30.726 3.667 -39.213 1.00 33.47 326 LYS B CA 1
ATOM 11357 C C . LYS B 2 326 ? 30.129 2.300 -39.532 1.00 34.93 326 LYS B C 1
ATOM 11358 O O . LYS B 2 326 ? 30.164 1.861 -40.685 1.00 25.35 326 LYS B O 1
ATOM 11377 N N . GLU B 2 327 ? 29.574 1.625 -38.527 1.00 26.61 327 GLU B N 1
ATOM 11378 C CA . GLU B 2 327 ? 28.845 0.381 -38.790 1.00 27.53 327 GLU B CA 1
ATOM 11379 C C . GLU B 2 327 ? 27.553 0.654 -39.543 1.00 26.71 327 GLU B C 1
ATOM 11380 O O . GLU B 2 327 ? 27.138 -0.144 -40.387 1.00 32.46 327 GLU B O 1
ATOM 11392 N N . LEU B 2 328 ? 26.902 1.770 -39.244 1.00 25.05 328 LEU B N 1
ATOM 11393 C CA . LEU B 2 328 ? 25.679 2.112 -39.966 1.00 23.65 328 LEU B CA 1
ATOM 11394 C C . LEU B 2 328 ? 26.027 2.333 -41.437 1.00 28.75 328 LEU B C 1
ATOM 11395 O O . LEU B 2 328 ? 25.299 1.918 -42.329 1.00 24.33 328 LEU B O 1
ATOM 11411 N N . LYS B 2 329 ? 27.171 2.963 -41.675 1.00 25.71 329 LYS B N 1
ATOM 11412 C CA . LYS B 2 329 ? 27.600 3.274 -43.037 1.00 26.01 329 LYS B CA 1
ATOM 11413 C C . LYS B 2 329 ? 27.889 1.990 -43.826 1.00 24.52 329 LYS B C 1
ATOM 11414 O O . LYS B 2 329 ? 27.684 1.941 -45.036 1.00 25.07 329 LYS B O 1
ATOM 11433 N N . ASN B 2 330 ? 28.329 0.941 -43.142 1.00 33.54 330 ASN B N 1
ATOM 11434 C CA . ASN B 2 330 ? 28.600 -0.319 -43.823 1.00 29.04 330 ASN B CA 1
ATOM 11435 C C . ASN B 2 330 ? 27.325 -1.037 -44.244 1.00 35.87 330 ASN B C 1
ATOM 11436 O O . ASN B 2 330 ? 27.369 -1.884 -45.130 1.00 39.16 330 ASN B O 1
ATOM 11447 N N . LEU B 2 331 ? 26.197 -0.700 -43.617 1.00 25.93 331 LEU B N 1
ATOM 11448 C CA . LEU B 2 331 ? 24.916 -1.301 -43.970 1.00 26.72 331 LEU B CA 1
ATOM 11449 C C . LEU B 2 331 ? 24.118 -0.487 -44.985 1.00 25.57 331 LEU B C 1
ATOM 11450 O O . LEU B 2 331 ? 23.254 -1.023 -45.676 1.00 36.73 331 LEU B O 1
ATOM 11466 N N . ILE B 2 332 ? 24.395 0.805 -45.069 1.00 28.92 332 ILE B N 1
ATOM 11467 C CA . ILE B 2 332 ? 23.646 1.674 -45.972 1.00 26.66 332 ILE B CA 1
ATOM 11468 C C . ILE B 2 332 ? 24.471 1.919 -47.236 1.00 33.46 332 ILE B C 1
ATOM 11469 O O . ILE B 2 332 ? 25.520 2.533 -47.181 1.00 28.11 332 ILE B O 1
ATOM 11485 N N . PRO B 2 333 ? 24.010 1.407 -48.384 1.00 37.23 333 PRO B N 1
ATOM 11486 C CA . PRO B 2 333 ? 24.742 1.668 -49.634 1.00 36.06 333 PRO B CA 1
ATOM 11487 C C . PRO B 2 333 ? 24.820 3.170 -49.963 1.00 25.42 333 PRO B C 1
ATOM 11488 O O . PRO B 2 333 ? 23.889 3.915 -49.652 1.00 30.06 333 PRO B O 1
ATOM 11499 N N . LYS B 2 334 ? 25.909 3.592 -50.599 1.00 26.39 334 LYS B N 1
ATOM 11500 C CA . LYS B 2 334 ? 26.104 4.993 -50.995 1.00 30.33 334 LYS B CA 1
ATOM 11501 C C . LYS B 2 334 ? 26.022 5.932 -49.809 1.00 31.87 334 LYS B C 1
ATOM 11502 O O . LYS B 2 334 ? 25.283 6.915 -49.821 1.00 30.32 334 LYS B O 1
ATOM 11521 N N . SER B 2 335 ? 26.772 5.618 -48.768 1.00 24.25 335 SER B N 1
ATOM 11522 C CA . SER B 2 335 ? 26.812 6.496 -47.628 1.00 22.39 335 SER B CA 1
ATOM 11523 C C . SER B 2 335 ? 28.260 6.703 -47.242 1.00 29.09 335 SER B C 1
ATOM 11524 O O . SER B 2 335 ? 29.150 5.960 -47.661 1.00 26.73 335 SER B O 1
ATOM 11532 N N . ALA B 2 336 ? 28.503 7.766 -46.495 1.00 27.95 336 ALA B N 1
ATOM 11533 C CA . ALA B 2 336 ? 29.843 8.105 -46.072 1.00 25.90 336 ALA B CA 1
ATOM 11534 C C . ALA B 2 336 ? 29.741 8.659 -44.669 1.00 27.84 336 ALA B C 1
ATOM 11535 O O . ALA B 2 336 ? 28.691 9.173 -44.282 1.00 27.75 336 ALA B O 1
ATOM 11542 N N . VAL B 2 337 ? 30.821 8.528 -43.909 1.00 26.58 337 VAL B N 1
ATOM 11543 C CA . VAL B 2 337 ? 30.888 9.061 -42.553 1.00 28.22 337 VAL B CA 1
ATOM 11544 C C . VAL B 2 337 ? 32.005 10.079 -42.455 1.00 32.58 337 VAL B C 1
ATOM 11545 O O . VAL B 2 337 ? 33.094 9.851 -42.967 1.00 26.98 337 VAL B O 1
ATOM 11558 N N . GLY B 2 338 ? 31.735 11.193 -41.786 1.00 29.98 338 GLY B N 1
ATOM 11559 C CA . GLY B 2 338 ? 32.768 12.159 -41.471 1.00 29.98 338 GLY B CA 1
ATOM 11560 C C . GLY B 2 338 ? 32.688 12.512 -40.001 1.00 30.84 338 GLY B C 1
ATOM 11561 O O . GLY B 2 338 ? 31.657 12.301 -39.365 1.00 24.99 338 GLY B O 1
ATOM 11565 N N . THR B 2 339 ? 33.778 13.042 -39.464 1.00 29.15 339 THR B N 1
ATOM 11566 C CA . THR B 2 339 ? 33.831 13.413 -38.054 1.00 35.97 339 THR B CA 1
ATOM 11567 C C . THR B 2 339 ? 33.585 14.908 -37.935 1.00 28.46 339 THR B C 1
ATOM 11568 O O . THR B 2 339 ? 34.394 15.741 -38.361 1.00 31.64 339 THR B O 1
ATOM 11579 N N . LEU B 2 340 ? 32.422 15.216 -37.386 1.00 30.02 340 LEU B N 1
ATOM 11580 C CA . LEU B 2 340 ? 31.963 16.577 -37.167 1.00 31.85 340 LEU B CA 1
ATOM 11581 C C . LEU B 2 340 ? 32.570 17.166 -35.900 1.00 31.82 340 LEU B C 1
ATOM 11582 O O . LEU B 2 340 ? 32.573 16.513 -34.866 1.00 31.33 340 LEU B O 1
ATOM 11598 N N . SER B 2 341 ? 33.070 18.395 -35.961 1.00 34.25 341 SER B N 1
ATOM 11599 C CA . SER B 2 341 ? 33.599 19.046 -34.763 1.00 42.81 341 SER B CA 1
ATOM 11600 C C . SER B 2 341 ? 32.475 19.348 -33.761 1.00 42.17 341 SER B C 1
ATOM 11601 O O . SER B 2 341 ? 31.298 19.123 -34.037 1.00 37.75 341 SER B O 1
ATOM 11609 N N . ALA B 2 342 ? 32.830 19.867 -32.591 1.00 45.68 342 ALA B N 1
ATOM 11610 C CA . ALA B 2 342 ? 31.847 19.991 -31.515 1.00 48.91 342 ALA B CA 1
ATOM 11611 C C . ALA B 2 342 ? 30.835 21.109 -31.768 1.00 46.74 342 ALA B C 1
ATOM 11612 O O . ALA B 2 342 ? 29.766 21.107 -31.153 1.00 39.50 342 ALA B O 1
ATOM 11619 N N . ASN B 2 343 ? 31.168 22.052 -32.657 1.00 35.83 343 ASN B N 1
ATOM 11620 C CA . ASN B 2 343 ? 30.217 23.080 -33.085 1.00 34.92 343 ASN B CA 1
ATOM 11621 C C . ASN B 2 343 ? 30.031 23.135 -34.601 1.00 35.87 343 ASN B C 1
ATOM 11622 O O . ASN B 2 343 ? 29.699 24.181 -35.153 1.00 32.79 343 ASN B O 1
ATOM 11632 N N . SER B 2 344 ? 30.238 22.008 -35.267 1.00 38.13 344 SER B N 1
ATOM 11633 C CA . SER B 2 344 ? 30.050 21.918 -36.717 1.00 30.07 344 SER B CA 1
ATOM 11634 C C . SER B 2 344 ? 30.906 22.910 -37.493 1.00 33.84 344 SER B C 1
ATOM 11635 O O . SER B 2 344 ? 30.567 23.289 -38.615 1.00 34.28 344 SER B O 1
ATOM 11643 N N . SER B 2 345 ? 32.035 23.304 -36.921 1.00 32.18 345 SER B N 1
ATOM 11644 C CA . SER B 2 345 ? 32.891 24.283 -37.566 1.00 33.77 345 SER B CA 1
ATOM 11645 C C . SER B 2 345 ? 33.509 23.737 -38.854 1.00 36.46 345 SER B C 1
ATOM 11646 O O . SER B 2 345 ? 33.773 24.491 -39.791 1.00 36.16 345 SER B O 1
ATOM 11654 N N . ASN B 2 346 ? 33.711 22.427 -38.909 1.00 33.52 346 ASN B N 1
ATOM 11655 C CA . ASN B 2 346 ? 34.392 21.812 -40.039 1.00 34.48 346 ASN B CA 1
ATOM 11656 C C . ASN B 2 346 ? 33.438 21.173 -41.055 1.00 30.95 346 ASN B C 1
ATOM 11657 O O . ASN B 2 346 ? 33.872 20.420 -41.928 1.00 35.60 346 ASN B O 1
ATOM 11668 N N . VAL B 2 347 ? 32.150 21.493 -40.971 1.00 29.71 347 VAL B N 1
ATOM 11669 C CA . VAL B 2 347 ? 31.166 20.725 -41.719 1.00 25.17 347 VAL B CA 1
ATOM 11670 C C . VAL B 2 347 ? 31.281 20.911 -43.240 1.00 30.85 347 VAL B C 1
ATOM 11671 O O . VAL B 2 347 ? 30.956 19.996 -43.995 1.00 28.50 347 VAL B O 1
ATOM 11684 N N . ILE B 2 348 ? 31.770 22.057 -43.704 1.00 28.99 348 ILE B N 1
ATOM 11685 C CA . ILE B 2 348 ? 31.867 22.257 -45.147 1.00 29.18 348 ILE B CA 1
ATOM 11686 C C . ILE B 2 348 ? 32.905 21.304 -45.730 1.00 26.55 348 ILE B C 1
ATOM 11687 O O . ILE B 2 348 ? 32.604 20.572 -46.662 1.00 28.35 348 ILE B O 1
ATOM 11703 N N . GLN B 2 349 ? 34.114 21.286 -45.175 1.00 26.90 349 GLN B N 1
ATOM 11704 C CA . GLN B 2 349 ? 35.147 20.383 -45.661 1.00 27.67 349 GLN B CA 1
ATOM 11705 C C . GLN B 2 349 ? 34.735 18.917 -45.488 1.00 31.44 349 GLN B C 1
ATOM 11706 O O . GLN B 2 349 ? 35.077 18.054 -46.303 1.00 26.40 349 GLN B O 1
ATOM 11720 N N . LEU B 2 350 ? 34.009 18.644 -44.415 1.00 29.31 350 LEU B N 1
ATOM 11721 C CA . LEU B 2 350 ? 33.438 17.319 -44.196 1.00 35.14 350 LEU B CA 1
ATOM 11722 C C . LEU B 2 350 ? 32.566 16.911 -45.384 1.00 35.31 350 LEU B C 1
ATOM 11723 O O . LEU B 2 350 ? 32.736 15.826 -45.946 1.00 28.59 350 LEU B O 1
ATOM 11739 N N . ILE B 2 351 ? 31.623 17.777 -45.742 1.00 31.78 351 ILE B N 1
ATOM 11740 C CA . ILE B 2 351 ? 30.714 17.523 -46.851 1.00 32.47 351 ILE B CA 1
ATOM 11741 C C . ILE B 2 351 ? 31.479 17.350 -48.153 1.00 29.72 351 ILE B C 1
ATOM 11742 O O . ILE B 2 351 ? 31.169 16.446 -48.926 1.00 26.74 351 ILE B O 1
ATOM 11758 N N . ILE B 2 352 ? 32.472 18.207 -48.399 1.00 30.40 352 ILE B N 1
ATOM 11759 C CA . ILE B 2 352 ? 33.254 18.125 -49.635 1.00 35.17 352 ILE B CA 1
ATOM 11760 C C . ILE B 2 352 ? 33.965 16.774 -49.705 1.00 34.07 352 ILE B C 1
ATOM 11761 O O . ILE B 2 352 ? 33.941 16.087 -50.737 1.00 31.76 352 ILE B O 1
ATOM 11777 N N . ASP B 2 353 ? 34.617 16.408 -48.609 1.00 32.24 353 ASP B N 1
ATOM 11778 C CA . ASP B 2 353 ? 35.391 15.175 -48.570 1.00 31.95 353 ASP B CA 1
ATOM 11779 C C . ASP B 2 353 ? 34.469 13.998 -48.812 1.00 32.98 353 ASP B C 1
ATOM 11780 O O . ASP B 2 353 ? 34.799 13.085 -49.569 1.00 32.41 353 ASP B O 1
ATOM 11789 N N . ALA B 2 354 ? 33.303 14.032 -48.178 1.00 27.80 354 ALA B N 1
ATOM 11790 C CA . ALA B 2 354 ? 32.323 12.949 -48.304 1.00 31.39 354 ALA B CA 1
ATOM 11791 C C . ALA B 2 354 ? 31.799 12.844 -49.734 1.00 33.01 354 ALA B C 1
ATOM 11792 O O . ALA B 2 354 ? 31.740 11.753 -50.300 1.00 29.48 354 ALA B O 1
ATOM 11799 N N . TYR B 2 355 ? 31.413 13.975 -50.317 1.00 26.83 355 TYR B N 1
ATOM 11800 C CA . TYR B 2 355 ? 30.987 13.989 -51.718 1.00 30.40 355 TYR B CA 1
ATOM 11801 C C . TYR B 2 355 ? 32.054 13.385 -52.633 1.00 32.53 355 TYR B C 1
ATOM 11802 O O . TYR B 2 355 ? 31.757 12.560 -53.502 1.00 29.17 355 TYR B O 1
ATOM 11820 N N . ASN B 2 356 ? 33.302 13.790 -52.432 1.00 27.47 356 ASN B N 1
ATOM 11821 C CA . ASN B 2 356 ? 34.396 13.301 -53.256 1.00 33.68 356 ASN B CA 1
ATOM 11822 C C . ASN B 2 356 ? 34.540 11.796 -53.146 1.00 38.94 356 ASN B C 1
ATOM 11823 O O . ASN B 2 356 ? 34.827 11.111 -54.122 1.00 33.52 356 ASN B O 1
ATOM 11834 N N . SER B 2 357 ? 34.352 11.298 -51.935 1.00 35.54 357 SER B N 1
ATOM 11835 C CA . SER B 2 357 ? 34.449 9.878 -51.662 1.00 31.34 357 SER B CA 1
ATOM 11836 C C . SER B 2 357 ? 33.292 9.137 -52.342 1.00 30.89 357 SER B C 1
ATOM 11837 O O . SER B 2 357 ? 33.499 8.148 -53.039 1.00 34.29 357 SER B O 1
ATOM 11845 N N . LEU B 2 358 ? 32.080 9.644 -52.159 1.00 25.29 358 LEU B N 1
ATOM 11846 C CA . LEU B 2 358 ? 30.888 9.048 -52.734 1.00 27.46 358 LEU B CA 1
ATOM 11847 C C . LEU B 2 358 ? 30.914 9.033 -54.262 1.00 35.78 358 LEU B C 1
ATOM 11848 O O . LEU B 2 358 ? 30.536 8.035 -54.875 1.00 38.72 358 LEU B O 1
ATOM 11864 N N . SER B 2 359 ? 31.354 10.141 -54.862 1.00 29.99 359 SER B N 1
ATOM 11865 C CA . SER B 2 359 ? 31.352 10.311 -56.316 1.00 27.24 359 SER B CA 1
ATOM 11866 C C . SER B 2 359 ? 32.374 9.437 -57.016 1.00 31.27 359 SER B C 1
ATOM 11867 O O . SER B 2 359 ? 32.285 9.224 -58.215 1.00 35.53 359 SER B O 1
ATOM 11875 N N . SER B 2 360 ? 33.358 8.965 -56.264 1.00 34.95 360 SER B N 1
ATOM 11876 C CA . SER B 2 360 ? 34.493 8.252 -56.838 1.00 34.28 360 SER B CA 1
ATOM 11877 C C . SER B 2 360 ? 34.293 6.744 -56.814 1.00 31.62 360 SER B C 1
ATOM 11878 O O . SER B 2 360 ? 35.192 5.986 -57.189 1.00 34.75 360 SER B O 1
ATOM 11886 N N . GLU B 2 361 ? 33.116 6.323 -56.357 1.00 34.70 361 GLU B N 1
ATOM 11887 C CA . GLU B 2 361 ? 32.779 4.916 -56.252 1.00 46.11 361 GLU B CA 1
ATOM 11888 C C . GLU B 2 361 ? 31.448 4.683 -56.955 1.00 36.69 361 GLU B C 1
ATOM 11889 O O . GLU B 2 361 ? 30.505 5.443 -56.772 1.00 31.72 361 GLU B O 1
ATOM 11901 N N . VAL B 2 362 ? 31.380 3.655 -57.793 1.00 26.49 362 VAL B N 1
ATOM 11902 C CA . VAL B 2 362 ? 30.119 3.294 -58.407 1.00 30.34 362 VAL B CA 1
ATOM 11903 C C . VAL B 2 362 ? 29.750 1.899 -57.916 1.00 31.02 362 VAL B C 1
ATOM 11904 O O . VAL B 2 362 ? 30.605 1.024 -57.790 1.00 35.53 362 VAL B O 1
ATOM 11917 N N . ILE B 2 363 ? 28.477 1.722 -57.595 1.00 29.54 363 ILE B N 1
ATOM 11918 C CA . ILE B 2 363 ? 27.955 0.444 -57.132 1.00 33.40 363 ILE B CA 1
ATOM 11919 C C . ILE B 2 363 ? 26.702 0.098 -57.920 1.00 36.66 363 ILE B C 1
ATOM 11920 O O . ILE B 2 363 ? 25.714 0.829 -57.866 1.00 26.44 363 ILE B O 1
ATOM 11936 N N . LEU B 2 364 ? 26.747 -1.019 -58.644 1.00 31.94 364 LEU B N 1
ATOM 11937 C CA . LEU B 2 364 ? 25.615 -1.473 -59.438 1.00 35.13 364 LEU B CA 1
ATOM 11938 C C . LEU B 2 364 ? 24.653 -2.309 -58.623 1.00 29.34 364 LEU B C 1
ATOM 11939 O O . LEU B 2 364 ? 25.078 -3.141 -57.830 1.00 34.89 364 LEU B O 1
ATOM 11955 N N . GLU B 2 365 ? 23.357 -2.101 -58.850 1.00 34.01 365 GLU B N 1
ATOM 11956 C CA . GLU B 2 365 ? 22.324 -2.974 -58.303 1.00 28.40 365 GLU B CA 1
ATOM 11957 C C . GLU B 2 365 ? 21.477 -3.474 -59.441 1.00 27.48 365 GLU B C 1
ATOM 11958 O O . GLU B 2 365 ? 21.308 -2.788 -60.443 1.00 29.43 365 GLU B O 1
ATOM 11970 N N . ASN B 2 366 ? 20.920 -4.662 -59.272 1.00 25.91 366 ASN B N 1
ATOM 11971 C CA . ASN B 2 366 ? 19.950 -5.172 -60.228 1.00 34.85 366 ASN B CA 1
ATOM 11972 C C . ASN B 2 366 ? 18.618 -5.405 -59.547 1.00 29.88 366 ASN B C 1
ATOM 11973 O O . ASN B 2 366 ? 18.553 -5.587 -58.333 1.00 31.68 366 ASN B O 1
ATOM 11984 N N . GLY B 2 367 ? 17.552 -5.377 -60.333 1.00 31.43 367 GLY B N 1
ATOM 11985 C CA . GLY B 2 367 ? 16.236 -5.665 -59.818 1.00 30.86 367 GLY B CA 1
ATOM 11986 C C . GLY B 2 367 ? 16.085 -7.158 -59.649 1.00 33.62 367 GLY B C 1
ATOM 11987 O O . GLY B 2 367 ? 17.018 -7.923 -59.904 1.00 37.27 367 GLY B O 1
ATOM 11991 N N . LYS B 2 368 ? 14.898 -7.577 -59.238 1.00 40.99 368 LYS B N 1
ATOM 11992 C CA . LYS B 2 368 ? 14.663 -8.969 -58.914 1.00 35.90 368 LYS B CA 1
ATOM 11993 C C . LYS B 2 368 ? 14.659 -9.843 -60.164 1.00 39.66 368 LYS B C 1
ATOM 11994 O O . LYS B 2 368 ? 14.093 -9.486 -61.193 1.00 42.58 368 LYS B O 1
ATOM 12013 N N . LEU B 2 369 ? 15.326 -10.983 -60.056 1.00 36.24 369 LEU B N 1
ATOM 12014 C CA . LEU B 2 369 ? 15.414 -11.959 -61.126 1.00 41.76 369 LEU B CA 1
ATOM 12015 C C . LEU B 2 369 ? 14.416 -13.081 -60.872 1.00 55.83 369 LEU B C 1
ATOM 12016 O O . LEU B 2 369 ? 14.072 -13.358 -59.725 1.00 63.33 369 LEU B O 1
ATOM 12032 N N . SER B 2 370 ? 13.956 -13.730 -61.936 1.00 55.66 370 SER B N 1
ATOM 12033 C CA . SER B 2 370 ? 13.069 -14.882 -61.798 1.00 60.78 370 SER B CA 1
ATOM 12034 C C . SER B 2 370 ? 13.813 -16.075 -61.213 1.00 62.04 370 SER B C 1
ATOM 12035 O O . SER B 2 370 ? 15.040 -16.139 -61.278 1.00 52.10 370 SER B O 1
ATOM 12043 N N . GLU B 2 371 ? 13.072 -17.021 -60.643 1.00 66.69 371 GLU B N 1
ATOM 12044 C CA . GLU B 2 371 ? 13.693 -18.219 -60.105 1.00 68.49 371 GLU B CA 1
ATOM 12045 C C . GLU B 2 371 ? 14.391 -18.967 -61.222 1.00 53.47 371 GLU B C 1
ATOM 12046 O O . GLU B 2 371 ? 13.885 -19.052 -62.341 1.00 58.39 371 GLU B O 1
ATOM 12058 N N . GLY B 2 372 ? 15.562 -19.505 -60.909 1.00 56.74 372 GLY B N 1
ATOM 12059 C CA . GLY B 2 372 ? 16.357 -20.206 -61.893 1.00 63.43 372 GLY B CA 1
ATOM 12060 C C . GLY B 2 372 ? 17.291 -19.280 -62.647 1.00 63.01 372 GLY B C 1
ATOM 12061 O O . GLY B 2 372 ? 18.132 -19.745 -63.414 1.00 58.02 372 GLY B O 1
ATOM 12065 N N . VAL B 2 373 ? 17.153 -17.972 -62.430 1.00 44.50 373 VAL B N 1
ATOM 12066 C CA . VAL B 2 373 ? 17.990 -17.002 -63.130 1.00 39.99 373 VAL B CA 1
ATOM 12067 C C . VAL B 2 373 ? 19.015 -16.413 -62.166 1.00 40.04 373 VAL B C 1
ATOM 12068 O O . VAL B 2 373 ? 18.674 -16.004 -61.058 1.00 45.03 373 VAL B O 1
ATOM 12081 N N . THR B 2 374 ? 20.273 -16.379 -62.596 1.00 38.34 374 THR B N 1
ATOM 12082 C CA . THR B 2 374 ? 21.369 -15.902 -61.749 1.00 41.50 374 THR B CA 1
ATOM 12083 C C . THR B 2 374 ? 22.202 -14.882 -62.494 1.00 40.10 374 THR B C 1
ATOM 12084 O O . THR B 2 374 ? 22.288 -14.910 -63.719 1.00 35.94 374 THR B O 1
ATOM 12095 N N . ILE B 2 375 ? 22.832 -14.000 -61.733 1.00 33.38 375 ILE B N 1
ATOM 12096 C CA . ILE B 2 375 ? 23.611 -12.904 -62.283 1.00 34.11 375 ILE B CA 1
ATOM 12097 C C . ILE B 2 375 ? 24.958 -12.865 -61.585 1.00 40.46 375 ILE B C 1
ATOM 12098 O O . ILE B 2 375 ? 25.045 -13.078 -60.378 1.00 38.90 375 ILE B O 1
ATOM 12114 N N . SER B 2 376 ? 26.011 -12.633 -62.355 1.00 34.50 376 SER B N 1
ATOM 12115 C CA . SER B 2 376 ? 27.337 -12.437 -61.787 1.00 43.67 376 SER B CA 1
ATOM 12116 C C . SER B 2 376 ? 27.973 -11.212 -62.436 1.00 44.03 376 SER B C 1
ATOM 12117 O O . SER B 2 376 ? 27.757 -10.939 -63.620 1.00 39.07 376 SER B O 1
ATOM 12125 N N . TYR B 2 377 ? 28.738 -10.470 -61.644 1.00 36.74 377 TYR B N 1
ATOM 12126 C CA . TYR B 2 377 ? 29.414 -9.271 -62.109 1.00 30.93 377 TYR B CA 1
ATOM 12127 C C . TYR B 2 377 ? 30.914 -9.412 -62.057 1.00 34.21 377 TYR B C 1
ATOM 12128 O O . TYR B 2 377 ? 31.454 -9.966 -61.099 1.00 36.34 377 TYR B O 1
ATOM 12146 N N . LYS B 2 378 ? 31.587 -8.865 -63.064 1.00 36.27 378 LYS B N 1
ATOM 12147 C CA . LYS B 2 378 ? 33.018 -8.627 -62.982 1.00 38.26 378 LYS B CA 1
ATOM 12148 C C . LYS B 2 378 ? 33.279 -7.163 -63.315 1.00 38.80 378 LYS B C 1
ATOM 12149 O O . LYS B 2 378 ? 32.800 -6.650 -64.328 1.00 37.40 378 LYS B O 1
ATOM 12168 N N . SER B 2 379 ? 34.025 -6.499 -62.442 1.00 38.01 379 SER B N 1
ATOM 12169 C CA . SER B 2 379 ? 34.347 -5.089 -62.605 1.00 44.36 379 SER B CA 1
ATOM 12170 C C . SER B 2 379 ? 35.774 -4.935 -63.099 1.00 47.71 379 SER B C 1
ATOM 12171 O O . SER B 2 379 ? 36.661 -5.683 -62.705 1.00 46.53 379 SER B O 1
ATOM 12179 N N . TYR B 2 380 ? 35.983 -3.958 -63.970 1.00 49.78 380 TYR B N 1
ATOM 12180 C CA . TYR B 2 380 ? 37.309 -3.652 -64.484 1.00 46.31 380 TYR B CA 1
ATOM 12181 C C . TYR B 2 380 ? 37.579 -2.176 -64.267 1.00 52.46 380 TYR B C 1
ATOM 12182 O O . TYR B 2 380 ? 37.035 -1.329 -64.970 1.00 43.24 380 TYR B O 1
ATOM 12200 N N . CYS B 2 381 ? 38.407 -1.882 -63.268 1.00 59.98 381 CYS B N 1
ATOM 12201 C CA . CYS B 2 381 ? 38.558 -0.524 -62.760 1.00 55.83 381 CYS B CA 1
ATOM 12202 C C . CYS B 2 381 ? 39.929 0.044 -63.089 1.00 55.19 381 CYS B C 1
ATOM 12203 O O . CYS B 2 381 ? 40.671 -0.531 -63.880 1.00 56.59 381 CYS B O 1
ATOM 12210 N N . LYS B 2 382 ? 40.256 1.182 -62.489 1.00 57.79 382 LYS B N 1
ATOM 12211 C CA . LYS B 2 382 ? 41.489 1.884 -62.816 1.00 60.34 382 LYS B CA 1
ATOM 12212 C C . LYS B 2 382 ? 42.683 1.139 -62.241 1.00 66.12 382 LYS B C 1
ATOM 12213 O O . LYS B 2 382 ? 42.572 0.483 -61.205 1.00 60.12 382 LYS B O 1
ATOM 12232 N N . ASN B 2 383 ? 43.821 1.252 -62.921 1.00 72.49 383 ASN B N 1
ATOM 12233 C CA . ASN B 2 383 ? 45.060 0.609 -62.489 1.00 83.72 383 ASN B CA 1
ATOM 12234 C C . ASN B 2 383 ? 44.916 -0.909 -62.472 1.00 88.85 383 ASN B C 1
ATOM 12235 O O . ASN B 2 383 ? 45.509 -1.590 -61.636 1.00 87.77 383 ASN B O 1
ATOM 12246 N N . GLY B 2 384 ? 44.115 -1.429 -63.396 1.00 85.95 384 GLY B N 1
ATOM 12247 C CA . GLY B 2 384 ? 43.921 -2.862 -63.525 1.00 80.03 384 GLY B CA 1
ATOM 12248 C C . GLY B 2 384 ? 43.363 -3.551 -62.290 1.00 72.78 384 GLY B C 1
ATOM 12249 O O . GLY B 2 384 ? 43.655 -4.720 -62.046 1.00 73.62 384 GLY B O 1
ATOM 12253 N N . VAL B 2 385 ? 42.565 -2.834 -61.504 1.00 60.53 385 VAL B N 1
ATOM 12254 C CA . VAL B 2 385 ? 41.883 -3.446 -60.368 1.00 67.45 385 VAL B CA 1
ATOM 12255 C C . VAL B 2 385 ? 40.569 -4.076 -60.812 1.00 66.59 385 VAL B C 1
ATOM 12256 O O . VAL B 2 385 ? 39.615 -3.393 -61.209 1.00 53.85 385 VAL B O 1
ATOM 12269 N N . ASN B 2 386 ? 40.543 -5.397 -60.723 1.00 64.56 386 ASN B N 1
ATOM 12270 C CA . ASN B 2 386 ? 39.433 -6.193 -61.207 1.00 62.96 386 ASN B CA 1
ATOM 12271 C C . ASN B 2 386 ? 38.719 -6.850 -60.038 1.00 57.51 386 ASN B C 1
ATOM 12272 O O . ASN B 2 386 ? 39.344 -7.517 -59.222 1.00 52.40 386 ASN B O 1
ATOM 12282 N N . GLY B 2 387 ? 37.413 -6.631 -59.946 1.00 53.96 387 GLY B N 1
ATOM 12283 C CA . GLY B 2 387 ? 36.619 -7.206 -58.875 1.00 56.53 387 GLY B CA 1
ATOM 12284 C C . GLY B 2 387 ? 35.777 -8.372 -59.355 1.00 50.99 387 GLY B C 1
ATOM 12285 O O . GLY B 2 387 ? 35.279 -8.368 -60.482 1.00 52.64 387 GLY B O 1
ATOM 12289 N N . THR B 2 388 ? 35.627 -9.373 -58.494 1.00 55.41 388 THR B N 1
ATOM 12290 C CA . THR B 2 388 ? 34.753 -10.510 -58.758 1.00 60.98 388 THR B CA 1
ATOM 12291 C C . THR B 2 388 ? 33.870 -10.737 -57.544 1.00 60.36 388 THR B C 1
ATOM 12292 O O . THR B 2 388 ? 34.116 -10.166 -56.484 1.00 60.94 388 THR B O 1
ATOM 12303 N N . GLY B 2 389 ? 32.847 -11.571 -57.698 1.00 52.19 389 GLY B N 1
ATOM 12304 C CA . GLY B 2 389 ? 31.885 -11.783 -56.635 1.00 50.40 389 GLY B CA 1
ATOM 12305 C C . GLY B 2 389 ? 31.110 -10.504 -56.391 1.00 51.28 389 GLY B C 1
ATOM 12306 O O . GLY B 2 389 ? 30.757 -9.802 -57.339 1.00 49.77 389 GLY B O 1
ATOM 12310 N N . GLU B 2 390 ? 30.851 -10.188 -55.127 1.00 48.43 390 GLU B N 1
ATOM 12311 C CA . GLU B 2 390 ? 30.087 -8.996 -54.806 1.00 52.55 390 GLU B CA 1
ATOM 12312 C C . GLU B 2 390 ? 30.894 -7.753 -55.181 1.00 57.74 390 GLU B C 1
ATOM 12313 O O . GLU B 2 390 ? 30.327 -6.696 -55.440 1.00 51.06 390 GLU B O 1
ATOM 12325 N N . ASN B 2 391 ? 32.215 -7.891 -55.248 1.00 57.14 391 ASN B N 1
ATOM 12326 C CA . ASN B 2 391 ? 33.080 -6.775 -55.627 1.00 52.25 391 ASN B CA 1
ATOM 12327 C C . ASN B 2 391 ? 33.041 -6.452 -57.122 1.00 46.37 391 ASN B C 1
ATOM 12328 O O . ASN B 2 391 ? 33.496 -5.386 -57.539 1.00 45.21 391 ASN B O 1
ATOM 12339 N N . GLY B 2 392 ? 32.510 -7.371 -57.925 1.00 37.26 392 GLY B N 1
ATOM 12340 C CA . GLY B 2 392 ? 32.331 -7.121 -59.345 1.00 34.91 392 GLY B CA 1
ATOM 12341 C C . GLY B 2 392 ? 31.268 -6.069 -59.609 1.00 36.85 392 GLY B C 1
ATOM 12342 O O . GLY B 2 392 ? 31.122 -5.586 -60.731 1.00 36.37 392 GLY B O 1
ATOM 12346 N N . ARG B 2 393 ? 30.513 -5.717 -58.573 1.00 36.31 393 ARG B N 1
ATOM 12347 C CA . ARG B 2 393 ? 29.454 -4.727 -58.704 1.00 34.69 393 ARG B CA 1
ATOM 12348 C C . ARG B 2 393 ? 29.977 -3.311 -58.515 1.00 35.13 393 ARG B C 1
ATOM 12349 O O . ARG B 2 393 ? 29.213 -2.351 -58.624 1.00 32.03 393 ARG B O 1
ATOM 12370 N N . LYS B 2 394 ? 31.248 -3.159 -58.176 1.00 37.36 394 LYS B N 1
ATOM 12371 C CA . LYS B 2 394 ? 31.745 -1.830 -57.856 1.00 39.19 394 LYS B CA 1
ATOM 12372 C C . LYS B 2 394 ? 33.137 -1.495 -58.370 1.00 43.09 394 LYS B C 1
ATOM 12373 O O . LYS B 2 394 ? 33.982 -2.364 -58.556 1.00 44.21 394 LYS B O 1
ATOM 12392 N N . CYS B 2 395 ? 33.345 -0.203 -58.588 1.00 38.69 395 CYS B N 1
ATOM 12393 C CA . CYS B 2 395 ? 34.644 0.347 -58.923 1.00 45.10 395 CYS B CA 1
ATOM 12394 C C . CYS B 2 395 ? 34.909 1.543 -58.023 1.00 45.46 395 CYS B C 1
ATOM 12395 O O . CYS B 2 395 ? 33.992 2.262 -57.644 1.00 42.66 395 CYS B O 1
ATOM 12402 N N . SER B 2 396 ? 36.176 1.751 -57.700 1.00 51.97 396 SER B N 1
ATOM 12403 C CA . SER B 2 396 ? 36.584 2.763 -56.740 1.00 50.44 396 SER B CA 1
ATOM 12404 C C . SER B 2 396 ? 37.647 3.648 -57.360 1.00 49.94 396 SER B C 1
ATOM 12405 O O . SER B 2 396 ? 38.238 3.296 -58.372 1.00 45.18 396 SER B O 1
ATOM 12413 N N . ASN B 2 397 ? 37.869 4.808 -56.759 1.00 41.75 397 ASN B N 1
ATOM 12414 C CA . ASN B 2 397 ? 38.842 5.752 -57.271 1.00 47.45 397 ASN B CA 1
ATOM 12415 C C . ASN B 2 397 ? 38.498 6.201 -58.679 1.00 43.47 397 ASN B C 1
ATOM 12416 O O . ASN B 2 397 ? 39.377 6.360 -59.519 1.00 38.42 397 ASN B O 1
ATOM 12426 N N . ILE B 2 398 ? 37.209 6.402 -58.929 1.00 38.78 398 ILE B N 1
ATOM 12427 C CA . ILE B 2 398 ? 36.758 6.907 -60.216 1.00 37.86 398 ILE B CA 1
ATOM 12428 C C . ILE B 2 398 ? 36.834 8.429 -60.253 1.00 41.77 398 ILE B C 1
ATOM 12429 O O . ILE B 2 398 ? 36.029 9.130 -59.629 1.00 39.27 398 ILE B O 1
ATOM 12445 N N . SER B 2 399 ? 37.795 8.933 -61.006 1.00 38.75 399 SER B N 1
ATOM 12446 C CA . SER B 2 399 ? 37.950 10.363 -61.172 1.00 41.58 399 SER B CA 1
ATOM 12447 C C . SER B 2 399 ? 36.981 10.880 -62.224 1.00 42.21 399 SER B C 1
ATOM 12448 O O . SER B 2 399 ? 36.491 10.126 -63.059 1.00 40.53 399 SER B O 1
ATOM 12456 N N . ILE B 2 400 ? 36.690 12.167 -62.158 1.00 45.16 400 ILE B N 1
ATOM 12457 C CA . ILE B 2 400 ? 35.913 12.837 -63.186 1.00 47.10 400 ILE B CA 1
ATOM 12458 C C . ILE B 2 400 ? 36.435 12.461 -64.576 1.00 47.24 400 ILE B C 1
ATOM 12459 O O . ILE B 2 400 ? 37.631 12.552 -64.843 1.00 48.48 400 ILE B O 1
ATOM 12475 N N . GLY B 2 401 ? 35.539 12.012 -65.446 1.00 49.51 401 GLY B N 1
ATOM 12476 C CA . GLY B 2 401 ? 35.896 11.700 -66.818 1.00 54.77 401 GLY B CA 1
ATOM 12477 C C . GLY B 2 401 ? 36.355 10.269 -67.017 1.00 49.59 401 GLY B C 1
ATOM 12478 O O . GLY B 2 401 ? 36.503 9.820 -68.152 1.00 48.25 401 GLY B O 1
ATOM 12482 N N . ASP B 2 402 ? 36.580 9.554 -65.918 1.00 45.80 402 ASP B N 1
ATOM 12483 C CA . ASP B 2 402 ? 37.024 8.162 -65.976 1.00 48.80 402 ASP B CA 1
ATOM 12484 C C . ASP B 2 402 ? 35.949 7.232 -66.513 1.00 44.83 402 ASP B C 1
ATOM 12485 O O . ASP B 2 402 ? 34.760 7.418 -66.246 1.00 36.39 402 ASP B O 1
ATOM 12494 N N . GLU B 2 403 ? 36.387 6.223 -67.258 1.00 39.72 403 GLU B N 1
ATOM 12495 C CA . GLU B 2 403 ? 35.514 5.161 -67.717 1.00 43.97 403 GLU B CA 1
ATOM 12496 C C . GLU B 2 403 ? 35.909 3.864 -67.048 1.00 36.68 403 GLU B C 1
ATOM 12497 O O . GLU B 2 403 ? 37.092 3.560 -66.906 1.00 40.27 403 GLU B O 1
ATOM 12509 N N . VAL B 2 404 ? 34.902 3.113 -66.628 1.00 35.99 404 VAL B N 1
ATOM 12510 C CA . VAL B 2 404 ? 35.101 1.768 -66.128 1.00 36.92 404 VAL B CA 1
ATOM 12511 C C . VAL B 2 404 ? 34.074 0.875 -66.809 1.00 32.90 404 VAL B C 1
ATOM 12512 O O . VAL B 2 404 ? 33.074 1.355 -67.352 1.00 33.34 404 VAL B O 1
ATOM 12525 N N . GLN B 2 405 ? 34.319 -0.424 -66.774 1.00 36.45 405 GLN B N 1
ATOM 12526 C CA . GLN B 2 405 ? 33.455 -1.355 -67.474 1.00 43.16 405 GLN B CA 1
ATOM 12527 C C . GLN B 2 405 ? 33.113 -2.536 -66.587 1.00 38.00 405 GLN B C 1
ATOM 12528 O O . GLN B 2 405 ? 33.884 -2.905 -65.703 1.00 37.40 405 GLN B O 1
ATOM 12542 N N . PHE B 2 406 ? 31.944 -3.114 -66.826 1.00 39.18 406 PHE B N 1
ATOM 12543 C CA . PHE B 2 406 ? 31.516 -4.308 -66.115 1.00 41.29 406 PHE B CA 1
ATOM 12544 C C . PHE B 2 406 ? 31.110 -5.391 -67.099 1.00 47.08 406 PHE B C 1
ATOM 12545 O O . PHE B 2 406 ? 30.383 -5.127 -68.047 1.00 42.02 406 PHE B O 1
ATOM 12562 N N . GLU B 2 407 ? 31.584 -6.605 -66.866 1.00 40.03 407 GLU B N 1
ATOM 12563 C CA . GLU B 2 407 ? 31.099 -7.762 -67.597 1.00 41.72 407 GLU B CA 1
ATOM 12564 C C . GLU B 2 407 ? 30.030 -8.415 -66.753 1.00 41.43 407 GLU B C 1
ATOM 12565 O O . GLU B 2 407 ? 30.281 -8.836 -65.629 1.00 34.65 407 GLU B O 1
ATOM 12577 N N . ILE B 2 408 ? 28.827 -8.474 -67.295 1.00 35.89 408 ILE B N 1
ATOM 12578 C CA . ILE B 2 408 ? 27.684 -8.955 -66.549 1.00 31.11 408 ILE B CA 1
ATOM 12579 C C . ILE B 2 408 ? 27.195 -10.228 -67.205 1.00 40.71 408 ILE B C 1
ATOM 12580 O O . ILE B 2 408 ? 26.867 -10.231 -68.379 1.00 39.49 408 ILE B O 1
ATOM 12596 N N . SER B 2 409 ? 27.189 -11.314 -66.439 1.00 35.31 409 SER B N 1
ATOM 12597 C CA . SER B 2 409 ? 26.761 -12.619 -66.934 1.00 39.30 409 SER B CA 1
ATOM 12598 C C . SER B 2 409 ? 25.431 -13.033 -66.335 1.00 42.26 409 SER B C 1
ATOM 12599 O O . SER B 2 409 ? 25.254 -12.994 -65.119 1.00 42.42 409 SER B O 1
ATOM 12607 N N . ILE B 2 410 ? 24.508 -13.444 -67.195 1.00 42.34 410 ILE B N 1
ATOM 12608 C CA . ILE B 2 410 ? 23.218 -13.969 -66.762 1.00 41.88 410 ILE B CA 1
ATOM 12609 C C . ILE B 2 410 ? 22.997 -15.394 -67.255 1.00 50.80 410 ILE B C 1
ATOM 12610 O O . ILE B 2 410 ? 23.231 -15.706 -68.425 1.00 44.37 410 ILE B O 1
ATOM 12626 N N . THR B 2 411 ? 22.537 -16.250 -66.347 1.00 45.48 411 THR B N 1
ATOM 12627 C CA . THR B 2 411 ? 22.270 -17.646 -66.654 1.00 49.83 411 THR B CA 1
ATOM 12628 C C . THR B 2 411 ? 20.891 -18.057 -66.163 1.00 50.78 411 THR B C 1
ATOM 12629 O O . THR B 2 411 ? 20.502 -17.726 -65.045 1.00 50.03 411 THR B O 1
ATOM 12640 N N . SER B 2 412 ? 20.152 -18.762 -67.011 1.00 52.81 412 SER B N 1
ATOM 12641 C CA . SER B 2 412 ? 18.912 -19.406 -66.608 1.00 54.96 412 SER B CA 1
ATOM 12642 C C . SER B 2 412 ? 19.185 -20.898 -66.469 1.00 60.67 412 SER B C 1
ATOM 12643 O O . SER B 2 412 ? 19.914 -21.473 -67.275 1.00 63.48 412 SER B O 1
ATOM 12651 N N . ASN B 2 413 ? 18.608 -21.521 -65.449 1.00 64.03 413 ASN B N 1
ATOM 12652 C CA . ASN B 2 413 ? 18.848 -22.940 -65.189 1.00 79.70 413 ASN B CA 1
ATOM 12653 C C . ASN B 2 413 ? 17.538 -23.694 -65.038 1.00 81.20 413 ASN B C 1
ATOM 12654 O O . ASN B 2 413 ? 17.487 -24.776 -64.449 1.00 95.35 413 ASN B O 1
ATOM 12665 N N . LYS B 2 414 ? 16.484 -23.106 -65.591 1.00 72.22 414 LYS B N 1
ATOM 12666 C CA . LYS B 2 414 ? 15.143 -23.659 -65.523 1.00 89.35 414 LYS B CA 1
ATOM 12667 C C . LYS B 2 414 ? 14.530 -23.548 -66.908 1.00 98.19 414 LYS B C 1
ATOM 12668 O O . LYS B 2 414 ? 15.240 -23.526 -67.914 1.00 105.04 414 LYS B O 1
ATOM 12687 N N . CYS B 2 415 ? 13.207 -23.500 -66.953 1.00 98.05 415 CYS B N 1
ATOM 12688 C CA . CYS B 2 415 ? 12.506 -22.852 -68.040 1.00 94.70 415 CYS B CA 1
ATOM 12689 C C . CYS B 2 415 ? 11.604 -21.794 -67.396 1.00 109.24 415 CYS B C 1
ATOM 12690 O O . CYS B 2 415 ? 10.383 -21.954 -67.351 1.00 126.99 415 CYS B O 1
ATOM 12697 N N . PRO B 2 416 ? 12.217 -20.709 -66.871 1.00 97.09 416 PRO B N 1
ATOM 12698 C CA . PRO B 2 416 ? 11.468 -19.693 -66.121 1.00 103.83 416 PRO B CA 1
ATOM 12699 C C . PRO B 2 416 ? 10.425 -19.001 -66.997 1.00 123.06 416 PRO B C 1
ATOM 12700 O O . PRO B 2 416 ? 10.778 -18.136 -67.799 1.00 134.84 416 PRO B O 1
ATOM 12711 N N . LYS B 2 417 ? 9.161 -19.391 -66.849 1.00 126.41 417 LYS B N 1
ATOM 12712 C CA . LYS B 2 417 ? 8.084 -18.882 -67.700 1.00 118.94 417 LYS B CA 1
ATOM 12713 C C . LYS B 2 417 ? 8.294 -19.283 -69.165 1.00 114.99 417 LYS B C 1
ATOM 12714 O O . LYS B 2 417 ? 9.344 -19.809 -69.537 1.00 110.69 417 LYS B O 1
ATOM 12733 N N . LYS B 2 418 ? 7.274 -19.057 -69.985 1.00 114.96 418 LYS B N 1
ATOM 12734 C CA . LYS B 2 418 ? 7.460 -18.970 -71.430 1.00 112.94 418 LYS B CA 1
ATOM 12735 C C . LYS B 2 418 ? 7.428 -17.492 -71.799 1.00 102.65 418 LYS B C 1
ATOM 12736 O O . LYS B 2 418 ? 7.676 -17.118 -72.946 1.00 102.76 418 LYS B O 1
ATOM 12755 N N . ASP B 2 419 ? 7.118 -16.661 -70.803 1.00 90.63 419 ASP B N 1
ATOM 12756 C CA . ASP B 2 419 ? 7.012 -15.221 -70.983 1.00 86.49 419 ASP B CA 1
ATOM 12757 C C . ASP B 2 419 ? 8.338 -14.544 -70.686 1.00 75.93 419 ASP B C 1
ATOM 12758 O O . ASP B 2 419 ? 9.039 -14.912 -69.744 1.00 72.01 419 ASP B O 1
ATOM 12767 N N . SER B 2 420 ? 8.669 -13.548 -71.494 1.00 73.62 420 SER B N 1
ATOM 12768 C CA . SER B 2 420 ? 9.887 -12.782 -71.305 1.00 68.28 420 SER B CA 1
ATOM 12769 C C . SER B 2 420 ? 9.896 -12.064 -69.962 1.00 73.75 420 SER B C 1
ATOM 12770 O O . SER B 2 420 ? 8.857 -11.633 -69.460 1.00 84.63 420 SER B O 1
ATOM 12778 N N . ASP B 2 421 ? 11.085 -11.953 -69.387 1.00 58.70 421 ASP B N 1
ATOM 12779 C CA . ASP B 2 421 ? 11.299 -11.161 -68.191 1.00 53.79 421 ASP B CA 1
ATOM 12780 C C . ASP B 2 421 ? 12.075 -9.896 -68.542 1.00 48.46 421 ASP B C 1
ATOM 12781 O O . ASP B 2 421 ? 12.729 -9.812 -69.580 1.00 45.94 421 ASP B O 1
ATOM 12790 N N . SER B 2 422 ? 11.989 -8.911 -67.659 1.00 44.70 422 SER B N 1
ATOM 12791 C CA . SER B 2 422 ? 12.783 -7.709 -67.766 1.00 43.23 422 SER B CA 1
ATOM 12792 C C . SER B 2 422 ? 13.235 -7.297 -66.373 1.00 47.53 422 SER B C 1
ATOM 12793 O O . SER B 2 422 ? 12.514 -7.503 -65.401 1.00 56.53 422 SER B O 1
ATOM 12801 N N . PHE B 2 423 ? 14.437 -6.741 -66.275 1.00 41.02 423 PHE B N 1
ATOM 12802 C CA . PHE B 2 423 ? 14.902 -6.161 -65.019 1.00 41.62 423 PHE B CA 1
ATOM 12803 C C . PHE B 2 423 ? 15.916 -5.085 -65.315 1.00 34.68 423 PHE B C 1
ATOM 12804 O O . PHE B 2 423 ? 16.452 -5.018 -66.417 1.00 31.00 423 PHE B O 1
ATOM 12821 N N . LYS B 2 424 ? 16.161 -4.225 -64.336 1.00 33.51 424 LYS B N 1
ATOM 12822 C CA . LYS B 2 424 ? 17.071 -3.102 -64.526 1.00 37.17 424 LYS B CA 1
ATOM 12823 C C . LYS B 2 424 ? 18.377 -3.327 -63.800 1.00 40.20 424 LYS B C 1
ATOM 12824 O O . LYS B 2 424 ? 18.420 -3.959 -62.747 1.00 33.25 424 LYS B O 1
ATOM 12843 N N . ILE B 2 425 ? 19.436 -2.802 -64.394 1.00 32.38 425 ILE B N 1
ATOM 12844 C CA . ILE B 2 425 ? 20.726 -2.686 -63.745 1.00 29.44 425 ILE B CA 1
ATOM 12845 C C . ILE B 2 425 ? 21.011 -1.206 -63.739 1.00 25.77 425 ILE B C 1
ATOM 12846 O O . ILE B 2 425 ? 20.852 -0.532 -64.766 1.00 27.72 425 ILE B O 1
ATOM 12862 N N . ARG B 2 426 ? 21.404 -0.681 -62.584 1.00 25.55 426 ARG B N 1
ATOM 12863 C CA . ARG B 2 426 ? 21.697 0.734 -62.504 1.00 24.91 426 ARG B CA 1
ATOM 12864 C C . ARG B 2 426 ? 22.714 1.022 -61.415 1.00 30.13 426 ARG B C 1
ATOM 12865 O O . ARG B 2 426 ? 22.838 0.260 -60.466 1.00 31.74 426 ARG B O 1
ATOM 12886 N N . PRO B 2 427 ? 23.467 2.118 -61.566 1.00 28.42 427 PRO B N 1
ATOM 12887 C CA . PRO B 2 427 ? 24.369 2.554 -60.504 1.00 36.63 427 PRO B CA 1
ATOM 12888 C C . PRO B 2 427 ? 23.583 3.291 -59.441 1.00 28.76 427 PRO B C 1
ATOM 12889 O O . PRO B 2 427 ? 22.837 4.213 -59.764 1.00 30.47 427 PRO B O 1
ATOM 12900 N N . LEU B 2 428 ? 23.720 2.861 -58.197 1.00 26.05 428 LEU B N 1
ATOM 12901 C CA . LEU B 2 428 ? 23.075 3.532 -57.076 1.00 30.33 428 LEU B CA 1
ATOM 12902 C C . LEU B 2 428 ? 23.322 5.043 -57.079 1.00 26.91 428 LEU B C 1
ATOM 12903 O O . LEU B 2 428 ? 24.443 5.497 -57.295 1.00 33.44 428 LEU B O 1
ATOM 12919 N N . GLY B 2 429 ? 22.254 5.806 -56.854 1.00 30.80 429 GLY B N 1
ATOM 12920 C CA . GLY B 2 429 ? 22.319 7.253 -56.844 1.00 30.07 429 GLY B CA 1
ATOM 12921 C C . GLY B 2 429 ? 21.978 7.906 -58.170 1.00 34.27 429 GLY B C 1
ATOM 12922 O O . GLY B 2 429 ? 21.965 9.131 -58.258 1.00 29.14 429 GLY B O 1
ATOM 12926 N N . PHE B 2 430 ? 21.700 7.103 -59.196 1.00 31.23 430 PHE B N 1
ATOM 12927 C CA . PHE B 2 430 ? 21.447 7.626 -60.535 1.00 31.54 430 PHE B CA 1
ATOM 12928 C C . PHE B 2 430 ? 20.124 7.136 -61.071 1.00 32.26 430 PHE B C 1
ATOM 12929 O O . PHE B 2 430 ? 19.668 6.055 -60.720 1.00 31.66 430 PHE B O 1
ATOM 12946 N N . THR B 2 431 ? 19.520 7.945 -61.930 1.00 31.12 431 THR B N 1
ATOM 12947 C CA . THR B 2 431 ? 18.308 7.566 -62.635 1.00 45.39 431 THR B CA 1
ATOM 12948 C C . THR B 2 431 ? 18.624 6.664 -63.821 1.00 35.22 431 THR B C 1
ATOM 12949 O O . THR B 2 431 ? 17.853 5.766 -64.145 1.00 48.28 431 THR B O 1
ATOM 12960 N N . GLU B 2 432 ? 19.755 6.922 -64.470 1.00 39.36 432 GLU B N 1
ATOM 12961 C CA . GLU B 2 432 ? 20.182 6.137 -65.624 1.00 44.46 432 GLU B CA 1
ATOM 12962 C C . GLU B 2 432 ? 20.239 4.657 -65.320 1.00 39.79 432 GLU B C 1
ATOM 12963 O O . GLU B 2 432 ? 20.755 4.248 -64.291 1.00 37.07 432 GLU B O 1
ATOM 12975 N N . GLU B 2 433 ? 19.736 3.848 -66.234 1.00 36.59 433 GLU B N 1
ATOM 12976 C CA . GLU B 2 433 ? 19.794 2.414 -66.035 1.00 41.83 433 GLU B CA 1
ATOM 12977 C C . GLU B 2 433 ? 19.804 1.651 -67.347 1.00 38.32 433 GLU B C 1
ATOM 12978 O O . GLU B 2 433 ? 19.502 2.207 -68.401 1.00 38.60 433 GLU B O 1
ATOM 12990 N N . VAL B 2 434 ? 20.181 0.379 -67.256 1.00 31.11 434 VAL B N 1
ATOM 12991 C CA . VAL B 2 434 ? 20.139 -0.548 -68.372 1.00 32.41 434 VAL B CA 1
ATOM 12992 C C . VAL B 2 434 ? 18.954 -1.475 -68.196 1.00 32.25 434 VAL B C 1
ATOM 12993 O O . VAL B 2 434 ? 18.803 -2.100 -67.143 1.00 33.89 434 VAL B O 1
ATOM 13006 N N . GLU B 2 435 ? 18.108 -1.560 -69.211 1.00 31.31 435 GLU B N 1
ATOM 13007 C CA . GLU B 2 435 ? 17.029 -2.532 -69.190 1.00 32.76 435 GLU B CA 1
ATOM 13008 C C . GLU B 2 435 ? 17.507 -3.815 -69.842 1.00 29.22 435 GLU B C 1
ATOM 13009 O O . GLU B 2 435 ? 17.900 -3.824 -71.005 1.00 33.03 435 GLU B O 1
ATOM 13021 N N . VAL B 2 436 ? 17.480 -4.898 -69.079 1.00 35.40 436 VAL B N 1
ATOM 13022 C CA . VAL B 2 436 ? 17.854 -6.198 -69.606 1.00 39.34 436 VAL B CA 1
ATOM 13023 C C . VAL B 2 436 ? 16.596 -7.018 -69.802 1.00 35.70 436 VAL B C 1
ATOM 13024 O O . VAL B 2 436 ? 15.869 -7.289 -68.847 1.00 40.63 436 VAL B O 1
ATOM 13037 N N . ILE B 2 437 ? 16.339 -7.398 -71.049 1.00 33.02 437 ILE B N 1
ATOM 13038 C CA . ILE B 2 437 ? 15.180 -8.206 -71.378 1.00 37.58 437 ILE B CA 1
ATOM 13039 C C . ILE B 2 437 ? 15.673 -9.621 -71.583 1.00 39.35 437 ILE B C 1
ATOM 13040 O O . ILE B 2 437 ? 16.656 -9.844 -72.286 1.00 39.11 437 ILE B O 1
ATOM 13056 N N . LEU B 2 438 ? 15.005 -10.566 -70.933 1.00 38.48 438 LEU B N 1
ATOM 13057 C CA . LEU B 2 438 ? 15.380 -11.970 -71.013 1.00 39.76 438 LEU B CA 1
ATOM 13058 C C . LEU B 2 438 ? 14.348 -12.755 -71.775 1.00 42.71 438 LEU B C 1
ATOM 13059 O O . LEU B 2 438 ? 13.151 -12.536 -71.621 1.00 50.80 438 LEU B O 1
ATOM 13075 N N . GLN B 2 439 ? 14.830 -13.670 -72.605 1.00 45.00 439 GLN B N 1
ATOM 13076 C CA . GLN B 2 439 ? 13.976 -14.606 -73.303 1.00 43.49 439 GLN B CA 1
ATOM 13077 C C . GLN B 2 439 ? 14.550 -15.977 -73.076 1.00 46.45 439 GLN B C 1
ATOM 13078 O O . GLN B 2 439 ? 15.758 -16.170 -73.169 1.00 53.67 439 GLN B O 1
ATOM 13092 N N . TYR B 2 440 ? 13.683 -16.922 -72.749 1.00 53.24 440 TYR B N 1
ATOM 13093 C CA . TYR B 2 440 ? 14.120 -18.260 -72.398 1.00 53.36 440 TYR B CA 1
ATOM 13094 C C . TYR B 2 440 ? 13.849 -19.240 -73.529 1.00 55.76 440 TYR B C 1
ATOM 13095 O O . TYR B 2 440 ? 12.711 -19.410 -73.971 1.00 62.13 440 TYR B O 1
ATOM 13113 N N . ILE B 2 441 ? 14.919 -19.864 -74.005 1.00 57.23 441 ILE B N 1
ATOM 13114 C CA . ILE B 2 441 ? 14.817 -20.936 -74.983 1.00 60.32 441 ILE B CA 1
ATOM 13115 C C . ILE B 2 441 ? 14.455 -22.220 -74.264 1.00 69.00 441 ILE B C 1
ATOM 13116 O O . ILE B 2 441 ? 15.279 -22.801 -73.553 1.00 72.19 441 ILE B O 1
ATOM 13132 N N . CYS B 2 442 ? 13.217 -22.654 -74.453 1.00 78.27 442 CYS B N 1
ATOM 13133 C CA . CYS B 2 442 ? 12.705 -23.838 -73.788 1.00 77.14 442 CYS B CA 1
ATOM 13134 C C . CYS B 2 442 ? 12.334 -24.891 -74.817 1.00 85.91 442 CYS B C 1
ATOM 13135 O O . CYS B 2 442 ? 12.279 -26.081 -74.511 1.00 95.10 442 CYS B O 1
ATOM 13142 N N . GLU B 2 443 ? 12.093 -24.439 -76.044 1.00 74.44 443 GLU B N 1
ATOM 13143 C CA . GLU B 2 443 ? 11.673 -25.313 -77.128 1.00 75.99 443 GLU B CA 1
ATOM 13144 C C . GLU B 2 443 ? 12.574 -25.138 -78.340 1.00 74.48 443 GLU B C 1
ATOM 13145 O O . GLU B 2 443 ? 13.409 -24.232 -78.375 1.00 70.70 443 GLU B O 1
ATOM 13157 N N . CYS B 2 444 ? 12.400 -26.012 -79.326 1.00 87.07 444 CYS B N 1
ATOM 13158 C CA . CYS B 2 444 ? 13.186 -25.976 -80.554 1.00 94.97 444 CYS B CA 1
ATOM 13159 C C . CYS B 2 444 ? 12.471 -25.187 -81.646 1.00 85.38 444 CYS B C 1
ATOM 13160 O O . CYS B 2 444 ? 13.052 -24.880 -82.688 1.00 79.93 444 CYS B O 1
ATOM 13167 N N . ARG C 3 1 ? 24.954 12.024 -20.661 1.00 73.10 1524 ARG C N 1
ATOM 13168 C CA . ARG C 3 1 ? 23.781 11.175 -20.480 1.00 69.39 1524 ARG C CA 1
ATOM 13169 C C . ARG C 3 1 ? 22.500 11.916 -20.826 1.00 67.72 1524 ARG C C 1
ATOM 13170 O O . ARG C 3 1 ? 22.382 13.125 -20.613 1.00 67.21 1524 ARG C O 1
ATOM 13190 N N . GLY C 3 2 ? 21.535 11.182 -21.361 1.00 47.64 1525 GLY C N 1
ATOM 13191 C CA . GLY C 3 2 ? 20.303 11.795 -21.805 1.00 47.51 1525 GLY C CA 1
ATOM 13192 C C . GLY C 3 2 ? 20.653 12.767 -22.912 1.00 51.20 1525 GLY C C 1
ATOM 13193 O O . GLY C 3 2 ? 21.687 12.623 -23.563 1.00 47.04 1525 GLY C O 1
ATOM 13197 N N . ASP C 3 3 ? 19.813 13.772 -23.110 1.00 52.83 1526 ASP C N 1
ATOM 13198 C CA . ASP C 3 3 ? 20.036 14.736 -24.173 1.00 57.56 1526 ASP C CA 1
ATOM 13199 C C . ASP C 3 3 ? 20.923 15.883 -23.698 1.00 66.10 1526 ASP C C 1
ATOM 13200 O O . ASP C 3 3 ? 20.481 16.738 -22.936 1.00 81.18 1526 ASP C O 1
#

GO terms:
  GO:0005925 focal adhesion (C, IDA)
  GO:0001726 ruffle (C, TAS)
  GO:0005886 plasma membrane (C, IDA)
  GO:0009986 cell surface (C, IDA)
  GO:0034674 integrin alpha5-beta1 complex (C, IDA)
  GO:0033627 cell adhesion mediated by integrin (P, IDA)
  GO:0007155 cell adhesion (P, IDA)
  GO:0005886 plasma membrane (C, EXP)
  GO:0005515 protein binding (F, IPI)
  GO:0008305 integrin complex (C, TAS)
  GO:0007155 cell adhesion (P, TAS)
  GO:0005886 plasma membrane (C, TAS)
  GO:0032587 ruffle membrane (C, IDA)
  GO:0035313 wound healing, spreading of epidermal cells (P, IEP)
  GO:0005911 cell-cell junction (C, IDA)
  GO:0001525 angiogenesis (P, TAS)
  GO:0005161 platelet-derived growth factor receptor binding (F, TAS)
  GO:0043184 vascular endothelial growth factor receptor 2 binding (F, TAS)
  GO:0071062 alphav-beta3 integrin-vitronectin complex (C, TAS)
  GO:0030949 positive regulation of vascular endothelial growth factor receptor signaling pathway (P, TAS)